Protein 8S3O (pdb70)

Structure (mmCIF, N/CA/C/O backbone):
data_8S3O
#
_entry.id   8S3O
#
_cell.length_a   1.00
_cell.length_b   1.00
_cell.length_c   1.00
_cell.angle_alpha   90.00
_cell.angle_beta   90.00
_cell.angle_gamma   90.00
#
_symmetry.space_group_name_H-M   'P 1'
#
loop_
_entity.id
_entity.type
_entity.pdbx_description
1 polymer 'CD109 antigen'
2 branched 2-acetamido-2-deoxy-beta-D-glucopyranose-(1-4)-2-acetamido-2-deoxy-beta-D-glucopyranose
3 non-polymer 2-acetamido-2-deoxy-beta-D-glucopyranose
#
loop_
_atom_site.group_PDB
_atom_site.id
_atom_site.type_symbol
_atom_site.label_atom_id
_atom_site.label_alt_id
_atom_site.label_comp_id
_atom_site.label_asym_id
_atom_site.label_entity_id
_atom_site.label_seq_id
_atom_site.pdbx_PDB_ins_code
_atom_site.Cartn_x
_atom_site.Cartn_y
_atom_site.Cartn_z
_atom_site.occupancy
_atom_site.B_iso_or_equiv
_atom_site.auth_seq_id
_atom_site.auth_comp_id
_atom_site.auth_asym_id
_atom_site.auth_atom_id
_atom_site.pdbx_PDB_model_num
ATOM 1 N N . GLY A 1 46 ? 164.049 140.407 102.863 1.00 108.64 25 GLY A N 1
ATOM 2 C CA . GLY A 1 46 ? 164.150 141.601 103.682 1.00 111.59 25 GLY A CA 1
ATOM 3 C C . GLY A 1 46 ? 163.892 141.316 105.148 1.00 114.74 25 GLY A C 1
ATOM 4 O O . GLY A 1 46 ? 163.596 140.178 105.513 1.00 113.17 25 GLY A O 1
ATOM 7 N N . PRO A 1 47 ? 164.002 142.337 105.994 1.00 109.63 26 PRO A N 1
ATOM 8 C CA . PRO A 1 47 ? 163.757 142.130 107.423 1.00 106.81 26 PRO A CA 1
ATOM 9 C C . PRO A 1 47 ? 162.308 141.760 107.678 1.00 104.55 26 PRO A C 1
ATOM 10 O O . PRO A 1 47 ? 161.411 142.145 106.925 1.00 109.10 26 PRO A O 1
ATOM 21 N N . ARG A 1 48 ? 162.087 140.996 108.752 1.00 103.67 27 ARG A N 1
ATOM 22 C CA . ARG A 1 48 ? 160.758 140.457 109.031 1.00 108.25 27 ARG A CA 1
ATOM 23 C C . ARG A 1 48 ? 160.304 140.651 110.476 1.00 110.37 27 ARG A C 1
ATOM 24 O O . ARG A 1 48 ? 159.105 140.825 110.703 1.00 115.55 27 ARG A O 1
ATOM 45 N N . PHE A 1 49 ? 161.222 140.688 111.446 1.00 95.58 28 PHE A N 1
ATOM 46 C CA . PHE A 1 49 ? 160.849 140.816 112.852 1.00 90.88 28 PHE A CA 1
ATOM 47 C C . PHE A 1 49 ? 161.750 141.824 113.549 1.00 85.78 28 PHE A C 1
ATOM 48 O O . PHE A 1 49 ? 162.903 142.023 113.160 1.00 94.34 28 PHE A O 1
ATOM 65 N N . LEU A 1 50 ? 161.194 142.482 114.566 1.00 69.25 29 LEU A N 1
ATOM 66 C CA . LEU A 1 50 ? 161.897 143.494 115.358 1.00 76.50 29 LEU A CA 1
ATOM 67 C C . LEU A 1 50 ? 161.552 143.331 116.839 1.00 82.96 29 LEU A C 1
ATOM 68 O O . LEU A 1 50 ? 161.143 144.275 117.513 1.00 86.59 29 LEU A O 1
ATOM 84 N N . VAL A 1 51 ? 161.678 142.115 117.366 1.00 81.59 30 VAL A N 1
ATOM 85 C CA . VAL A 1 51 ? 161.190 141.853 118.719 1.00 68.36 30 VAL A CA 1
ATOM 86 C C . VAL A 1 51 ? 162.093 142.554 119.725 1.00 65.06 30 VAL A C 1
ATOM 87 O O . VAL A 1 51 ? 163.296 142.289 119.788 1.00 85.05 30 VAL A O 1
ATOM 100 N N . THR A 1 52 ? 161.509 143.428 120.540 1.00 62.10 31 THR A N 1
ATOM 101 C CA . THR A 1 52 ? 162.247 144.266 121.478 1.00 63.53 31 THR A CA 1
ATOM 102 C C . THR A 1 52 ? 161.741 144.011 122.886 1.00 67.01 31 THR A C 1
ATOM 103 O O . THR A 1 52 ? 160.528 143.940 123.102 1.00 84.53 31 THR A O 1
ATOM 114 N N . ALA A 1 53 ? 162.666 143.885 123.841 1.00 73.26 32 ALA A N 1
ATOM 115 C CA . ALA A 1 53 ? 162.309 143.677 125.238 1.00 70.64 32 ALA A CA 1
ATOM 116 C C . ALA A 1 53 ? 163.163 144.568 126.131 1.00 71.60 32 ALA A C 1
ATOM 117 O O . ALA A 1 53 ? 164.341 144.770 125.835 1.00 88.43 32 ALA A O 1
ATOM 124 N N . PRO A 1 54 ? 162.628 145.101 127.234 1.00 74.62 33 PRO A N 1
ATOM 125 C CA . PRO A 1 54 ? 163.500 145.825 128.165 1.00 81.42 33 PRO A CA 1
ATOM 126 C C . PRO A 1 54 ? 164.530 144.899 128.786 1.00 81.02 33 PRO A C 1
ATOM 127 O O . PRO A 1 54 ? 164.304 143.699 128.950 1.00 83.77 33 PRO A O 1
ATOM 138 N N . GLY A 1 55 ? 165.674 145.473 129.129 1.00 81.85 34 GLY A N 1
ATOM 139 C CA . GLY A 1 55 ? 166.796 144.727 129.650 1.00 80.43 34 GLY A CA 1
ATOM 140 C C . GLY A 1 55 ? 166.806 144.517 131.146 1.00 85.06 34 GLY A C 1
ATOM 141 O O . GLY A 1 55 ? 167.789 143.971 131.655 1.00 94.72 34 GLY A O 1
ATOM 145 N N . ILE A 1 56 ? 165.756 144.916 131.863 1.00 80.19 35 ILE A N 1
ATOM 146 C CA . ILE A 1 56 ? 165.709 144.799 133.315 1.00 78.16 35 ILE A CA 1
ATOM 147 C C . ILE A 1 56 ? 164.636 143.796 133.717 1.00 77.29 35 ILE A C 1
ATOM 148 O O . ILE A 1 56 ? 163.737 143.454 132.945 1.00 81.26 35 ILE A O 1
ATOM 164 N N . ILE A 1 57 ? 164.737 143.335 134.961 1.00 80.67 36 ILE A N 1
ATOM 165 C CA . ILE A 1 57 ? 163.703 142.547 135.617 1.00 75.74 36 ILE A CA 1
ATOM 166 C C . ILE A 1 57 ? 163.447 143.190 136.972 1.00 81.79 36 ILE A C 1
ATOM 167 O O . ILE A 1 57 ? 164.395 143.537 137.685 1.00 91.69 36 ILE A O 1
ATOM 183 N N . ARG A 1 58 ? 162.172 143.375 137.310 1.00 80.84 37 ARG A N 1
ATOM 184 C CA . ARG A 1 58 ? 161.763 144.002 138.557 1.00 78.71 37 ARG A CA 1
ATOM 185 C C . ARG A 1 58 ? 160.681 143.128 139.181 1.00 88.93 37 ARG A C 1
ATOM 186 O O . ARG A 1 58 ? 159.713 142.771 138.488 1.00 91.03 37 ARG A O 1
ATOM 207 N N . PRO A 1 59 ? 160.790 142.748 140.458 1.00 87.35 38 PRO A N 1
ATOM 208 C CA . PRO A 1 59 ? 159.681 142.017 141.078 1.00 83.01 38 PRO A CA 1
ATOM 209 C C . PRO A 1 59 ? 158.421 142.864 141.125 1.00 86.20 38 PRO A C 1
ATOM 210 O O . PRO A 1 59 ? 158.469 144.072 141.360 1.00 82.65 38 PRO A O 1
ATOM 221 N N . GLY A 1 60 ? 157.285 142.218 140.891 1.00 92.00 39 GLY A N 1
ATOM 222 C CA . GLY A 1 60 ? 156.013 142.902 140.902 1.00 90.91 39 GLY A CA 1
ATOM 223 C C . GLY A 1 60 ? 155.687 143.672 139.643 1.00 91.25 39 GLY A C 1
ATOM 224 O O . GLY A 1 60 ? 154.609 144.277 139.575 1.00 94.02 39 GLY A O 1
ATOM 228 N N . GLY A 1 61 ? 156.572 143.666 138.646 1.00 85.99 40 GLY A N 1
ATOM 229 C CA . GLY A 1 61 ? 156.356 144.380 137.402 1.00 86.97 40 GLY A CA 1
ATOM 230 C C . GLY A 1 61 ? 156.271 143.441 136.220 1.00 91.51 40 GLY A C 1
ATOM 231 O O . GLY A 1 61 ? 157.173 142.629 135.999 1.00 93.58 40 GLY A O 1
ATOM 235 N N . ASN A 1 62 ? 155.192 143.544 135.452 1.00 92.41 41 ASN A N 1
ATOM 236 C CA . ASN A 1 62 ? 155.023 142.691 134.285 1.00 88.76 41 ASN A CA 1
ATOM 237 C C . ASN A 1 62 ? 156.106 142.997 133.261 1.00 88.76 41 ASN A C 1
ATOM 238 O O . ASN A 1 62 ? 156.406 144.163 132.993 1.00 92.36 41 ASN A O 1
ATOM 248 N N . VAL A 1 63 ? 156.694 141.951 132.693 1.00 84.44 42 VAL A N 1
ATOM 249 C CA . VAL A 1 63 ? 157.694 142.088 131.640 1.00 83.26 42 VAL A CA 1
ATOM 250 C C . VAL A 1 63 ? 156.960 142.046 130.307 1.00 88.52 42 VAL A C 1
ATOM 251 O O . VAL A 1 63 ? 156.410 141.010 129.930 1.00 99.62 42 VAL A O 1
ATOM 264 N N . THR A 1 64 ? 156.962 143.165 129.589 1.00 77.47 43 THR A N 1
ATOM 265 C CA . THR A 1 64 ? 156.287 143.282 128.305 1.00 78.55 43 THR A CA 1
ATOM 266 C C . THR A 1 64 ? 157.325 143.329 127.193 1.00 75.47 43 THR A C 1
ATOM 267 O O . THR A 1 64 ? 158.380 143.951 127.342 1.00 79.39 43 THR A O 1
ATOM 278 N N . ILE A 1 65 ? 157.021 142.654 126.088 1.00 71.82 44 ILE A N 1
ATOM 279 C CA . ILE A 1 65 ? 157.932 142.470 124.965 1.00 70.79 44 ILE A CA 1
ATOM 280 C C . ILE A 1 65 ? 157.225 142.974 123.718 1.00 76.52 44 ILE A C 1
ATOM 281 O O . ILE A 1 65 ? 156.144 142.485 123.377 1.00 88.27 44 ILE A O 1
ATOM 297 N N . GLY A 1 66 ? 157.831 143.936 123.033 1.00 70.86 45 GLY A N 1
ATOM 298 C CA . GLY A 1 66 ? 157.225 144.471 121.830 1.00 67.79 45 GLY A CA 1
ATOM 299 C C . GLY A 1 66 ? 157.550 143.635 120.615 1.00 67.77 45 GLY A C 1
ATOM 300 O O . GLY A 1 66 ? 158.723 143.481 120.271 1.00 93.34 45 GLY A O 1
ATOM 304 N N . VAL A 1 67 ? 156.530 143.098 119.951 1.00 65.04 46 VAL A N 1
ATOM 305 C CA . VAL A 1 67 ? 156.695 142.217 118.800 1.00 72.49 46 VAL A CA 1
ATOM 306 C C . VAL A 1 67 ? 156.138 142.928 117.577 1.00 80.95 46 VAL A C 1
ATOM 307 O O . VAL A 1 67 ? 154.948 143.267 117.536 1.00 90.13 46 VAL A O 1
ATOM 320 N N . GLU A 1 68 ? 156.993 143.139 116.580 1.00 84.78 47 GLU A N 1
ATOM 321 C CA . GLU A 1 68 ? 156.621 143.753 115.311 1.00 88.16 47 GLU A CA 1
ATOM 322 C C . GLU A 1 68 ? 157.028 142.812 114.191 1.00 87.34 47 GLU A C 1
ATOM 323 O O . GLU A 1 68 ? 158.218 142.525 114.032 1.00 99.67 47 GLU A O 1
ATOM 335 N N . LEU A 1 69 ? 156.049 142.336 113.426 1.00 95.22 48 LEU A N 1
ATOM 336 C CA . LEU A 1 69 ? 156.288 141.511 112.249 1.00 97.57 48 LEU A CA 1
ATOM 337 C C . LEU A 1 69 ? 156.128 142.373 111.005 1.00 103.07 48 LEU A C 1
ATOM 338 O O . LEU A 1 69 ? 155.014 142.787 110.675 1.00 109.76 48 LEU A O 1
ATOM 354 N N . LEU A 1 70 ? 157.221 142.583 110.285 1.00 102.81 49 LEU A N 1
ATOM 355 C CA . LEU A 1 70 ? 157.238 143.525 109.175 1.00 100.90 49 LEU A CA 1
ATOM 356 C C . LEU A 1 70 ? 156.501 142.932 107.975 1.00 105.20 49 LEU A C 1
ATOM 357 O O . LEU A 1 70 ? 155.828 141.902 108.066 1.00 103.78 49 LEU A O 1
ATOM 373 N N . GLU A 1 71 ? 156.628 143.595 106.823 1.00 128.76 50 GLU A N 1
ATOM 374 C CA . GLU A 1 71 ? 155.833 143.231 105.656 1.00 129.51 50 GLU A CA 1
ATOM 375 C C . GLU A 1 71 ? 156.304 141.914 105.054 1.00 128.10 50 GLU A C 1
ATOM 376 O O . GLU A 1 71 ? 155.483 141.079 104.659 1.00 128.08 50 GLU A O 1
ATOM 388 N N . HIS A 1 72 ? 157.615 141.702 104.984 1.00 123.78 51 HIS A N 1
ATOM 389 C CA . HIS A 1 72 ? 158.169 140.503 104.356 1.00 122.26 51 HIS A CA 1
ATOM 390 C C . HIS A 1 72 ? 158.270 139.347 105.346 1.00 125.11 51 HIS A C 1
ATOM 391 O O . HIS A 1 72 ? 159.307 138.696 105.458 1.00 127.66 51 HIS A O 1
ATOM 405 N N . CYS A 1 73 ? 157.168 139.070 106.065 1.00 121.92 52 CYS A N 1
ATOM 406 C CA . CYS A 1 73 ? 157.084 137.986 107.029 1.00 123.18 52 CYS A CA 1
ATOM 407 C C . CYS A 1 73 ? 156.296 136.828 106.423 1.00 121.89 52 CYS A C 1
ATOM 408 O O . CYS A 1 73 ? 155.315 137.072 105.713 1.00 118.44 52 CYS A O 1
ATOM 416 N N . PRO A 1 74 ? 156.694 135.557 106.651 1.00 127.10 53 PRO A N 1
ATOM 417 C CA . PRO A 1 74 ? 155.964 134.452 106.012 1.00 127.60 53 PRO A CA 1
ATOM 418 C C . PRO A 1 74 ? 154.490 134.369 106.380 1.00 126.85 53 PRO A C 1
ATOM 419 O O . PRO A 1 74 ? 153.638 134.399 105.486 1.00 129.80 53 PRO A O 1
ATOM 430 N N . SER A 1 75 ? 154.161 134.261 107.664 1.00 120.51 54 SER A N 1
ATOM 431 C CA . SER A 1 75 ? 152.778 134.037 108.070 1.00 122.16 54 SER A CA 1
ATOM 432 C C . SER A 1 75 ? 152.629 134.402 109.541 1.00 122.08 54 SER A C 1
ATOM 433 O O . SER A 1 75 ? 153.560 134.902 110.177 1.00 126.31 54 SER A O 1
ATOM 441 N N . GLN A 1 76 ? 151.436 134.141 110.079 1.00 115.37 55 GLN A N 1
ATOM 442 C CA . GLN A 1 76 ? 151.166 134.339 111.498 1.00 113.70 55 GLN A CA 1
ATOM 443 C C . GLN A 1 76 ? 152.099 133.484 112.340 1.00 113.55 55 GLN A C 1
ATOM 444 O O . GLN A 1 76 ? 151.967 132.257 112.370 1.00 114.30 55 GLN A O 1
ATOM 458 N N . VAL A 1 77 ? 153.034 134.126 113.025 1.00 106.87 56 VAL A N 1
ATOM 459 C CA . VAL A 1 77 ? 153.970 133.438 113.897 1.00 105.73 56 VAL A CA 1
ATOM 460 C C . VAL A 1 77 ? 153.389 133.385 115.302 1.00 105.70 56 VAL A C 1
ATOM 461 O O . VAL A 1 77 ? 152.497 134.157 115.662 1.00 109.39 56 VAL A O 1
ATOM 474 N N . THR A 1 78 ? 153.903 132.458 116.103 1.00 108.64 57 THR A N 1
ATOM 475 C CA . THR A 1 78 ? 153.638 132.387 117.532 1.00 113.34 57 THR A CA 1
ATOM 476 C C . THR A 1 78 ? 154.949 132.689 118.234 1.00 109.94 57 THR A C 1
ATOM 477 O O . THR A 1 78 ? 155.967 132.051 117.942 1.00 110.81 57 THR A O 1
ATOM 488 N N . VAL A 1 79 ? 154.929 133.677 119.123 1.00 99.97 58 VAL A N 1
ATOM 489 C CA . VAL A 1 79 ? 156.102 134.105 119.873 1.00 94.45 58 VAL A CA 1
ATOM 490 C C . VAL A 1 79 ? 155.910 133.681 121.319 1.00 96.81 58 VAL A C 1
ATOM 491 O O . VAL A 1 79 ? 155.001 134.169 122.001 1.00 105.58 58 VAL A O 1
ATOM 504 N N . LYS A 1 80 ? 156.760 132.773 121.781 1.00 98.46 59 LYS A N 1
ATOM 505 C CA . LYS A 1 80 ? 156.801 132.348 123.169 1.00 99.88 59 LYS A CA 1
ATOM 506 C C . LYS A 1 80 ? 157.959 133.051 123.858 1.00 102.29 59 LYS A C 1
ATOM 507 O O . LYS A 1 80 ? 159.008 133.282 123.250 1.00 105.36 59 LYS A O 1
ATOM 526 N N . ALA A 1 81 ? 157.756 133.413 125.119 1.00 92.52 60 ALA A N 1
ATOM 527 C CA . ALA A 1 81 ? 158.776 134.076 125.915 1.00 87.34 60 ALA A CA 1
ATOM 528 C C . ALA A 1 81 ? 158.761 133.476 127.307 1.00 88.66 60 ALA A C 1
ATOM 529 O O . ALA A 1 81 ? 157.691 133.186 127.847 1.00 96.89 60 ALA A O 1
ATOM 536 N N . GLU A 1 82 ? 159.945 133.287 127.883 1.00 96.40 61 GLU A N 1
ATOM 537 C CA . GLU A 1 82 ? 160.072 132.615 129.166 1.00 96.74 61 GLU A CA 1
ATOM 538 C C . GLU A 1 82 ? 161.234 133.202 129.948 1.00 97.23 61 GLU A C 1
ATOM 539 O O . GLU A 1 82 ? 162.265 133.567 129.382 1.00 108.56 61 GLU A O 1
ATOM 551 N N . LEU A 1 83 ? 161.057 133.272 131.263 1.00 88.68 62 LEU A N 1
ATOM 552 C CA . LEU A 1 83 ? 162.050 133.817 132.180 1.00 91.02 62 LEU A CA 1
ATOM 553 C C . LEU A 1 83 ? 162.710 132.655 132.912 1.00 96.80 62 LEU A C 1
ATOM 554 O O . LEU A 1 83 ? 162.081 132.009 133.755 1.00 101.39 62 LEU A O 1
ATOM 570 N N . LEU A 1 84 ? 163.979 132.408 132.608 1.00 97.45 63 LEU A N 1
ATOM 571 C CA . LEU A 1 84 ? 164.738 131.310 133.181 1.00 97.60 63 LEU A CA 1
ATOM 572 C C . LEU A 1 84 ? 165.531 131.807 134.380 1.00 99.88 63 LEU A C 1
ATOM 573 O O . LEU A 1 84 ? 166.116 132.892 134.344 1.00 101.32 63 LEU A O 1
ATOM 589 N N . LYS A 1 85 ? 165.549 131.002 135.436 1.00 111.48 64 LYS A N 1
ATOM 590 C CA . LYS A 1 85 ? 166.247 131.304 136.679 1.00 109.89 64 LYS A CA 1
ATOM 591 C C . LYS A 1 85 ? 167.386 130.305 136.813 1.00 113.89 64 LYS A C 1
ATOM 592 O O . LYS A 1 85 ? 167.146 129.106 136.998 1.00 118.38 64 LYS A O 1
ATOM 611 N N . THR A 1 86 ? 168.614 130.797 136.688 1.00 122.31 65 THR A N 1
ATOM 612 C CA . THR A 1 86 ? 169.814 129.982 136.864 1.00 123.09 65 THR A CA 1
ATOM 613 C C . THR A 1 86 ? 170.399 130.201 138.258 1.00 123.82 65 THR A C 1
ATOM 614 O O . THR A 1 86 ? 171.506 130.713 138.426 1.00 123.91 65 THR A O 1
ATOM 625 N N . ALA A 1 87 ? 169.625 129.814 139.273 1.00 130.03 66 ALA A N 1
ATOM 626 C CA . ALA A 1 87 ? 170.059 129.975 140.655 1.00 131.70 66 ALA A CA 1
ATOM 627 C C . ALA A 1 87 ? 171.308 129.142 140.911 1.00 133.97 66 ALA A C 1
ATOM 628 O O . ALA A 1 87 ? 172.385 129.692 141.165 1.00 130.48 66 ALA A O 1
ATOM 635 N N . SER A 1 88 ? 171.171 127.822 140.843 1.00 143.46 67 SER A N 1
ATOM 636 C CA . SER A 1 88 ? 172.307 126.915 140.803 1.00 141.27 67 SER A CA 1
ATOM 637 C C . SER A 1 88 ? 172.636 126.624 139.340 1.00 140.93 67 SER A C 1
ATOM 638 O O . SER A 1 88 ? 172.181 127.323 138.431 1.00 143.86 67 SER A O 1
ATOM 646 N N . ASN A 1 89 ? 173.446 125.592 139.098 1.00 142.44 68 ASN A N 1
ATOM 647 C CA . ASN A 1 89 ? 173.828 125.238 137.735 1.00 144.76 68 ASN A CA 1
ATOM 648 C C . ASN A 1 89 ? 172.630 124.896 136.855 1.00 145.82 68 ASN A C 1
ATOM 649 O O . ASN A 1 89 ? 172.723 125.028 135.630 1.00 145.55 68 ASN A O 1
ATOM 660 N N . LEU A 1 90 ? 171.515 124.464 137.439 1.00 139.76 69 LEU A N 1
ATOM 661 C CA . LEU A 1 90 ? 170.320 124.189 136.657 1.00 140.58 69 LEU A CA 1
ATOM 662 C C . LEU A 1 90 ? 169.604 125.490 136.296 1.00 139.86 69 LEU A C 1
ATOM 663 O O . LEU A 1 90 ? 169.856 126.551 136.873 1.00 138.40 69 LEU A O 1
ATOM 679 N N . THR A 1 91 ? 168.700 125.388 135.322 1.00 127.87 70 THR A N 1
ATOM 680 C CA . THR A 1 91 ? 167.872 126.497 134.862 1.00 126.71 70 THR A CA 1
ATOM 681 C C . THR A 1 91 ? 166.409 126.114 135.022 1.00 123.67 70 THR A C 1
ATOM 682 O O . THR A 1 91 ? 165.990 125.054 134.546 1.00 127.13 70 THR A O 1
ATOM 693 N N . VAL A 1 92 ? 165.636 126.976 135.681 1.00 110.90 71 VAL A N 1
ATOM 694 C CA . VAL A 1 92 ? 164.232 126.714 135.995 1.00 114.82 71 VAL A CA 1
ATOM 695 C C . VAL A 1 92 ? 163.387 127.777 135.308 1.00 115.61 71 VAL A C 1
ATOM 696 O O . VAL A 1 92 ? 163.564 128.972 135.561 1.00 118.90 71 VAL A O 1
ATOM 709 N N . SER A 1 93 ? 162.463 127.349 134.453 1.00 107.72 72 SER A N 1
ATOM 710 C CA . SER A 1 93 ? 161.595 128.283 133.739 1.00 107.49 72 SER A CA 1
ATOM 711 C C . SER A 1 93 ? 160.520 128.771 134.701 1.00 103.71 72 SER A C 1
ATOM 712 O O . SER A 1 93 ? 159.506 128.103 134.909 1.00 104.20 72 SER A O 1
ATOM 720 N N . VAL A 1 94 ? 160.730 129.950 135.285 1.00 100.65 73 VAL A N 1
ATOM 721 C CA . VAL A 1 94 ? 159.816 130.447 136.309 1.00 104.82 73 VAL A CA 1
ATOM 722 C C . VAL A 1 94 ? 158.507 130.904 135.679 1.00 105.85 73 VAL A C 1
ATOM 723 O O . VAL A 1 94 ? 157.430 130.388 136.000 1.00 106.82 73 VAL A O 1
ATOM 736 N N . LEU A 1 95 ? 158.588 131.877 134.777 1.00 97.45 74 LEU A N 1
ATOM 737 C CA . LEU A 1 95 ? 157.435 132.476 134.126 1.00 96.51 74 LEU A CA 1
ATOM 738 C C . LEU A 1 95 ? 157.508 132.217 132.630 1.00 98.17 74 LEU A C 1
ATOM 739 O O . LEU A 1 95 ? 158.582 131.988 132.069 1.00 99.72 74 LEU A O 1
ATOM 755 N N . GLU A 1 96 ? 156.347 132.247 131.984 1.00 103.82 75 GLU A N 1
ATOM 756 C CA . GLU A 1 96 ? 156.296 132.064 130.543 1.00 103.25 75 GLU A CA 1
ATOM 757 C C . GLU A 1 96 ? 155.020 132.690 130.004 1.00 102.87 75 GLU A C 1
ATOM 758 O O . GLU A 1 96 ? 154.038 132.871 130.727 1.00 103.75 75 GLU A O 1
ATOM 770 N N . ALA A 1 97 ? 155.057 133.021 128.717 1.00 97.57 76 ALA A N 1
ATOM 771 C CA . ALA A 1 97 ? 153.913 133.592 128.027 1.00 95.20 76 ALA A CA 1
ATOM 772 C C . ALA A 1 97 ? 154.005 133.217 126.559 1.00 95.58 76 ALA A C 1
ATOM 773 O O . ALA A 1 97 ? 155.068 132.840 126.062 1.00 99.00 76 ALA A O 1
ATOM 780 N N . GLU A 1 98 ? 152.875 133.318 125.867 1.00 98.39 77 GLU A N 1
ATOM 781 C CA . GLU A 1 98 ? 152.827 132.972 124.458 1.00 100.86 77 GLU A CA 1
ATOM 782 C C . GLU A 1 98 ? 151.699 133.743 123.796 1.00 101.92 77 GLU A C 1
ATOM 783 O O . GLU A 1 98 ? 150.690 134.063 124.428 1.00 104.88 77 GLU A O 1
ATOM 795 N N . GLY A 1 99 ? 151.886 134.044 122.517 1.00 96.64 78 GLY A N 1
ATOM 796 C CA . GLY A 1 99 ? 150.879 134.758 121.760 1.00 97.50 78 GLY A CA 1
ATOM 797 C C . GLY A 1 99 ? 151.103 134.576 120.280 1.00 96.93 78 GLY A C 1
ATOM 798 O O . GLY A 1 99 ? 152.233 134.368 119.828 1.00 96.91 78 GLY A O 1
ATOM 802 N N . VAL A 1 100 ? 150.014 134.648 119.522 1.00 103.06 79 VAL A N 1
ATOM 803 C CA . VAL A 1 100 ? 150.042 134.578 118.067 1.00 102.72 79 VAL A CA 1
ATOM 804 C C . VAL A 1 100 ? 149.907 135.998 117.545 1.00 100.97 79 VAL A C 1
ATOM 805 O O . VAL A 1 100 ? 148.923 136.683 117.849 1.00 108.24 79 VAL A O 1
ATOM 818 N N . PHE A 1 101 ? 150.886 136.442 116.760 1.00 90.68 80 PHE A N 1
ATOM 819 C CA . PHE A 1 101 ? 150.944 137.811 116.271 1.00 94.26 80 PHE A CA 1
ATOM 820 C C . PHE A 1 101 ? 150.861 137.829 114.755 1.00 96.65 80 PHE A C 1
ATOM 821 O O . PHE A 1 101 ? 151.436 136.971 114.078 1.00 97.07 80 PHE A O 1
ATOM 838 N N . GLU A 1 102 ? 150.139 138.813 114.235 1.00 115.68 81 GLU A N 1
ATOM 839 C CA . GLU A 1 102 ? 149.846 138.906 112.816 1.00 116.06 81 GLU A CA 1
ATOM 840 C C . GLU A 1 102 ? 150.921 139.701 112.086 1.00 118.25 81 GLU A C 1
ATOM 841 O O . GLU A 1 102 ? 151.629 140.526 112.667 1.00 117.82 81 GLU A O 1
ATOM 853 N N . LYS A 1 103 ? 151.028 139.437 110.790 1.00 113.57 82 LYS A N 1
ATOM 854 C CA . LYS A 1 103 ? 151.935 140.185 109.934 1.00 113.00 82 LYS A CA 1
ATOM 855 C C . LYS A 1 103 ? 151.540 141.657 109.895 1.00 115.05 82 LYS A C 1
ATOM 856 O O . LYS A 1 103 ? 150.355 142.000 109.862 1.00 111.26 82 LYS A O 1
ATOM 875 N N . GLY A 1 104 ? 152.545 142.529 109.904 1.00 115.95 83 GLY A N 1
ATOM 876 C CA . GLY A 1 104 ? 152.318 143.957 109.815 1.00 111.03 83 GLY A CA 1
ATOM 877 C C . GLY A 1 104 ? 151.555 144.526 110.992 1.00 111.19 83 GLY A C 1
ATOM 878 O O . GLY A 1 104 ? 150.610 145.296 110.802 1.00 114.62 83 GLY A O 1
ATOM 882 N N . SER A 1 105 ? 151.947 144.158 112.210 1.00 99.05 84 SER A N 1
ATOM 883 C CA . SER A 1 105 ? 151.259 144.626 113.409 1.00 102.52 84 SER A CA 1
ATOM 884 C C . SER A 1 105 ? 152.248 144.680 114.559 1.00 98.29 84 SER A C 1
ATOM 885 O O . SER A 1 105 ? 152.855 143.661 114.898 1.00 102.00 84 SER A O 1
ATOM 893 N N . PHE A 1 106 ? 152.396 145.859 115.160 1.00 80.41 85 PHE A N 1
ATOM 894 C CA . PHE A 1 106 ? 153.282 146.064 116.304 1.00 73.73 85 PHE A CA 1
ATOM 895 C C . PHE A 1 106 ? 152.439 145.909 117.564 1.00 76.91 85 PHE A C 1
ATOM 896 O O . PHE A 1 106 ? 151.725 146.830 117.962 1.00 89.17 85 PHE A O 1
ATOM 913 N N . LYS A 1 107 ? 152.527 144.742 118.193 1.00 84.11 86 LYS A N 1
ATOM 914 C CA . LYS A 1 107 ? 151.748 144.388 119.374 1.00 86.70 86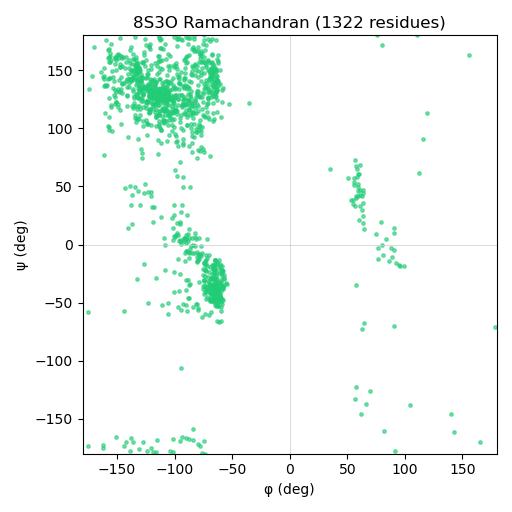 LYS A CA 1
ATOM 915 C C . LYS A 1 107 ? 152.701 144.078 120.524 1.00 89.26 86 LYS A C 1
ATOM 916 O O . LYS A 1 107 ? 153.916 144.238 120.404 1.00 95.38 86 LYS A O 1
ATOM 935 N N . THR A 1 108 ? 152.142 143.634 121.649 1.00 80.91 87 THR A N 1
ATOM 936 C CA . THR A 1 108 ? 152.901 143.400 122.869 1.00 82.52 87 THR A CA 1
ATOM 937 C C . THR A 1 108 ? 152.574 142.027 123.437 1.00 86.83 87 THR A C 1
ATOM 938 O O . THR A 1 108 ? 151.462 141.518 123.277 1.00 91.25 87 THR A O 1
ATOM 949 N N . LEU A 1 109 ? 153.569 141.431 124.088 1.00 89.17 88 LEU A N 1
ATOM 950 C CA . LEU A 1 109 ? 153.452 140.150 124.776 1.00 84.40 88 LEU A CA 1
ATOM 951 C C . LEU A 1 109 ? 153.841 140.379 126.229 1.00 83.18 88 LEU A C 1
ATOM 952 O O . LEU A 1 109 ? 155.004 140.667 126.520 1.00 88.51 88 LEU A O 1
ATOM 968 N N . THR A 1 110 ? 152.879 140.252 127.137 1.00 90.55 89 THR A N 1
ATOM 969 C CA . THR A 1 110 ? 153.080 140.581 128.543 1.00 92.55 89 THR A CA 1
ATOM 970 C C . THR A 1 110 ? 153.261 139.301 129.347 1.00 95.83 89 THR A C 1
ATOM 971 O O . THR A 1 110 ? 152.360 138.458 129.389 1.00 96.86 89 THR A O 1
ATOM 982 N N . LEU A 1 111 ? 154.417 139.164 129.986 1.00 92.12 90 LEU A N 1
ATOM 983 C CA . LEU A 1 111 ? 154.657 138.037 130.869 1.00 89.06 90 LEU A CA 1
ATOM 984 C C . LEU A 1 111 ? 153.902 138.224 132.182 1.00 95.07 90 LEU A C 1
ATOM 985 O O . LEU A 1 111 ? 153.569 139.349 132.557 1.00 97.07 90 LEU A O 1
ATOM 1001 N N . PRO A 1 112 ? 153.615 137.141 132.907 1.00 102.55 91 PRO A N 1
ATOM 1002 C CA . PRO A 1 112 ? 153.109 137.307 134.271 1.00 99.35 91 PRO A CA 1
ATOM 1003 C C . PRO A 1 112 ? 154.152 137.965 135.159 1.00 96.83 91 PRO A C 1
ATOM 1004 O O . PRO A 1 112 ? 155.357 137.799 134.968 1.00 99.53 91 PRO A O 1
ATOM 1015 N N . SER A 1 113 ? 153.675 138.725 136.137 1.00 100.53 92 SER A N 1
ATOM 1016 C CA . SER A 1 113 ? 154.572 139.465 137.009 1.00 94.76 92 SER A CA 1
ATOM 1017 C C . SER A 1 113 ? 155.350 138.526 137.922 1.00 99.00 92 SER A C 1
ATOM 1018 O O . SER A 1 113 ? 154.835 137.510 138.393 1.00 104.64 92 SER A O 1
ATOM 1026 N N . LEU A 1 114 ? 156.604 138.883 138.172 1.00 93.71 93 LEU A N 1
ATOM 1027 C CA . LEU A 1 114 ? 157.418 138.126 139.108 1.00 95.41 93 LEU A CA 1
ATOM 1028 C C . LEU A 1 114 ? 156.944 138.408 140.537 1.00 96.41 93 LEU A C 1
ATOM 1029 O O . LEU A 1 114 ? 156.578 139.546 140.845 1.00 99.55 93 LEU A O 1
ATOM 1045 N N . PRO A 1 115 ? 156.916 137.407 141.427 1.00 92.92 94 PRO A N 1
ATOM 1046 C CA . PRO A 1 115 ? 156.424 137.669 142.788 1.00 90.12 94 PRO A CA 1
ATOM 1047 C C . PRO A 1 115 ? 157.287 138.678 143.532 1.00 87.74 94 PRO A C 1
ATOM 1048 O O . PRO A 1 115 ? 158.515 138.621 143.490 1.00 93.48 94 PRO A O 1
ATOM 1059 N N . LEU A 1 116 ? 156.622 139.551 144.296 1.00 79.69 95 LEU A N 1
ATOM 1060 C CA . LEU A 1 116 ? 157.305 140.649 144.975 1.00 85.26 95 LEU A CA 1
ATOM 1061 C C . LEU A 1 116 ? 158.397 140.184 145.929 1.00 90.49 95 LEU A C 1
ATOM 1062 O O . LEU A 1 116 ? 159.319 140.955 146.213 1.00 91.61 95 LEU A O 1
ATOM 1078 N N . ASN A 1 117 ? 158.319 138.956 146.433 1.00 97.04 96 ASN A N 1
ATOM 1079 C CA . ASN A 1 117 ? 159.297 138.439 147.382 1.00 95.87 96 ASN A CA 1
ATOM 1080 C C . ASN A 1 117 ? 160.471 137.738 146.705 1.00 99.35 96 ASN A C 1
ATOM 1081 O O . ASN A 1 117 ? 161.285 137.122 147.399 1.00 100.49 96 ASN A O 1
ATOM 1092 N N . SER A 1 118 ? 160.578 137.809 145.380 1.00 100.03 97 SER A N 1
ATOM 1093 C CA . SER A 1 118 ? 161.688 137.168 144.692 1.00 96.92 97 SER A CA 1
ATOM 1094 C C . SER A 1 118 ? 162.994 137.874 145.023 1.00 97.57 97 SER A C 1
ATOM 1095 O O . SER A 1 118 ? 163.042 139.100 145.144 1.00 99.07 97 SER A O 1
ATOM 1103 N N . ALA A 1 119 ? 164.056 137.090 145.166 1.00 108.51 98 ALA A N 1
ATOM 1104 C CA . ALA A 1 119 ? 165.378 137.602 145.486 1.00 110.78 98 ALA A CA 1
ATOM 1105 C C . ALA A 1 119 ? 166.212 137.736 144.218 1.00 111.12 98 ALA A C 1
ATOM 1106 O O . ALA A 1 119 ? 165.829 137.285 143.136 1.00 106.99 98 ALA A O 1
ATOM 1113 N N . ASP A 1 120 ? 167.373 138.367 144.366 1.00 113.40 99 ASP A N 1
ATOM 1114 C CA . ASP A 1 120 ? 168.280 138.565 143.242 1.00 114.25 99 ASP A CA 1
ATOM 1115 C C . ASP A 1 120 ? 168.822 137.215 142.792 1.00 114.54 99 ASP A C 1
ATOM 1116 O O . ASP A 1 120 ? 169.566 136.559 143.528 1.00 116.55 99 ASP A O 1
ATOM 1125 N N . GLU A 1 121 ? 168.446 136.804 141.585 1.00 108.77 100 GLU A N 1
ATOM 1126 C CA . GLU A 1 121 ? 168.898 135.568 140.964 1.00 109.30 100 GLU A CA 1
ATOM 1127 C C . GLU A 1 121 ? 169.520 135.910 139.617 1.00 110.57 100 GLU A C 1
ATOM 1128 O O . GLU A 1 121 ? 169.630 137.081 139.241 1.00 110.77 100 GLU A O 1
ATOM 1140 N N . ILE A 1 122 ? 169.936 134.876 138.890 1.00 103.76 101 ILE A N 1
ATOM 1141 C CA . ILE A 1 122 ? 170.409 135.024 137.519 1.00 101.92 101 ILE A CA 1
ATOM 1142 C C . ILE A 1 122 ? 169.199 134.803 136.618 1.00 108.28 101 ILE A C 1
ATOM 1143 O O . ILE A 1 122 ? 168.828 133.667 136.322 1.00 111.86 101 ILE A O 1
ATOM 1159 N N . TYR A 1 123 ? 168.587 135.897 136.172 1.00 97.88 102 TYR A N 1
ATOM 1160 C CA . TYR A 1 123 ? 167.396 135.852 135.333 1.00 90.76 102 TYR A CA 1
ATOM 1161 C C . TYR A 1 123 ? 167.796 136.034 133.879 1.00 91.46 102 TYR A C 1
ATOM 1162 O O . TYR A 1 123 ? 168.609 136.906 133.559 1.00 97.08 102 TYR A O 1
ATOM 1180 N N . GLU A 1 124 ? 167.230 135.204 133.007 1.00 87.81 103 GLU A N 1
ATOM 1181 C CA . GLU A 1 124 ? 167.533 135.224 131.584 1.00 87.29 103 GLU A CA 1
ATOM 1182 C C . GLU A 1 124 ? 166.232 135.105 130.810 1.00 90.22 103 GLU A C 1
ATOM 1183 O O . GLU A 1 124 ? 165.539 134.091 130.913 1.00 96.99 103 GLU A O 1
ATOM 1195 N N . LEU A 1 125 ? 165.904 136.131 130.037 1.00 84.32 104 LEU A N 1
ATOM 1196 C CA . LEU A 1 125 ? 164.693 136.130 129.229 1.00 76.96 104 LEU A CA 1
ATOM 1197 C C . LEU A 1 125 ? 165.014 135.512 127.879 1.00 81.09 104 LEU A C 1
ATOM 1198 O O . LEU A 1 125 ? 165.927 135.976 127.190 1.00 91.79 104 LEU A O 1
ATOM 1214 N N . ARG A 1 126 ? 164.279 134.463 127.516 1.00 88.89 105 ARG A N 1
ATOM 1215 C CA . ARG A 1 126 ? 164.424 133.771 126.244 1.00 89.79 105 ARG A CA 1
ATOM 1216 C C . ARG A 1 126 ? 163.153 133.971 125.441 1.00 93.84 105 ARG A C 1
ATOM 1217 O O . ARG A 1 126 ? 162.062 133.653 125.922 1.00 100.96 105 ARG A O 1
ATOM 1238 N N . VAL A 1 127 ? 163.300 134.474 124.217 1.00 86.65 106 VAL A N 1
ATOM 1239 C CA . VAL A 1 127 ? 162.191 134.658 123.290 1.00 85.25 106 VAL A CA 1
ATOM 1240 C C . VAL A 1 127 ? 162.444 133.781 122.073 1.00 86.62 106 VAL A C 1
ATOM 1241 O O . VAL A 1 127 ? 163.544 133.800 121.505 1.00 93.31 106 VAL A O 1
ATOM 1254 N N . THR A 1 128 ? 161.432 133.001 121.690 1.00 93.22 107 THR A N 1
ATOM 1255 C CA . THR A 1 128 ? 161.505 132.118 120.532 1.00 97.51 107 THR A CA 1
ATOM 1256 C C . THR A 1 128 ? 160.215 132.252 119.742 1.00 95.17 107 THR A C 1
ATOM 1257 O O . THR A 1 128 ? 159.127 132.088 120.297 1.00 102.67 107 THR A O 1
ATOM 1268 N N . GLY A 1 129 ? 160.341 132.552 118.453 1.00 100.26 108 GLY A N 1
ATOM 1269 C CA . GLY A 1 129 ? 159.195 132.706 117.577 1.00 101.93 108 GLY A CA 1
ATOM 1270 C C . GLY A 1 129 ? 159.213 131.717 116.436 1.00 103.43 108 GLY A C 1
ATOM 1271 O O . GLY A 1 129 ? 160.205 131.629 115.708 1.00 106.77 108 GLY A O 1
ATOM 1275 N N . ARG A 1 130 ? 158.120 130.976 116.264 1.00 124.07 109 ARG A N 1
ATOM 1276 C CA . ARG A 1 130 ? 158.039 129.936 115.250 1.00 125.41 109 ARG A CA 1
ATOM 1277 C C . ARG A 1 130 ? 156.743 130.057 114.464 1.00 126.80 109 ARG A C 1
ATOM 1278 O O . ARG A 1 130 ? 155.739 130.575 114.955 1.00 124.03 109 ARG A O 1
ATOM 1299 N N . THR A 1 131 ? 156.780 129.542 113.244 1.00 135.48 110 THR A N 1
ATOM 1300 C CA . THR A 1 131 ? 155.630 129.432 112.357 1.00 137.65 110 THR A CA 1
ATOM 1301 C C . THR A 1 131 ? 155.367 127.942 112.139 1.00 139.26 110 THR A C 1
ATOM 1302 O O . THR A 1 131 ? 155.889 127.098 112.872 1.00 137.66 110 THR A O 1
ATOM 1313 N N . GLN A 1 132 ? 154.512 127.628 111.160 1.00 145.64 111 GLN A N 1
ATOM 1314 C CA . GLN A 1 132 ? 154.042 126.254 110.985 1.00 144.79 111 GLN A CA 1
ATOM 1315 C C . GLN A 1 132 ? 155.188 125.257 110.827 1.00 147.50 111 GLN A C 1
ATOM 1316 O O . GLN A 1 132 ? 155.063 124.105 111.258 1.00 145.42 111 GLN A O 1
ATOM 1330 N N . ASP A 1 133 ? 156.300 125.670 110.210 1.00 153.15 112 ASP A N 1
ATOM 1331 C CA . ASP A 1 133 ? 157.497 124.840 110.093 1.00 150.69 112 ASP A CA 1
ATOM 1332 C C . ASP A 1 133 ? 158.739 125.498 110.674 1.00 150.76 112 ASP A C 1
ATOM 1333 O O . ASP A 1 133 ? 159.450 124.876 111.471 1.00 149.66 112 ASP A O 1
ATOM 1342 N N . GLU A 1 134 ? 159.017 126.743 110.300 1.00 141.70 113 GLU A N 1
ATOM 1343 C CA . GLU A 1 134 ? 160.293 127.383 110.576 1.00 141.50 113 GLU A CA 1
ATOM 1344 C C . GLU A 1 134 ? 160.277 128.133 111.902 1.00 139.16 113 GLU A C 1
ATOM 1345 O O . GLU A 1 134 ? 159.249 128.668 112.328 1.00 136.83 113 GLU A O 1
ATOM 1357 N N . ILE A 1 135 ? 161.439 128.164 112.548 1.00 122.60 114 ILE A N 1
ATOM 1358 C CA . ILE A 1 135 ? 161.694 128.998 113.716 1.00 122.80 114 ILE A CA 1
ATOM 1359 C C . ILE A 1 135 ? 162.477 130.211 113.226 1.00 120.72 114 ILE A C 1
ATOM 1360 O O . ILE A 1 135 ? 163.659 130.101 112.884 1.00 121.98 114 ILE A O 1
ATOM 1376 N N . LEU A 1 136 ? 161.823 131.375 113.191 1.00 115.12 115 LEU A N 1
ATOM 1377 C CA . LEU A 1 136 ? 162.480 132.573 112.678 1.00 113.17 115 LEU A CA 1
ATOM 1378 C C . LEU A 1 136 ? 163.578 133.056 113.615 1.00 110.35 115 LEU A C 1
ATOM 1379 O O . LEU A 1 136 ? 164.653 133.460 113.157 1.00 116.56 115 LEU A O 1
ATOM 1395 N N . PHE A 1 137 ? 163.333 133.028 114.922 1.00 93.38 116 PHE A N 1
ATOM 1396 C CA . PHE A 1 137 ? 164.316 133.513 115.880 1.00 100.21 116 PHE A CA 1
ATOM 1397 C C . PHE A 1 137 ? 164.166 132.764 117.191 1.00 102.80 116 PHE A C 1
ATOM 1398 O O . PHE A 1 137 ? 163.074 132.319 117.550 1.00 104.72 116 PHE A O 1
ATOM 1415 N N . SER A 1 138 ? 165.289 132.621 117.895 1.00 101.50 117 SER A N 1
ATOM 1416 C CA . SER A 1 138 ? 165.288 132.016 119.224 1.00 99.92 117 SER A CA 1
ATOM 1417 C C . SER A 1 138 ? 166.552 132.507 119.925 1.00 100.00 117 SER A C 1
ATOM 1418 O O . SER A 1 138 ? 167.645 132.008 119.643 1.00 105.64 117 SER A O 1
ATOM 1426 N N . ASN A 1 139 ? 166.393 133.479 120.821 1.00 93.39 118 ASN A N 1
ATOM 1427 C CA . ASN A 1 139 ? 167.525 134.112 121.481 1.00 90.12 118 ASN A CA 1
ATOM 1428 C C . ASN A 1 139 ? 167.199 134.326 122.947 1.00 93.47 118 ASN A C 1
ATOM 1429 O O . ASN A 1 139 ? 166.052 134.195 123.377 1.00 102.42 118 ASN A O 1
ATOM 1439 N N . SER A 1 140 ? 168.236 134.644 123.717 1.00 94.28 119 SER A N 1
ATOM 1440 C CA . SER A 1 140 ? 168.083 134.882 125.141 1.00 96.50 119 SER A CA 1
ATOM 1441 C C . SER A 1 140 ? 169.082 135.937 125.583 1.00 95.38 119 SER A C 1
ATOM 1442 O O . SER A 1 140 ? 170.127 136.134 124.958 1.00 95.08 119 SER A O 1
ATOM 1450 N N . THR A 1 141 ? 168.743 136.617 126.676 1.00 92.61 120 THR A N 1
ATOM 1451 C CA . THR A 1 141 ? 169.613 137.646 127.226 1.00 92.62 120 THR A CA 1
ATOM 1452 C C . THR A 1 141 ? 169.480 137.682 128.738 1.00 90.65 120 THR A C 1
ATOM 1453 O O . THR A 1 141 ? 168.435 137.341 129.293 1.00 93.25 120 THR A O 1
ATOM 1464 N N . ARG A 1 142 ? 170.546 138.126 129.392 1.00 94.92 121 ARG A N 1
ATOM 1465 C CA . ARG A 1 142 ? 170.491 138.405 130.816 1.00 90.76 121 ARG A CA 1
ATOM 1466 C C . ARG A 1 142 ? 169.615 139.621 131.078 1.00 94.38 121 ARG A C 1
ATOM 1467 O O . ARG A 1 142 ? 169.515 140.528 130.250 1.00 100.54 121 ARG A O 1
ATOM 1488 N N . LEU A 1 143 ? 168.962 139.621 132.237 1.00 76.10 122 LEU A N 1
ATOM 1489 C CA . LEU A 1 143 ? 168.163 140.747 132.700 1.00 72.47 122 LEU A CA 1
ATOM 1490 C C . LEU A 1 143 ? 168.745 141.272 134.001 1.00 72.56 122 LEU A C 1
ATOM 1491 O O . LEU A 1 143 ? 168.928 140.511 134.955 1.00 81.64 122 LEU A O 1
ATOM 1507 N N . SER A 1 144 ? 169.031 142.568 134.037 1.00 75.87 123 SER A N 1
ATOM 1508 C CA . SER A 1 144 ? 169.526 143.189 135.254 1.00 79.52 123 SER A CA 1
ATOM 1509 C C . SER A 1 144 ? 168.417 143.269 136.293 1.00 80.38 123 SER A C 1
ATOM 1510 O O . SER A 1 144 ? 167.278 143.624 135.981 1.00 83.13 123 SER A O 1
ATOM 1518 N N . PHE A 1 145 ? 168.755 142.940 137.535 1.00 85.86 124 PHE A N 1
ATOM 1519 C CA . PHE A 1 145 ? 167.784 142.909 138.618 1.00 86.65 124 PHE A CA 1
ATOM 1520 C C . PHE A 1 145 ? 167.688 144.276 139.279 1.00 89.76 124 PHE A C 1
ATOM 1521 O O . PHE A 1 145 ? 168.695 144.821 139.740 1.00 93.81 124 PHE A O 1
ATOM 1538 N N . GLU A 1 146 ? 166.474 144.817 139.328 1.00 91.47 125 GLU A N 1
ATOM 1539 C CA . GLU A 1 146 ? 166.183 146.077 139.999 1.00 89.13 125 GLU A CA 1
ATOM 1540 C C . GLU A 1 146 ? 165.435 145.768 141.286 1.00 92.95 125 GLU A C 1
ATOM 1541 O O . GLU A 1 146 ? 164.355 145.170 141.251 1.00 96.24 125 GLU A O 1
ATOM 1553 N N . THR A 1 147 ? 166.004 146.178 142.415 1.00 93.36 126 THR A N 1
ATOM 1554 C CA . THR A 1 147 ? 165.457 145.835 143.719 1.00 91.91 126 THR A CA 1
ATOM 1555 C C . THR A 1 147 ? 164.390 146.808 144.202 1.00 97.38 126 THR A C 1
ATOM 1556 O O . THR A 1 147 ? 163.813 146.580 145.268 1.00 100.48 126 THR A O 1
ATOM 1567 N N . LYS A 1 148 ? 164.115 147.880 143.463 1.00 84.76 127 LYS A N 1
ATOM 1568 C CA . LYS A 1 148 ? 163.078 148.830 143.854 1.00 83.04 127 LYS A CA 1
ATOM 1569 C C . LYS A 1 148 ? 161.741 148.251 143.424 1.00 82.93 127 LYS A C 1
ATOM 1570 O O . LYS A 1 148 ? 161.356 148.340 142.258 1.00 84.41 127 LYS A O 1
ATOM 1589 N N . ARG A 1 149 ? 161.031 147.645 144.373 1.00 87.24 128 ARG A N 1
ATOM 1590 C CA . ARG A 1 149 ? 159.795 146.921 144.111 1.00 86.59 128 ARG A CA 1
ATOM 1591 C C . ARG A 1 149 ? 158.565 147.775 144.375 1.00 87.99 128 ARG A C 1
ATOM 1592 O O . ARG A 1 149 ? 157.699 147.905 143.506 1.00 90.03 128 ARG A O 1
ATOM 1613 N N . ILE A 1 150 ? 158.478 148.353 145.571 1.00 76.85 129 ILE A N 1
ATOM 1614 C CA . ILE A 1 150 ? 157.333 149.131 146.012 1.00 69.86 129 ILE A CA 1
ATOM 1615 C C . ILE A 1 150 ? 157.813 150.533 146.362 1.00 76.76 129 ILE A C 1
ATOM 1616 O O . ILE A 1 150 ? 159.010 150.819 146.379 1.00 80.10 129 ILE A O 1
ATOM 1632 N N . SER A 1 151 ? 156.852 151.410 146.635 1.00 85.62 130 SER A N 1
ATOM 1633 C CA . SER A 1 151 ? 157.110 152.786 147.038 1.00 87.95 130 SER A CA 1
ATOM 1634 C C . SER A 1 151 ? 156.726 152.937 148.501 1.00 86.58 130 SER A C 1
ATOM 1635 O O . SER A 1 151 ? 155.575 152.692 148.870 1.00 90.83 130 SER A O 1
ATOM 1643 N N . VAL A 1 152 ? 157.685 153.344 149.328 1.00 78.17 131 VAL A N 1
ATOM 1644 C CA . VAL A 1 152 ? 157.473 153.529 150.759 1.00 78.49 131 VAL A CA 1
ATOM 1645 C C . VAL A 1 152 ? 157.802 154.972 151.102 1.00 79.31 131 VAL A C 1
ATOM 1646 O O . VAL A 1 152 ? 158.950 155.405 150.951 1.00 77.51 131 VAL A O 1
ATOM 1659 N N . PHE A 1 153 ? 156.796 155.707 151.566 1.00 80.93 132 PHE A N 1
ATOM 1660 C CA . PHE A 1 153 ? 156.941 157.090 151.994 1.00 79.52 132 PHE A CA 1
ATOM 1661 C C . PHE A 1 153 ? 156.886 157.142 153.512 1.00 83.06 132 PHE A C 1
ATOM 1662 O O . PHE A 1 153 ? 156.001 156.537 154.123 1.00 83.80 132 PHE A O 1
ATOM 1679 N N . ILE A 1 154 ? 157.835 157.850 154.113 1.00 79.23 133 ILE A N 1
ATOM 1680 C CA . ILE A 1 154 ? 157.867 158.081 155.552 1.00 75.39 133 ILE A CA 1
ATOM 1681 C C . ILE A 1 154 ? 157.722 159.581 155.756 1.00 80.61 133 ILE A C 1
ATOM 1682 O O . ILE A 1 154 ? 158.550 160.362 155.274 1.00 90.08 133 ILE A O 1
ATOM 1698 N N . GLN A 1 155 ? 156.671 159.977 156.466 1.00 72.70 134 GLN A N 1
ATOM 1699 C CA . GLN A 1 155 ? 156.233 161.365 156.570 1.00 77.89 134 GLN A CA 1
ATOM 1700 C C . GLN A 1 155 ? 156.262 161.766 158.035 1.00 83.79 134 GLN A C 1
ATOM 1701 O O . GLN A 1 155 ? 155.350 161.410 158.780 1.00 91.84 134 GLN A O 1
ATOM 1715 N N . THR A 1 156 ? 157.279 162.516 158.445 1.00 83.10 135 THR A N 1
ATOM 1716 C CA . THR A 1 156 ? 157.324 163.103 159.776 1.00 83.87 135 THR A CA 1
ATOM 1717 C C . THR A 1 156 ? 156.823 164.541 159.709 1.00 81.04 135 THR A C 1
ATOM 1718 O O . THR A 1 156 ? 157.045 165.246 158.723 1.00 85.93 135 THR A O 1
ATOM 1729 N N . ASP A 1 157 ? 156.127 164.969 160.766 1.00 81.77 136 ASP A N 1
ATOM 1730 C CA . ASP A 1 157 ? 155.506 166.291 160.754 1.00 79.69 136 ASP A CA 1
ATOM 1731 C C . ASP A 1 157 ? 156.528 167.417 160.666 1.00 84.24 136 ASP A C 1
ATOM 1732 O O . ASP A 1 157 ? 156.192 168.500 160.177 1.00 87.26 136 ASP A O 1
ATOM 1741 N N . LYS A 1 158 ? 157.756 167.193 161.130 1.00 90.51 137 LYS A N 1
ATOM 1742 C CA . LYS A 1 158 ? 158.826 168.175 161.039 1.00 91.31 137 LYS A CA 1
ATOM 1743 C C . LYS A 1 158 ? 160.082 167.500 160.513 1.00 91.63 137 LYS A C 1
ATOM 1744 O O . LYS A 1 158 ? 160.274 166.294 160.681 1.00 94.84 137 LYS A O 1
ATOM 1763 N N . ALA A 1 159 ? 160.930 168.295 159.868 1.00 97.49 138 ALA A N 1
ATOM 1764 C CA . ALA A 1 159 ? 162.270 167.855 159.509 1.00 96.41 138 ALA A CA 1
ATOM 1765 C C . ALA A 1 159 ? 163.268 168.087 160.632 1.00 95.57 138 ALA A C 1
ATOM 1766 O O . ALA A 1 159 ? 164.188 167.281 160.811 1.00 95.75 138 ALA A O 1
ATOM 1773 N N . LEU A 1 160 ? 163.093 169.166 161.393 1.00 93.70 139 LEU A N 1
ATOM 1774 C CA . LEU A 1 160 ? 163.940 169.503 162.529 1.00 92.90 139 LEU A CA 1
ATOM 1775 C C . LEU A 1 160 ? 163.104 169.437 163.796 1.00 92.23 139 LEU A C 1
ATOM 1776 O O . LEU A 1 160 ? 162.014 170.014 163.852 1.00 99.95 139 LEU A O 1
ATOM 1792 N N . TYR A 1 161 ? 163.617 168.739 164.806 1.00 87.60 140 TYR A N 1
ATOM 1793 C CA . TYR A 1 161 ? 162.929 168.539 166.073 1.00 86.05 140 TYR A CA 1
ATOM 1794 C C . TYR A 1 161 ? 163.751 169.098 167.223 1.00 90.48 140 TYR A C 1
ATOM 1795 O O . TYR A 1 161 ? 164.978 169.195 167.143 1.00 98.30 140 TYR A O 1
ATOM 1813 N N . LYS A 1 162 ? 163.056 169.461 168.292 1.00 98.31 141 LYS A N 1
ATOM 1814 C CA . LYS A 1 162 ? 163.643 169.894 169.547 1.00 99.96 141 LYS A CA 1
ATOM 1815 C C . LYS A 1 162 ? 163.502 168.801 170.599 1.00 105.39 141 LYS A C 1
ATOM 1816 O O . LYS A 1 162 ? 162.720 167.862 170.425 1.00 109.40 141 LYS A O 1
ATOM 1835 N N . PRO A 1 163 ? 164.247 168.875 171.699 1.00 90.16 142 PRO A N 1
ATOM 1836 C CA . PRO A 1 163 ? 163.981 167.957 172.810 1.00 85.82 142 PRO A CA 1
ATOM 1837 C C . PRO A 1 163 ? 162.617 168.217 173.426 1.00 91.36 142 PRO A C 1
ATOM 1838 O O . PRO A 1 163 ? 162.091 169.331 173.381 1.00 96.96 142 PRO A O 1
ATOM 1849 N N . LYS A 1 164 ? 162.050 167.167 174.023 1.00 92.77 143 LYS A N 1
ATOM 1850 C CA . LYS A 1 164 ? 160.683 167.201 174.550 1.00 94.49 143 LYS A CA 1
ATOM 1851 C C . LYS A 1 164 ? 159.695 167.610 173.455 1.00 100.61 143 LYS A C 1
ATOM 1852 O O . LYS A 1 164 ? 158.893 168.534 173.608 1.00 104.80 143 LYS A O 1
ATOM 1871 N N . GLN A 1 165 ? 159.785 166.925 172.319 1.00 89.25 144 GLN A N 1
ATOM 1872 C CA . GLN A 1 165 ? 158.806 167.045 171.250 1.00 89.10 144 GLN A CA 1
ATOM 1873 C C . GLN A 1 165 ? 158.419 165.657 170.773 1.00 90.51 144 GLN A C 1
ATOM 1874 O O . GLN A 1 165 ? 159.191 164.704 170.892 1.00 95.42 144 GLN A O 1
ATOM 1888 N N . GLU A 1 166 ? 157.214 165.558 170.227 1.00 84.71 145 GLU A N 1
ATOM 1889 C CA . GLU A 1 166 ? 156.656 164.294 169.772 1.00 78.80 145 GLU A CA 1
ATOM 1890 C C . GLU A 1 166 ? 156.851 164.180 168.267 1.00 85.22 145 GLU A C 1
ATOM 1891 O O . GLU A 1 166 ? 156.296 164.976 167.504 1.00 91.41 145 GLU A O 1
ATOM 1903 N N . VAL A 1 167 ? 157.643 163.197 167.845 1.00 83.10 146 VAL A N 1
ATOM 1904 C CA . VAL A 1 167 ? 157.844 162.904 166.432 1.00 79.33 146 VAL A CA 1
ATOM 1905 C C . VAL A 1 167 ? 156.621 162.119 165.970 1.00 83.99 146 VAL A C 1
ATOM 1906 O O . VAL A 1 167 ? 156.487 160.934 166.273 1.00 87.09 146 VAL A O 1
ATOM 1919 N N . LYS A 1 168 ? 155.719 162.781 165.258 1.00 82.51 147 LYS A N 1
ATOM 1920 C CA . LYS A 1 168 ? 154.560 162.130 164.665 1.00 78.51 147 LYS A CA 1
ATOM 1921 C C . LYS A 1 168 ? 154.935 161.722 163.251 1.00 80.99 147 LYS A C 1
ATOM 1922 O O . LYS A 1 168 ? 155.281 162.585 162.438 1.00 85.85 147 LYS A O 1
ATOM 1941 N N . PHE A 1 169 ? 154.876 160.421 162.957 1.00 81.68 148 PHE A N 1
ATOM 1942 C CA . PHE A 1 169 ? 155.273 159.921 161.651 1.00 73.70 148 PHE A CA 1
ATOM 1943 C C . PHE A 1 169 ? 154.242 158.951 161.098 1.00 75.92 148 PHE A C 1
ATOM 1944 O O . PHE A 1 169 ? 153.674 158.134 161.830 1.00 88.53 148 PHE A O 1
ATOM 1961 N N . ARG A 1 170 ? 154.025 159.052 159.790 1.00 77.06 149 ARG A N 1
ATOM 1962 C CA . ARG A 1 170 ? 153.187 158.141 159.028 1.00 71.06 149 ARG A CA 1
ATOM 1963 C C . ARG A 1 170 ? 154.049 157.357 158.053 1.00 76.65 149 ARG A C 1
ATOM 1964 O O . ARG A 1 170 ? 155.070 157.855 157.574 1.00 85.38 149 ARG A O 1
ATOM 1985 N N . ILE A 1 171 ? 153.638 156.125 157.777 1.00 70.64 150 ILE A N 1
ATOM 1986 C CA . ILE A 1 171 ? 154.315 155.235 156.843 1.00 75.56 150 ILE A CA 1
ATOM 1987 C C . ILE A 1 171 ? 153.285 154.788 155.820 1.00 79.55 150 ILE A C 1
ATOM 1988 O O . ILE A 1 171 ? 152.279 154.164 156.179 1.00 88.16 150 ILE A O 1
ATOM 2004 N N . VAL A 1 172 ? 153.540 155.102 154.553 1.00 76.58 151 VAL A N 1
ATOM 2005 C CA . VAL A 1 172 ? 152.629 154.822 153.450 1.00 79.54 151 VAL A CA 1
ATOM 2006 C C . VAL A 1 172 ? 153.324 153.844 152.514 1.00 79.98 151 VAL A C 1
ATOM 2007 O O . VAL A 1 172 ? 154.404 154.141 151.992 1.00 86.12 151 VAL A O 1
ATOM 2020 N N . THR A 1 173 ? 152.703 152.685 152.295 1.00 77.93 152 THR A N 1
ATOM 2021 C CA . THR A 1 173 ? 153.266 151.613 151.476 1.00 81.34 152 THR A CA 1
ATOM 2022 C C . THR A 1 173 ? 152.365 151.397 150.270 1.00 81.31 152 THR A C 1
ATOM 2023 O O . THR A 1 173 ? 151.261 150.862 150.405 1.00 81.90 152 THR A O 1
ATOM 2034 N N . LEU A 1 174 ? 152.851 151.766 149.088 1.00 78.72 153 LEU A N 1
ATOM 2035 C CA . LEU A 1 174 ? 152.079 151.706 147.858 1.00 78.25 153 LEU A CA 1
ATOM 2036 C C . LEU A 1 174 ? 152.795 150.851 146.826 1.00 79.69 153 LEU A C 1
ATOM 2037 O O . LEU A 1 174 ? 154.026 150.797 146.787 1.00 82.94 153 LEU A O 1
ATOM 2053 N N . PHE A 1 175 ? 152.008 150.212 145.967 1.00 72.74 154 PHE A N 1
ATOM 2054 C CA . PHE A 1 175 ? 152.554 149.525 144.812 1.00 70.22 154 PHE A CA 1
ATOM 2055 C C . PHE A 1 175 ? 153.206 150.537 143.872 1.00 80.23 154 PHE A C 1
ATOM 2056 O O . PHE A 1 175 ? 153.146 151.752 144.075 1.00 88.11 154 PHE A O 1
ATOM 2073 N N . SER A 1 176 ? 153.823 150.024 142.810 1.00 83.31 155 SER A N 1
ATOM 2074 C CA . SER A 1 176 ? 154.404 150.890 141.794 1.00 78.10 155 SER A CA 1
ATOM 2075 C C . SER A 1 176 ? 153.359 151.761 141.109 1.00 86.44 155 SER A C 1
ATOM 2076 O O . SER A 1 176 ? 153.708 152.827 140.593 1.00 89.14 155 SER A O 1
ATOM 2084 N N . ASP A 1 177 ? 152.092 151.338 141.092 1.00 84.52 156 ASP A N 1
ATOM 2085 C CA . ASP A 1 177 ? 151.001 152.109 140.509 1.00 81.64 156 ASP A CA 1
ATOM 2086 C C . ASP A 1 177 ? 150.176 152.839 141.564 1.00 83.01 156 ASP A C 1
ATOM 2087 O O . ASP A 1 177 ? 149.000 153.133 141.330 1.00 84.91 156 ASP A O 1
ATOM 2096 N N . PHE A 1 178 ? 150.769 153.131 142.721 1.00 80.73 157 PHE A N 1
ATOM 2097 C CA . PHE A 1 178 ? 150.169 153.996 143.736 1.00 78.27 157 PHE A CA 1
ATOM 2098 C C . PHE A 1 178 ? 148.845 153.458 144.264 1.00 76.07 157 PHE A C 1
ATOM 2099 O O . PHE A 1 178 ? 147.955 154.229 144.623 1.00 85.89 157 PHE A O 1
ATOM 2116 N N . LYS A 1 179 ? 148.710 152.149 144.327 1.00 77.88 158 LYS A N 1
ATOM 2117 C CA . LYS A 1 179 ? 147.611 151.501 145.023 1.00 82.12 158 LYS A CA 1
ATOM 2118 C C . LYS A 1 179 ? 148.077 151.070 146.409 1.00 86.68 158 LYS A C 1
ATOM 2119 O O . LYS A 1 179 ? 149.264 150.804 146.603 1.00 93.57 158 LYS A O 1
ATOM 2138 N N . PRO A 1 180 ? 147.203 150.995 147.415 1.00 79.62 159 PRO A N 1
ATOM 2139 C CA . PRO A 1 180 ? 147.666 150.599 148.750 1.00 77.89 159 PRO A CA 1
ATOM 2140 C C . PRO A 1 180 ? 148.206 149.178 148.758 1.00 81.23 159 PRO A C 1
ATOM 2141 O O . PRO A 1 180 ? 147.690 148.295 148.070 1.00 82.91 159 PRO A O 1
ATOM 2152 N N . TYR A 1 181 ? 149.254 148.965 149.551 1.00 77.60 160 TYR A N 1
ATOM 2153 C CA . TYR A 1 181 ? 149.947 147.680 149.643 1.00 84.10 160 TYR A CA 1
ATOM 2154 C C . TYR A 1 181 ? 149.779 147.156 151.064 1.00 87.03 160 TYR A C 1
ATOM 2155 O O . TYR A 1 181 ? 150.469 147.602 151.985 1.00 89.90 160 TYR A O 1
ATOM 2173 N N . LYS A 1 182 ? 148.868 146.205 151.236 1.00 98.07 161 LYS A N 1
ATOM 2174 C CA . LYS A 1 182 ? 148.633 145.612 152.545 1.00 97.74 161 LYS A CA 1
ATOM 2175 C C . LYS A 1 182 ? 149.817 144.729 152.908 1.00 100.69 161 LYS A C 1
ATOM 2176 O O . LYS A 1 182 ? 150.130 143.778 152.187 1.00 106.44 161 LYS A O 1
ATOM 2195 N N . THR A 1 183 ? 150.476 145.036 154.021 1.00 94.11 162 THR A N 1
ATOM 2196 C CA . THR A 1 183 ? 151.643 144.268 154.433 1.00 96.34 162 THR A CA 1
ATOM 2197 C C . THR A 1 183 ? 151.853 144.444 155.928 1.00 98.63 162 THR A C 1
ATOM 2198 O O . THR A 1 183 ? 151.237 145.299 156.569 1.00 99.87 162 THR A O 1
ATOM 2209 N N . SER A 1 184 ? 152.726 143.599 156.474 1.00 97.78 163 SER A N 1
ATOM 2210 C CA . SER A 1 184 ? 153.156 143.661 157.866 1.00 95.28 163 SER A CA 1
ATOM 2211 C C . SER A 1 184 ? 154.590 144.174 157.883 1.00 93.20 163 SER A C 1
ATOM 2212 O O . SER A 1 184 ? 155.519 143.440 157.533 1.00 97.91 163 SER A O 1
ATOM 2220 N N . LEU A 1 185 ? 154.764 145.425 158.294 1.00 85.72 164 LEU A N 1
ATOM 2221 C CA . LEU A 1 185 ? 156.059 146.086 158.317 1.00 86.00 164 LEU A CA 1
ATOM 2222 C C . LEU A 1 185 ? 156.572 146.193 159.746 1.00 90.27 164 LEU A C 1
ATOM 2223 O O . LEU A 1 185 ? 155.794 146.223 160.703 1.00 96.96 164 LEU A O 1
ATOM 2239 N N . ASN A 1 186 ? 157.894 146.250 159.876 1.00 82.85 165 ASN A N 1
ATOM 2240 C CA . ASN A 1 186 ? 158.571 146.477 161.145 1.00 77.95 165 ASN A CA 1
ATOM 2241 C C . ASN A 1 186 ? 159.180 147.869 161.114 1.00 81.02 165 ASN A C 1
ATOM 2242 O O . ASN A 1 186 ? 159.951 148.189 160.204 1.00 93.23 165 ASN A O 1
ATOM 2253 N N . ILE A 1 187 ? 158.832 148.685 162.098 1.00 76.77 166 ILE A N 1
ATOM 2254 C CA . ILE A 1 187 ? 159.323 150.052 162.224 1.00 75.15 166 ILE A CA 1
ATOM 2255 C C . ILE A 1 187 ? 160.413 150.052 163.282 1.00 78.50 166 ILE A C 1
ATOM 2256 O O . ILE A 1 187 ? 160.276 149.400 164.320 1.00 89.35 166 ILE A O 1
ATOM 2272 N N . LEU A 1 188 ? 161.504 150.763 163.012 1.00 75.99 167 LEU A N 1
ATOM 2273 C CA . LEU A 1 188 ? 162.610 150.916 163.946 1.00 75.36 167 LEU A CA 1
ATOM 2274 C C . LEU A 1 188 ? 163.018 152.377 163.972 1.00 77.72 167 LEU A C 1
ATOM 2275 O O . LEU A 1 188 ? 162.938 153.064 162.953 1.00 93.31 167 LEU A O 1
ATOM 2291 N N . ILE A 1 189 ? 163.471 152.844 165.134 1.00 75.17 168 ILE A N 1
ATOM 2292 C CA . ILE A 1 189 ? 163.981 154.202 165.293 1.00 76.08 168 ILE A CA 1
ATOM 2293 C C . ILE A 1 189 ? 165.391 154.115 165.854 1.00 77.81 168 ILE A C 1
ATOM 2294 O O . ILE A 1 189 ? 165.634 153.390 166.825 1.00 85.33 168 ILE A O 1
ATOM 2310 N N . LYS A 1 190 ? 166.315 154.851 165.238 1.00 75.02 169 LYS A N 1
ATOM 2311 C CA . LYS A 1 190 ? 167.724 154.846 165.603 1.00 77.36 169 LYS A CA 1
ATOM 2312 C C . LYS A 1 190 ? 168.176 156.263 165.916 1.00 81.71 169 LYS A C 1
ATOM 2313 O O . LYS A 1 190 ? 167.831 157.206 165.200 1.00 92.32 169 LYS A O 1
ATOM 2332 N N . ASP A 1 191 ? 168.955 156.401 166.973 1.00 81.57 170 ASP A N 1
ATOM 2333 C CA . ASP A 1 191 ? 169.612 157.655 167.313 1.00 82.88 170 ASP A CA 1
ATOM 2334 C C . ASP A 1 191 ? 170.895 157.778 166.509 1.00 83.88 170 ASP A C 1
ATOM 2335 O O . ASP A 1 191 ? 171.376 156.791 165.957 1.00 86.36 170 ASP A O 1
ATOM 2344 N N . PRO A 1 192 ? 171.510 158.967 166.452 1.00 75.80 171 PRO A N 1
ATOM 2345 C CA . PRO A 1 192 ? 172.664 159.150 165.550 1.00 83.02 171 PRO A CA 1
ATOM 2346 C C . PRO A 1 192 ? 173.829 158.209 165.807 1.00 86.42 171 PRO A C 1
ATOM 2347 O O . PRO A 1 192 ? 174.673 158.042 164.919 1.00 86.98 171 PRO A O 1
ATOM 2358 N N . LYS A 1 193 ? 173.900 157.587 166.978 1.00 90.04 172 LYS A N 1
ATOM 2359 C CA . LYS A 1 193 ? 174.908 156.582 167.274 1.00 89.83 172 LYS A CA 1
ATOM 2360 C C . LYS A 1 193 ? 174.475 155.176 166.868 1.00 88.58 172 LYS A C 1
ATOM 2361 O O . LYS A 1 193 ? 175.160 154.209 167.214 1.00 88.11 172 LYS A O 1
ATOM 2380 N N . SER A 1 194 ? 173.363 155.045 166.141 1.00 87.87 173 SER A N 1
ATOM 2381 C CA . SER A 1 194 ? 172.875 153.762 165.641 1.00 89.87 173 SER A CA 1
ATOM 2382 C C . SER A 1 194 ? 172.584 152.800 166.792 1.00 92.25 173 SER A C 1
ATOM 2383 O O . SER A 1 194 ? 173.177 151.727 166.911 1.00 99.08 173 SER A O 1
ATOM 2391 N N . ASN A 1 195 ? 171.653 153.216 167.647 1.00 76.15 174 ASN A N 1
ATOM 2392 C CA . ASN A 1 195 ? 171.143 152.400 168.738 1.00 73.43 174 ASN A CA 1
ATOM 2393 C C . ASN A 1 195 ? 169.640 152.256 168.581 1.00 78.71 174 ASN A C 1
ATOM 2394 O O . ASN A 1 195 ? 168.936 153.241 168.355 1.00 88.26 174 ASN A O 1
ATOM 2405 N N . LEU A 1 196 ? 169.151 151.026 168.696 1.00 80.43 175 LEU A N 1
ATOM 2406 C CA . LEU A 1 196 ? 167.721 150.769 168.588 1.00 80.29 175 LEU A CA 1
ATOM 2407 C C . LEU A 1 196 ? 167.016 151.418 169.769 1.00 80.60 175 LEU A C 1
ATOM 2408 O O . LEU A 1 196 ? 167.105 150.927 170.898 1.00 91.30 175 LEU A O 1
ATOM 2424 N N . ILE A 1 197 ? 166.316 152.517 169.514 1.00 76.30 176 ILE A N 1
ATOM 2425 C CA . ILE A 1 197 ? 165.620 153.248 170.569 1.00 76.74 176 ILE A CA 1
ATOM 2426 C C . ILE A 1 197 ? 164.227 152.689 170.796 1.00 81.26 176 ILE A C 1
ATOM 2427 O O . ILE A 1 197 ? 163.805 152.490 171.937 1.00 87.17 176 ILE A O 1
ATOM 2443 N N . GLN A 1 198 ? 163.486 152.441 169.721 1.00 80.70 177 GLN A N 1
ATOM 2444 C CA . GLN A 1 198 ? 162.153 151.875 169.841 1.00 76.93 177 GLN A CA 1
ATOM 2445 C C . GLN A 1 198 ? 161.781 151.222 168.522 1.00 74.13 177 GLN A C 1
ATOM 2446 O O . GLN A 1 198 ? 162.036 151.788 167.455 1.00 83.32 177 GLN A O 1
ATOM 2460 N N . GLN A 1 199 ? 161.180 150.036 168.602 1.00 73.31 178 GLN A N 1
ATOM 2461 C CA . GLN A 1 199 ? 160.716 149.321 167.425 1.00 76.55 178 GLN A CA 1
ATOM 2462 C C . GLN A 1 199 ? 159.296 148.820 167.634 1.00 79.87 178 GLN A C 1
ATOM 2463 O O . GLN A 1 199 ? 158.895 148.466 168.745 1.00 90.12 178 GLN A O 1
ATOM 2477 N N . TRP A 1 200 ? 158.544 148.810 166.539 1.00 74.74 179 TRP A N 1
ATOM 2478 C CA . TRP A 1 200 ? 157.239 148.177 166.449 1.00 75.23 179 TRP A CA 1
ATOM 2479 C C . TRP A 1 200 ? 157.358 147.023 165.466 1.00 80.51 179 TRP A C 1
ATOM 2480 O O . TRP A 1 200 ? 157.934 147.190 164.388 1.00 89.41 179 TRP A O 1
ATOM 2501 N N . LEU A 1 201 ? 156.822 145.862 165.831 1.00 79.58 180 LEU A N 1
ATOM 2502 C CA . LEU A 1 201 ? 156.954 144.649 165.035 1.00 78.32 180 LEU A CA 1
ATOM 2503 C C . LEU A 1 201 ? 155.591 144.183 164.548 1.00 82.23 180 LEU A C 1
ATOM 2504 O O . LEU A 1 201 ? 154.607 144.227 165.291 1.00 87.65 180 LEU A O 1
ATOM 2520 N N . SER A 1 202 ? 155.549 143.731 163.295 1.00 89.33 181 SER A N 1
ATOM 2521 C CA . SER A 1 202 ? 154.355 143.127 162.707 1.00 91.50 181 SER A CA 1
ATOM 2522 C C . SER A 1 202 ? 153.173 144.093 162.730 1.00 89.04 181 SER A C 1
ATOM 2523 O O . SER A 1 202 ? 152.081 143.764 163.197 1.00 93.30 181 SER A O 1
ATOM 2531 N N . GLN A 1 203 ? 153.399 145.297 162.215 1.00 90.11 182 GLN A N 1
ATOM 2532 C CA . GLN A 1 203 ? 152.361 146.314 162.128 1.00 95.13 182 GLN A CA 1
ATOM 2533 C C . GLN A 1 203 ? 151.604 146.139 160.819 1.00 96.66 182 GLN A C 1
ATOM 2534 O O . GLN A 1 203 ? 152.178 146.309 159.739 1.00 98.95 182 GLN A O 1
ATOM 2548 N N . GLN A 1 204 ? 150.321 145.808 160.916 1.00 102.47 183 GLN A N 1
ATOM 2549 C CA . GLN A 1 204 ? 149.502 145.558 159.737 1.00 103.44 183 GLN A CA 1
ATOM 2550 C C . GLN A 1 204 ? 148.946 146.878 159.223 1.00 101.47 183 GLN A C 1
ATOM 2551 O O . GLN A 1 204 ? 148.185 147.553 159.924 1.00 102.22 183 GLN A O 1
ATOM 2565 N N . SER A 1 205 ? 149.311 147.238 157.996 1.00 101.32 184 SER A N 1
ATOM 2566 C CA . SER A 1 205 ? 148.962 148.540 157.440 1.00 103.75 184 SER A CA 1
ATOM 2567 C C . SER A 1 205 ? 147.542 148.513 156.887 1.00 103.29 184 SER A C 1
ATOM 2568 O O . SER A 1 205 ? 147.217 147.678 156.036 1.00 100.43 184 SER A O 1
ATOM 2576 N N . ASP A 1 206 ? 146.699 149.423 157.374 1.00 105.07 185 ASP A N 1
ATOM 2577 C CA . ASP A 1 206 ? 145.324 149.558 156.902 1.00 108.84 185 ASP A CA 1
ATOM 2578 C C . ASP A 1 206 ? 145.303 150.531 155.728 1.00 110.38 185 ASP A C 1
ATOM 2579 O O . ASP A 1 206 ? 145.546 151.729 155.902 1.00 108.15 185 ASP A O 1
ATOM 2588 N N . LEU A 1 207 ? 144.999 150.015 154.536 1.00 90.77 186 LEU A N 1
ATOM 2589 C CA . LEU A 1 207 ? 145.113 150.770 153.285 1.00 86.69 186 LEU A CA 1
ATOM 2590 C C . LEU A 1 207 ? 146.510 151.367 153.142 1.00 82.63 186 LEU A C 1
ATOM 2591 O O . LEU A 1 207 ? 146.692 152.490 152.671 1.00 82.47 186 LEU A O 1
ATOM 2607 N N . GLY A 1 208 ? 147.512 150.606 153.568 1.00 86.75 187 GLY A N 1
ATOM 2608 C CA . GLY A 1 208 ? 148.889 150.994 153.385 1.00 92.80 187 GLY A CA 1
ATOM 2609 C C . GLY A 1 208 ? 149.402 152.059 154.326 1.00 91.98 187 GLY A C 1
ATOM 2610 O O . GLY A 1 208 ? 150.596 152.373 154.270 1.00 91.89 187 GLY A O 1
ATOM 2614 N N . VAL A 1 209 ? 148.563 152.603 155.207 1.00 82.42 188 VAL A N 1
ATOM 2615 C CA . VAL A 1 209 ? 148.927 153.718 156.075 1.00 85.11 188 VAL A CA 1
ATOM 2616 C C . VAL A 1 209 ? 149.072 153.206 157.499 1.00 89.03 188 VAL A C 1
ATOM 2617 O O . VAL A 1 209 ? 148.178 152.527 158.017 1.00 90.84 188 VAL A O 1
ATOM 2630 N N . ILE A 1 210 ? 150.199 153.533 158.124 1.00 89.39 189 ILE A N 1
ATOM 2631 C CA . ILE A 1 210 ? 150.437 153.301 159.544 1.00 85.34 189 ILE A CA 1
ATOM 2632 C C . ILE A 1 210 ? 150.799 154.639 160.165 1.00 88.74 189 ILE A C 1
ATOM 2633 O O . ILE A 1 210 ? 151.770 155.271 159.745 1.00 95.21 189 ILE A O 1
ATOM 2649 N N . SER A 1 211 ? 150.044 155.055 161.176 1.00 77.98 190 SER A N 1
ATOM 2650 C CA . SER A 1 211 ? 150.285 156.309 161.877 1.00 75.86 190 SER A CA 1
ATOM 2651 C C . SER A 1 211 ? 150.806 155.995 163.269 1.00 78.56 190 SER A C 1
ATOM 2652 O O . SER A 1 211 ? 150.208 155.187 163.986 1.00 86.86 190 SER A O 1
ATOM 2660 N N . LYS A 1 212 ? 151.919 156.622 163.647 1.00 81.19 191 LYS A N 1
ATOM 2661 C CA . LYS A 1 212 ? 152.549 156.337 164.926 1.00 82.57 191 LYS A CA 1
ATOM 2662 C C . LYS A 1 212 ? 153.219 157.600 165.441 1.00 82.78 191 LYS A C 1
ATOM 2663 O O . LYS A 1 212 ? 153.460 158.552 164.695 1.00 88.85 191 LYS A O 1
ATOM 2682 N N . THR A 1 213 ? 153.522 157.588 166.736 1.00 81.31 192 THR A N 1
ATOM 2683 C CA . THR A 1 213 ? 154.188 158.691 167.410 1.00 80.42 192 THR A CA 1
ATOM 2684 C C . THR A 1 213 ? 155.353 158.151 168.221 1.00 82.46 192 THR A C 1
ATOM 2685 O O . THR A 1 213 ? 155.353 156.994 168.646 1.00 90.18 192 THR A O 1
ATOM 2696 N N . PHE A 1 214 ? 156.351 159.006 168.423 1.00 79.44 193 PHE A N 1
ATOM 2697 C CA . PHE A 1 214 ? 157.561 158.649 169.153 1.00 79.70 193 PHE A CA 1
ATOM 2698 C C . PHE A 1 214 ? 157.971 159.840 170.002 1.00 84.09 193 PHE A C 1
ATOM 2699 O O . PHE A 1 214 ? 158.241 160.916 169.467 1.00 87.09 193 PHE A O 1
ATOM 2716 N N . GLN A 1 215 ? 158.017 159.655 171.316 1.00 90.20 194 GLN A N 1
ATOM 2717 C CA . GLN A 1 215 ? 158.272 160.754 172.238 1.00 86.06 194 GLN A CA 1
ATOM 2718 C C . GLN A 1 215 ? 159.770 160.888 172.473 1.00 79.93 194 GLN A C 1
ATOM 2719 O O . GLN A 1 215 ? 160.400 159.982 173.026 1.00 87.08 194 GLN A O 1
ATOM 2733 N N . LEU A 1 216 ? 160.335 162.018 172.058 1.00 76.49 195 LEU A N 1
ATOM 2734 C CA . LEU A 1 216 ? 161.725 162.314 172.366 1.00 82.50 195 LEU A CA 1
ATOM 2735 C C . LEU A 1 216 ? 161.876 162.673 173.837 1.00 90.68 195 LEU A C 1
ATOM 2736 O O . LEU A 1 216 ? 160.935 163.133 174.488 1.00 95.10 195 LEU A O 1
ATOM 2752 N N . SER A 1 217 ? 163.079 162.459 174.359 1.00 90.88 196 SER A N 1
ATOM 2753 C CA . SER A 1 217 ? 163.374 162.717 175.757 1.00 90.18 196 SER A CA 1
ATOM 2754 C C . SER A 1 217 ? 163.825 164.163 175.938 1.00 90.26 196 SER A C 1
ATOM 2755 O O . SER A 1 217 ? 163.942 164.932 174.982 1.00 93.38 196 SER A O 1
ATOM 2763 N N . SER A 1 218 ? 164.087 164.540 177.188 1.00 92.10 197 SER A N 1
ATOM 2764 C CA . SER A 1 218 ? 164.494 165.908 177.477 1.00 94.79 197 SER A CA 1
ATOM 2765 C C . SER A 1 218 ? 165.922 166.183 177.036 1.00 93.09 197 SER A C 1
ATOM 2766 O O . SER A 1 218 ? 166.223 167.299 176.600 1.00 95.19 197 SER A O 1
ATOM 2774 N N . HIS A 1 219 ? 166.804 165.192 177.137 1.00 90.83 198 HIS A N 1
ATOM 2775 C CA . HIS A 1 219 ? 168.209 165.317 176.750 1.00 89.92 198 HIS A CA 1
ATOM 2776 C C . HIS A 1 219 ? 168.566 164.173 175.811 1.00 94.01 198 HIS A C 1
ATOM 2777 O O . HIS A 1 219 ? 169.243 163.218 176.208 1.00 100.53 198 HIS A O 1
ATOM 2791 N N . PRO A 1 220 ? 168.123 164.230 174.560 1.00 89.98 199 PRO A N 1
ATOM 2792 C CA . PRO A 1 220 ? 168.455 163.179 173.598 1.00 85.40 199 PRO A CA 1
ATOM 2793 C C . PRO A 1 220 ? 169.832 163.425 172.992 1.00 86.78 199 PRO A C 1
ATOM 2794 O O . PRO A 1 220 ? 170.508 164.401 173.303 1.00 89.77 199 PRO A O 1
ATOM 2805 N N . ILE A 1 221 ? 170.235 162.517 172.110 1.00 82.62 200 ILE A N 1
ATOM 2806 C CA . ILE A 1 221 ? 171.483 162.670 171.370 1.00 84.55 200 ILE A CA 1
ATOM 2807 C C . ILE A 1 221 ? 171.192 163.537 170.154 1.00 87.93 200 ILE A C 1
ATOM 2808 O O . ILE A 1 221 ? 170.448 163.136 169.255 1.00 93.34 200 ILE A O 1
ATOM 2824 N N . LEU A 1 222 ? 171.779 164.727 170.125 1.00 83.90 201 LEU A N 1
ATOM 2825 C CA . LEU A 1 222 ? 171.559 165.635 169.012 1.00 81.71 201 LEU A CA 1
ATOM 2826 C C . LEU A 1 222 ? 172.239 165.100 167.762 1.00 84.79 201 LEU A C 1
ATOM 2827 O O . LEU A 1 222 ? 173.332 164.532 167.826 1.00 91.16 201 LEU A O 1
ATOM 2843 N N . GLY A 1 223 ? 171.587 165.280 166.624 1.00 87.59 202 GLY A N 1
ATOM 2844 C CA . GLY A 1 223 ? 172.103 164.837 165.352 1.00 85.19 202 GLY A CA 1
ATOM 2845 C C . GLY A 1 223 ? 170.981 164.327 164.482 1.00 89.47 202 GLY A C 1
ATOM 2846 O O . GLY A 1 223 ? 169.812 164.620 164.720 1.00 92.41 202 GLY A O 1
ATOM 2850 N N . ASP A 1 224 ? 171.353 163.549 163.471 1.00 92.16 203 ASP A N 1
ATOM 2851 C CA . ASP A 1 224 ? 170.397 162.996 162.520 1.00 89.57 203 ASP A CA 1
ATOM 2852 C C . ASP A 1 224 ? 169.936 161.634 163.018 1.00 87.63 203 ASP A C 1
ATOM 2853 O O . ASP A 1 224 ? 170.717 160.678 163.046 1.00 87.43 203 ASP A O 1
ATOM 2862 N N . TRP A 1 225 ? 168.668 161.544 163.402 1.00 83.56 204 TRP A N 1
ATOM 2863 C CA . TRP A 1 225 ? 168.069 160.279 163.800 1.00 82.75 204 TRP A CA 1
ATOM 2864 C C . TRP A 1 225 ? 167.714 159.503 162.534 1.00 82.69 204 TRP A C 1
ATOM 2865 O O . TRP A 1 225 ? 168.088 159.888 161.423 1.00 86.01 204 TRP A O 1
ATOM 2886 N N . SER A 1 226 ? 166.998 158.391 162.676 1.00 80.22 205 SER A N 1
ATOM 2887 C CA . SER A 1 226 ? 166.646 157.583 161.519 1.00 83.35 205 SER A CA 1
ATOM 2888 C C . SER A 1 226 ? 165.418 156.747 161.841 1.00 82.45 205 SER A C 1
ATOM 2889 O O . SER A 1 226 ? 165.259 156.282 162.969 1.00 89.03 205 SER A O 1
ATOM 2897 N N . ILE A 1 227 ? 164.559 156.572 160.843 1.00 75.80 206 ILE A N 1
ATOM 2898 C CA . ILE A 1 227 ? 163.421 155.666 160.898 1.00 71.32 206 ILE A CA 1
ATOM 2899 C C . ILE A 1 227 ? 163.622 154.650 159.790 1.00 75.60 206 ILE A C 1
ATOM 2900 O O . ILE A 1 227 ? 163.816 155.028 158.628 1.00 93.11 206 ILE A O 1
ATOM 2916 N N . GLN A 1 228 ? 163.588 153.371 160.149 1.00 77.40 207 GLN A N 1
ATOM 2917 C CA . GLN A 1 228 ? 163.801 152.273 159.218 1.00 78.69 207 GLN A CA 1
ATOM 2918 C C . GLN A 1 228 ? 162.545 151.422 159.170 1.00 81.12 207 GLN A C 1
ATOM 2919 O O . GLN A 1 228 ? 162.057 150.975 160.210 1.00 90.13 207 GLN A O 1
ATOM 2933 N N . VAL A 1 229 ? 162.027 151.197 157.969 1.00 78.10 208 VAL A N 1
ATOM 2934 C CA . VAL A 1 229 ? 160.831 150.394 157.755 1.00 73.90 208 VAL A CA 1
ATOM 2935 C C . VAL A 1 229 ? 161.250 149.163 156.972 1.00 79.73 208 VAL A C 1
ATOM 2936 O O . VAL A 1 229 ? 161.767 149.281 155.855 1.00 91.96 208 VAL A O 1
ATOM 2949 N N . GLN A 1 230 ? 161.027 147.989 157.553 1.00 80.61 209 GLN A N 1
ATOM 2950 C CA . GLN A 1 230 ? 161.482 146.720 156.995 1.00 87.13 209 GLN A CA 1
ATOM 2951 C C . GLN A 1 230 ? 160.276 145.971 156.439 1.00 85.07 209 GLN A C 1
ATOM 2952 O O . GLN A 1 230 ? 159.639 145.185 157.140 1.00 90.49 209 GLN A O 1
ATOM 2966 N N . VAL A 1 231 ? 159.969 146.221 155.172 1.00 89.58 210 VAL A N 1
ATOM 2967 C CA . VAL A 1 231 ? 158.979 145.441 154.440 1.00 91.49 210 VAL A CA 1
ATOM 2968 C C . VAL A 1 231 ? 159.715 144.308 153.746 1.00 97.42 210 VAL A C 1
ATOM 2969 O O . VAL A 1 231 ? 160.682 144.550 153.015 1.00 98.14 210 VAL A O 1
ATOM 2982 N N . ASN A 1 232 ? 159.273 143.079 153.985 1.00 103.61 211 ASN A N 1
ATOM 2983 C CA . ASN A 1 232 ? 159.889 141.889 153.374 1.00 101.56 211 ASN A CA 1
ATOM 2984 C C . ASN A 1 232 ? 161.373 141.906 153.761 1.00 102.03 211 ASN A C 1
ATOM 2985 O O . ASN A 1 232 ? 161.688 142.123 154.941 1.00 103.22 211 ASN A O 1
ATOM 2996 N N . ASP A 1 233 ? 162.293 141.694 152.821 1.00 105.35 212 ASP A N 1
ATOM 2997 C CA . ASP A 1 233 ? 163.722 141.743 153.099 1.00 105.50 212 ASP A CA 1
ATOM 2998 C C . ASP A 1 233 ? 164.364 143.093 152.788 1.00 103.09 212 ASP A C 1
ATOM 2999 O O . ASP A 1 233 ? 165.585 143.217 152.931 1.00 106.71 212 ASP A O 1
ATOM 3008 N N . GLN A 1 234 ? 163.594 144.100 152.378 1.00 91.94 213 GLN A N 1
ATOM 3009 C CA . GLN A 1 234 ? 164.127 145.417 152.058 1.00 93.26 213 GLN A CA 1
ATOM 3010 C C . GLN A 1 234 ? 163.897 146.366 153.223 1.00 92.26 213 GLN A C 1
ATOM 3011 O O . GLN A 1 234 ? 162.972 146.186 154.018 1.00 96.00 213 GLN A O 1
ATOM 3025 N N . THR A 1 235 ? 164.751 147.384 153.315 1.00 88.37 214 THR A N 1
ATOM 3026 C CA . THR A 1 235 ? 164.683 148.391 154.366 1.00 84.29 214 THR A CA 1
ATOM 3027 C C . THR A 1 235 ? 164.659 149.770 153.728 1.00 87.29 214 THR A C 1
ATOM 3028 O O . THR A 1 235 ? 165.444 150.047 152.816 1.00 93.07 214 THR A O 1
ATOM 3039 N N . TYR A 1 236 ? 163.760 150.625 154.211 1.00 82.02 215 TYR A N 1
ATOM 3040 C CA . TYR A 1 236 ? 163.571 151.975 153.695 1.00 83.17 215 TYR A CA 1
ATOM 3041 C C . TYR A 1 236 ? 163.822 152.968 154.821 1.00 80.54 215 TYR A C 1
ATOM 3042 O O . TYR A 1 236 ? 163.292 152.800 155.922 1.00 84.62 215 TYR A O 1
ATOM 3060 N N . TYR A 1 237 ? 164.609 154.002 154.539 1.00 79.53 216 TYR A N 1
ATOM 3061 C CA . TYR A 1 237 ? 165.140 154.897 155.557 1.00 81.59 216 TYR A CA 1
ATOM 3062 C C . TYR A 1 237 ? 164.550 156.295 155.431 1.00 89.10 216 TYR A C 1
ATOM 3063 O O . TYR A 1 237 ? 164.160 156.730 154.345 1.00 96.62 216 TYR A O 1
ATOM 3081 N N . GLN A 1 238 ? 164.487 156.993 156.563 1.00 88.23 217 GLN A N 1
ATOM 3082 C CA . GLN A 1 238 ? 164.067 158.394 156.579 1.00 84.92 217 GLN A CA 1
ATOM 3083 C C . GLN A 1 238 ? 164.661 159.052 157.811 1.00 82.31 217 GLN A C 1
ATOM 3084 O O . GLN A 1 238 ? 164.339 158.654 158.930 1.00 84.98 217 GLN A O 1
ATOM 3098 N N . SER A 1 239 ? 165.498 160.063 157.617 1.00 83.06 218 SER A N 1
ATOM 3099 C CA . SER A 1 239 ? 166.209 160.711 158.709 1.00 84.25 218 SER A CA 1
ATOM 3100 C C . SER A 1 239 ? 165.510 162.008 159.083 1.00 81.80 218 SER A C 1
ATOM 3101 O O . SER A 1 239 ? 165.115 162.778 158.203 1.00 88.25 218 SER A O 1
ATOM 3109 N N . PHE A 1 240 ? 165.351 162.238 160.384 1.00 75.36 219 PHE A N 1
ATOM 3110 C CA . PHE A 1 240 ? 164.905 163.517 160.916 1.00 78.83 219 PHE A CA 1
ATOM 3111 C C . PHE A 1 240 ? 165.943 164.021 161.903 1.00 84.56 219 PHE A C 1
ATOM 3112 O O . PHE A 1 240 ? 166.463 163.252 162.715 1.00 92.38 219 PHE A O 1
ATOM 3129 N N . GLN A 1 241 ? 166.243 165.312 161.828 1.00 91.68 220 GLN A N 1
ATOM 3130 C CA . GLN A 1 241 ? 167.288 165.906 162.646 1.00 90.45 220 GLN A CA 1
ATOM 3131 C C . GLN A 1 241 ? 166.712 166.397 163.966 1.00 88.86 220 GLN A C 1
ATOM 3132 O O . GLN A 1 241 ? 165.637 166.999 164.001 1.00 95.95 220 GLN A O 1
ATOM 3146 N N . VAL A 1 242 ? 167.433 166.124 165.049 1.00 82.81 221 VAL A N 1
ATOM 3147 C CA . VAL A 1 242 ? 167.096 166.605 166.385 1.00 82.60 221 VAL A CA 1
ATOM 3148 C C . VAL A 1 242 ? 168.211 167.541 166.822 1.00 89.92 221 VAL A C 1
ATOM 3149 O O . VAL A 1 242 ? 169.381 167.144 166.861 1.00 96.79 221 VAL A O 1
ATOM 3162 N N . SER A 1 243 ? 167.852 168.781 167.146 1.00 96.18 222 SER A N 1
ATOM 3163 C CA . SER A 1 243 ? 168.819 169.793 167.535 1.00 96.26 222 SER A CA 1
ATOM 3164 C C . SER A 1 243 ? 168.266 170.607 168.693 1.00 97.07 222 SER A C 1
ATOM 3165 O O . SER A 1 243 ? 167.052 170.756 168.846 1.00 99.27 222 SER A O 1
ATOM 3173 N N . GLU A 1 244 ? 169.177 171.131 169.505 1.00 106.62 223 GLU A N 1
ATOM 3174 C CA . GLU A 1 244 ? 168.804 171.909 170.674 1.00 109.47 223 GLU A CA 1
ATOM 3175 C C . GLU A 1 244 ? 168.439 173.330 170.272 1.00 110.36 223 GLU A C 1
ATOM 3176 O O . GLU A 1 244 ? 169.040 173.915 169.367 1.00 110.09 223 GLU A O 1
ATOM 3188 N N . TYR A 1 245 ? 167.452 173.888 170.968 1.00 122.71 224 TYR A N 1
ATOM 3189 C CA . TYR A 1 245 ? 166.921 175.214 170.678 1.00 123.28 224 TYR A CA 1
ATOM 3190 C C . TYR A 1 245 ? 167.304 176.165 171.800 1.00 125.92 224 TYR A C 1
ATOM 3191 O O . TYR A 1 245 ? 166.876 175.984 172.945 1.00 126.60 224 TYR A O 1
ATOM 3209 N N . VAL A 1 246 ? 168.097 177.177 171.463 1.00 141.14 225 VAL A N 1
ATOM 3210 C CA . VAL A 1 246 ? 168.469 178.249 172.379 1.00 142.90 225 VAL A CA 1
ATOM 3211 C C . VAL A 1 246 ? 167.705 179.496 171.965 1.00 143.05 225 VAL A C 1
ATOM 3212 O O . VAL A 1 246 ? 167.535 179.760 170.769 1.00 141.06 225 VAL A O 1
ATOM 3225 N N . LEU A 1 247 ? 167.233 180.249 172.949 1.00 164.32 226 LEU A N 1
ATOM 3226 C CA . LEU A 1 247 ? 166.428 181.429 172.669 1.00 165.49 226 LEU A CA 1
ATOM 3227 C C . LEU A 1 247 ? 167.272 182.448 171.903 1.00 167.39 226 LEU A C 1
ATOM 3228 O O . LEU A 1 247 ? 168.346 182.829 172.392 1.00 166.23 226 LEU A O 1
ATOM 3244 N N . PRO A 1 248 ? 166.847 182.918 170.722 1.00 171.20 227 PRO A N 1
ATOM 3245 C CA . PRO A 1 248 ? 167.729 183.802 169.948 1.00 171.05 227 PRO A CA 1
ATOM 3246 C C . PRO A 1 248 ? 167.746 185.245 170.421 1.00 171.93 227 PRO A C 1
ATOM 3247 O O . PRO A 1 248 ? 168.548 186.030 169.897 1.00 171.34 227 PRO A O 1
ATOM 3258 N N . LYS A 1 249 ? 166.873 185.629 171.357 1.00 181.53 228 LYS A N 1
ATOM 3259 C CA . LYS A 1 249 ? 166.789 186.997 171.866 1.00 180.23 228 LYS A CA 1
ATOM 3260 C C . LYS A 1 249 ? 166.408 187.959 170.746 1.00 181.61 228 LYS A C 1
ATOM 3261 O O . LYS A 1 249 ? 165.280 188.461 170.712 1.00 180.86 228 LYS A O 1
ATOM 3280 N N . PHE A 1 250 ? 167.342 188.222 169.833 1.00 188.00 229 PHE A N 1
ATOM 3281 C CA . PHE A 1 250 ? 167.114 189.115 168.708 1.00 188.20 229 PHE A CA 1
ATOM 3282 C C . PHE A 1 250 ? 167.711 188.488 167.459 1.00 187.54 229 PHE A C 1
ATOM 3283 O O . PHE A 1 250 ? 168.635 187.674 167.531 1.00 186.54 229 PHE A O 1
ATOM 3300 N N . GLU A 1 251 ? 167.171 188.889 166.314 1.00 187.76 230 GLU A N 1
ATOM 3301 C CA . GLU A 1 251 ? 167.490 188.307 165.022 1.00 187.33 230 GLU A CA 1
ATOM 3302 C C . GLU A 1 251 ? 168.056 189.376 164.099 1.00 187.49 230 GLU A C 1
ATOM 3303 O O . GLU A 1 251 ? 167.736 190.564 164.224 1.00 187.56 230 GLU A O 1
ATOM 3315 N N . VAL A 1 252 ? 168.906 188.926 163.178 1.00 193.99 231 VAL A N 1
ATOM 3316 C CA . VAL A 1 252 ? 169.515 189.759 162.150 1.00 194.57 231 VAL A CA 1
ATOM 3317 C C . VAL A 1 252 ? 169.229 189.109 160.804 1.00 195.50 231 VAL A C 1
ATOM 3318 O O . VAL A 1 252 ? 169.381 187.892 160.655 1.00 195.14 231 VAL A O 1
ATOM 3331 N N . THR A 1 253 ? 168.811 189.916 159.829 1.00 202.23 232 THR A N 1
ATOM 3332 C CA . THR A 1 253 ? 168.402 189.395 158.529 1.00 200.89 232 THR A CA 1
ATOM 3333 C C . THR A 1 253 ? 169.553 189.364 157.528 1.00 201.28 232 THR A C 1
ATOM 3334 O O . THR A 1 253 ? 169.805 188.328 156.906 1.00 201.45 232 THR A O 1
ATOM 3345 N N . LEU A 1 254 ? 170.255 190.487 157.361 1.00 207.60 233 LEU A N 1
ATOM 3346 C CA . LEU A 1 254 ? 171.406 190.595 156.462 1.00 207.72 233 LEU A CA 1
ATOM 3347 C C . LEU A 1 254 ? 171.013 190.242 155.023 1.00 207.42 233 LEU A C 1
ATOM 3348 O O . LEU A 1 254 ? 171.462 189.257 154.436 1.00 207.04 233 LEU A O 1
ATOM 3364 N N . GLN A 1 255 ? 170.140 191.080 154.475 1.00 209.27 234 GLN A N 1
ATOM 3365 C CA . GLN A 1 255 ? 169.742 190.952 153.080 1.00 208.87 234 GLN A CA 1
ATOM 3366 C C . GLN A 1 255 ? 170.849 191.485 152.179 1.00 208.99 234 GLN A C 1
ATOM 3367 O O . GLN A 1 255 ? 171.310 192.618 152.351 1.00 209.81 234 GLN A O 1
ATOM 3381 N N . THR A 1 256 ? 171.274 190.665 151.223 1.00 208.46 235 THR A N 1
ATOM 3382 C CA . THR A 1 256 ? 172.238 191.049 150.203 1.00 208.95 235 THR A CA 1
ATOM 3383 C C . THR A 1 256 ? 171.882 190.341 148.902 1.00 208.94 235 THR A C 1
ATOM 3384 O O . THR A 1 256 ? 171.264 189.270 148.938 1.00 208.15 235 THR A O 1
ATOM 3395 N N . PRO A 1 257 ? 172.244 190.903 147.743 1.00 209.05 236 PRO A N 1
ATOM 3396 C CA . PRO A 1 257 ? 172.058 190.147 146.494 1.00 208.57 236 PRO A CA 1
ATOM 3397 C C . PRO A 1 257 ? 173.080 189.023 146.382 1.00 208.60 236 PRO A C 1
ATOM 3398 O O . PRO A 1 257 ? 174.273 189.223 146.621 1.00 208.58 236 PRO A O 1
ATOM 3409 N N . LEU A 1 258 ? 172.601 187.835 146.004 1.00 218.30 237 LEU A N 1
ATOM 3410 C CA . LEU A 1 258 ? 173.464 186.660 145.956 1.00 219.31 237 LEU A CA 1
ATOM 3411 C C . LEU A 1 258 ? 174.450 186.726 144.795 1.00 220.33 237 LEU A C 1
ATOM 3412 O O . LEU A 1 258 ? 175.640 186.444 144.974 1.00 220.12 237 LEU A O 1
ATOM 3428 N N . TYR A 1 259 ? 173.978 187.109 143.609 1.00 221.90 238 TYR A N 1
ATOM 3429 C CA . TYR A 1 259 ? 174.786 187.156 142.393 1.00 221.32 238 TYR A CA 1
ATOM 3430 C C . TYR A 1 259 ? 174.915 188.608 141.961 1.00 219.74 238 TYR A C 1
ATOM 3431 O O . TYR A 1 259 ? 173.928 189.229 141.552 1.00 218.22 238 TYR A O 1
ATOM 3449 N N . CYS A 1 260 ? 176.127 189.146 142.064 1.00 217.83 239 CYS A N 1
ATOM 3450 C CA . CYS A 1 260 ? 176.456 190.493 141.625 1.00 218.30 239 CYS A CA 1
ATOM 3451 C C . CYS A 1 260 ? 177.478 190.428 140.494 1.00 218.58 239 CYS A C 1
ATOM 3452 O O . CYS A 1 260 ? 177.898 189.350 140.063 1.00 217.70 239 CYS A O 1
ATOM 3460 N N . SER A 1 261 ? 177.885 191.607 140.023 1.00 223.43 240 SER A N 1
ATOM 3461 C CA . SER A 1 261 ? 178.827 191.745 138.923 1.00 222.85 240 SER A CA 1
ATOM 3462 C C . SER A 1 261 ? 179.903 192.751 139.302 1.00 223.66 240 SER A C 1
ATOM 3463 O O . SER A 1 261 ? 179.676 193.652 140.114 1.00 223.58 240 SER A O 1
ATOM 3471 N N . MET A 1 262 ? 181.087 192.579 138.708 1.00 220.64 241 MET A N 1
ATOM 3472 C CA . MET A 1 262 ? 182.208 193.458 139.026 1.00 219.89 241 MET A CA 1
ATOM 3473 C C . MET A 1 262 ? 181.966 194.884 138.551 1.00 219.77 241 MET A C 1
ATOM 3474 O O . MET A 1 262 ? 182.499 195.829 139.144 1.00 217.88 241 MET A O 1
ATOM 3488 N N . ASN A 1 263 ? 181.173 195.064 137.496 1.00 220.93 242 ASN A N 1
ATOM 3489 C CA . ASN A 1 263 ? 180.941 196.378 136.912 1.00 219.81 242 ASN A CA 1
ATOM 3490 C C . ASN A 1 263 ? 179.749 197.103 137.527 1.00 219.81 242 ASN A C 1
ATOM 3491 O O . ASN A 1 263 ? 179.399 198.192 137.060 1.00 218.92 242 ASN A O 1
ATOM 3502 N N . SER A 1 264 ? 179.125 196.537 138.558 1.00 223.11 243 SER A N 1
ATOM 3503 C CA . SER A 1 264 ? 178.002 197.179 139.230 1.00 222.90 243 SER A CA 1
ATOM 3504 C C . SER A 1 264 ? 178.541 198.175 140.249 1.00 222.58 243 SER A C 1
ATOM 3505 O O . SER A 1 264 ? 179.261 197.793 141.178 1.00 221.81 243 SER A O 1
ATOM 3513 N N . LYS A 1 265 ? 178.185 199.449 140.077 1.00 217.04 244 LYS A N 1
ATOM 3514 C CA . LYS A 1 265 ? 178.713 200.487 140.954 1.00 216.53 244 LYS A CA 1
ATOM 3515 C C . LYS A 1 265 ? 178.169 200.344 142.371 1.00 216.76 244 LYS A C 1
ATOM 3516 O O . LYS A 1 265 ? 178.932 200.378 143.344 1.00 215.80 244 LYS A O 1
ATOM 3535 N N . HIS A 1 266 ? 176.857 200.177 142.506 1.00 213.75 245 HIS A N 1
ATOM 3536 C CA . HIS A 1 266 ? 176.190 200.188 143.802 1.00 213.15 245 HIS A CA 1
ATOM 3537 C C . HIS A 1 266 ? 175.899 198.765 144.260 1.00 212.86 245 HIS A C 1
ATOM 3538 O O . HIS A 1 266 ? 175.291 197.979 143.526 1.00 212.06 245 HIS A O 1
ATOM 3552 N N . LEU A 1 267 ? 176.341 198.444 145.474 1.00 211.82 246 LEU A N 1
ATOM 3553 C CA . LEU A 1 267 ? 176.011 197.193 146.139 1.00 210.84 246 LEU A CA 1
ATOM 3554 C C . LEU A 1 267 ? 175.788 197.511 147.606 1.00 211.40 246 LEU A C 1
ATOM 3555 O O . LEU A 1 267 ? 176.639 198.151 148.229 1.00 212.45 246 LEU A O 1
ATOM 3571 N N . ASN A 1 268 ? 174.648 197.085 148.150 1.00 209.62 247 ASN A N 1
ATOM 3572 C CA . ASN A 1 268 ? 174.288 197.374 149.533 1.00 209.47 247 ASN A CA 1
ATOM 3573 C C . ASN A 1 268 ? 173.814 196.108 150.229 1.00 209.03 247 ASN A C 1
ATOM 3574 O O . ASN A 1 268 ? 173.152 195.262 149.619 1.00 208.29 247 ASN A O 1
ATOM 3585 N N . GLY A 1 269 ? 174.183 195.981 151.503 1.00 208.38 248 GLY A N 1
ATOM 3586 C CA . GLY A 1 269 ? 173.707 194.912 152.362 1.00 208.50 248 GLY A CA 1
ATOM 3587 C C . GLY A 1 269 ? 173.017 195.459 153.595 1.00 209.66 248 GLY A C 1
ATOM 3588 O O . GLY A 1 269 ? 173.661 196.079 154.445 1.00 208.86 248 GLY A O 1
ATOM 3592 N N . THR A 1 270 ? 171.710 195.229 153.705 1.00 212.94 249 THR A N 1
ATOM 3593 C CA . THR A 1 270 ? 170.897 195.778 154.785 1.00 212.04 249 THR A CA 1
ATOM 3594 C C . THR A 1 270 ? 170.742 194.729 155.880 1.00 211.43 249 THR A C 1
ATOM 3595 O O . THR A 1 270 ? 170.300 193.607 155.612 1.00 211.76 249 THR A O 1
ATOM 3606 N N . ILE A 1 271 ? 171.101 195.103 157.107 1.00 207.45 250 ILE A N 1
ATOM 3607 C CA . ILE A 1 271 ? 171.052 194.222 158.270 1.00 207.66 250 ILE A CA 1
ATOM 3608 C C . ILE A 1 271 ? 169.934 194.730 159.168 1.00 207.21 250 ILE A C 1
ATOM 3609 O O . ILE A 1 271 ? 170.017 195.843 159.701 1.00 207.36 250 ILE A O 1
ATOM 3625 N N . THR A 1 272 ? 168.893 193.916 159.344 1.00 205.88 251 THR A N 1
ATOM 3626 C CA . THR A 1 272 ? 167.726 194.288 160.144 1.00 205.63 251 THR A CA 1
ATOM 3627 C C . THR A 1 272 ? 167.832 193.597 161.498 1.00 204.74 251 THR A C 1
ATOM 3628 O O . THR A 1 272 ? 167.463 192.429 161.643 1.00 205.16 251 THR A O 1
ATOM 3639 N N . ALA A 1 273 ? 168.320 194.331 162.493 1.00 195.38 252 ALA A N 1
ATOM 3640 C CA . ALA A 1 273 ? 168.406 193.832 163.859 1.00 194.28 252 ALA A CA 1
ATOM 3641 C C . ALA A 1 273 ? 167.084 194.099 164.567 1.00 194.79 252 ALA A C 1
ATOM 3642 O O . ALA A 1 273 ? 166.581 195.227 164.539 1.00 195.05 252 ALA A O 1
ATOM 3649 N N . LYS A 1 274 ? 166.520 193.066 165.191 1.00 184.06 253 LYS A N 1
ATOM 3650 C CA . LYS A 1 274 ? 165.212 193.215 165.820 1.00 183.65 253 LYS A CA 1
ATOM 3651 C C . LYS A 1 274 ? 165.045 192.235 166.969 1.00 183.07 253 LYS A C 1
ATOM 3652 O O . LYS A 1 274 ? 165.352 191.050 166.826 1.00 184.11 253 LYS A O 1
ATOM 3671 N N . TYR A 1 275 ? 164.527 192.730 168.092 1.00 178.38 254 TYR A N 1
ATOM 3672 C CA . TYR A 1 275 ? 164.218 191.871 169.224 1.00 177.94 254 TYR A CA 1
ATOM 3673 C C . TYR A 1 275 ? 163.067 190.930 168.876 1.00 177.30 254 TYR A C 1
ATOM 3674 O O . TYR A 1 275 ? 162.324 191.140 167.914 1.00 176.60 254 TYR A O 1
ATOM 3692 N N . THR A 1 276 ? 162.926 189.872 169.679 1.00 167.26 255 THR A N 1
ATOM 3693 C CA . THR A 1 276 ? 161.891 188.876 169.415 1.00 167.04 255 THR A CA 1
ATOM 3694 C C . THR A 1 276 ? 160.483 189.434 169.584 1.00 166.87 255 THR A C 1
ATOM 3695 O O . THR A 1 276 ? 159.546 188.898 168.982 1.00 165.04 255 THR A O 1
ATOM 3706 N N . TYR A 1 277 ? 160.310 190.488 170.379 1.00 146.79 256 TYR A N 1
ATOM 3707 C CA . TYR A 1 277 ? 159.007 191.112 170.577 1.00 145.00 256 TYR A CA 1
ATOM 3708 C C . TYR A 1 277 ? 158.670 192.137 169.501 1.00 144.16 256 TYR A C 1
ATOM 3709 O O . TYR A 1 277 ? 157.635 192.804 169.610 1.00 139.65 256 TYR A O 1
ATOM 3727 N N . GLY A 1 278 ? 159.505 192.278 168.468 1.00 157.88 257 GLY A N 1
ATOM 3728 C CA . GLY A 1 278 ? 159.239 193.159 167.354 1.00 156.29 257 GLY A CA 1
ATOM 3729 C C . GLY A 1 278 ? 159.953 194.492 167.418 1.00 157.29 257 GLY A C 1
ATOM 3730 O O . GLY A 1 278 ? 160.072 195.163 166.387 1.00 156.64 257 GLY A O 1
ATOM 3734 N N . LYS A 1 279 ? 160.420 194.896 168.592 1.00 168.06 258 LYS A N 1
ATOM 3735 C CA . LYS A 1 279 ? 161.110 196.172 168.713 1.00 170.56 258 LYS A CA 1
ATOM 3736 C C . LYS A 1 279 ? 162.436 196.107 167.953 1.00 174.48 258 LYS A C 1
ATOM 3737 O O . LYS A 1 279 ? 163.199 195.154 168.146 1.00 174.33 258 LYS A O 1
ATOM 3756 N N . PRO A 1 280 ? 162.747 197.069 167.078 1.00 182.95 259 PRO A N 1
ATOM 3757 C CA . PRO A 1 280 ? 164.070 197.056 166.444 1.00 181.11 259 PRO A CA 1
ATOM 3758 C C . PRO A 1 280 ? 165.176 197.364 167.440 1.00 182.14 259 PRO A C 1
ATOM 3759 O O . PRO A 1 280 ? 164.978 198.080 168.425 1.00 180.62 259 PRO A O 1
ATOM 3770 N N . VAL A 1 281 ? 166.356 196.817 167.166 1.00 191.38 260 VAL A N 1
ATOM 3771 C CA . VAL A 1 281 ? 167.540 197.067 167.980 1.00 191.81 260 VAL A CA 1
ATOM 3772 C C . VAL A 1 281 ? 168.210 198.337 167.478 1.00 191.98 260 VAL A C 1
ATOM 3773 O O . VAL A 1 281 ? 168.509 198.463 166.284 1.00 190.81 260 VAL A O 1
ATOM 3786 N N . LYS A 1 282 ? 168.437 199.280 168.388 1.00 195.51 261 LYS A N 1
ATOM 3787 C CA . LYS A 1 282 ? 169.156 200.516 168.076 1.00 195.23 261 LYS A CA 1
ATOM 3788 C C . LYS A 1 282 ? 170.617 200.383 168.508 1.00 195.05 261 LYS A C 1
ATOM 3789 O O . LYS A 1 282 ? 171.146 201.154 169.311 1.00 194.63 261 LYS A O 1
ATOM 3808 N N . GLY A 1 283 ? 171.275 199.378 167.929 1.00 200.74 262 GLY A N 1
ATOM 3809 C CA . GLY A 1 283 ? 172.622 198.999 168.314 1.00 200.38 262 GLY A CA 1
ATOM 3810 C C . GLY A 1 283 ? 173.641 199.224 167.218 1.00 200.43 262 GLY A C 1
ATOM 3811 O O . GLY A 1 283 ? 173.292 199.278 166.035 1.00 200.76 262 GLY A O 1
ATOM 3815 N N . ASP A 1 284 ? 174.908 199.355 167.604 1.00 200.52 263 ASP A N 1
ATOM 3816 C CA . ASP A 1 284 ? 175.993 199.610 166.662 1.00 200.97 263 ASP A CA 1
ATOM 3817 C C . ASP A 1 284 ? 176.465 198.276 166.100 1.00 201.61 263 ASP A C 1
ATOM 3818 O O . ASP A 1 284 ? 177.038 197.456 166.824 1.00 200.90 263 ASP A O 1
ATOM 3827 N N . VAL A 1 285 ? 176.226 198.061 164.807 1.00 206.78 264 VAL A N 1
ATOM 3828 C CA . VAL A 1 285 ? 176.678 196.832 164.165 1.00 207.01 264 VAL A CA 1
ATOM 3829 C C . VAL A 1 285 ? 178.197 196.825 164.078 1.00 206.99 264 VAL A C 1
ATOM 3830 O O . VAL A 1 285 ? 178.820 197.813 163.671 1.00 205.67 264 VAL A O 1
ATOM 3843 N N . THR A 1 286 ? 178.795 195.713 164.490 1.00 206.65 265 THR A N 1
ATOM 3844 C CA . THR A 1 286 ? 180.185 195.397 164.192 1.00 206.33 265 THR A CA 1
ATOM 3845 C C . THR A 1 286 ? 180.183 194.421 163.023 1.00 206.47 265 THR A C 1
ATOM 3846 O O . THR A 1 286 ? 179.669 193.304 163.146 1.00 205.80 265 THR A O 1
ATOM 3857 N N . LEU A 1 287 ? 180.736 194.853 161.894 1.00 211.30 266 LEU A N 1
ATOM 3858 C CA . LEU A 1 287 ? 180.615 194.161 160.619 1.00 210.52 266 LEU A CA 1
ATOM 3859 C C . LEU A 1 287 ? 181.990 193.786 160.078 1.00 211.71 266 LEU A C 1
ATOM 3860 O O . LEU A 1 287 ? 182.946 194.560 160.207 1.00 211.64 266 LEU A O 1
ATOM 3876 N N . THR A 1 288 ? 182.079 192.601 159.457 1.00 218.27 267 THR A N 1
ATOM 3877 C CA . THR A 1 288 ? 183.262 192.167 158.713 1.00 218.85 267 THR A CA 1
ATOM 3878 C C . THR A 1 288 ? 182.811 191.683 157.341 1.00 219.13 267 THR A C 1
ATOM 3879 O O . THR A 1 288 ? 182.132 190.649 157.225 1.00 218.81 267 THR A O 1
ATOM 3890 N N . PHE A 1 289 ? 183.186 192.452 156.318 1.00 222.59 268 PHE A N 1
ATOM 3891 C CA . PHE A 1 289 ? 182.964 192.137 154.909 1.00 222.28 268 PHE A CA 1
ATOM 3892 C C . PHE A 1 289 ? 184.286 191.582 154.385 1.00 221.75 268 PHE A C 1
ATOM 3893 O O . PHE A 1 289 ? 185.175 192.331 153.978 1.00 221.06 268 PHE A O 1
ATOM 3910 N N . LEU A 1 290 ? 184.411 190.246 154.384 1.00 222.90 269 LEU A N 1
ATOM 3911 C CA . LEU A 1 290 ? 185.641 189.548 154.011 1.00 223.54 269 LEU A CA 1
ATOM 3912 C C . LEU A 1 290 ? 185.394 188.578 152.854 1.00 224.19 269 LEU A C 1
ATOM 3913 O O . LEU A 1 290 ? 184.366 187.893 152.850 1.00 223.96 269 LEU A O 1
ATOM 3929 N N . PRO A 1 291 ? 186.296 188.484 151.870 1.00 224.37 270 PRO A N 1
ATOM 3930 C CA . PRO A 1 291 ? 186.194 187.418 150.869 1.00 223.74 270 PRO A CA 1
ATOM 3931 C C . PRO A 1 291 ? 186.808 186.122 151.391 1.00 224.20 270 PRO A C 1
ATOM 3932 O O . PRO A 1 291 ? 187.341 186.060 152.496 1.00 224.66 270 PRO A O 1
ATOM 3943 N N . LEU A 1 292 ? 186.702 185.070 150.575 1.00 225.28 271 LEU A N 1
ATOM 3944 C CA . LEU A 1 292 ? 187.425 183.821 150.785 1.00 225.66 271 LEU A CA 1
ATOM 3945 C C . LEU A 1 292 ? 188.476 183.597 149.703 1.00 226.35 271 LEU A C 1
ATOM 3946 O O . LEU A 1 292 ? 188.878 182.455 149.453 1.00 226.21 271 LEU A O 1
ATOM 3962 N N . SER A 1 293 ? 188.934 184.670 149.065 1.00 227.56 272 SER A N 1
ATOM 3963 C CA . SER A 1 293 ? 189.880 184.584 147.959 1.00 227.19 272 SER A CA 1
ATOM 3964 C C . SER A 1 293 ? 191.288 184.504 148.531 1.00 227.41 272 SER A C 1
ATOM 3965 O O . SER A 1 293 ? 191.914 185.528 148.810 1.00 227.76 272 SER A O 1
ATOM 3973 N N . PHE A 1 294 ? 191.811 183.278 148.645 1.00 222.36 273 PHE A N 1
ATOM 3974 C CA . PHE A 1 294 ? 193.110 183.058 149.276 1.00 221.99 273 PHE A CA 1
ATOM 3975 C C . PHE A 1 294 ? 194.228 183.845 148.597 1.00 222.97 273 PHE A C 1
ATOM 3976 O O . PHE A 1 294 ? 195.210 184.215 149.251 1.00 223.14 273 PHE A O 1
ATOM 3993 N N . TRP A 1 295 ? 194.098 184.119 147.297 1.00 219.97 274 TRP A N 1
ATOM 3994 C CA . TRP A 1 295 ? 195.078 184.956 146.614 1.00 218.60 274 TRP A CA 1
ATOM 3995 C C . TRP A 1 295 ? 194.955 186.428 146.998 1.00 218.69 274 TRP A C 1
ATOM 3996 O O . TRP A 1 295 ? 195.893 187.194 146.752 1.00 217.28 274 TRP A O 1
ATOM 4017 N N . GLY A 1 296 ? 193.827 186.840 147.585 1.00 223.04 275 GLY A N 1
ATOM 4018 C CA . GLY A 1 296 ? 193.654 188.199 148.052 1.00 221.90 275 GLY A CA 1
ATOM 4019 C C . GLY A 1 296 ? 194.107 188.373 149.492 1.00 221.93 275 GLY A C 1
ATOM 4020 O O . GLY A 1 296 ? 194.537 187.436 150.163 1.00 220.99 275 GLY A O 1
ATOM 4024 N N . LYS A 1 297 ? 193.998 189.614 149.969 1.00 221.10 276 LYS A N 1
ATOM 4025 C CA . LYS A 1 297 ? 194.416 189.924 151.331 1.00 220.88 276 LYS A CA 1
ATOM 4026 C C . LYS A 1 297 ? 193.428 189.405 152.369 1.00 221.87 276 LYS A C 1
ATOM 4027 O O . LYS A 1 297 ? 193.834 189.070 153.487 1.00 222.19 276 LYS A O 1
ATOM 4046 N N . LYS A 1 298 ? 192.142 189.337 152.026 1.00 222.88 277 LYS A N 1
ATOM 4047 C CA . LYS A 1 298 ? 191.095 188.943 152.970 1.00 222.12 277 LYS A CA 1
ATOM 4048 C C . LYS A 1 298 ? 191.031 189.908 154.154 1.00 222.58 277 LYS A C 1
ATOM 4049 O O . LYS A 1 298 ? 190.991 189.496 155.315 1.00 222.23 277 LYS A O 1
ATOM 4068 N N . LYS A 1 299 ? 191.038 191.205 153.858 1.00 221.16 278 LYS A N 1
ATOM 4069 C CA . LYS A 1 299 ? 190.808 192.230 154.867 1.00 220.64 278 LYS A CA 1
ATOM 4070 C C . LYS A 1 299 ? 189.323 192.574 154.935 1.00 219.77 278 LYS A C 1
ATOM 4071 O O . LYS A 1 299 ? 188.564 192.351 153.989 1.00 218.94 278 LYS A O 1
ATOM 4090 N N . ASN A 1 300 ? 188.922 193.134 156.073 1.00 217.64 279 ASN A N 1
ATOM 4091 C CA . ASN A 1 300 ? 187.526 193.427 156.373 1.00 218.06 279 ASN A CA 1
ATOM 4092 C C . ASN A 1 300 ? 187.317 194.933 156.417 1.00 218.57 279 ASN A C 1
ATOM 4093 O O . ASN A 1 300 ? 188.026 195.642 157.139 1.00 218.59 279 ASN A O 1
ATOM 4104 N N . ILE A 1 301 ? 186.348 195.414 155.645 1.00 216.76 280 ILE A N 1
ATOM 4105 C CA . ILE A 1 301 ? 185.980 196.825 155.661 1.00 216.64 280 ILE A CA 1
ATOM 4106 C C . ILE A 1 301 ? 185.092 197.064 156.875 1.00 216.59 280 ILE A C 1
ATOM 4107 O O . ILE A 1 301 ? 184.013 196.474 156.994 1.00 215.19 280 ILE A O 1
ATOM 4123 N N . THR A 1 302 ? 185.543 197.934 157.777 1.00 221.14 281 THR A N 1
ATOM 4124 C CA . THR A 1 302 ? 184.882 198.143 159.066 1.00 220.45 281 THR A CA 1
ATOM 4125 C C . THR A 1 302 ? 183.893 199.295 158.935 1.00 220.23 281 THR A C 1
ATOM 4126 O O . THR A 1 302 ? 184.205 200.447 159.238 1.00 220.32 281 THR A O 1
ATOM 4137 N N . LYS A 1 303 ? 182.680 198.975 158.483 1.00 212.68 282 LYS A N 1
ATOM 4138 C CA . LYS A 1 303 ? 181.574 199.934 158.462 1.00 212.20 282 LYS A CA 1
ATOM 4139 C C . LYS A 1 303 ? 180.766 199.817 159.756 1.00 212.06 282 LYS A C 1
ATOM 4140 O O . LYS A 1 303 ? 179.563 199.552 159.766 1.00 211.89 282 LYS A O 1
ATOM 4159 N N . THR A 1 304 ? 181.466 200.021 160.870 1.00 212.33 283 THR A N 1
ATOM 4160 C CA . THR A 1 304 ? 180.894 199.835 162.201 1.00 211.44 283 THR A CA 1
ATOM 4161 C C . THR A 1 304 ? 180.270 201.149 162.651 1.00 212.39 283 THR A C 1
ATOM 4162 O O . THR A 1 304 ? 180.971 202.074 163.067 1.00 212.05 283 THR A O 1
ATOM 4173 N N . PHE A 1 305 ? 178.945 201.232 162.568 1.00 213.85 284 PHE A N 1
ATOM 4174 C CA . PHE A 1 305 ? 178.208 202.402 163.028 1.00 213.65 284 PHE A CA 1
ATOM 4175 C C . PHE A 1 305 ? 176.821 201.939 163.466 1.00 212.82 284 PHE A C 1
ATOM 4176 O O . PHE A 1 305 ? 176.585 200.744 163.670 1.00 213.08 284 PHE A O 1
ATOM 4193 N N . LYS A 1 306 ? 175.905 202.889 163.638 1.00 207.71 285 LYS A N 1
ATOM 4194 C CA . LYS A 1 306 ? 174.573 202.578 164.138 1.00 207.71 285 LYS A CA 1
ATOM 4195 C C . LYS A 1 306 ? 173.702 202.037 163.011 1.00 207.90 285 LYS A C 1
ATOM 4196 O O . LYS A 1 306 ? 173.624 202.634 161.933 1.00 207.54 285 LYS A O 1
ATOM 4215 N N . ILE A 1 307 ? 173.039 200.909 163.270 1.00 209.70 286 ILE A N 1
ATOM 4216 C CA . ILE A 1 307 ? 172.160 200.326 162.262 1.00 209.40 286 ILE A CA 1
ATOM 4217 C C . ILE A 1 307 ? 170.825 201.059 162.223 1.00 209.59 286 ILE A C 1
ATOM 4218 O O . ILE A 1 307 ? 170.215 201.177 161.154 1.00 209.72 286 ILE A O 1
ATOM 4234 N N . ASN A 1 308 ? 170.357 201.568 163.365 1.00 212.44 287 ASN A N 1
ATOM 4235 C CA . ASN A 1 308 ? 169.105 202.322 163.435 1.00 213.29 287 ASN A CA 1
ATOM 4236 C C . ASN A 1 308 ? 167.936 201.483 162.924 1.00 212.81 287 ASN A C 1
ATOM 4237 O O . ASN A 1 308 ? 167.071 201.967 162.191 1.00 211.89 287 ASN A O 1
ATOM 4248 N N . GLY A 1 309 ? 167.917 200.211 163.313 1.00 204.96 288 GLY A N 1
ATOM 4249 C CA . GLY A 1 309 ? 166.942 199.265 162.809 1.00 204.10 288 GLY A CA 1
ATOM 4250 C C . GLY A 1 309 ? 167.432 198.545 161.570 1.00 204.24 288 GLY A C 1
ATOM 4251 O O . GLY A 1 309 ? 167.728 197.347 161.621 1.00 204.01 288 GLY A O 1
ATOM 4255 N N . SER A 1 310 ? 167.528 199.271 160.455 1.00 212.35 289 SER A N 1
ATOM 4256 C CA . SER A 1 310 ? 167.998 198.697 159.195 1.00 212.90 289 SER A CA 1
ATOM 4257 C C . SER A 1 310 ? 168.522 199.835 158.329 1.00 212.21 289 SER A C 1
ATOM 4258 O O . SER A 1 310 ? 167.731 200.648 157.840 1.00 211.65 289 SER A O 1
ATOM 4266 N N . ALA A 1 311 ? 169.838 199.886 158.139 1.00 205.99 290 ALA A N 1
ATOM 4267 C CA . ALA A 1 311 ? 170.501 200.941 157.384 1.00 205.76 290 ALA A CA 1
ATOM 4268 C C . ALA A 1 311 ? 171.038 200.397 156.065 1.00 206.76 290 ALA A C 1
ATOM 4269 O O . ALA A 1 311 ? 171.099 199.186 155.839 1.00 206.21 290 ALA A O 1
ATOM 4276 N N . ASN A 1 312 ? 171.435 201.322 155.195 1.00 202.28 291 ASN A N 1
ATOM 4277 C CA . ASN A 1 312 ? 171.994 201.007 153.889 1.00 201.72 291 ASN A CA 1
ATOM 4278 C C . ASN A 1 312 ? 173.516 200.977 153.963 1.00 202.52 291 ASN A C 1
ATOM 4279 O O . ASN A 1 312 ? 174.131 201.697 154.754 1.00 201.43 291 ASN A O 1
ATOM 4290 N N . PHE A 1 313 ? 174.117 200.128 153.131 1.00 209.04 292 PHE A N 1
ATOM 4291 C CA . PHE A 1 313 ? 175.560 199.893 153.103 1.00 208.21 292 PHE A CA 1
ATOM 4292 C C . PHE A 1 313 ? 176.073 199.904 151.665 1.00 207.53 292 PHE A C 1
ATOM 4293 O O . PHE A 1 313 ? 176.783 198.998 151.223 1.00 207.96 292 PHE A O 1
ATOM 4310 N N . SER A 1 314 ? 175.699 200.941 150.913 1.00 202.50 293 SER A N 1
ATOM 4311 C CA . SER A 1 314 ? 176.123 201.064 149.522 1.00 202.58 293 SER A CA 1
ATOM 4312 C C . SER A 1 314 ? 177.645 201.077 149.416 1.00 203.42 293 SER A C 1
ATOM 4313 O O . SER A 1 314 ? 178.329 201.777 150.167 1.00 202.83 293 SER A O 1
ATOM 4321 N N . PHE A 1 315 ? 178.170 200.301 148.469 1.00 211.37 294 PHE A N 1
ATOM 4322 C CA . PHE A 1 315 ? 179.603 200.078 148.303 1.00 211.26 294 PHE A CA 1
ATOM 4323 C C . PHE A 1 315 ? 180.082 200.682 146.983 1.00 211.25 294 PHE A C 1
ATOM 4324 O O . PHE A 1 315 ? 179.298 201.215 146.193 1.00 211.22 294 PHE A O 1
ATOM 4341 N N . ASN A 1 316 ? 181.394 200.577 146.754 1.00 221.79 295 ASN A N 1
ATOM 4342 C CA . ASN A 1 316 ? 182.071 201.154 145.599 1.00 222.72 295 ASN A CA 1
ATOM 4343 C C . ASN A 1 316 ? 182.743 200.052 144.794 1.00 223.24 295 ASN A C 1
ATOM 4344 O O . ASN A 1 316 ? 183.309 199.112 145.361 1.00 222.27 295 ASN A O 1
ATOM 4355 N N . ASP A 1 317 ? 182.673 200.173 143.466 1.00 227.62 296 ASP A N 1
ATOM 4356 C CA . ASP A 1 317 ? 183.216 199.135 142.592 1.00 226.89 296 ASP A CA 1
ATOM 4357 C C . ASP A 1 317 ? 184.734 199.028 142.726 1.00 227.32 296 ASP A C 1
ATOM 4358 O O . ASP A 1 317 ? 185.283 197.925 142.839 1.00 226.17 296 ASP A O 1
ATOM 4367 N N . GLU A 1 318 ? 185.432 200.168 142.715 1.00 234.30 297 GLU A N 1
ATOM 4368 C CA . GLU A 1 318 ? 186.890 200.149 142.821 1.00 233.77 297 GLU A CA 1
ATOM 4369 C C . GLU A 1 318 ? 187.334 199.628 144.181 1.00 234.11 297 GLU A C 1
ATOM 4370 O O . GLU A 1 318 ? 188.344 198.920 144.285 1.00 234.88 297 GLU A O 1
ATOM 4382 N N . GLU A 1 319 ? 186.602 199.984 145.239 1.00 225.26 298 GLU A N 1
ATOM 4383 C CA . GLU A 1 319 ? 186.934 199.479 146.565 1.00 224.06 298 GLU A CA 1
ATOM 4384 C C . GLU A 1 319 ? 186.837 197.961 146.601 1.00 223.88 298 GLU A C 1
ATOM 4385 O O . GLU A 1 319 ? 187.672 197.291 147.219 1.00 223.79 298 GLU A O 1
ATOM 4397 N N . MET A 1 320 ? 185.834 197.398 145.930 1.00 221.33 299 MET A N 1
ATOM 4398 C CA . MET A 1 320 ? 185.697 195.948 145.904 1.00 221.50 299 MET A CA 1
ATOM 4399 C C . MET A 1 320 ? 186.725 195.295 144.993 1.00 221.90 299 MET A C 1
ATOM 4400 O O . MET A 1 320 ? 187.133 194.159 145.253 1.00 221.00 299 MET A O 1
ATOM 4414 N N . LYS A 1 321 ? 187.158 195.982 143.934 1.00 225.06 300 LYS A N 1
ATOM 4415 C CA . LYS A 1 321 ? 188.291 195.477 143.165 1.00 224.09 300 LYS A CA 1
ATOM 4416 C C . LYS A 1 321 ? 189.541 195.412 144.035 1.00 224.46 300 LYS A C 1
ATOM 4417 O O . LYS A 1 321 ? 190.304 194.441 143.972 1.00 224.40 300 LYS A O 1
ATOM 4436 N N . ASN A 1 322 ? 189.764 196.444 144.851 1.00 223.69 301 ASN A N 1
ATOM 4437 C CA . ASN A 1 322 ? 190.913 196.447 145.751 1.00 222.55 301 ASN A CA 1
ATOM 4438 C C . ASN A 1 322 ? 190.805 195.337 146.791 1.00 222.07 301 ASN A C 1
ATOM 4439 O O . ASN A 1 322 ? 191.790 194.644 147.076 1.00 221.27 301 ASN A O 1
ATOM 4450 N N . VAL A 1 323 ? 189.616 195.154 147.369 1.00 222.39 302 VAL A N 1
ATOM 4451 C CA . VAL A 1 323 ? 189.425 194.111 148.375 1.00 222.62 302 VAL A CA 1
ATOM 4452 C C . VAL A 1 323 ? 189.619 192.734 147.753 1.00 222.22 302 VAL A C 1
ATOM 4453 O O . VAL A 1 323 ? 190.173 191.823 148.381 1.00 221.71 302 VAL A O 1
ATOM 4466 N N . MET A 1 324 ? 189.157 192.558 146.514 1.00 218.01 303 MET A N 1
ATOM 4467 C CA . MET A 1 324 ? 189.344 191.292 145.816 1.00 218.17 303 MET A CA 1
ATOM 4468 C C . MET A 1 324 ? 190.823 190.997 145.608 1.00 218.83 303 MET A C 1
ATOM 4469 O O . MET A 1 324 ? 191.268 189.855 145.775 1.00 217.89 303 MET A O 1
ATOM 4483 N N . ASP A 1 325 ? 191.597 192.012 145.239 1.00 212.15 304 ASP A N 1
ATOM 4484 C CA . ASP A 1 325 ? 193.029 191.854 145.027 1.00 210.11 304 ASP A CA 1
ATOM 4485 C C . ASP A 1 325 ? 193.746 191.612 146.349 1.00 208.72 304 ASP A C 1
ATOM 4486 O O . ASP A 1 325 ? 194.837 191.041 146.379 1.00 207.45 304 ASP A O 1
ATOM 4495 N N . SER A 1 338 ? 186.697 184.283 138.911 1.00 208.51 317 SER A N 1
ATOM 4496 C CA . SER A 1 338 ? 185.646 183.989 139.875 1.00 210.00 317 SER A CA 1
ATOM 4497 C C . SER A 1 338 ? 186.243 183.879 141.290 1.00 211.47 317 SER A C 1
ATOM 4498 O O . SER A 1 338 ? 187.124 183.047 141.508 1.00 210.74 317 SER A O 1
ATOM 4505 N N . PRO A 1 339 ? 185.787 184.684 142.252 1.00 221.69 318 PRO A N 1
ATOM 4506 C CA . PRO A 1 339 ? 186.374 184.627 143.591 1.00 221.71 318 PRO A CA 1
ATOM 4507 C C . PRO A 1 339 ? 185.738 183.531 144.438 1.00 221.30 318 PRO A C 1
ATOM 4508 O O . PRO A 1 339 ? 184.704 182.957 144.093 1.00 220.99 318 PRO A O 1
ATOM 4519 N N . GLY A 1 340 ? 186.382 183.253 145.566 1.00 220.64 319 GLY A N 1
ATOM 4520 C CA . GLY A 1 340 ? 185.727 182.534 146.626 1.00 220.20 319 GLY A CA 1
ATOM 4521 C C . GLY A 1 340 ? 184.587 183.403 147.120 1.00 220.96 319 GLY A C 1
ATOM 4522 O O . GLY A 1 340 ? 184.700 184.633 147.108 1.00 219.80 319 GLY A O 1
ATOM 4526 N N . PRO A 1 341 ? 183.465 182.809 147.538 1.00 223.68 320 PRO A N 1
ATOM 4527 C CA . PRO A 1 341 ? 182.311 183.636 147.904 1.00 223.41 320 PRO A CA 1
ATOM 4528 C C . PRO A 1 341 ? 182.621 184.534 149.091 1.00 223.29 320 PRO A C 1
ATOM 4529 O O . PRO A 1 341 ? 183.365 184.164 150.003 1.00 223.21 320 PRO A O 1
ATOM 4540 N N . VAL A 1 342 ? 182.042 185.728 149.070 1.00 222.44 321 VAL A N 1
ATOM 4541 C CA . VAL A 1 342 ? 182.271 186.699 150.132 1.00 222.34 321 VAL A CA 1
ATOM 4542 C C . VAL A 1 342 ? 181.415 186.320 151.330 1.00 222.12 321 VAL A C 1
ATOM 4543 O O . VAL A 1 342 ? 180.207 186.097 151.193 1.00 221.44 321 VAL A O 1
ATOM 4556 N N . GLU A 1 343 ? 182.047 186.218 152.499 1.00 224.91 322 GLU A N 1
ATOM 4557 C CA . GLU A 1 343 ? 181.364 185.890 153.744 1.00 224.95 322 GLU A CA 1
ATOM 4558 C C . GLU A 1 343 ? 181.151 187.167 154.551 1.00 224.69 322 GLU A C 1
ATOM 4559 O O . GLU A 1 343 ? 182.115 187.763 155.045 1.00 224.19 322 GLU A O 1
ATOM 4571 N N . ILE A 1 344 ? 179.889 187.565 154.701 1.00 215.46 323 ILE A N 1
ATOM 4572 C CA . ILE A 1 344 ? 179.496 188.720 155.502 1.00 214.47 323 I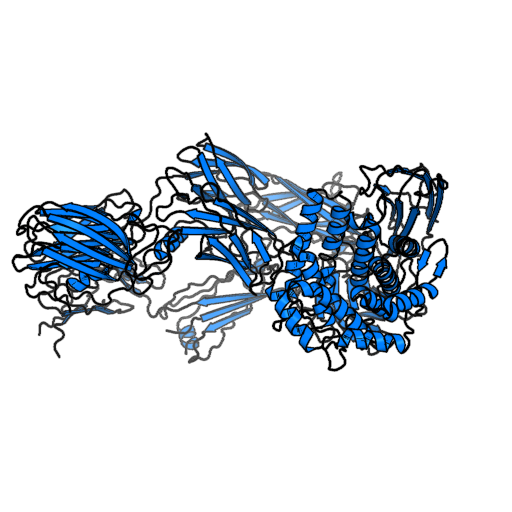LE A CA 1
ATOM 4573 C C . ILE A 1 344 ? 179.187 188.205 156.896 1.00 213.65 323 ILE A C 1
ATOM 4574 O O . ILE A 1 344 ? 178.371 187.282 157.053 1.00 213.22 323 ILE A O 1
ATOM 4590 N N . LEU A 1 345 ? 179.851 188.782 157.903 1.00 209.48 324 LEU A N 1
ATOM 4591 C CA . LEU A 1 345 ? 179.656 188.379 159.293 1.00 209.49 324 LEU A CA 1
ATOM 4592 C C . LEU A 1 345 ? 179.463 189.617 160.158 1.00 209.26 324 LEU A C 1
ATOM 4593 O O . LEU A 1 345 ? 180.381 190.432 160.291 1.00 209.26 324 LEU A O 1
ATOM 4609 N N . THR A 1 346 ? 178.283 189.735 160.773 1.00 205.59 325 THR A N 1
ATOM 4610 C CA . THR A 1 346 ? 177.913 190.902 161.561 1.00 205.57 325 THR A CA 1
ATOM 4611 C C . THR A 1 346 ? 177.479 190.477 162.955 1.00 205.40 325 THR A C 1
ATOM 4612 O O . THR A 1 346 ? 177.004 189.358 163.169 1.00 204.09 325 THR A O 1
ATOM 4623 N N . THR A 1 347 ? 177.648 191.397 163.901 1.00 201.08 326 THR A N 1
ATOM 4624 C CA . THR A 1 347 ? 177.385 191.127 165.309 1.00 200.76 326 THR A CA 1
ATOM 4625 C C . THR A 1 347 ? 176.995 192.425 165.995 1.00 199.91 326 THR A C 1
ATOM 4626 O O . THR A 1 347 ? 177.717 193.423 165.896 1.00 200.59 326 THR A O 1
ATOM 4637 N N . VAL A 1 348 ? 175.856 192.403 166.682 1.00 192.47 327 VAL A N 1
ATOM 4638 C CA . VAL A 1 348 ? 175.405 193.490 167.543 1.00 193.03 327 VAL A CA 1
ATOM 4639 C C . VAL A 1 348 ? 175.425 192.977 168.975 1.00 193.12 327 VAL A C 1
ATOM 4640 O O . VAL A 1 348 ? 174.928 191.878 169.250 1.00 192.50 327 VAL A O 1
ATOM 4653 N N . THR A 1 349 ? 176.004 193.763 169.879 1.00 191.14 328 THR A N 1
ATOM 4654 C CA . THR A 1 349 ? 176.134 193.399 171.289 1.00 190.88 328 THR A CA 1
ATOM 4655 C C . THR A 1 349 ? 175.497 194.496 172.135 1.00 190.13 328 THR A C 1
ATOM 4656 O O . THR A 1 349 ? 176.082 195.569 172.316 1.00 189.77 328 THR A O 1
ATOM 4667 N N . GLU A 1 350 ? 174.304 194.226 172.656 1.00 191.08 329 GLU A N 1
ATOM 4668 C CA . GLU A 1 350 ? 173.687 195.135 173.610 1.00 192.23 329 GLU A CA 1
ATOM 4669 C C . GLU A 1 350 ? 174.513 195.157 174.890 1.00 192.55 329 GLU A C 1
ATOM 4670 O O . GLU A 1 350 ? 174.907 194.107 175.406 1.00 192.56 329 GLU A O 1
ATOM 4682 N N . SER A 1 351 ? 174.778 196.362 175.400 1.00 189.95 330 SER A N 1
ATOM 4683 C CA . SER A 1 351 ? 175.715 196.508 176.510 1.00 189.46 330 SER A CA 1
ATOM 4684 C C . SER A 1 351 ? 175.192 195.850 177.781 1.00 190.56 330 SER A C 1
ATOM 4685 O O . SER A 1 351 ? 175.931 195.132 178.465 1.00 189.69 330 SER A O 1
ATOM 4693 N N . VAL A 1 352 ? 173.921 196.079 178.114 1.00 181.00 331 VAL A N 1
ATOM 4694 C CA . VAL A 1 352 ? 173.392 195.604 179.390 1.00 179.26 331 VAL A CA 1
ATOM 4695 C C . VAL A 1 352 ? 173.292 194.083 179.393 1.00 177.87 331 VAL A C 1
ATOM 4696 O O . VAL A 1 352 ? 173.707 193.418 180.350 1.00 173.05 331 VAL A O 1
ATOM 4709 N N . THR A 1 353 ? 172.737 193.509 178.324 1.00 190.00 332 THR A N 1
ATOM 4710 C CA . THR A 1 353 ? 172.555 192.062 178.280 1.00 189.11 332 THR A CA 1
ATOM 4711 C C . THR A 1 353 ? 173.891 191.342 178.155 1.00 188.63 332 THR A C 1
ATOM 4712 O O . THR A 1 353 ? 174.091 190.282 178.760 1.00 186.14 332 THR A O 1
ATOM 4723 N N . GLY A 1 354 ? 174.814 191.897 177.373 1.00 194.79 333 GLY A N 1
ATOM 4724 C CA . GLY A 1 354 ? 176.048 191.210 177.063 1.00 193.52 333 GLY A CA 1
ATOM 4725 C C . GLY A 1 354 ? 175.908 190.092 176.058 1.00 194.23 333 GLY A C 1
ATOM 4726 O O . GLY A 1 354 ? 176.869 189.343 175.852 1.00 194.45 333 GLY A O 1
ATOM 4730 N N . ILE A 1 355 ? 174.745 189.958 175.420 1.00 190.97 334 ILE A N 1
ATOM 4731 C CA . ILE A 1 355 ? 174.469 188.884 174.473 1.00 189.91 334 ILE A CA 1
ATOM 4732 C C . ILE A 1 355 ? 174.731 189.412 173.072 1.00 189.89 334 ILE A C 1
ATOM 4733 O O . ILE A 1 355 ? 174.390 190.558 172.750 1.00 189.34 334 ILE A O 1
ATOM 4749 N N . SER A 1 356 ? 175.340 188.572 172.239 1.00 191.04 335 SER A N 1
ATOM 4750 C CA . SER A 1 356 ? 175.674 188.912 170.865 1.00 191.18 335 SER A CA 1
ATOM 4751 C C . SER A 1 356 ? 175.240 187.773 169.958 1.00 190.73 335 SER A C 1
ATOM 4752 O O . SER A 1 356 ? 175.405 186.599 170.302 1.00 189.76 335 SER A O 1
ATOM 4760 N N . ARG A 1 357 ? 174.684 188.131 168.803 1.00 187.51 336 ARG A N 1
ATOM 4761 C CA . ARG A 1 357 ? 174.206 187.183 167.807 1.00 187.24 336 ARG A CA 1
ATOM 4762 C C . ARG A 1 357 ? 174.998 187.384 166.525 1.00 187.55 336 ARG A C 1
ATOM 4763 O O . ARG A 1 357 ? 175.315 188.519 166.156 1.00 188.38 336 ARG A O 1
ATOM 4784 N N . ASN A 1 358 ? 175.302 186.279 165.847 1.00 196.01 337 ASN A N 1
ATOM 4785 C CA . ASN A 1 358 ? 176.168 186.284 164.679 1.00 196.21 337 ASN A CA 1
ATOM 4786 C C . ASN A 1 358 ? 175.491 185.548 163.535 1.00 195.66 337 ASN A C 1
ATOM 4787 O O . ASN A 1 358 ? 174.755 184.580 163.751 1.00 194.84 337 ASN A O 1
ATOM 4798 N N . VAL A 1 359 ? 175.749 186.014 162.313 1.00 202.16 338 VAL A N 1
ATOM 4799 C CA . VAL A 1 359 ? 175.205 185.393 161.113 1.00 203.77 338 VAL A CA 1
ATOM 4800 C C . VAL A 1 359 ? 176.290 185.310 160.049 1.00 203.75 338 VAL A C 1
ATOM 4801 O O . VAL A 1 359 ? 177.098 186.228 159.884 1.00 202.79 338 VAL A O 1
ATOM 4814 N N . SER A 1 360 ? 176.286 184.204 159.310 1.00 207.45 339 SER A N 1
ATOM 4815 C CA . SER A 1 360 ? 177.138 184.016 158.141 1.00 207.10 339 SER A CA 1
ATOM 4816 C C . SER A 1 360 ? 176.266 184.132 156.902 1.00 207.48 339 SER A C 1
ATOM 4817 O O . SER A 1 360 ? 175.246 183.442 156.798 1.00 206.74 339 SER A O 1
ATOM 4825 N N . THR A 1 361 ? 176.651 185.018 155.980 1.00 210.78 340 THR A N 1
ATOM 4826 C CA . THR A 1 361 ? 175.948 185.146 154.707 1.00 210.65 340 THR A CA 1
ATOM 4827 C C . THR A 1 361 ? 176.957 185.049 153.576 1.00 211.31 340 THR A C 1
ATOM 4828 O O . THR A 1 361 ? 177.994 185.718 153.598 1.00 211.10 340 THR A O 1
ATOM 4839 N N . ASN A 1 362 ? 176.645 184.212 152.598 1.00 216.95 341 ASN A N 1
ATOM 4840 C CA . ASN A 1 362 ? 177.544 183.871 151.511 1.00 216.69 341 ASN A CA 1
ATOM 4841 C C . ASN A 1 362 ? 177.055 184.575 150.253 1.00 216.47 341 ASN A C 1
ATOM 4842 O O . ASN A 1 362 ? 175.865 184.511 149.930 1.00 215.72 341 ASN A O 1
ATOM 4853 N N . VAL A 1 363 ? 177.958 185.286 149.578 1.00 218.42 342 VAL A N 1
ATOM 4854 C CA . VAL A 1 363 ? 177.631 186.083 148.395 1.00 218.47 342 VAL A CA 1
ATOM 4855 C C . VAL A 1 363 ? 178.597 185.672 147.292 1.00 218.53 342 VAL A C 1
ATOM 4856 O O . VAL A 1 363 ? 179.773 186.054 147.312 1.00 217.83 342 VAL A O 1
ATOM 4869 N N . PHE A 1 364 ? 178.106 184.918 146.311 1.00 219.26 343 PHE A N 1
ATOM 4870 C CA . PHE A 1 364 ? 178.925 184.523 145.172 1.00 219.05 343 PHE A CA 1
ATOM 4871 C C . PHE A 1 364 ? 179.016 185.716 144.217 1.00 219.15 343 PHE A C 1
ATOM 4872 O O . PHE A 1 364 ? 178.560 186.819 144.531 1.00 218.08 343 PHE A O 1
ATOM 4889 N N . PHE A 1 365 ? 179.610 185.518 143.039 1.00 219.60 344 PHE A N 1
ATOM 4890 C CA . PHE A 1 365 ? 179.914 186.624 142.138 1.00 218.94 344 PHE A CA 1
ATOM 4891 C C . PHE A 1 365 ? 179.832 186.155 140.694 1.00 219.09 344 PHE A C 1
ATOM 4892 O O . PHE A 1 365 ? 180.402 185.117 140.346 1.00 218.56 344 PHE A O 1
ATOM 4909 N N . LYS A 1 366 ? 179.135 186.927 139.862 1.00 220.92 345 LYS A N 1
ATOM 4910 C CA . LYS A 1 366 ? 179.052 186.687 138.427 1.00 220.84 345 LYS A CA 1
ATOM 4911 C C . LYS A 1 366 ? 180.052 187.574 137.700 1.00 220.20 345 LYS A C 1
ATOM 4912 O O . LYS A 1 366 ? 180.325 188.702 138.115 1.00 219.84 345 LYS A O 1
ATOM 4931 N N . GLN A 1 367 ? 180.590 187.052 136.596 1.00 212.97 346 GLN A N 1
ATOM 4932 C CA . GLN A 1 367 ? 181.722 187.702 135.945 1.00 213.56 346 GLN A CA 1
ATOM 4933 C C . GLN A 1 367 ? 181.316 189.026 135.306 1.00 213.98 346 GLN A C 1
ATOM 4934 O O . GLN A 1 367 ? 181.983 190.048 135.502 1.00 212.98 346 GLN A O 1
ATOM 4948 N N . HIS A 1 368 ? 180.227 189.027 134.541 1.00 220.13 347 HIS A N 1
ATOM 4949 C CA . HIS A 1 368 ? 179.778 190.190 133.787 1.00 219.41 347 HIS A CA 1
ATOM 4950 C C . HIS A 1 368 ? 178.363 190.573 134.203 1.00 220.25 347 HIS A C 1
ATOM 4951 O O . HIS A 1 368 ? 177.668 189.834 134.905 1.00 220.01 347 HIS A O 1
ATOM 4965 N N . ASP A 1 369 ? 177.945 191.759 133.752 1.00 226.18 348 ASP A N 1
ATOM 4966 C CA . ASP A 1 369 ? 176.604 192.252 134.046 1.00 225.91 348 ASP A CA 1
ATOM 4967 C C . ASP A 1 369 ? 175.520 191.429 133.365 1.00 226.00 348 ASP A C 1
ATOM 4968 O O . ASP A 1 369 ? 174.386 191.397 133.857 1.00 225.98 348 ASP A O 1
ATOM 4977 N N . TYR A 1 370 ? 175.840 190.772 132.254 1.00 223.47 349 TYR A N 1
ATOM 4978 C CA . TYR A 1 370 ? 174.905 189.940 131.514 1.00 223.28 349 TYR A CA 1
ATOM 4979 C C . TYR A 1 370 ? 175.209 188.471 131.776 1.00 223.22 349 TYR A C 1
ATOM 4980 O O . TYR A 1 370 ? 176.344 188.104 132.092 1.00 222.13 349 TYR A O 1
ATOM 4998 N N . ILE A 1 371 ? 174.181 187.634 131.652 1.00 222.02 350 ILE A N 1
ATOM 4999 C CA . ILE A 1 371 ? 174.291 186.191 131.838 1.00 221.47 350 ILE A CA 1
ATOM 5000 C C . ILE A 1 371 ? 173.536 185.532 130.688 1.00 221.72 350 ILE A C 1
ATOM 5001 O O . ILE A 1 371 ? 172.301 185.601 130.630 1.00 221.48 350 ILE A O 1
ATOM 5017 N N . ILE A 1 372 ? 174.275 184.914 129.767 1.00 216.24 351 ILE A N 1
ATOM 5018 C CA . ILE A 1 372 ? 173.706 184.140 128.669 1.00 215.53 351 ILE A CA 1
ATOM 5019 C C . ILE A 1 372 ? 173.962 182.670 128.959 1.00 214.67 351 ILE A C 1
ATOM 5020 O O . ILE A 1 372 ? 175.115 182.266 129.161 1.00 213.20 351 ILE A O 1
ATOM 5036 N N . GLU A 1 373 ? 172.893 181.867 128.981 1.00 210.97 352 GLU A N 1
ATOM 5037 C CA . GLU A 1 373 ? 172.996 180.448 129.303 1.00 209.31 352 GLU A CA 1
ATOM 5038 C C . GLU A 1 373 ? 172.251 179.616 128.269 1.00 208.81 352 GLU A C 1
ATOM 5039 O O . GLU A 1 373 ? 171.129 179.947 127.875 1.00 209.19 352 GLU A O 1
ATOM 5051 N N . PHE A 1 374 ? 172.877 178.517 127.856 1.00 195.90 353 PHE A N 1
ATOM 5052 C CA . PHE A 1 374 ? 172.354 177.627 126.828 1.00 195.67 353 PHE A CA 1
ATOM 5053 C C . PHE A 1 374 ? 171.751 176.396 127.489 1.00 195.66 353 PHE A C 1
ATOM 5054 O O . PHE A 1 374 ? 172.360 175.810 128.391 1.00 195.69 353 PHE A O 1
ATOM 5071 N N . PHE A 1 375 ? 170.558 176.014 127.048 1.00 194.85 354 PHE A N 1
ATOM 5072 C CA . PHE A 1 375 ? 169.932 174.782 127.506 1.00 194.23 354 PHE A CA 1
ATOM 5073 C C . PHE A 1 375 ? 168.870 174.381 126.489 1.00 194.78 354 PHE A C 1
ATOM 5074 O O . PHE A 1 375 ? 168.607 175.100 125.521 1.00 195.63 354 PHE A O 1
ATOM 5091 N N . ASP A 1 376 ? 168.260 173.217 126.720 1.00 188.34 355 ASP A N 1
ATOM 5092 C CA . ASP A 1 376 ? 167.302 172.626 125.784 1.00 187.96 355 ASP A CA 1
ATOM 5093 C C . ASP A 1 376 ? 167.933 172.428 124.410 1.00 186.93 355 ASP A C 1
ATOM 5094 O O . ASP A 1 376 ? 167.296 172.645 123.378 1.00 185.42 355 ASP A O 1
ATOM 5103 N N . TYR A 1 377 ? 169.189 171.991 124.399 1.00 177.89 356 TYR A N 1
ATOM 5104 C CA . TYR A 1 377 ? 169.932 171.812 123.156 1.00 176.60 356 TYR A CA 1
ATOM 5105 C C . TYR A 1 377 ? 169.847 170.361 122.710 1.00 176.43 356 TYR A C 1
ATOM 5106 O O . TYR A 1 377 ? 169.862 169.441 123.533 1.00 177.01 356 TYR A O 1
ATOM 5124 N N . THR A 1 378 ? 169.751 170.165 121.399 1.00 163.37 357 THR A N 1
ATOM 5125 C CA . THR A 1 378 ? 169.641 168.829 120.826 1.00 162.23 357 THR A CA 1
ATOM 5126 C C . THR A 1 378 ? 171.030 168.205 120.818 1.00 162.90 357 THR A C 1
ATOM 5127 O O . THR A 1 378 ? 171.887 168.585 120.014 1.00 163.45 357 THR A O 1
ATOM 5138 N N . THR A 1 379 ? 171.255 167.241 121.711 1.00 159.43 358 THR A N 1
ATOM 5139 C CA . THR A 1 379 ? 172.589 166.688 121.907 1.00 159.84 358 THR A CA 1
ATOM 5140 C C . THR A 1 379 ? 173.068 165.833 120.739 1.00 159.82 358 THR A C 1
ATOM 5141 O O . THR A 1 379 ? 174.245 165.457 120.723 1.00 160.57 358 THR A O 1
ATOM 5152 N N . VAL A 1 380 ? 172.203 165.519 119.775 1.00 152.83 359 VAL A N 1
ATOM 5153 C CA . VAL A 1 380 ? 172.556 164.721 118.604 1.00 153.10 359 VAL A CA 1
ATOM 5154 C C . VAL A 1 380 ? 172.537 165.634 117.384 1.00 152.04 359 VAL A C 1
ATOM 5155 O O . VAL A 1 380 ? 171.552 166.344 117.147 1.00 150.60 359 VAL A O 1
ATOM 5168 N N . LEU A 1 381 ? 173.630 165.625 116.620 1.00 156.03 360 LEU A N 1
ATOM 5169 C CA . LEU A 1 381 ? 173.776 166.467 115.431 1.00 155.70 360 LEU A CA 1
ATOM 5170 C C . LEU A 1 381 ? 173.437 165.629 114.206 1.00 154.32 360 LEU A C 1
ATOM 5171 O O . LEU A 1 381 ? 174.305 165.006 113.595 1.00 155.10 360 LEU A O 1
ATOM 5187 N N . LYS A 1 382 ? 172.159 165.617 113.847 1.00 130.23 361 LYS A N 1
ATOM 5188 C CA . LYS A 1 382 ? 171.720 164.942 112.639 1.00 131.34 361 LYS A CA 1
ATOM 5189 C C . LYS A 1 382 ? 171.833 165.908 111.464 1.00 131.87 361 LYS A C 1
ATOM 5190 O O . LYS A 1 382 ? 171.191 166.965 111.494 1.00 132.67 361 LYS A O 1
ATOM 5209 N N . PRO A 1 383 ? 172.633 165.619 110.433 1.00 140.90 362 PRO A N 1
ATOM 5210 C CA . PRO A 1 383 ? 172.712 166.544 109.297 1.00 140.74 362 PRO A CA 1
ATOM 5211 C C . PRO A 1 383 ? 171.382 166.681 108.573 1.00 139.39 362 PRO A C 1
ATOM 5212 O O . PRO A 1 383 ? 170.489 165.840 108.683 1.00 139.96 362 PRO A O 1
ATOM 5223 N N . SER A 1 384 ? 171.257 167.782 107.835 1.00 132.55 363 SER A N 1
ATOM 5224 C CA . SER A 1 384 ? 170.067 168.103 107.050 1.00 129.35 363 SER A CA 1
ATOM 5225 C C . SER A 1 384 ? 168.832 168.318 107.918 1.00 127.30 363 SER A C 1
ATOM 5226 O O . SER A 1 384 ? 167.708 168.266 107.414 1.00 132.66 363 SER A O 1
ATOM 5234 N N . LEU A 1 385 ? 169.021 168.575 109.212 1.00 124.21 364 LEU A N 1
ATOM 5235 C CA . LEU A 1 385 ? 167.941 168.823 110.156 1.00 128.29 364 LEU A CA 1
ATOM 5236 C C . LEU A 1 385 ? 168.198 170.156 110.843 1.00 131.71 364 LEU A C 1
ATOM 5237 O O . LEU A 1 385 ? 169.251 170.775 110.668 1.00 136.61 364 LEU A O 1
ATOM 5253 N N . ASN A 1 386 ? 167.212 170.617 111.608 1.00 144.70 365 ASN A N 1
ATOM 5254 C CA . ASN A 1 386 ? 167.251 171.935 112.228 1.00 144.88 365 ASN A CA 1
ATOM 5255 C C . ASN A 1 386 ? 167.647 171.813 113.694 1.00 144.98 365 ASN A C 1
ATOM 5256 O O . ASN A 1 386 ? 166.916 171.220 114.493 1.00 146.81 365 ASN A O 1
ATOM 5266 N N . PHE A 1 387 ? 168.800 172.380 114.040 1.00 158.03 366 PHE A N 1
ATOM 5267 C CA . PHE A 1 387 ? 169.180 172.518 115.438 1.00 158.82 366 PHE A CA 1
ATOM 5268 C C . PHE A 1 387 ? 168.261 173.522 116.117 1.00 160.58 366 PHE A C 1
ATOM 5269 O O . PHE A 1 387 ? 167.835 174.502 115.505 1.00 164.36 366 PHE A O 1
ATOM 5286 N N . THR A 1 388 ? 167.947 173.272 117.386 1.00 162.77 367 THR A N 1
ATOM 5287 C CA . THR A 1 388 ? 167.100 174.166 118.160 1.00 164.82 367 THR A CA 1
ATOM 5288 C C . THR A 1 388 ? 167.566 174.164 119.606 1.00 166.73 367 THR A C 1
ATOM 5289 O O . THR A 1 388 ? 167.891 173.110 120.159 1.00 165.83 367 THR A O 1
ATOM 5300 N N . ALA A 1 389 ? 167.596 175.349 120.213 1.00 180.13 368 ALA A N 1
ATOM 5301 C CA . ALA A 1 389 ? 168.040 175.484 121.595 1.00 179.66 368 ALA A CA 1
ATOM 5302 C C . ALA A 1 389 ? 167.461 176.761 122.181 1.00 180.73 368 ALA A C 1
ATOM 5303 O O . ALA A 1 389 ? 167.647 177.842 121.614 1.00 179.21 368 ALA A O 1
ATOM 5310 N N . THR A 1 390 ? 166.772 176.634 123.313 1.00 196.28 369 THR A N 1
ATOM 5311 C CA . THR A 1 390 ? 166.180 177.780 124.002 1.00 196.02 369 THR A CA 1
ATOM 5312 C C . THR A 1 390 ? 167.254 178.368 124.908 1.00 195.36 369 THR A C 1
ATOM 5313 O O . THR A 1 390 ? 167.550 177.824 125.975 1.00 195.06 369 THR A O 1
ATOM 5324 N N . VAL A 1 391 ? 167.830 179.490 124.486 1.00 202.08 370 VAL A N 1
ATOM 5325 C CA . VAL A 1 391 ? 168.998 180.085 125.127 1.00 203.72 370 VAL A CA 1
ATOM 5326 C C . VAL A 1 391 ? 168.541 181.340 125.856 1.00 204.55 370 VAL A C 1
ATOM 5327 O O . VAL A 1 391 ? 168.083 182.301 125.226 1.00 204.20 370 VAL A O 1
ATOM 5340 N N . LYS A 1 392 ? 168.694 181.344 127.178 1.00 213.27 371 LYS A N 1
ATOM 5341 C CA . LYS A 1 392 ? 168.165 182.414 128.012 1.00 212.90 371 LYS A CA 1
ATOM 5342 C C . LYS A 1 392 ? 169.182 183.540 128.142 1.00 212.86 371 LYS A C 1
ATOM 5343 O O . LYS A 1 392 ? 170.378 183.297 128.359 1.00 212.94 371 LYS A O 1
ATOM 5362 N N . VAL A 1 393 ? 168.689 184.769 128.005 1.00 216.18 372 VAL A N 1
ATOM 5363 C CA . VAL A 1 393 ? 169.458 185.992 128.200 1.00 216.20 372 VAL A CA 1
ATOM 5364 C C . VAL A 1 393 ? 168.880 186.701 129.416 1.00 216.12 372 VAL A C 1
ATOM 5365 O O . VAL A 1 393 ? 167.680 187.004 129.450 1.00 215.26 372 VAL A O 1
ATOM 5378 N N . THR A 1 394 ? 169.722 186.966 130.413 1.00 223.93 373 THR A N 1
ATOM 5379 C CA . THR A 1 394 ? 169.314 187.713 131.597 1.00 224.34 373 THR A CA 1
ATOM 5380 C C . THR A 1 394 ? 170.499 188.574 132.023 1.00 224.00 373 THR A C 1
ATOM 5381 O O . THR A 1 394 ? 171.515 188.647 131.326 1.00 222.66 373 THR A O 1
ATOM 5392 N N . ARG A 1 395 ? 170.377 189.229 133.177 1.00 227.07 374 ARG A N 1
ATOM 5393 C CA . ARG A 1 395 ? 171.429 190.087 133.703 1.00 226.46 374 ARG A CA 1
ATOM 5394 C C . ARG A 1 395 ? 171.659 189.801 135.178 1.00 226.55 374 ARG A C 1
ATOM 5395 O O . ARG A 1 395 ? 170.728 189.472 135.915 1.00 226.49 374 ARG A O 1
ATOM 5416 N N . ALA A 1 396 ? 172.910 190.006 135.606 1.00 225.60 375 ALA A N 1
ATOM 5417 C CA . ALA A 1 396 ? 173.313 189.684 136.974 1.00 225.48 375 ALA A CA 1
ATOM 5418 C C . ALA A 1 396 ? 172.462 190.404 138.013 1.00 225.44 375 ALA A C 1
ATOM 5419 O O . ALA A 1 396 ? 172.270 189.887 139.119 1.00 225.02 375 ALA A O 1
ATOM 5426 N N . ASP A 1 397 ? 171.949 191.593 137.687 1.00 225.62 376 ASP A N 1
ATOM 5427 C CA . ASP A 1 397 ? 171.038 192.278 138.597 1.00 224.84 376 ASP A CA 1
ATOM 5428 C C . ASP A 1 397 ? 169.653 191.637 138.635 1.00 225.18 376 ASP A C 1
ATOM 5429 O O . ASP A 1 397 ? 168.872 191.943 139.541 1.00 224.10 376 ASP A O 1
ATOM 5438 N N . GLY A 1 398 ? 169.332 190.760 137.682 1.00 224.91 377 GLY A N 1
ATOM 5439 C CA . GLY A 1 398 ? 168.021 190.154 137.597 1.00 223.84 377 GLY A CA 1
ATOM 5440 C C . GLY A 1 398 ? 167.002 190.933 136.793 1.00 224.50 377 GLY A C 1
ATOM 5441 O O . GLY A 1 398 ? 165.871 190.453 136.636 1.00 223.41 377 GLY A O 1
ATOM 5445 N N . ASN A 1 399 ? 167.359 192.114 136.282 1.00 228.34 378 ASN A N 1
ATOM 5446 C CA . ASN A 1 399 ? 166.462 192.960 135.501 1.00 227.05 378 ASN A CA 1
ATOM 5447 C C . ASN A 1 399 ? 166.920 192.937 134.048 1.00 227.20 378 ASN A C 1
ATOM 5448 O O . ASN A 1 399 ? 167.950 193.527 133.705 1.00 227.05 378 ASN A O 1
ATOM 5459 N N . GLN A 1 400 ? 166.152 192.251 133.199 1.00 222.58 379 GLN A N 1
ATOM 5460 C CA . GLN A 1 400 ? 166.490 192.177 131.780 1.00 222.60 379 GLN A CA 1
ATOM 5461 C C . GLN A 1 400 ? 166.387 193.544 131.107 1.00 223.18 379 GLN A C 1
ATOM 5462 O O . GLN A 1 400 ? 167.192 193.868 130.227 1.00 221.29 379 GLN A O 1
ATOM 5476 N N . LEU A 1 401 ? 165.398 194.351 131.493 1.00 224.53 380 LEU A N 1
ATOM 5477 C CA . LEU A 1 401 ? 165.213 195.731 131.042 1.00 223.22 380 LEU A CA 1
ATOM 5478 C C . LEU A 1 401 ? 164.910 195.856 129.551 1.00 223.48 380 LEU A C 1
ATOM 5479 O O . LEU A 1 401 ? 165.021 196.960 129.001 1.00 223.26 380 LEU A O 1
ATOM 5495 N N . THR A 1 402 ? 164.572 194.755 128.872 1.00 226.76 381 THR A N 1
ATOM 5496 C CA . THR A 1 402 ? 163.911 194.755 127.560 1.00 226.78 381 THR A CA 1
ATOM 5497 C C . THR A 1 402 ? 164.757 195.537 126.559 1.00 227.13 381 THR A C 1
ATOM 5498 O O . THR A 1 402 ? 165.937 195.193 126.369 1.00 227.01 381 THR A O 1
ATOM 5509 N N . LEU A 1 403 ? 164.233 196.584 125.916 1.00 223.77 382 LEU A N 1
ATOM 5510 C CA . LEU A 1 403 ? 164.999 197.277 124.887 1.00 222.43 382 LEU A CA 1
ATOM 5511 C C . LEU A 1 403 ? 166.270 197.889 125.460 1.00 221.94 382 LEU A C 1
ATOM 5512 O O . LEU A 1 403 ? 167.336 197.793 124.843 1.00 221.79 382 LEU A O 1
ATOM 5528 N N . GLU A 1 404 ? 166.192 198.440 126.678 1.00 218.85 383 GLU A N 1
ATOM 5529 C CA . GLU A 1 404 ? 167.281 199.255 127.221 1.00 218.19 383 GLU A CA 1
ATOM 5530 C C . GLU A 1 404 ? 168.601 198.492 127.271 1.00 218.58 383 GLU A C 1
ATOM 5531 O O . GLU A 1 404 ? 169.670 199.082 127.070 1.00 217.13 383 GLU A O 1
ATOM 5543 N N . GLU A 1 405 ? 168.548 197.186 127.535 1.00 225.22 384 GLU A N 1
ATOM 5544 C CA . GLU A 1 405 ? 169.728 196.328 127.539 1.00 225.50 384 GLU A CA 1
ATOM 5545 C C . GLU A 1 405 ? 169.777 195.367 126.357 1.00 224.17 384 GLU A C 1
ATOM 5546 O O . GLU A 1 405 ? 170.730 194.588 126.254 1.00 223.38 384 GLU A O 1
ATOM 5558 N N . ARG A 1 406 ? 168.778 195.396 125.472 1.00 222.01 385 ARG A N 1
ATOM 5559 C CA . ARG A 1 406 ? 168.829 194.588 124.258 1.00 221.69 385 ARG A CA 1
ATOM 5560 C C . ARG A 1 406 ? 170.039 194.971 123.417 1.00 221.55 385 ARG A C 1
ATOM 5561 O O . ARG A 1 406 ? 170.867 194.117 123.075 1.00 221.62 385 ARG A O 1
ATOM 5582 N N . ARG A 1 407 ? 170.175 196.260 123.112 1.00 215.44 386 ARG A N 1
ATOM 5583 C CA . ARG A 1 407 ? 171.265 196.793 122.297 1.00 215.38 386 ARG A CA 1
ATOM 5584 C C . ARG A 1 407 ? 171.406 196.007 120.992 1.00 216.02 386 ARG A C 1
ATOM 5585 O O . ARG A 1 407 ? 172.447 195.424 120.684 1.00 216.31 386 ARG A O 1
ATOM 5606 N N . ASN A 1 408 ? 170.307 195.982 120.238 1.00 218.26 387 ASN A N 1
ATOM 5607 C CA . ASN A 1 408 ? 170.274 195.385 118.907 1.00 218.04 387 ASN A CA 1
ATOM 5608 C C . ASN A 1 408 ? 170.405 193.860 118.993 1.00 217.99 387 ASN A C 1
ATOM 5609 O O . ASN A 1 408 ? 169.628 193.230 119.719 1.00 217.87 387 ASN A O 1
ATOM 5620 N N . ASN A 1 409 ? 171.364 193.244 118.292 1.00 216.52 388 ASN A N 1
ATOM 5621 C CA . ASN A 1 409 ? 171.308 191.823 117.971 1.00 216.34 388 ASN A CA 1
ATOM 5622 C C . ASN A 1 409 ? 172.414 191.030 118.660 1.00 215.50 388 ASN A C 1
ATOM 5623 O O . ASN A 1 409 ? 173.418 191.583 119.120 1.00 214.70 388 ASN A O 1
ATOM 5634 N N . VAL A 1 410 ? 172.211 189.713 118.713 1.00 205.08 389 VAL A N 1
ATOM 5635 C CA . VAL A 1 410 ? 173.250 188.744 119.048 1.00 203.98 389 VAL A CA 1
ATOM 5636 C C . VAL A 1 410 ? 173.627 188.041 117.754 1.00 204.20 389 VAL A C 1
ATOM 5637 O O . VAL A 1 410 ? 172.757 187.507 117.054 1.00 204.56 389 VAL A O 1
ATOM 5650 N N . VAL A 1 411 ? 174.921 188.042 117.430 1.00 198.70 390 VAL A N 1
ATOM 5651 C CA . VAL A 1 411 ? 175.359 187.440 116.173 1.00 198.67 390 VAL A CA 1
ATOM 5652 C C . VAL A 1 411 ? 175.207 185.922 116.177 1.00 198.89 390 VAL A C 1
ATOM 5653 O O . VAL A 1 411 ? 175.147 185.325 115.096 1.00 198.21 390 VAL A O 1
ATOM 5666 N N . ILE A 1 412 ? 175.097 185.305 117.366 1.00 194.41 391 ILE A N 1
ATOM 5667 C CA . ILE A 1 412 ? 175.031 183.858 117.607 1.00 194.02 391 ILE A CA 1
ATOM 5668 C C . ILE A 1 412 ? 175.904 183.088 116.621 1.00 194.44 391 ILE A C 1
ATOM 5669 O O . ILE A 1 412 ? 175.403 182.326 115.788 1.00 193.53 391 ILE A O 1
ATOM 5685 N N . THR A 1 413 ? 177.218 183.305 116.714 1.00 194.56 392 THR A N 1
ATOM 5686 C CA . THR A 1 413 ? 178.192 182.699 115.811 1.00 193.44 392 THR A CA 1
ATOM 5687 C C . THR A 1 413 ? 178.023 181.191 115.740 1.00 193.67 392 THR A C 1
ATOM 5688 O O . THR A 1 413 ? 178.132 180.499 116.757 1.00 194.40 392 THR A O 1
ATOM 5699 N N . VAL A 1 414 ? 177.765 180.703 114.530 1.00 186.35 393 VAL A N 1
ATOM 5700 C CA . VAL A 1 414 ? 177.583 179.286 114.240 1.00 185.31 393 VAL A CA 1
ATOM 5701 C C . VAL A 1 414 ? 178.889 178.777 113.648 1.00 184.49 393 VAL A C 1
ATOM 5702 O O . VAL A 1 414 ? 179.274 179.186 112.548 1.00 184.00 393 VAL A O 1
ATOM 5715 N N . THR A 1 415 ? 179.568 177.879 114.361 1.00 185.07 394 THR A N 1
ATOM 5716 C CA . THR A 1 415 ? 180.794 177.245 113.887 1.00 185.66 394 THR A CA 1
ATOM 5717 C C . THR A 1 415 ? 180.446 175.812 113.505 1.00 185.81 394 THR A C 1
ATOM 5718 O O . THR A 1 415 ? 180.265 174.953 114.374 1.00 186.18 394 THR A O 1
ATOM 5729 N N . GLN A 1 416 ? 180.332 175.568 112.205 1.00 176.81 395 GLN A N 1
ATOM 5730 C CA . GLN A 1 416 ? 180.129 174.233 111.665 1.00 175.61 395 GLN A CA 1
ATOM 5731 C C . GLN A 1 416 ? 181.479 173.670 111.251 1.00 176.96 395 GLN A C 1
ATOM 5732 O O . GLN A 1 416 ? 182.273 174.367 110.609 1.00 177.76 395 GLN A O 1
ATOM 5746 N N . ARG A 1 417 ? 181.737 172.418 111.622 1.00 184.78 396 ARG A N 1
ATOM 5747 C CA . ARG A 1 417 ? 183.008 171.778 111.325 1.00 186.09 396 ARG A CA 1
ATOM 5748 C C . ARG A 1 417 ? 182.767 170.349 110.872 1.00 185.96 396 ARG A C 1
ATOM 5749 O O . ARG A 1 417 ? 181.791 169.706 111.269 1.00 185.12 396 ARG A O 1
ATOM 5770 N N . ASN A 1 418 ? 183.667 169.872 110.016 1.00 187.77 397 ASN A N 1
ATOM 5771 C CA . ASN A 1 418 ? 183.660 168.505 109.521 1.00 187.20 397 ASN A CA 1
ATOM 5772 C C . ASN A 1 418 ? 184.584 167.585 110.312 1.00 187.20 397 ASN A C 1
ATOM 5773 O O . ASN A 1 418 ? 184.700 166.405 109.967 1.00 186.32 397 ASN A O 1
ATOM 5784 N N . TYR A 1 419 ? 185.232 168.092 111.365 1.00 189.42 398 TYR A N 1
ATOM 5785 C CA . TYR A 1 419 ? 186.099 167.289 112.227 1.00 189.33 398 TYR A CA 1
ATOM 5786 C C . TYR A 1 419 ? 187.238 166.655 111.433 1.00 189.31 398 TYR A C 1
ATOM 5787 O O . TYR A 1 419 ? 187.597 165.494 111.640 1.00 188.64 398 TYR A O 1
ATOM 5805 N N . THR A 1 420 ? 187.813 167.430 110.518 1.00 193.30 399 THR A N 1
ATOM 5806 C CA . THR A 1 420 ? 188.945 166.984 109.720 1.00 194.19 399 THR A CA 1
ATOM 5807 C C . THR A 1 420 ? 190.240 167.273 110.465 1.00 194.48 399 THR A C 1
ATOM 5808 O O . THR A 1 420 ? 190.419 168.366 111.012 1.00 194.77 399 THR A O 1
ATOM 5819 N N . GLU A 1 421 ? 191.135 166.290 110.481 1.00 188.68 400 GLU A N 1
ATOM 5820 C CA . GLU A 1 421 ? 192.412 166.400 111.180 1.00 187.39 400 GLU A CA 1
ATOM 5821 C C . GLU A 1 421 ? 192.205 166.713 112.660 1.00 185.69 400 GLU A C 1
ATOM 5822 O O . GLU A 1 421 ? 191.123 166.494 113.209 1.00 184.55 400 GLU A O 1
ATOM 5834 N N . LYS A 1 432 ? 186.650 170.060 106.169 1.00 180.07 411 LYS A N 1
ATOM 5835 C CA . LYS A 1 432 ? 186.292 170.118 104.759 1.00 181.53 411 LYS A CA 1
ATOM 5836 C C . LYS A 1 432 ? 185.161 171.120 104.561 1.00 182.50 411 LYS A C 1
ATOM 5837 O O . LYS A 1 432 ? 185.296 172.081 103.803 1.00 180.56 411 LYS A O 1
ATOM 5855 N N . MET A 1 433 ? 184.044 170.880 105.247 1.00 188.84 412 MET A N 1
ATOM 5856 C CA . MET A 1 433 ? 182.909 171.801 105.267 1.00 188.65 412 MET A CA 1
ATOM 5857 C C . MET A 1 433 ? 183.027 172.607 106.556 1.00 188.87 412 MET A C 1
ATOM 5858 O O . MET A 1 433 ? 182.500 172.232 107.605 1.00 187.11 412 MET A O 1
ATOM 5872 N N . GLU A 1 434 ? 183.756 173.722 106.479 1.00 190.74 413 GLU A N 1
ATOM 5873 C CA . GLU A 1 434 ? 184.042 174.580 107.626 1.00 189.99 413 GLU A CA 1
ATOM 5874 C C . GLU A 1 434 ? 183.387 175.933 107.377 1.00 189.01 413 GLU A C 1
ATOM 5875 O O . GLU A 1 434 ? 183.829 176.693 106.509 1.00 187.38 413 GLU A O 1
ATOM 5887 N N . ALA A 1 435 ? 182.335 176.226 108.140 1.00 181.10 414 ALA A N 1
ATOM 5888 C CA . ALA A 1 435 ? 181.597 177.477 108.033 1.00 178.95 414 ALA A CA 1
ATOM 5889 C C . ALA A 1 435 ? 181.512 178.114 109.409 1.00 181.25 414 ALA A C 1
ATOM 5890 O O . ALA A 1 435 ? 181.125 177.453 110.379 1.00 181.13 414 ALA A O 1
ATOM 5897 N N . VAL A 1 436 ? 181.879 179.394 109.487 1.00 190.19 415 VAL A N 1
ATOM 5898 C CA . VAL A 1 436 ? 181.823 180.162 110.727 1.00 189.72 415 VAL A CA 1
ATOM 5899 C C . VAL A 1 436 ? 180.885 181.345 110.533 1.00 187.79 415 VAL A C 1
ATOM 5900 O O . VAL A 1 436 ? 181.091 182.416 111.114 1.00 187.82 415 VAL A O 1
ATOM 5913 N N . GLN A 1 437 ? 179.852 181.163 109.714 1.00 186.67 416 GLN A N 1
ATOM 5914 C CA . GLN A 1 437 ? 178.954 182.261 109.396 1.00 188.06 416 GLN A CA 1
ATOM 5915 C C . GLN A 1 437 ? 178.149 182.667 110.627 1.00 188.86 416 GLN A C 1
ATOM 5916 O O . GLN A 1 437 ? 177.798 181.838 111.471 1.00 188.03 416 GLN A O 1
ATOM 5930 N N . LYS A 1 438 ? 177.865 183.965 110.718 1.00 193.95 417 LYS A N 1
ATOM 5931 C CA . LYS A 1 438 ? 177.157 184.562 111.841 1.00 192.59 417 LYS A CA 1
ATOM 5932 C C . LYS A 1 438 ? 175.847 185.164 111.354 1.00 192.32 417 LYS A C 1
ATOM 5933 O O . LYS A 1 438 ? 175.804 185.797 110.294 1.00 192.36 417 LYS A O 1
ATOM 5952 N N . ILE A 1 439 ? 174.781 184.958 112.127 1.00 195.51 418 ILE A N 1
ATOM 5953 C CA . ILE A 1 439 ? 173.443 185.440 111.791 1.00 197.00 418 ILE A CA 1
ATOM 5954 C C . ILE A 1 439 ? 173.002 186.395 112.891 1.00 196.92 418 ILE A C 1
ATOM 5955 O O . ILE A 1 439 ? 172.822 185.983 114.043 1.00 196.21 418 ILE A O 1
ATOM 5971 N N . ASN A 1 440 ? 172.797 187.658 112.529 1.00 205.44 419 ASN A N 1
ATOM 5972 C CA . ASN A 1 440 ? 172.361 188.660 113.492 1.00 205.20 419 ASN A CA 1
ATOM 5973 C C . ASN A 1 440 ? 170.862 188.534 113.734 1.00 204.92 419 ASN A C 1
ATOM 5974 O O . ASN A 1 440 ? 170.070 188.525 112.786 1.00 204.85 419 ASN A O 1
ATOM 5985 N N . TYR A 1 441 ? 170.475 188.432 115.006 1.00 208.82 420 TYR A N 1
ATOM 5986 C CA . TYR A 1 441 ? 169.076 188.303 115.394 1.00 208.91 420 TYR A CA 1
ATOM 5987 C C . TYR A 1 441 ? 168.821 189.148 116.633 1.00 209.31 420 TYR A C 1
ATOM 5988 O O . TYR A 1 441 ? 169.682 189.247 117.511 1.00 208.86 420 TYR A O 1
ATOM 6006 N N . THR A 1 442 ? 167.643 189.764 116.684 1.00 218.79 421 THR A N 1
ATOM 6007 C CA . THR A 1 442 ? 167.289 190.684 117.755 1.00 219.57 421 THR A CA 1
ATOM 6008 C C . THR A 1 442 ? 166.917 189.924 119.026 1.00 219.11 421 THR A C 1
ATOM 6009 O O . THR A 1 442 ? 166.345 188.832 118.980 1.00 219.04 421 THR A O 1
ATOM 6020 N N . VAL A 1 443 ? 167.258 190.513 120.167 1.00 214.53 422 VAL A N 1
ATOM 6021 C CA . VAL A 1 443 ? 166.945 189.906 121.464 1.00 213.74 422 VAL A CA 1
ATOM 6022 C C . VAL A 1 443 ? 165.468 190.148 121.773 1.00 213.67 422 VAL A C 1
ATOM 6023 O O . VAL A 1 443 ? 165.027 191.307 121.742 1.00 212.91 422 VAL A O 1
ATOM 6036 N N . PRO A 1 444 ? 164.675 189.120 122.081 1.00 212.88 423 PRO A N 1
ATOM 6037 C CA . PRO A 1 444 ? 163.300 189.367 122.522 1.00 212.25 423 PRO A CA 1
ATOM 6038 C C . PRO A 1 444 ? 163.253 189.764 123.992 1.00 212.06 423 PRO A C 1
ATOM 6039 O O . PRO A 1 444 ? 164.236 189.673 124.728 1.00 211.03 423 PRO A O 1
ATOM 6050 N N . GLN A 1 445 ? 162.068 190.212 124.409 1.00 210.74 424 GLN A N 1
ATOM 6051 C CA . GLN A 1 445 ? 161.870 190.596 125.802 1.00 210.65 424 GLN A CA 1
ATOM 6052 C C . GLN A 1 445 ? 162.013 189.395 126.728 1.00 211.36 424 GLN A C 1
ATOM 6053 O O . GLN A 1 445 ? 162.551 189.516 127.835 1.00 210.66 424 GLN A O 1
ATOM 6067 N N . SER A 1 446 ? 161.525 188.229 126.297 1.00 213.40 425 SER A N 1
ATOM 6068 C CA . SER A 1 446 ? 161.585 187.041 127.143 1.00 212.80 425 SER A CA 1
ATOM 6069 C C . SER A 1 446 ? 163.021 186.607 127.402 1.00 212.54 425 SER A C 1
ATOM 6070 O O . SER A 1 446 ? 163.335 186.125 128.496 1.00 211.83 425 SER A O 1
ATOM 6078 N N . GLY A 1 447 ? 163.900 186.765 126.412 1.00 212.08 426 GLY A N 1
ATOM 6079 C CA . GLY A 1 447 ? 165.281 186.352 126.516 1.00 211.83 426 GLY A CA 1
ATOM 6080 C C . GLY A 1 447 ? 165.578 184.980 125.946 1.00 212.19 426 GLY A C 1
ATOM 6081 O O . GLY A 1 447 ? 166.745 184.682 125.668 1.00 211.87 426 GLY A O 1
ATOM 6085 N N . THR A 1 448 ? 164.560 184.139 125.765 1.00 208.91 427 THR A N 1
ATOM 6086 C CA . THR A 1 448 ? 164.720 182.836 125.119 1.00 208.37 427 THR A CA 1
ATOM 6087 C C . THR A 1 448 ? 164.432 183.023 123.636 1.00 207.34 427 THR A C 1
ATOM 6088 O O . THR A 1 448 ? 163.306 182.842 123.169 1.00 207.06 427 THR A O 1
ATOM 6099 N N . PHE A 1 449 ? 165.471 183.389 122.882 1.00 203.75 428 PHE A N 1
ATOM 6100 C CA . PHE A 1 449 ? 165.270 183.700 121.466 1.00 204.17 428 PHE A CA 1
ATOM 6101 C C . PHE A 1 449 ? 165.062 182.448 120.624 1.00 204.57 428 PHE A C 1
ATOM 6102 O O . PHE A 1 449 ? 164.420 182.525 119.571 1.00 203.91 428 PHE A O 1
ATOM 6119 N N . LYS A 1 450 ? 165.581 181.300 121.062 1.00 194.36 429 LYS A N 1
ATOM 6120 C CA . LYS A 1 450 ? 165.259 180.003 120.463 1.00 193.02 429 LYS A CA 1
ATOM 6121 C C . LYS A 1 450 ? 165.642 179.961 118.982 1.00 190.68 429 LYS A C 1
ATOM 6122 O O . LYS A 1 450 ? 164.800 179.778 118.101 1.00 190.36 429 LYS A O 1
ATOM 6141 N N . ILE A 1 451 ? 166.937 180.150 118.719 1.00 181.50 430 ILE A N 1
ATOM 6142 C CA . ILE A 1 451 ? 167.420 180.099 117.345 1.00 182.63 430 ILE A CA 1
ATOM 6143 C C . ILE A 1 451 ? 167.190 178.704 116.781 1.00 182.05 430 ILE A C 1
ATOM 6144 O O . ILE A 1 451 ? 167.356 177.694 117.478 1.00 181.09 430 ILE A O 1
ATOM 6160 N N . GLU A 1 452 ? 166.801 178.647 115.507 1.00 174.09 431 GLU A N 1
ATOM 6161 C CA . GLU A 1 452 ? 166.445 177.407 114.819 1.00 173.33 431 GLU A CA 1
ATOM 6162 C C . GLU A 1 452 ? 167.153 177.321 113.472 1.00 172.15 431 GLU A C 1
ATOM 6163 O O . GLU A 1 452 ? 166.559 176.997 112.443 1.00 171.21 431 GLU A O 1
ATOM 6175 N N . PHE A 1 453 ? 168.446 177.623 113.464 1.00 170.20 432 PHE A N 1
ATOM 6176 C CA . PHE A 1 453 ? 169.211 177.575 112.232 1.00 170.24 432 PHE A CA 1
ATOM 6177 C C . PHE A 1 453 ? 169.358 176.127 111.763 1.00 170.98 432 PHE A C 1
ATOM 6178 O O . PHE A 1 453 ? 169.265 175.200 112.570 1.00 172.09 432 PHE A O 1
ATOM 6195 N N . PRO A 1 454 ? 169.588 175.897 110.468 1.00 162.83 433 PRO A N 1
ATOM 6196 C CA . PRO A 1 454 ? 169.720 174.524 109.979 1.00 160.59 433 PRO A CA 1
ATOM 6197 C C . PRO A 1 454 ? 171.155 174.015 110.063 1.00 161.21 433 PRO A C 1
ATOM 6198 O O . PRO A 1 454 ? 172.093 174.754 110.368 1.00 160.06 433 PRO A O 1
ATOM 6209 N N . ILE A 1 455 ? 171.301 172.723 109.773 1.00 156.63 434 ILE A N 1
ATOM 6210 C CA . ILE A 1 455 ? 172.582 172.028 109.781 1.00 154.33 434 ILE A CA 1
ATOM 6211 C C . ILE A 1 455 ? 172.853 171.528 108.370 1.00 154.48 434 ILE A C 1
ATOM 6212 O O . ILE A 1 455 ? 171.957 170.986 107.716 1.00 156.62 434 ILE A O 1
ATOM 6228 N N . LEU A 1 456 ? 174.085 171.709 107.901 1.00 160.04 435 LEU A N 1
ATOM 6229 C CA . LEU A 1 456 ? 174.447 171.245 106.570 1.00 161.29 435 LEU A CA 1
ATOM 6230 C C . LEU A 1 456 ? 174.519 169.717 106.549 1.00 161.62 435 LEU A C 1
ATOM 6231 O O . LEU A 1 456 ? 174.358 169.042 107.568 1.00 161.08 435 LEU A O 1
ATOM 6247 N N . GLU A 1 457 ? 174.778 169.165 105.364 1.00 160.90 436 GLU A N 1
ATOM 6248 C CA . GLU A 1 457 ? 174.658 167.729 105.140 1.00 161.90 436 GLU A CA 1
ATOM 6249 C C . GLU A 1 457 ? 175.826 166.930 105.704 1.00 162.23 436 GLU A C 1
ATOM 6250 O O . GLU A 1 457 ? 175.741 165.698 105.736 1.00 159.35 436 GLU A O 1
ATOM 6262 N N . ASP A 1 458 ? 176.906 167.591 106.143 1.00 168.31 437 ASP A N 1
ATOM 6263 C CA . ASP A 1 458 ? 178.090 166.888 106.623 1.00 167.37 437 ASP A CA 1
ATOM 6264 C C . ASP A 1 458 ? 178.715 167.558 107.845 1.00 166.77 437 ASP A C 1
ATOM 6265 O O . ASP A 1 458 ? 179.853 167.232 108.201 1.00 165.75 437 ASP A O 1
ATOM 6274 N N . SER A 1 459 ? 178.006 168.470 108.505 1.00 169.13 438 SER A N 1
ATOM 6275 C CA . SER A 1 459 ? 178.561 169.169 109.660 1.00 170.39 438 SER A CA 1
ATOM 6276 C C . SER A 1 459 ? 178.641 168.215 110.846 1.00 170.06 438 SER A C 1
ATOM 6277 O O . SER A 1 459 ? 177.614 167.769 111.368 1.00 168.47 438 SER A O 1
ATOM 6285 N N . SER A 1 460 ? 179.869 167.904 111.269 1.00 181.11 439 SER A N 1
ATOM 6286 C CA . SER A 1 460 ? 180.094 166.960 112.358 1.00 182.47 439 SER A CA 1
ATOM 6287 C C . SER A 1 460 ? 180.087 167.651 113.716 1.00 183.03 439 SER A C 1
ATOM 6288 O O . SER A 1 460 ? 179.458 167.169 114.664 1.00 180.52 439 SER A O 1
ATOM 6296 N N . GLU A 1 461 ? 180.793 168.772 113.826 1.00 189.69 440 GLU A N 1
ATOM 6297 C CA . GLU A 1 461 ? 180.960 169.504 115.076 1.00 188.75 440 GLU A CA 1
ATOM 6298 C C . GLU A 1 461 ? 180.191 170.808 114.987 1.00 186.98 440 GLU A C 1
ATOM 6299 O O . GLU A 1 461 ? 180.227 171.476 113.946 1.00 185.71 440 GLU A O 1
ATOM 6311 N N . LEU A 1 462 ? 179.481 171.158 116.061 1.00 172.93 441 LEU A N 1
ATOM 6312 C CA . LEU A 1 462 ? 178.790 172.436 116.149 1.00 171.72 441 LEU A CA 1
ATOM 6313 C C . LEU A 1 462 ? 179.301 173.165 117.379 1.00 174.14 441 LEU A C 1
ATOM 6314 O O . LEU A 1 462 ? 179.345 172.584 118.466 1.00 172.51 441 LEU A O 1
ATOM 6330 N N . GLN A 1 463 ? 179.729 174.413 117.202 1.00 183.14 442 GLN A N 1
ATOM 6331 C CA . GLN A 1 463 ? 180.023 175.295 118.327 1.00 181.88 442 GLN A CA 1
ATOM 6332 C C . GLN A 1 463 ? 179.259 176.598 118.147 1.00 180.02 442 GLN A C 1
ATOM 6333 O O . GLN A 1 463 ? 179.480 177.326 117.175 1.00 179.12 442 GLN A O 1
ATOM 6347 N N . LEU A 1 464 ? 178.369 176.886 119.088 1.00 179.78 443 LEU A N 1
ATOM 6348 C CA . LEU A 1 464 ? 177.617 178.134 119.107 1.00 181.18 443 LEU A CA 1
ATOM 6349 C C . LEU A 1 464 ? 178.264 179.077 120.109 1.00 181.58 443 LEU A C 1
ATOM 6350 O O . LEU A 1 464 ? 178.444 178.720 121.278 1.00 180.53 443 LEU A O 1
ATOM 6366 N N . LYS A 1 465 ? 178.609 180.274 119.647 1.00 191.38 444 LYS A N 1
ATOM 6367 C CA . LYS A 1 465 ? 179.201 181.309 120.489 1.00 191.79 444 LYS A CA 1
ATOM 6368 C C . LYS A 1 465 ? 178.332 182.555 120.382 1.00 191.66 444 LYS A C 1
ATOM 6369 O O . LYS A 1 465 ? 178.376 183.264 119.371 1.00 191.02 444 LYS A O 1
ATOM 6388 N N . ALA A 1 466 ? 177.547 182.816 121.424 1.00 197.40 445 ALA A N 1
ATOM 6389 C CA . ALA A 1 466 ? 176.656 183.973 121.461 1.00 197.66 445 ALA A CA 1
ATOM 6390 C C . ALA A 1 466 ? 177.447 185.167 121.974 1.00 198.82 445 ALA A C 1
ATOM 6391 O O . ALA A 1 466 ? 177.646 185.321 123.181 1.00 198.08 445 ALA A O 1
ATOM 6398 N N . TYR A 1 467 ? 177.894 186.021 121.056 1.00 201.90 446 TYR A N 1
ATOM 6399 C CA . TYR A 1 467 ? 178.661 187.212 121.416 1.00 202.25 446 TYR A CA 1
ATOM 6400 C C . TYR A 1 467 ? 177.683 188.313 121.795 1.00 201.23 446 TYR A C 1
ATOM 6401 O O . TYR A 1 467 ? 176.982 188.863 120.942 1.00 199.58 446 TYR A O 1
ATOM 6419 N N . PHE A 1 468 ? 177.632 188.624 123.085 1.00 209.95 447 PHE A N 1
ATOM 6420 C CA . PHE A 1 468 ? 176.819 189.695 123.644 1.00 209.70 447 PHE A CA 1
ATOM 6421 C C . PHE A 1 468 ? 177.732 190.611 124.456 1.00 210.42 447 PHE A C 1
ATOM 6422 O O . PHE A 1 468 ? 178.932 190.360 124.591 1.00 210.20 447 PHE A O 1
ATOM 6439 N N . LEU A 1 469 ? 177.159 191.691 124.990 1.00 211.53 448 LEU A N 1
ATOM 6440 C CA . LEU A 1 469 ? 177.977 192.693 125.669 1.00 211.51 448 LEU A CA 1
ATOM 6441 C C . LEU A 1 469 ? 178.630 192.124 126.922 1.00 211.49 448 LEU A C 1
ATOM 6442 O O . LEU A 1 469 ? 179.746 192.519 127.279 1.00 209.93 448 LEU A O 1
ATOM 6458 N N . GLY A 1 470 ? 177.949 191.209 127.603 1.00 217.22 449 GLY A N 1
ATOM 6459 C CA . GLY A 1 470 ? 178.509 190.551 128.767 1.00 216.63 449 GLY A CA 1
ATOM 6460 C C . GLY A 1 470 ? 178.302 189.054 128.695 1.00 217.73 449 GLY A C 1
ATOM 6461 O O . GLY A 1 470 ? 177.307 188.566 128.159 1.00 218.19 449 GLY A O 1
ATOM 6465 N N . SER A 1 471 ? 179.262 188.326 129.265 1.00 217.15 450 SER A N 1
ATOM 6466 C CA . SER A 1 471 ? 179.255 186.865 129.279 1.00 216.71 450 SER A CA 1
ATOM 6467 C C . SER A 1 471 ? 179.173 186.311 127.856 1.00 215.73 450 SER A C 1
ATOM 6468 O O . SER A 1 471 ? 178.146 185.796 127.410 1.00 215.84 450 SER A O 1
ATOM 6476 N N . LYS A 1 472 ? 180.288 186.444 127.139 1.00 200.57 451 LYS A N 1
ATOM 6477 C CA . LYS A 1 472 ? 180.417 185.892 125.793 1.00 200.11 451 LYS A CA 1
ATOM 6478 C C . LYS A 1 472 ? 180.576 184.381 125.920 1.00 200.58 451 LYS A C 1
ATOM 6479 O O . LYS A 1 472 ? 181.670 183.818 125.827 1.00 200.01 451 LYS A O 1
ATOM 6498 N N . SER A 1 473 ? 179.446 183.712 126.127 1.00 203.80 452 SER A N 1
ATOM 6499 C CA . SER A 1 473 ? 179.428 182.294 126.444 1.00 203.30 452 SER A CA 1
ATOM 6500 C C . SER A 1 473 ? 179.501 181.449 125.180 1.00 202.52 452 SER A C 1
ATOM 6501 O O . SER A 1 473 ? 179.068 181.867 124.101 1.00 201.92 452 SER A O 1
ATOM 6509 N N . SER A 1 474 ? 180.044 180.242 125.334 1.00 198.97 453 SER A N 1
ATOM 6510 C CA . SER A 1 474 ? 180.215 179.299 124.241 1.00 199.55 453 SER A CA 1
ATOM 6511 C C . SER A 1 474 ? 179.614 177.953 124.617 1.00 198.43 453 SER A C 1
ATOM 6512 O O . SER A 1 474 ? 179.478 177.608 125.794 1.00 197.80 453 SER A O 1
ATOM 6520 N N . MET A 1 475 ? 179.259 177.196 123.584 1.00 185.38 454 MET A N 1
ATOM 6521 C CA . MET A 1 475 ? 178.694 175.866 123.724 1.00 183.53 454 MET A CA 1
ATOM 6522 C C . MET A 1 475 ? 179.222 175.033 122.571 1.00 184.16 454 MET A C 1
ATOM 6523 O O . MET A 1 475 ? 179.314 175.526 121.446 1.00 184.51 454 MET A O 1
ATOM 6537 N N . ALA A 1 476 ? 179.576 173.784 122.855 1.00 178.91 455 ALA A N 1
ATOM 6538 C CA . ALA A 1 476 ? 180.112 172.874 121.852 1.00 178.53 455 ALA A CA 1
ATOM 6539 C C . ALA A 1 476 ? 179.390 171.539 121.956 1.00 177.97 455 ALA A C 1
ATOM 6540 O O . ALA A 1 476 ? 179.325 170.947 123.039 1.00 177.77 455 ALA A O 1
ATOM 6547 N N . VAL A 1 477 ? 178.854 171.074 120.830 1.00 176.51 456 VAL A N 1
ATOM 6548 C CA . VAL A 1 477 ? 178.180 169.787 120.720 1.00 177.80 456 VAL A CA 1
ATOM 6549 C C . VAL A 1 477 ? 178.916 168.992 119.647 1.00 178.82 456 VAL A C 1
ATOM 6550 O O . VAL A 1 477 ? 179.063 169.458 118.505 1.00 177.62 456 VAL A O 1
ATOM 6563 N N . HIS A 1 478 ? 179.399 167.805 120.026 1.00 182.47 457 HIS A N 1
ATOM 6564 C CA . HIS A 1 478 ? 180.178 166.915 119.165 1.00 180.79 457 HIS A CA 1
ATOM 6565 C C . HIS A 1 478 ? 179.550 165.526 119.223 1.00 180.93 457 HIS A C 1
ATOM 6566 O O . HIS A 1 478 ? 180.020 164.668 119.973 1.00 180.93 457 HIS A O 1
ATOM 6580 N N . SER A 1 479 ? 178.498 165.292 118.438 1.00 170.99 458 SER A N 1
ATOM 6581 C CA . SER A 1 479 ? 177.976 163.934 118.298 1.00 170.90 458 SER A CA 1
ATOM 6582 C C . SER A 1 479 ? 177.268 163.855 116.947 1.00 169.61 458 SER A C 1
ATOM 6583 O O . SER A 1 479 ? 176.099 164.232 116.838 1.00 168.59 458 SER A O 1
ATOM 6591 N N . LEU A 1 480 ? 177.973 163.331 115.950 1.00 157.88 459 LEU A N 1
ATOM 6592 C CA . LEU A 1 480 ? 177.434 163.179 114.606 1.00 158.46 459 LEU A CA 1
ATOM 6593 C C . LEU A 1 480 ? 176.786 161.808 114.485 1.00 159.79 459 LEU A C 1
ATOM 6594 O O . LEU A 1 480 ? 177.448 160.782 114.677 1.00 159.29 459 LEU A O 1
ATOM 6610 N N . PHE A 1 481 ? 175.498 161.792 114.165 1.00 150.09 460 PHE A N 1
ATOM 6611 C CA . PHE A 1 481 ? 174.793 160.533 113.989 1.00 148.01 460 PHE A CA 1
ATOM 6612 C C . PHE A 1 481 ? 175.161 159.908 112.649 1.00 146.81 460 PHE A C 1
ATOM 6613 O O . PHE A 1 481 ? 175.104 160.560 111.603 1.00 145.22 460 PHE A O 1
ATOM 6630 N N . LYS A 1 482 ? 175.524 158.630 112.687 1.00 147.29 461 LYS A N 1
ATOM 6631 C CA . LYS A 1 482 ? 176.054 157.924 111.528 1.00 147.27 461 LYS A CA 1
ATOM 6632 C C . LYS A 1 482 ? 174.951 157.096 110.884 1.00 144.64 461 LYS A C 1
ATOM 6633 O O . LYS A 1 482 ? 174.266 156.327 111.566 1.00 146.58 461 LYS A O 1
ATOM 6652 N N . SER A 1 483 ? 174.783 157.258 109.575 1.00 130.28 462 SER A N 1
ATOM 6653 C CA . SER A 1 483 ? 173.800 156.506 108.807 1.00 131.96 462 SER A CA 1
ATOM 6654 C C . SER A 1 483 ? 174.335 156.324 107.389 1.00 135.15 462 SER A C 1
ATOM 6655 O O . SER A 1 483 ? 174.575 157.327 106.705 1.00 137.28 462 SER A O 1
ATOM 6663 N N . PRO A 1 484 ? 174.558 155.093 106.907 1.00 129.15 463 PRO A N 1
ATOM 6664 C CA . PRO A 1 484 ? 175.099 154.944 105.545 1.00 128.89 463 PRO A CA 1
ATOM 6665 C C . PRO A 1 484 ? 174.219 155.532 104.459 1.00 130.62 463 PRO A C 1
ATOM 6666 O O . PRO A 1 484 ? 174.745 156.043 103.463 1.00 129.39 463 PRO A O 1
ATOM 6677 N N . SER A 1 485 ? 172.900 155.484 104.619 1.00 133.82 464 SER A N 1
ATOM 6678 C CA . SER A 1 485 ? 171.986 156.025 103.624 1.00 132.30 464 SER A CA 1
ATOM 6679 C C . SER A 1 485 ? 171.729 157.515 103.805 1.00 129.77 464 SER A C 1
ATOM 6680 O O . SER A 1 485 ? 170.984 158.098 103.011 1.00 128.85 464 SER A O 1
ATOM 6688 N N . LYS A 1 486 ? 172.321 158.143 104.821 1.00 128.30 465 LYS A N 1
ATOM 6689 C CA . LYS A 1 486 ? 172.168 159.576 105.059 1.00 129.34 465 LYS A CA 1
ATOM 6690 C C . LYS A 1 486 ? 170.721 159.949 105.355 1.00 127.05 465 LYS A C 1
ATOM 6691 O O . LYS A 1 486 ? 170.289 161.067 105.064 1.00 126.57 465 LYS A O 1
ATOM 6710 N N . THR A 1 487 ? 169.967 159.026 105.944 1.00 120.44 466 THR A N 1
ATOM 6711 C CA . THR A 1 487 ? 168.563 159.232 106.265 1.00 119.59 466 THR A CA 1
ATOM 6712 C C . THR A 1 487 ? 168.430 159.435 107.766 1.00 114.74 466 THR A C 1
ATOM 6713 O O . THR A 1 487 ? 168.989 158.665 108.552 1.00 114.66 466 THR A O 1
ATOM 6724 N N . TYR A 1 488 ? 167.710 160.485 108.155 1.00 120.98 467 TYR A N 1
ATOM 6725 C CA . TYR A 1 488 ? 167.588 160.877 109.550 1.00 120.56 467 TYR A CA 1
ATOM 6726 C C . TYR A 1 488 ? 166.174 161.358 109.829 1.00 120.52 467 TYR A C 1
ATOM 6727 O O . TYR A 1 488 ? 165.576 162.056 109.005 1.00 124.47 467 TYR A O 1
ATOM 6745 N N . ILE A 1 489 ? 165.654 160.994 111.000 1.00 96.09 468 ILE A N 1
ATOM 6746 C CA . ILE A 1 489 ? 164.428 161.570 111.532 1.00 96.30 468 ILE A CA 1
ATOM 6747 C C . ILE A 1 489 ? 164.744 162.178 112.892 1.00 92.70 468 ILE A C 1
ATOM 6748 O O . ILE A 1 489 ? 165.825 161.993 113.444 1.00 98.18 468 ILE A O 1
ATOM 6764 N N . GLN A 1 490 ? 163.780 162.921 113.421 1.00 94.47 469 GLN A N 1
ATOM 6765 C CA . GLN A 1 490 ? 163.955 163.600 114.698 1.00 94.37 469 GLN A CA 1
ATOM 6766 C C . GLN A 1 490 ? 162.594 163.754 115.350 1.00 99.82 469 GLN A C 1
ATOM 6767 O O . GLN A 1 490 ? 161.697 164.377 114.775 1.00 105.03 469 GLN A O 1
ATOM 6781 N N . LEU A 1 491 ? 162.450 163.188 116.541 1.00 90.07 470 LEU A N 1
ATOM 6782 C CA . LEU A 1 491 ? 161.243 163.340 117.335 1.00 92.09 470 LEU A CA 1
ATOM 6783 C C . LEU A 1 491 ? 161.378 164.591 118.190 1.00 95.64 470 LEU A C 1
ATOM 6784 O O . LEU A 1 491 ? 162.392 164.772 118.872 1.00 96.65 470 LEU A O 1
ATOM 6800 N N . LYS A 1 492 ? 160.364 165.452 118.150 1.00 107.81 471 LYS A N 1
ATOM 6801 C CA . LYS A 1 492 ? 160.403 166.720 118.860 1.00 103.04 471 LYS A CA 1
ATOM 6802 C C . LYS A 1 492 ? 159.024 167.006 119.427 1.00 104.43 471 LYS A C 1
ATOM 6803 O O . LYS A 1 492 ? 158.015 166.493 118.944 1.00 108.39 471 LYS A O 1
ATOM 6822 N N . THR A 1 493 ? 158.996 167.832 120.469 1.00 100.81 472 THR A N 1
ATOM 6823 C CA . THR A 1 493 ? 157.758 168.200 121.136 1.00 102.25 472 THR A CA 1
ATOM 6824 C C . THR A 1 493 ? 157.744 169.699 121.382 1.00 105.22 472 THR A C 1
ATOM 6825 O O . THR A 1 493 ? 158.777 170.306 121.677 1.00 104.78 472 THR A O 1
ATOM 6836 N N . ARG A 1 494 ? 156.552 170.286 121.264 1.00 119.30 473 ARG A N 1
ATOM 6837 C CA . ARG A 1 494 ? 156.343 171.700 121.530 1.00 120.50 473 ARG A CA 1
ATOM 6838 C C . ARG A 1 494 ? 155.743 171.970 122.898 1.00 119.40 473 ARG A C 1
ATOM 6839 O O . ARG A 1 494 ? 155.923 173.072 123.423 1.00 121.10 473 ARG A O 1
ATOM 6860 N N . ASP A 1 495 ? 155.051 171.001 123.486 1.00 111.50 474 ASP A N 1
ATOM 6861 C CA . ASP A 1 495 ? 154.364 171.224 124.746 1.00 113.62 474 ASP A CA 1
ATOM 6862 C C . ASP A 1 495 ? 155.322 171.026 125.914 1.00 112.41 474 ASP A C 1
ATOM 6863 O O . ASP A 1 495 ? 156.256 170.223 125.847 1.00 113.77 474 ASP A O 1
ATOM 6872 N N . GLU A 1 496 ? 155.076 171.770 126.995 1.00 110.19 475 GLU A N 1
ATOM 6873 C CA . GLU A 1 496 ? 155.828 171.634 128.240 1.00 113.24 475 GLU A CA 1
ATOM 6874 C C . GLU A 1 496 ? 155.028 170.934 129.325 1.00 114.99 475 GLU A C 1
ATOM 6875 O O . GLU A 1 496 ? 155.510 169.970 129.926 1.00 114.14 475 GLU A O 1
ATOM 6887 N N . ASN A 1 497 ? 153.803 171.382 129.579 1.00 109.03 476 ASN A N 1
ATOM 6888 C CA . ASN A 1 497 ? 152.977 170.798 130.628 1.00 106.86 476 ASN A CA 1
ATOM 6889 C C . ASN A 1 497 ? 152.396 169.495 130.090 1.00 110.67 476 ASN A C 1
ATOM 6890 O O . ASN A 1 497 ? 151.253 169.421 129.634 1.00 113.22 476 ASN A O 1
ATOM 6901 N N . ILE A 1 498 ? 153.222 168.454 130.130 1.00 92.98 477 ILE A N 1
ATOM 6902 C CA . ILE A 1 498 ? 152.838 167.127 129.665 1.00 87.06 477 ILE A CA 1
ATOM 6903 C C . ILE A 1 498 ? 152.373 166.341 130.883 1.00 90.64 477 ILE A C 1
ATOM 6904 O O . ILE A 1 498 ? 153.188 165.903 131.697 1.00 98.54 477 ILE A O 1
ATOM 6920 N N . LYS A 1 499 ? 151.064 166.158 131.001 1.00 82.82 478 LYS A N 1
ATOM 6921 C CA . LYS A 1 499 ? 150.446 165.531 132.155 1.00 83.67 478 LYS A CA 1
ATOM 6922 C C . LYS A 1 499 ? 149.867 164.180 131.768 1.00 85.75 478 LYS A C 1
ATOM 6923 O O . LYS A 1 499 ? 149.755 163.835 130.591 1.00 90.93 478 LYS A O 1
ATOM 6942 N N . VAL A 1 500 ? 149.490 163.423 132.790 1.00 73.89 479 VAL A N 1
ATOM 6943 C CA . VAL A 1 500 ? 148.789 162.162 132.596 1.00 68.57 479 VAL A CA 1
ATOM 6944 C C . VAL A 1 500 ? 147.352 162.462 132.196 1.00 75.37 479 VAL A C 1
ATOM 6945 O O . VAL A 1 500 ? 146.674 163.275 132.834 1.00 82.79 479 VAL A O 1
ATOM 6958 N N . GLY A 1 501 ? 146.888 161.815 131.132 1.00 82.77 480 GLY A N 1
ATOM 6959 C CA . GLY A 1 501 ? 145.531 161.977 130.665 1.00 82.49 480 GLY A CA 1
ATOM 6960 C C . GLY A 1 501 ? 145.314 163.142 129.727 1.00 83.65 480 GLY A C 1
ATOM 6961 O O . GLY A 1 501 ? 144.266 163.196 129.071 1.00 87.36 480 GLY A O 1
ATOM 6965 N N . SER A 1 502 ? 146.266 164.071 129.639 1.00 80.90 481 SER A N 1
ATOM 6966 C CA . SER A 1 502 ? 146.177 165.197 128.725 1.00 82.25 481 SER A CA 1
ATOM 6967 C C . SER A 1 502 ? 147.009 164.893 127.490 1.00 84.91 481 SER A C 1
ATOM 6968 O O . SER A 1 502 ? 148.227 164.708 127.629 1.00 85.61 481 SER A O 1
ATOM 6976 N N . PRO A 1 503 ? 146.445 164.817 126.283 1.00 83.05 482 PRO A N 1
ATOM 6977 C CA . PRO A 1 503 ? 147.282 164.508 125.121 1.00 81.80 482 PRO A CA 1
ATOM 6978 C C . PRO A 1 503 ? 148.266 165.627 124.820 1.00 80.92 482 PRO A C 1
ATOM 6979 O O . PRO A 1 503 ? 147.988 166.807 125.040 1.00 83.52 482 PRO A O 1
ATOM 6990 N N . PHE A 1 504 ? 149.432 165.232 124.312 1.00 78.41 483 PHE A N 1
ATOM 6991 C CA . PHE A 1 504 ? 150.476 166.157 123.897 1.00 80.11 483 PHE A CA 1
ATOM 6992 C C . PHE A 1 504 ? 150.933 165.791 122.496 1.00 81.58 483 PHE A C 1
ATOM 6993 O O . PHE A 1 504 ? 150.891 164.623 122.100 1.00 88.96 483 PHE A O 1
ATOM 7010 N N . GLU A 1 505 ? 151.379 166.808 121.760 1.00 94.19 484 GLU A N 1
ATOM 7011 C CA . GLU A 1 505 ? 151.720 166.684 120.350 1.00 95.59 484 GLU A CA 1
ATOM 7012 C C . GLU A 1 505 ? 153.194 166.344 120.184 1.00 99.47 484 GLU A C 1
ATOM 7013 O O . GLU A 1 505 ? 154.045 166.837 120.930 1.00 102.87 484 GLU A O 1
ATOM 7025 N N . LEU A 1 506 ? 153.490 165.503 119.194 1.00 90.65 485 LEU A N 1
ATOM 7026 C CA . LEU A 1 506 ? 154.849 165.168 118.798 1.00 85.11 485 LEU A CA 1
ATOM 7027 C C . LEU A 1 506 ? 154.974 165.363 117.299 1.00 89.91 485 LEU A C 1
ATOM 7028 O O . LEU A 1 506 ? 154.111 164.912 116.536 1.00 98.98 485 LEU A O 1
ATOM 7044 N N . VAL A 1 507 ? 156.048 166.033 116.889 1.00 94.86 486 VAL A N 1
ATOM 7045 C CA . VAL A 1 507 ? 156.345 166.326 115.493 1.00 98.53 486 VAL A CA 1
ATOM 7046 C C . VAL A 1 507 ? 157.582 165.533 115.104 1.00 98.42 486 VAL A C 1
ATOM 7047 O O . VAL A 1 507 ? 158.574 165.514 115.844 1.00 100.88 486 VAL A O 1
ATOM 7060 N N . VAL A 1 508 ? 157.523 164.880 113.949 1.00 95.81 487 VAL A N 1
ATOM 7061 C CA . VAL A 1 508 ? 158.606 164.040 113.453 1.00 95.95 487 VAL A CA 1
ATOM 7062 C C . VAL A 1 508 ? 159.195 164.734 112.233 1.00 100.63 487 VAL A C 1
ATOM 7063 O O . VAL A 1 508 ? 158.668 164.621 111.122 1.00 102.35 487 VAL A O 1
ATOM 7076 N N . SER A 1 509 ? 160.298 165.445 112.434 1.00 112.54 488 SER A N 1
ATOM 7077 C CA . SER A 1 509 ? 161.024 166.037 111.321 1.00 109.86 488 SER A CA 1
ATOM 7078 C C . SER A 1 509 ? 161.843 164.968 110.614 1.00 108.56 488 SER A C 1
ATOM 7079 O O . SER A 1 509 ? 162.323 164.024 111.238 1.00 113.74 488 SER A O 1
ATOM 7087 N N . GLY A 1 510 ? 162.016 165.130 109.307 1.00 107.18 489 GLY A N 1
ATOM 7088 C CA . GLY A 1 510 ? 162.804 164.177 108.551 1.00 107.32 489 GLY A CA 1
ATOM 7089 C C . GLY A 1 510 ? 163.342 164.730 107.252 1.00 113.01 489 GLY A C 1
ATOM 7090 O O . GLY A 1 510 ? 162.658 165.492 106.564 1.00 118.76 489 GLY A O 1
ATOM 7094 N N . ASN A 1 511 ? 164.569 164.347 106.902 1.00 115.83 490 ASN A N 1
ATOM 7095 C CA . ASN A 1 511 ? 165.213 164.827 105.687 1.00 114.94 490 ASN A CA 1
ATOM 7096 C C . ASN A 1 511 ? 164.984 163.922 104.484 1.00 118.33 490 ASN A C 1
ATOM 7097 O O . ASN A 1 511 ? 165.542 164.195 103.417 1.00 119.51 490 ASN A O 1
ATOM 7108 N N . LYS A 1 512 ? 164.202 162.850 104.624 1.00 121.17 491 LYS A N 1
ATOM 7109 C CA . LYS A 1 512 ? 163.885 161.962 103.513 1.00 118.67 491 LYS A CA 1
ATOM 7110 C C . LYS A 1 512 ? 162.411 161.585 103.593 1.00 119.56 491 LYS A C 1
ATOM 7111 O O . LYS A 1 512 ? 161.675 162.045 104.471 1.00 118.09 491 LYS A O 1
ATOM 7130 N N . ARG A 1 513 ? 161.980 160.740 102.661 1.00 125.13 492 ARG A N 1
ATOM 7131 C CA . ARG A 1 513 ? 160.610 160.248 102.668 1.00 124.39 492 ARG A CA 1
ATOM 7132 C C . ARG A 1 513 ? 160.355 159.423 103.923 1.00 125.22 492 ARG A C 1
ATOM 7133 O O . ARG A 1 513 ? 161.095 158.481 104.219 1.00 126.33 492 ARG A O 1
ATOM 7154 N N . LEU A 1 514 ? 159.295 159.769 104.650 1.00 115.08 493 LEU A N 1
ATOM 7155 C CA . LEU A 1 514 ? 158.917 159.071 105.871 1.00 115.45 493 LEU A CA 1
ATOM 7156 C C . LEU A 1 514 ? 157.851 158.034 105.559 1.00 114.19 493 LEU A C 1
ATOM 7157 O O . LEU A 1 514 ? 156.833 158.347 104.933 1.00 110.51 493 LEU A O 1
ATOM 7173 N N . LYS A 1 515 ? 158.088 156.808 106.004 1.00 111.73 494 LYS A N 1
ATOM 7174 C CA . LYS A 1 515 ? 157.154 155.710 105.830 1.00 111.87 494 LYS A CA 1
ATOM 7175 C C . LYS A 1 515 ? 156.218 155.667 107.037 1.00 108.37 494 LYS A C 1
ATOM 7176 O O . LYS A 1 515 ? 156.139 156.615 107.822 1.00 104.90 494 LYS A O 1
ATOM 7195 N N . GLU A 1 516 ? 155.484 154.568 107.194 1.00 105.02 495 GLU A N 1
ATOM 7196 C CA . GLU A 1 516 ? 154.644 154.391 108.370 1.00 106.53 495 GLU A CA 1
ATOM 7197 C C . GLU A 1 516 ? 155.522 154.267 109.606 1.00 104.64 495 GLU A C 1
ATOM 7198 O O . GLU A 1 516 ? 156.194 153.248 109.795 1.00 106.18 495 GLU A O 1
ATOM 7210 N N . LEU A 1 517 ? 155.531 155.292 110.450 1.00 88.00 496 LEU A N 1
ATOM 7211 C CA . LEU A 1 517 ? 156.342 155.241 111.652 1.00 84.91 496 LEU A CA 1
ATOM 7212 C C . LEU A 1 517 ? 155.764 154.243 112.647 1.00 85.88 496 LEU A C 1
ATOM 7213 O O . LEU A 1 517 ? 154.581 153.900 112.613 1.00 92.88 496 LEU A O 1
ATOM 7229 N N . SER A 1 518 ? 156.632 153.772 113.537 1.00 79.84 497 SER A N 1
ATOM 7230 C CA . SER A 1 518 ? 156.262 152.883 114.630 1.00 74.13 497 SER A CA 1
ATOM 7231 C C . SER A 1 518 ? 156.893 153.431 115.895 1.00 70.20 497 SER A C 1
ATOM 7232 O O . SER A 1 518 ? 158.119 153.548 115.972 1.00 91.20 497 SER A O 1
ATOM 7240 N N . TYR A 1 519 ? 156.065 153.785 116.869 1.00 58.10 498 TYR A N 1
ATOM 7241 C CA . TYR A 1 519 ? 156.536 154.335 118.129 1.00 56.94 498 TYR A CA 1
ATOM 7242 C C . TYR A 1 519 ? 156.454 153.290 119.230 1.00 65.84 498 TYR A C 1
ATOM 7243 O O . TYR A 1 519 ? 155.764 152.276 119.112 1.00 87.96 498 TYR A O 1
ATOM 7261 N N . MET A 1 520 ? 157.190 153.546 120.305 1.00 57.71 499 MET A N 1
ATOM 7262 C CA . MET A 1 520 ? 157.150 152.692 121.481 1.00 59.59 499 MET A CA 1
ATOM 7263 C C . MET A 1 520 ? 157.677 153.487 122.664 1.00 54.23 499 MET A C 1
ATOM 7264 O O . MET A 1 520 ? 158.682 154.185 122.544 1.00 79.13 499 MET A O 1
ATOM 7278 N N . VAL A 1 521 ? 157.000 153.372 123.800 1.00 48.69 500 VAL A N 1
ATOM 7279 C CA . VAL A 1 521 ? 157.293 154.172 124.984 1.00 57.30 500 VAL A CA 1
ATOM 7280 C C . VAL A 1 521 ? 157.831 153.254 126.067 1.00 68.29 500 VAL A C 1
ATOM 7281 O O . VAL A 1 521 ? 157.243 152.204 126.347 1.00 87.22 500 VAL A O 1
ATOM 7294 N N . VAL A 1 522 ? 158.948 153.651 126.672 1.00 66.44 501 VAL A N 1
ATOM 7295 C CA . VAL A 1 522 ? 159.572 152.919 127.767 1.00 64.97 501 VAL A CA 1
ATOM 7296 C C . VAL A 1 522 ? 159.596 153.829 128.984 1.00 69.44 501 VAL A C 1
ATOM 7297 O O . VAL A 1 522 ? 160.037 154.978 128.895 1.00 83.71 501 VAL A O 1
ATOM 7310 N N . SER A 1 523 ? 159.122 153.318 130.116 1.00 67.61 502 SER A N 1
ATOM 7311 C CA . SER A 1 523 ? 159.058 154.103 131.340 1.00 68.30 502 SER A CA 1
ATOM 7312 C C . SER A 1 523 ? 159.263 153.190 132.534 1.00 76.54 502 SER A C 1
ATOM 7313 O O . SER A 1 523 ? 158.612 152.148 132.635 1.00 84.36 502 SER A O 1
ATOM 7321 N N . ARG A 1 524 ? 160.151 153.598 133.440 1.00 76.86 503 ARG A N 1
ATOM 7322 C CA . ARG A 1 524 ? 160.546 152.773 134.580 1.00 74.97 503 ARG A CA 1
ATOM 7323 C C . ARG A 1 524 ? 161.040 151.409 134.110 1.00 71.97 503 ARG A C 1
ATOM 7324 O O . ARG A 1 524 ? 160.774 150.380 134.730 1.00 71.65 503 ARG A O 1
ATOM 7345 N N . GLY A 1 525 ? 161.758 151.404 132.991 1.00 76.23 504 GLY A N 1
ATOM 7346 C CA . GLY A 1 525 ? 162.301 150.174 132.455 1.00 75.74 504 GLY A CA 1
ATOM 7347 C C . GLY A 1 525 ? 161.266 149.167 132.019 1.00 75.54 504 GLY A C 1
ATOM 7348 O O . GLY A 1 525 ? 161.559 147.971 131.984 1.00 80.35 504 GLY A O 1
ATOM 7352 N N . GLN A 1 526 ? 160.056 149.616 131.690 1.00 73.09 505 GLN A N 1
ATOM 7353 C CA . GLN A 1 526 ? 158.985 148.753 131.208 1.00 72.03 5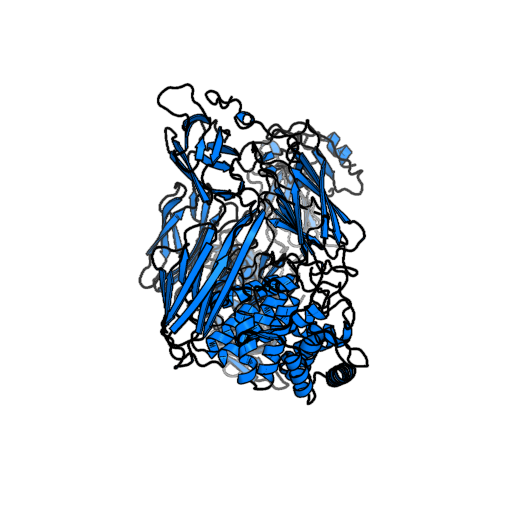05 GLN A CA 1
ATOM 7354 C C . GLN A 1 526 ? 158.421 149.352 129.932 1.00 75.07 505 GLN A C 1
ATOM 7355 O O . GLN A 1 526 ? 158.169 150.557 129.869 1.00 82.67 505 GLN A O 1
ATOM 7369 N N . LEU A 1 527 ? 158.228 148.515 128.921 1.00 67.97 506 LEU A N 1
ATOM 7370 C CA . LEU A 1 527 ? 157.682 148.958 127.642 1.00 61.64 506 LEU A CA 1
ATOM 7371 C C . LEU A 1 527 ? 156.177 149.111 127.806 1.00 65.34 506 LEU A C 1
ATOM 7372 O O . LEU A 1 527 ? 155.436 148.128 127.789 1.00 82.81 506 LEU A O 1
ATOM 7388 N N . VAL A 1 528 ? 155.719 150.357 127.950 1.00 63.44 507 VAL A N 1
ATOM 7389 C CA . VAL A 1 528 ? 154.349 150.635 128.379 1.00 62.13 507 VAL A CA 1
ATOM 7390 C C . VAL A 1 528 ? 153.386 150.912 127.232 1.00 62.32 507 VAL A C 1
ATOM 7391 O O . VAL A 1 528 ? 152.168 150.942 127.464 1.00 67.27 507 VAL A O 1
ATOM 7404 N N . ALA A 1 529 ? 153.876 151.127 126.014 1.00 63.95 508 ALA A N 1
ATOM 7405 C CA . ALA A 1 529 ? 152.981 151.397 124.900 1.00 58.70 508 ALA A CA 1
ATOM 7406 C C . ALA A 1 529 ? 153.708 151.145 123.590 1.00 61.33 508 ALA A C 1
ATOM 7407 O O . ALA A 1 529 ? 154.907 151.398 123.485 1.00 71.67 508 ALA A O 1
ATOM 7414 N N . VAL A 1 530 ? 152.970 150.643 122.603 1.00 66.97 509 VAL A N 1
ATOM 7415 C CA . VAL A 1 530 ? 153.457 150.470 121.241 1.00 67.79 509 VAL A CA 1
ATOM 7416 C C . VAL A 1 530 ? 152.348 150.897 120.290 1.00 76.07 509 VAL A C 1
ATOM 7417 O O . VAL A 1 530 ? 151.207 151.124 120.693 1.00 86.75 509 VAL A O 1
ATOM 7430 N N . GLY A 1 531 ? 152.692 151.008 119.017 1.00 67.62 510 GLY A N 1
ATOM 7431 C CA . GLY A 1 531 ? 151.712 151.361 118.014 1.00 70.77 510 GLY A CA 1
ATOM 7432 C C . GLY A 1 531 ? 152.390 151.772 116.724 1.00 70.96 510 GLY A C 1
ATOM 7433 O O . GLY A 1 531 ? 153.593 151.592 116.548 1.00 78.32 510 GLY A O 1
ATOM 7437 N N . LYS A 1 532 ? 151.578 152.314 115.820 1.00 78.46 511 LYS A N 1
ATOM 7438 C CA . LYS A 1 532 ? 152.057 152.792 114.533 1.00 80.71 511 LYS A CA 1
ATOM 7439 C C . LYS A 1 532 ? 151.329 154.073 114.169 1.00 83.35 511 LYS A C 1
ATOM 7440 O O . LYS A 1 532 ? 150.109 154.164 114.329 1.00 85.45 511 LYS A O 1
ATOM 7459 N N . GLN A 1 533 ? 152.086 155.052 113.684 1.00 92.73 512 GLN A N 1
ATOM 7460 C CA . GLN A 1 533 ? 151.570 156.352 113.281 1.00 90.38 512 GLN A CA 1
ATOM 7461 C C . GLN A 1 533 ? 151.920 156.570 111.818 1.00 95.26 512 GLN A C 1
ATOM 7462 O O . GLN A 1 533 ? 153.056 156.315 111.408 1.00 102.06 512 GLN A O 1
ATOM 7476 N N . ASN A 1 534 ? 150.944 157.026 111.036 1.00 104.96 513 ASN A N 1
ATOM 7477 C CA . ASN A 1 534 ? 151.107 157.218 109.602 1.00 105.29 513 ASN A CA 1
ATOM 7478 C C . ASN A 1 534 ? 151.366 158.673 109.223 1.00 103.23 513 ASN A C 1
ATOM 7479 O O . ASN A 1 534 ? 151.387 158.993 108.031 1.00 101.52 513 ASN A O 1
ATOM 7490 N N . SER A 1 535 ? 151.569 159.557 110.199 1.00 106.67 514 SER A N 1
ATOM 7491 C CA . SER A 1 535 ? 151.703 160.985 109.952 1.00 109.10 514 SER A CA 1
ATOM 7492 C C . SER A 1 535 ? 152.899 161.533 110.715 1.00 106.91 514 SER A C 1
ATOM 7493 O O . SER A 1 535 ? 153.372 160.938 111.686 1.00 107.71 514 SER A O 1
ATOM 7501 N N . THR A 1 536 ? 153.391 162.683 110.253 1.00 109.93 515 THR A N 1
ATOM 7502 C CA . THR A 1 536 ? 154.535 163.329 110.883 1.00 108.65 515 THR A CA 1
ATOM 7503 C C . THR A 1 536 ? 154.179 164.015 112.193 1.00 106.53 515 THR A C 1
ATOM 7504 O O . THR A 1 536 ? 155.076 164.263 113.006 1.00 105.89 515 THR A O 1
ATOM 7515 N N . MET A 1 537 ? 152.904 164.335 112.407 1.00 111.61 516 MET A N 1
ATOM 7516 C CA . MET A 1 537 ? 152.418 164.948 113.637 1.00 110.66 516 MET A CA 1
ATOM 7517 C C . MET A 1 537 ? 151.402 164.009 114.265 1.00 110.09 516 MET A C 1
ATOM 7518 O O . MET A 1 537 ? 150.379 163.702 113.645 1.00 112.73 516 MET A O 1
ATOM 7532 N N . PHE A 1 538 ? 151.686 163.548 115.482 1.00 87.91 517 PHE A N 1
ATOM 7533 C CA . PHE A 1 538 ? 150.770 162.657 116.180 1.00 88.11 517 PHE A CA 1
ATOM 7534 C C . PHE A 1 538 ? 150.771 162.983 117.663 1.00 85.22 517 PHE A C 1
ATOM 7535 O O . PHE A 1 538 ? 151.767 163.453 118.209 1.00 86.29 517 PHE A O 1
ATOM 7552 N N . SER A 1 539 ? 149.642 162.714 118.309 1.00 86.91 518 SER A N 1
ATOM 7553 C CA . SER A 1 539 ? 149.437 163.031 119.713 1.00 86.34 518 SER A CA 1
ATOM 7554 C C . SER A 1 539 ? 149.418 161.755 120.538 1.00 86.49 518 SER A C 1
ATOM 7555 O O . SER A 1 539 ? 148.859 160.740 120.113 1.00 91.04 518 SER A O 1
ATOM 7563 N N . LEU A 1 540 ? 150.036 161.815 121.715 1.00 79.84 519 LEU A N 1
ATOM 7564 C CA . LEU A 1 540 ? 150.036 160.713 122.666 1.00 80.22 519 LEU A CA 1
ATOM 7565 C C . LEU A 1 540 ? 149.478 161.192 123.997 1.00 81.47 519 LEU A C 1
ATOM 7566 O O . LEU A 1 540 ? 149.648 162.354 124.369 1.00 94.68 519 LEU A O 1
ATOM 7582 N N . THR A 1 541 ? 148.793 160.289 124.696 1.00 62.89 520 THR A N 1
ATOM 7583 C CA . THR A 1 541 ? 148.130 160.591 125.961 1.00 64.55 520 THR A CA 1
ATOM 7584 C C . THR A 1 541 ? 148.810 159.822 127.085 1.00 65.50 520 THR A C 1
ATOM 7585 O O . THR A 1 541 ? 148.588 158.608 127.203 1.00 73.32 520 THR A O 1
ATOM 7596 N N . PRO A 1 542 ? 149.634 160.442 127.931 1.00 64.06 521 PRO A N 1
ATOM 7597 C CA . PRO A 1 542 ? 150.340 159.662 128.951 1.00 73.21 521 PRO A CA 1
ATOM 7598 C C . PRO A 1 542 ? 149.403 159.069 129.988 1.00 75.05 521 PRO A C 1
ATOM 7599 O O . PRO A 1 542 ? 148.297 159.554 130.227 1.00 88.28 521 PRO A O 1
ATOM 7610 N N . GLU A 1 543 ? 149.872 157.984 130.594 1.00 68.46 522 GLU A N 1
ATOM 7611 C CA . GLU A 1 543 ? 149.222 157.322 131.712 1.00 65.89 522 GLU A CA 1
ATOM 7612 C C . GLU A 1 543 ? 150.185 157.286 132.892 1.00 77.16 522 GLU A C 1
ATOM 7613 O O . GLU A 1 543 ? 151.376 157.561 132.751 1.00 81.83 522 GLU A O 1
ATOM 7625 N N . ASN A 1 544 ? 149.667 156.885 134.058 1.00 80.90 523 ASN A N 1
ATOM 7626 C CA . ASN A 1 544 ? 150.475 156.892 135.278 1.00 75.35 523 ASN A CA 1
ATOM 7627 C C . ASN A 1 544 ? 151.719 156.019 135.154 1.00 77.92 523 ASN A C 1
ATOM 7628 O O . ASN A 1 544 ? 152.721 156.277 135.829 1.00 84.84 523 ASN A O 1
ATOM 7639 N N . SER A 1 545 ? 151.685 154.992 134.303 1.00 79.30 524 SER A N 1
ATOM 7640 C CA . SER A 1 545 ? 152.873 154.179 134.075 1.00 71.50 524 SER A CA 1
ATOM 7641 C C . SER A 1 545 ? 153.993 154.962 133.404 1.00 73.08 524 SER A C 1
ATOM 7642 O O . SER A 1 545 ? 155.161 154.588 133.545 1.00 80.91 524 SER A O 1
ATOM 7650 N N . TRP A 1 546 ? 153.670 156.033 132.678 1.00 69.19 525 TRP A N 1
ATOM 7651 C CA . TRP A 1 546 ? 154.692 156.765 131.940 1.00 64.30 525 TRP A CA 1
ATOM 7652 C C . TRP A 1 546 ? 155.568 157.597 132.863 1.00 68.19 525 TRP A C 1
ATOM 7653 O O . TRP A 1 546 ? 156.724 157.875 132.531 1.00 76.21 525 TRP A O 1
ATOM 7674 N N . THR A 1 547 ? 155.043 158.007 134.011 1.00 76.35 526 THR A N 1
ATOM 7675 C CA . THR A 1 547 ? 155.789 158.854 134.920 1.00 80.15 526 THR A CA 1
ATOM 7676 C C . THR A 1 547 ? 156.971 158.088 135.511 1.00 83.82 526 THR A C 1
ATOM 7677 O O . THR A 1 547 ? 156.965 156.857 135.548 1.00 85.95 526 THR A O 1
ATOM 7688 N N . PRO A 1 548 ? 158.012 158.797 135.985 1.00 85.84 527 PRO A N 1
ATOM 7689 C CA . PRO A 1 548 ? 158.230 160.247 136.007 1.00 83.12 527 PRO A CA 1
ATOM 7690 C C . PRO A 1 548 ? 158.922 160.755 134.753 1.00 86.42 527 PRO A C 1
ATOM 7691 O O . PRO A 1 548 ? 159.081 161.957 134.578 1.00 91.33 527 PRO A O 1
ATOM 7702 N N . LYS A 1 549 ? 159.352 159.863 133.860 1.00 81.13 528 LYS A N 1
ATOM 7703 C CA . LYS A 1 549 ? 160.091 160.281 132.674 1.00 84.45 528 LYS A CA 1
ATOM 7704 C C . LYS A 1 549 ? 159.940 159.181 131.626 1.00 81.92 528 LYS A C 1
ATOM 7705 O O . LYS A 1 549 ? 160.623 158.157 131.701 1.00 82.82 528 LYS A O 1
ATOM 7724 N N . ALA A 1 550 ? 159.054 159.405 130.665 1.00 72.28 529 ALA A N 1
ATOM 7725 C CA . ALA A 1 550 ? 158.896 158.464 129.575 1.00 67.70 529 ALA A CA 1
ATOM 7726 C C . ALA A 1 550 ? 160.029 158.634 128.577 1.00 70.80 529 ALA A C 1
ATOM 7727 O O . ALA A 1 550 ? 160.724 159.649 128.556 1.00 84.96 529 ALA A O 1
ATOM 7734 N N . CYS A 1 551 ? 160.208 157.621 127.738 1.00 68.57 530 CYS A N 1
ATOM 7735 C CA . CYS A 1 551 ? 161.148 157.671 126.626 1.00 61.86 530 CYS A CA 1
ATOM 7736 C C . CYS A 1 551 ? 160.420 157.158 125.399 1.00 63.24 530 CYS A C 1
ATOM 7737 O O . CYS A 1 551 ? 160.135 155.961 125.302 1.00 78.21 530 CYS A O 1
ATOM 7744 N N . VAL A 1 552 ? 160.096 158.064 124.486 1.00 52.51 531 VAL A N 1
ATOM 7745 C CA . VAL A 1 552 ? 159.405 157.721 123.254 1.00 54.27 531 VAL A CA 1
ATOM 7746 C C . VAL A 1 552 ? 160.464 157.468 122.196 1.00 51.99 531 VAL A C 1
ATOM 7747 O O . VAL A 1 552 ? 161.282 158.346 121.909 1.00 80.28 531 VAL A O 1
ATOM 7760 N N . ILE A 1 553 ? 160.468 156.263 121.641 1.00 57.57 532 ILE A N 1
ATOM 7761 C CA . ILE A 1 553 ? 161.353 155.877 120.553 1.00 57.34 532 ILE A CA 1
ATOM 7762 C C . ILE A 1 553 ? 160.468 155.726 119.333 1.00 69.42 532 ILE A C 1
ATOM 7763 O O . ILE A 1 553 ? 159.553 154.896 119.333 1.00 84.50 532 ILE A O 1
ATOM 7779 N N . VAL A 1 554 ? 160.715 156.540 118.314 1.00 76.89 533 VAL A N 1
ATOM 7780 C CA . VAL A 1 554 ? 160.014 156.442 117.038 1.00 70.40 533 VAL A CA 1
ATOM 7781 C C . VAL A 1 554 ? 161.003 155.895 116.028 1.00 72.74 533 VAL A C 1
ATOM 7782 O O . VAL A 1 554 ? 162.148 156.354 115.973 1.00 92.99 533 VAL A O 1
ATOM 7795 N N . TYR A 1 555 ? 160.580 154.899 115.253 1.00 66.89 534 TYR A N 1
ATOM 7796 C CA . TYR A 1 555 ? 161.484 154.269 114.306 1.00 72.05 534 TYR A CA 1
ATOM 7797 C C . TYR A 1 555 ? 160.697 153.731 113.125 1.00 74.05 534 TYR A C 1
ATOM 7798 O O . TYR A 1 555 ? 159.487 153.517 113.199 1.00 91.29 534 TYR A O 1
ATOM 7816 N N . TYR A 1 556 ? 161.415 153.514 112.031 1.00 81.04 535 TYR A N 1
ATOM 7817 C CA . TYR A 1 556 ? 160.887 152.810 110.875 1.00 87.04 535 TYR A CA 1
ATOM 7818 C C . TYR A 1 556 ? 162.070 152.217 110.129 1.00 93.08 535 TYR A C 1
ATOM 7819 O O . TYR A 1 556 ? 163.227 152.472 110.468 1.00 102.88 535 TYR A O 1
ATOM 7837 N N . ILE A 1 557 ? 161.773 151.399 109.123 1.00 97.88 536 ILE A N 1
ATOM 7838 C CA . ILE A 1 557 ? 162.782 150.612 108.426 1.00 100.31 536 ILE A CA 1
ATOM 7839 C C . ILE A 1 557 ? 162.710 150.924 106.939 1.00 109.26 536 ILE A C 1
ATOM 7840 O O . ILE A 1 557 ? 161.655 150.764 106.315 1.00 109.15 536 ILE A O 1
ATOM 7856 N N . GLU A 1 558 ? 163.838 151.350 106.377 1.00 124.31 537 GLU A N 1
ATOM 7857 C CA . GLU A 1 558 ? 163.940 151.631 104.956 1.00 124.14 537 GLU A CA 1
ATOM 7858 C C . GLU A 1 558 ? 163.990 150.318 104.174 1.00 125.55 537 GLU A C 1
ATOM 7859 O O . GLU A 1 558 ? 163.942 149.222 104.741 1.00 126.81 537 GLU A O 1
ATOM 7871 N N . ASP A 1 559 ? 164.084 150.428 102.848 1.00 132.37 538 ASP A N 1
ATOM 7872 C CA . ASP A 1 559 ? 164.086 149.241 101.999 1.00 131.51 538 ASP A CA 1
ATOM 7873 C C . ASP A 1 559 ? 165.320 148.378 102.228 1.00 132.19 538 ASP A C 1
ATOM 7874 O O . ASP A 1 559 ? 165.234 147.148 102.148 1.00 129.72 538 ASP A O 1
ATOM 7883 N N . ASP A 1 560 ? 166.465 148.992 102.516 1.00 136.73 539 ASP A N 1
ATOM 7884 C CA . ASP A 1 560 ? 167.719 148.264 102.672 1.00 137.23 539 ASP A CA 1
ATOM 7885 C C . ASP A 1 560 ? 167.885 147.646 104.056 1.00 137.14 539 ASP A C 1
ATOM 7886 O O . ASP A 1 560 ? 168.977 147.161 104.369 1.00 135.71 539 ASP A O 1
ATOM 7895 N N . GLY A 1 561 ? 166.845 147.650 104.885 1.00 122.83 540 GLY A N 1
ATOM 7896 C CA . GLY A 1 561 ? 166.941 147.065 106.205 1.00 118.46 540 GLY A CA 1
ATOM 7897 C C . GLY A 1 561 ? 167.634 147.927 107.228 1.00 121.09 540 GLY A C 1
ATOM 7898 O O . GLY A 1 561 ? 168.091 147.407 108.249 1.00 124.50 540 GLY A O 1
ATOM 7902 N N . GLU A 1 562 ? 167.731 149.231 106.987 1.00 118.51 541 GLU A N 1
ATOM 7903 C CA . GLU A 1 562 ? 168.295 150.173 107.941 1.00 117.84 541 GLU A CA 1
ATOM 7904 C C . GLU A 1 562 ? 167.174 150.717 108.809 1.00 116.92 541 GLU A C 1
ATOM 7905 O O . GLU A 1 562 ? 166.095 151.042 108.306 1.00 121.79 541 GLU A O 1
ATOM 7917 N N . ILE A 1 563 ? 167.435 150.814 110.107 1.00 99.36 542 ILE A N 1
ATOM 7918 C CA . ILE A 1 563 ? 166.466 151.341 111.060 1.00 100.80 542 ILE A CA 1
ATOM 7919 C C . ILE A 1 563 ? 166.756 152.824 111.246 1.00 101.31 542 ILE A C 1
ATOM 7920 O O . ILE A 1 563 ? 167.781 153.194 111.822 1.00 106.81 542 ILE A O 1
ATOM 7936 N N . ILE A 1 564 ? 165.850 153.671 110.771 1.00 96.60 543 ILE A N 1
ATOM 7937 C CA . ILE A 1 564 ? 165.913 155.104 111.032 1.00 87.50 543 ILE A CA 1
ATOM 7938 C C . ILE A 1 564 ? 165.077 155.352 112.274 1.00 89.63 543 ILE A C 1
ATOM 7939 O O . ILE A 1 564 ? 163.896 154.996 112.305 1.00 105.43 543 ILE A O 1
ATOM 7955 N N . SER A 1 565 ? 165.679 155.950 113.299 1.00 75.62 544 SER A N 1
ATOM 7956 C CA . SER A 1 565 ? 165.028 156.028 114.596 1.00 80.30 544 SER A CA 1
ATOM 7957 C C . SER A 1 565 ? 165.506 157.255 115.353 1.00 84.31 544 SER A C 1
ATOM 7958 O O . SER A 1 565 ? 166.553 157.833 115.050 1.00 95.65 544 SER A O 1
ATOM 7966 N N . ASP A 1 566 ? 164.709 157.649 116.344 1.00 82.57 545 ASP A N 1
ATOM 7967 C CA . ASP A 1 566 ? 165.086 158.718 117.253 1.00 86.50 545 ASP A CA 1
ATOM 7968 C C . ASP A 1 566 ? 164.402 158.501 118.595 1.00 84.49 545 ASP A C 1
ATOM 7969 O O . ASP A 1 566 ? 163.353 157.854 118.691 1.00 91.92 545 ASP A O 1
ATOM 7978 N N . VAL A 1 567 ? 165.024 159.055 119.634 1.00 78.59 546 VAL A N 1
ATOM 7979 C CA . VAL A 1 567 ? 164.569 158.957 121.015 1.00 73.25 546 VAL A CA 1
ATOM 7980 C C . VAL A 1 567 ? 164.289 160.360 121.522 1.00 80.86 546 VAL A C 1
ATOM 7981 O O . VAL A 1 567 ? 165.060 161.289 121.259 1.00 94.23 546 VAL A O 1
ATOM 7994 N N . LEU A 1 568 ? 163.182 160.513 122.240 1.00 76.53 547 LEU A N 1
ATOM 7995 C CA . LEU A 1 568 ? 162.877 161.735 122.970 1.00 79.36 547 LEU A CA 1
ATOM 7996 C C . LEU A 1 568 ? 162.532 161.348 124.395 1.00 81.68 547 LEU A C 1
ATOM 7997 O O . LEU A 1 568 ? 161.665 160.497 124.611 1.00 92.75 547 LEU A O 1
ATOM 8013 N N . LYS A 1 569 ? 163.220 161.950 125.359 1.00 85.39 548 LYS A N 1
ATOM 8014 C CA . LYS A 1 569 ? 162.981 161.684 126.770 1.00 88.29 548 LYS A CA 1
ATOM 8015 C C . LYS A 1 569 ? 162.083 162.780 127.329 1.00 92.04 548 LYS A C 1
ATOM 8016 O O . LYS A 1 569 ? 162.486 163.945 127.401 1.00 99.36 548 LYS A O 1
ATOM 8035 N N . ILE A 1 570 ? 160.878 162.398 127.739 1.00 81.24 549 ILE A N 1
ATOM 8036 C CA . ILE A 1 570 ? 159.794 163.332 128.027 1.00 76.94 549 ILE A CA 1
ATOM 8037 C C . ILE A 1 570 ? 159.484 163.291 129.520 1.00 83.92 549 ILE A C 1
ATOM 8038 O O . ILE A 1 570 ? 159.032 162.250 130.015 1.00 93.38 549 ILE A O 1
ATOM 8054 N N . PRO A 1 571 ? 159.703 164.374 130.287 1.00 83.64 550 PRO A N 1
ATOM 8055 C CA . PRO A 1 571 ? 159.254 164.362 131.685 1.00 86.79 550 PRO A CA 1
ATOM 8056 C C . PRO A 1 571 ? 157.746 164.506 131.787 1.00 87.73 550 PRO A C 1
ATOM 8057 O O . PRO A 1 571 ? 157.198 165.576 131.510 1.00 85.20 550 PRO A O 1
ATOM 8068 N N . VAL A 1 572 ? 157.068 163.435 132.182 1.00 81.81 551 VAL A N 1
ATOM 8069 C CA . VAL A 1 572 ? 155.612 163.416 132.251 1.00 76.40 551 VAL A CA 1
ATOM 8070 C C . VAL A 1 572 ? 155.198 163.788 133.666 1.00 74.76 551 VAL A C 1
ATOM 8071 O O . VAL A 1 572 ? 155.529 163.084 134.625 1.00 79.24 551 VAL A O 1
ATOM 8084 N N . GLN A 1 573 ? 154.470 164.892 133.798 1.00 89.31 552 GLN A N 1
ATOM 8085 C CA . GLN A 1 573 ? 153.928 165.273 135.091 1.00 89.76 552 GLN A CA 1
ATOM 8086 C C . GLN A 1 573 ? 152.870 164.266 135.524 1.00 90.59 552 GLN A C 1
ATOM 8087 O O . GLN A 1 573 ? 152.140 163.709 134.702 1.00 91.68 552 GLN A O 1
ATOM 8101 N N . LEU A 1 574 ? 152.792 164.037 136.829 1.00 86.71 553 LEU A N 1
ATOM 8102 C CA . LEU A 1 574 ? 151.932 163.010 137.401 1.00 80.81 553 LEU A CA 1
ATOM 8103 C C . LEU A 1 574 ? 150.623 163.623 137.876 1.00 81.52 553 LEU A C 1
ATOM 8104 O O . LEU A 1 574 ? 150.629 164.577 138.660 1.00 91.53 553 LEU A O 1
ATOM 8120 N N . VAL A 1 575 ? 149.507 163.076 137.398 1.00 75.94 554 VAL A N 1
ATOM 8121 C CA . VAL A 1 575 ? 148.166 163.495 137.793 1.00 78.70 554 VAL A CA 1
ATOM 8122 C C . VAL A 1 575 ? 147.452 162.288 138.381 1.00 82.53 554 VAL A C 1
ATOM 8123 O O . VAL A 1 575 ? 147.413 161.222 137.757 1.00 87.82 554 VAL A O 1
ATOM 8136 N N . PHE A 1 576 ? 146.879 162.459 139.568 1.00 80.09 555 PHE A N 1
ATOM 8137 C CA . PHE A 1 576 ? 146.257 161.367 140.302 1.00 76.65 555 PHE A CA 1
ATOM 8138 C C . PHE A 1 576 ? 144.755 161.339 140.059 1.00 79.69 555 PHE A C 1
ATOM 8139 O O . PHE A 1 576 ? 144.100 162.383 140.030 1.00 83.32 555 PHE A O 1
ATOM 8156 N N . LYS A 1 577 ? 144.215 160.129 139.889 1.00 88.66 556 LYS A N 1
ATOM 8157 C CA . LYS A 1 577 ? 142.768 159.980 139.761 1.00 88.65 556 LYS A CA 1
ATOM 8158 C C . LYS A 1 577 ? 142.072 160.362 141.052 1.00 90.32 556 LYS A C 1
ATOM 8159 O O . LYS A 1 577 ? 141.041 161.043 141.034 1.00 92.85 556 LYS A O 1
ATOM 8178 N N . ASN A 1 578 ? 142.606 159.912 142.180 1.00 86.06 557 ASN A N 1
ATOM 8179 C CA . ASN A 1 578 ? 142.050 160.296 143.472 1.00 79.86 557 ASN A CA 1
ATOM 8180 C C . ASN A 1 578 ? 142.353 161.764 143.750 1.00 87.53 557 ASN A C 1
ATOM 8181 O O . ASN A 1 578 ? 143.495 162.209 143.608 1.00 93.26 557 ASN A O 1
ATOM 8192 N N . LYS A 1 579 ? 141.324 162.518 144.141 1.00 83.10 558 LYS A N 1
ATOM 8193 C CA . LYS A 1 579 ? 141.440 163.950 144.384 1.00 78.89 558 LYS A CA 1
ATOM 8194 C C . LYS A 1 579 ? 140.974 164.294 145.790 1.00 83.16 558 LYS A C 1
ATOM 8195 O O . LYS A 1 579 ? 139.929 163.819 146.243 1.00 92.40 558 LYS A O 1
ATOM 8214 N N . ILE A 1 580 ? 141.754 165.136 146.463 1.00 78.21 559 ILE A N 1
ATOM 8215 C CA . ILE A 1 580 ? 141.456 165.635 147.800 1.00 71.14 559 ILE A CA 1
ATOM 8216 C C . ILE A 1 580 ? 141.541 167.153 147.771 1.00 81.45 559 ILE A C 1
ATOM 8217 O O . ILE A 1 580 ? 142.471 167.719 147.186 1.00 88.35 559 ILE A O 1
ATOM 8233 N N . LYS A 1 581 ? 140.572 167.811 148.403 1.00 86.78 560 LYS A N 1
ATOM 8234 C CA . LYS A 1 581 ? 140.518 169.265 148.485 1.00 79.37 560 LYS A CA 1
ATOM 8235 C C . LYS A 1 581 ? 140.284 169.653 149.935 1.00 83.44 560 LYS A C 1
ATOM 8236 O O . LYS A 1 581 ? 139.330 169.179 150.558 1.00 94.19 560 LYS A O 1
ATOM 8255 N N . LEU A 1 582 ? 141.151 170.508 150.466 1.00 70.25 561 LEU A N 1
ATOM 8256 C CA . LEU A 1 582 ? 141.008 171.050 151.808 1.00 72.49 561 LEU A CA 1
ATOM 8257 C C . LEU A 1 582 ? 140.521 172.488 151.715 1.00 73.97 561 LEU A C 1
ATOM 8258 O O . LEU A 1 582 ? 140.961 173.243 150.847 1.00 81.95 561 LEU A O 1
ATOM 8274 N N . TYR A 1 583 ? 139.595 172.855 152.597 1.00 71.90 562 TYR A N 1
ATOM 8275 C CA . TYR A 1 583 ? 139.030 174.198 152.633 1.00 76.49 562 TYR A CA 1
ATOM 8276 C C . TYR A 1 583 ? 139.007 174.697 154.067 1.00 82.76 562 TYR A C 1
ATOM 8277 O O . TYR A 1 583 ? 138.517 174.002 154.960 1.00 86.55 562 TYR A O 1
ATOM 8295 N N . TRP A 1 584 ? 139.533 175.895 154.285 1.00 74.83 563 TRP A N 1
ATOM 8296 C CA . TRP A 1 584 ? 139.388 176.546 155.575 1.00 66.00 563 TRP A CA 1
ATOM 8297 C C . TRP A 1 584 ? 138.034 177.234 155.660 1.00 71.48 563 TRP A C 1
ATOM 8298 O O . TRP A 1 584 ? 137.504 177.736 154.666 1.00 76.02 563 TRP A O 1
ATOM 8319 N N . SER A 1 585 ? 137.462 177.236 156.864 1.00 69.87 564 SER A N 1
ATOM 8320 C CA . SER A 1 585 ? 136.202 177.937 157.068 1.00 67.32 564 SER A CA 1
ATOM 8321 C C . SER A 1 585 ? 136.365 179.429 156.831 1.00 75.68 564 SER A C 1
ATOM 8322 O O . SER A 1 585 ? 135.501 180.065 156.217 1.00 79.17 564 SER A O 1
ATOM 8330 N N . LYS A 1 586 ? 137.460 180.005 157.320 1.00 78.01 565 LYS A N 1
ATOM 8331 C CA . LYS A 1 586 ? 137.754 181.420 157.168 1.00 75.53 565 LYS A CA 1
ATOM 8332 C C . LYS A 1 586 ? 139.189 181.579 156.695 1.00 77.89 565 LYS A C 1
ATOM 8333 O O . LYS A 1 586 ? 140.097 180.934 157.220 1.00 81.19 565 LYS A O 1
ATOM 8352 N N . VAL A 1 587 ? 139.389 182.435 155.694 1.00 81.05 566 VAL A N 1
ATOM 8353 C CA . VAL A 1 587 ? 140.742 182.686 155.207 1.00 81.14 566 VAL A CA 1
ATOM 8354 C C . VAL A 1 587 ? 141.569 183.397 156.272 1.00 84.29 566 VAL A C 1
ATOM 8355 O O . VAL A 1 587 ? 142.777 183.166 156.394 1.00 83.83 566 VAL A O 1
ATOM 8368 N N . LYS A 1 588 ? 140.937 184.274 157.050 1.00 82.39 567 LYS A N 1
ATOM 8369 C CA . LYS A 1 588 ? 141.583 185.018 158.123 1.00 76.82 567 LYS A CA 1
ATOM 8370 C C . LYS A 1 588 ? 140.777 184.822 159.396 1.00 79.52 567 LYS A C 1
ATOM 8371 O O . LYS A 1 588 ? 139.561 185.032 159.401 1.00 87.20 567 LYS A O 1
ATOM 8390 N N . ALA A 1 589 ? 141.457 184.427 160.471 1.00 77.41 568 ALA A N 1
ATOM 8391 C CA . ALA A 1 589 ? 140.818 184.171 161.752 1.00 79.01 568 ALA A CA 1
ATOM 8392 C C . ALA A 1 589 ? 141.695 184.721 162.865 1.00 84.46 568 ALA A C 1
ATOM 8393 O O . ALA A 1 589 ? 142.902 184.895 162.699 1.00 88.11 568 ALA A O 1
ATOM 8400 N N . GLU A 1 590 ? 141.074 185.010 164.002 1.00 92.72 569 GLU A N 1
ATOM 8401 C CA . GLU A 1 590 ? 141.826 185.465 165.157 1.00 90.82 569 GLU A CA 1
ATOM 8402 C C . GLU A 1 590 ? 142.497 184.282 165.848 1.00 93.61 569 GLU A C 1
ATOM 8403 O O . GLU A 1 590 ? 142.053 183.142 165.705 1.00 102.09 569 GLU A O 1
ATOM 8415 N N . PRO A 1 591 ? 143.571 184.515 166.604 1.00 78.05 570 PRO A N 1
ATOM 8416 C CA . PRO A 1 591 ? 144.137 183.423 167.399 1.00 73.80 570 PRO A CA 1
ATOM 8417 C C . PRO A 1 591 ? 143.172 182.962 168.477 1.00 80.25 570 PRO A C 1
ATOM 8418 O O . PRO A 1 591 ? 142.345 183.729 168.974 1.00 84.25 570 PRO A O 1
ATOM 8429 N N . SER A 1 592 ? 143.287 181.684 168.830 1.00 84.99 571 SER A N 1
ATOM 8430 C CA . SER A 1 592 ? 142.395 181.046 169.797 1.00 86.45 571 SER A CA 1
ATOM 8431 C C . SER A 1 592 ? 140.935 181.157 169.368 1.00 88.54 571 SER A C 1
ATOM 8432 O O . SER A 1 592 ? 140.033 181.257 170.200 1.00 94.04 571 SER A O 1
ATOM 8440 N N . GLU A 1 593 ? 140.701 181.130 168.058 1.00 87.49 572 GLU A N 1
ATOM 8441 C CA . GLU A 1 593 ? 139.366 181.090 167.483 1.00 86.79 572 GLU A CA 1
ATOM 8442 C C . GLU A 1 593 ? 139.098 179.684 166.967 1.00 89.16 572 GLU A C 1
ATOM 8443 O O . GLU A 1 593 ? 140.021 178.971 166.568 1.00 92.09 572 GLU A O 1
ATOM 8455 N N . LYS A 1 594 ? 137.832 179.289 166.985 1.00 85.79 573 LYS A N 1
ATOM 8456 C CA . LYS A 1 594 ? 137.415 177.964 166.546 1.00 86.21 573 LYS A CA 1
ATOM 8457 C C . LYS A 1 594 ? 136.975 178.047 165.091 1.00 89.20 573 LYS A C 1
ATOM 8458 O O . LYS A 1 594 ? 135.925 178.619 164.785 1.00 93.40 573 LYS A O 1
ATOM 8477 N N . VAL A 1 595 ? 137.786 177.474 164.202 1.00 78.50 574 VAL A N 1
ATOM 8478 C CA . VAL A 1 595 ? 137.467 177.377 162.781 1.00 74.28 574 VAL A CA 1
ATOM 8479 C C . VAL A 1 595 ? 137.247 175.907 162.471 1.00 84.56 574 VAL A C 1
ATOM 8480 O O . VAL A 1 595 ? 137.388 175.056 163.354 1.00 90.96 574 VAL A O 1
ATOM 8493 N N . SER A 1 596 ? 136.877 175.600 161.230 1.00 80.52 575 SER A N 1
ATOM 8494 C CA . SER A 1 596 ? 136.683 174.227 160.790 1.00 78.03 575 SER A CA 1
ATOM 8495 C C . SER A 1 596 ? 137.426 174.008 159.485 1.00 73.73 575 SER A C 1
ATOM 8496 O O . SER A 1 596 ? 137.398 174.864 158.597 1.00 71.64 575 SER A O 1
ATOM 8504 N N . LEU A 1 597 ? 138.106 172.871 159.396 1.00 81.16 576 LEU A N 1
ATOM 8505 C CA . LEU A 1 597 ? 138.770 172.407 158.189 1.00 75.01 576 LEU A CA 1
ATOM 8506 C C . LEU A 1 597 ? 137.875 171.384 157.508 1.00 80.83 576 LEU A C 1
ATOM 8507 O O . LEU A 1 597 ? 137.426 170.428 158.146 1.00 92.90 576 LEU A O 1
ATOM 8523 N N . ARG A 1 598 ? 137.626 171.580 156.219 1.00 79.49 577 ARG A N 1
ATOM 8524 C CA . ARG A 1 598 ? 136.701 170.762 155.451 1.00 80.40 577 ARG A CA 1
ATOM 8525 C C . ARG A 1 598 ? 137.491 169.956 154.433 1.00 84.32 577 ARG A C 1
ATOM 8526 O O . ARG A 1 598 ? 138.216 170.529 153.616 1.00 90.55 577 ARG A O 1
ATOM 8547 N N . ILE A 1 599 ? 137.343 168.636 154.481 1.00 75.78 578 ILE A N 1
ATOM 8548 C CA . ILE A 1 599 ? 138.042 167.714 153.595 1.00 73.43 578 ILE A CA 1
ATOM 8549 C C . ILE A 1 599 ? 137.015 167.142 152.635 1.00 82.37 578 ILE A C 1
ATOM 8550 O O . ILE A 1 599 ? 135.992 166.600 153.069 1.00 87.57 578 ILE A O 1
ATOM 8566 N N . SER A 1 600 ? 137.284 167.266 151.336 1.00 79.03 579 SER A N 1
ATOM 8567 C CA . SER A 1 600 ? 136.421 166.749 150.280 1.00 80.47 579 SER A CA 1
ATOM 8568 C C . SER A 1 600 ? 137.247 165.793 149.430 1.00 84.91 579 SER A C 1
ATOM 8569 O O . SER A 1 600 ? 138.203 166.215 148.772 1.00 88.75 579 SER A O 1
ATOM 8577 N N . VAL A 1 601 ? 136.872 164.515 149.438 1.00 82.27 580 VAL A N 1
ATOM 8578 C CA . VAL A 1 601 ? 137.603 163.471 148.724 1.00 77.10 580 VAL A CA 1
ATOM 8579 C C . VAL A 1 601 ? 136.730 162.964 147.588 1.00 80.35 580 VAL A C 1
ATOM 8580 O O . VAL A 1 601 ? 135.580 163.387 147.439 1.00 87.02 580 VAL A O 1
ATOM 8593 N N . THR A 1 602 ? 137.270 162.053 146.778 1.00 81.55 581 THR A N 1
ATOM 8594 C CA . THR A 1 602 ? 136.573 161.625 145.570 1.00 79.58 581 THR A CA 1
ATOM 8595 C C . THR A 1 602 ? 135.488 160.601 145.877 1.00 78.16 581 THR A C 1
ATOM 8596 O O . THR A 1 602 ? 134.318 160.806 145.538 1.00 83.80 581 THR A O 1
ATOM 8607 N N . GLN A 1 603 ? 135.857 159.496 146.511 1.00 80.73 582 GLN A N 1
ATOM 8608 C CA . GLN A 1 603 ? 134.992 158.344 146.705 1.00 86.99 582 GLN A CA 1
ATOM 8609 C C . GLN A 1 603 ? 135.041 157.882 148.152 1.00 84.23 582 GLN A C 1
ATOM 8610 O O . GLN A 1 603 ? 136.026 158.130 148.855 1.00 88.58 582 GLN A O 1
ATOM 8624 N N . PRO A 1 604 ? 133.997 157.185 148.632 1.00 81.95 583 PRO A N 1
ATOM 8625 C CA . PRO A 1 604 ? 134.010 156.741 150.031 1.00 85.38 583 PRO A CA 1
ATOM 8626 C C . PRO A 1 604 ? 135.068 155.690 150.311 1.00 83.36 583 PRO A C 1
ATOM 8627 O O . PRO A 1 604 ? 135.765 155.238 149.399 1.00 89.37 583 PRO A O 1
ATOM 8638 N N . ASP A 1 605 ? 135.183 155.293 151.578 1.00 93.94 584 ASP A N 1
ATOM 8639 C CA . ASP A 1 605 ? 136.150 154.290 152.023 1.00 94.40 584 ASP A CA 1
ATOM 8640 C C . ASP A 1 605 ? 137.575 154.722 151.680 1.00 95.99 584 ASP A C 1
ATOM 8641 O O . ASP A 1 605 ? 138.311 154.028 150.977 1.00 98.94 584 ASP A O 1
ATOM 8650 N N . SER A 1 606 ? 137.953 155.888 152.198 1.00 79.60 585 SER A N 1
ATOM 8651 C CA . SER A 1 606 ? 139.259 156.477 151.940 1.00 74.25 585 SER A CA 1
ATOM 8652 C C . SER A 1 606 ? 139.884 156.905 153.254 1.00 73.01 585 SER A C 1
ATOM 8653 O O . SER A 1 606 ? 139.195 157.422 154.134 1.00 88.55 585 SER A O 1
ATOM 8661 N N . ILE A 1 607 ? 141.190 156.698 153.380 1.00 61.78 586 ILE A N 1
ATOM 8662 C CA . ILE A 1 607 ? 141.944 157.122 154.555 1.00 66.85 586 ILE A CA 1
ATOM 8663 C C . ILE A 1 607 ? 142.712 158.380 154.189 1.00 70.70 586 ILE A C 1
ATOM 8664 O O . ILE A 1 607 ? 143.416 158.414 153.173 1.00 79.47 586 ILE A O 1
ATOM 8680 N N . VAL A 1 608 ? 142.569 159.418 155.009 1.00 72.62 587 VAL A N 1
ATOM 8681 C CA . VAL A 1 608 ? 143.118 160.738 154.739 1.00 63.76 587 VAL A CA 1
ATOM 8682 C C . VAL A 1 608 ? 144.090 161.095 155.848 1.00 66.82 587 VAL A C 1
ATOM 8683 O O . VAL A 1 608 ? 143.784 160.912 157.035 1.00 76.41 587 VAL A O 1
ATOM 8696 N N . GLY A 1 609 ? 145.258 161.597 155.455 1.00 62.20 588 GLY A N 1
ATOM 8697 C CA . GLY A 1 609 ? 146.214 162.173 156.378 1.00 70.22 588 GLY A CA 1
ATOM 8698 C C . GLY A 1 609 ? 146.457 163.624 156.028 1.00 73.65 588 GLY A C 1
ATOM 8699 O O . GLY A 1 609 ? 146.864 163.927 154.904 1.00 82.49 588 GLY A O 1
ATOM 8703 N N . ILE A 1 610 ? 146.189 164.525 156.969 1.00 72.25 589 ILE A N 1
ATOM 8704 C CA . ILE A 1 610 ? 146.291 165.964 156.760 1.00 67.97 589 ILE A CA 1
ATOM 8705 C C . ILE A 1 610 ? 147.285 166.516 157.767 1.00 66.74 589 ILE A C 1
ATOM 8706 O O . ILE A 1 610 ? 147.191 166.220 158.964 1.00 79.99 589 ILE A O 1
ATOM 8722 N N . VAL A 1 611 ? 148.236 167.307 157.280 1.00 67.63 590 VAL A N 1
ATOM 8723 C CA . VAL A 1 611 ? 149.175 168.036 158.120 1.00 66.25 590 VAL A CA 1
ATOM 8724 C C . VAL A 1 611 ? 148.919 169.522 157.930 1.00 75.15 590 VAL A C 1
ATOM 8725 O O . VAL A 1 611 ? 148.514 169.973 156.853 1.00 86.68 590 VAL A O 1
ATOM 8738 N N . ALA A 1 612 ? 149.124 170.280 159.004 1.00 79.04 591 ALA A N 1
ATOM 8739 C CA . ALA A 1 612 ? 148.992 171.733 158.974 1.00 73.61 591 ALA A CA 1
ATOM 8740 C C . ALA A 1 612 ? 150.176 172.325 159.714 1.00 77.92 591 ALA A C 1
ATOM 8741 O O . ALA A 1 612 ? 150.349 172.064 160.907 1.00 87.66 591 ALA A O 1
ATOM 8748 N N . VAL A 1 613 ? 150.985 173.121 159.012 1.00 83.18 592 VAL A N 1
ATOM 8749 C CA . VAL A 1 613 ? 152.251 173.612 159.543 1.00 83.77 592 VAL A CA 1
ATOM 8750 C C . VAL A 1 613 ? 152.401 175.096 159.243 1.00 85.29 592 VAL A C 1
ATOM 8751 O O . VAL A 1 613 ? 151.770 175.644 158.339 1.00 96.28 592 VAL A O 1
ATOM 8764 N N . ASP A 1 614 ? 153.267 175.740 160.018 1.00 92.51 593 ASP A N 1
ATOM 8765 C CA . ASP A 1 614 ? 153.477 177.175 159.899 1.00 92.50 593 ASP A CA 1
ATOM 8766 C C . ASP A 1 614 ? 154.108 177.530 158.559 1.00 98.30 593 ASP A C 1
ATOM 8767 O O . ASP A 1 614 ? 155.026 176.858 158.089 1.00 105.95 593 ASP A O 1
ATOM 8776 N N . LYS A 1 615 ? 153.672 178.659 157.989 1.00 98.77 594 LYS A N 1
ATOM 8777 C CA . LYS A 1 615 ? 154.150 179.094 156.677 1.00 95.63 594 LYS A CA 1
ATOM 8778 C C . LYS A 1 615 ? 155.658 179.288 156.625 1.00 101.20 594 LYS A C 1
ATOM 8779 O O . LYS A 1 615 ? 156.233 179.265 155.532 1.00 105.20 594 LYS A O 1
ATOM 8798 N N . SER A 1 616 ? 156.310 179.495 157.771 1.00 121.91 595 SER A N 1
ATOM 8799 C CA . SER A 1 616 ? 157.764 179.613 157.787 1.00 122.34 595 SER A CA 1
ATOM 8800 C C . SER A 1 616 ? 158.436 178.359 157.246 1.00 124.48 595 SER A C 1
ATOM 8801 O O . SER A 1 616 ? 159.525 178.441 156.667 1.00 124.83 595 SER A O 1
ATOM 8809 N N . VAL A 1 617 ? 157.809 177.194 157.416 1.00 127.59 596 VAL A N 1
ATOM 8810 C CA . VAL A 1 617 ? 158.372 175.949 156.906 1.00 128.84 596 VAL A CA 1
ATOM 8811 C C . VAL A 1 617 ? 158.340 175.982 155.385 1.00 133.54 596 VAL A C 1
ATOM 8812 O O . VAL A 1 617 ? 157.646 176.807 154.782 1.00 130.88 596 VAL A O 1
ATOM 8825 N N . ASN A 1 618 ? 159.099 175.084 154.765 1.00 152.73 597 ASN A N 1
ATOM 8826 C CA . ASN A 1 618 ? 159.384 174.938 153.342 1.00 150.70 597 ASN A CA 1
ATOM 8827 C C . ASN A 1 618 ? 160.400 175.960 152.845 1.00 148.81 597 ASN A C 1
ATOM 8828 O O . ASN A 1 618 ? 161.013 175.722 151.811 1.00 147.65 597 ASN A O 1
ATOM 8839 N N . LEU A 1 619 ? 160.725 176.999 153.618 1.00 146.71 598 LEU A N 1
ATOM 8840 C CA . LEU A 1 619 ? 161.884 177.817 153.284 1.00 147.87 598 LEU A CA 1
ATOM 8841 C C . LEU A 1 619 ? 163.177 177.020 153.395 1.00 148.98 598 LEU A C 1
ATOM 8842 O O . LEU A 1 619 ? 164.181 177.394 152.779 1.00 147.46 598 LEU A O 1
ATOM 8858 N N . MET A 1 620 ? 163.166 175.933 154.167 1.00 150.43 599 MET A N 1
ATOM 8859 C CA . MET A 1 620 ? 164.287 175.009 154.292 1.00 150.70 599 MET A CA 1
ATOM 8860 C C . MET A 1 620 ? 164.180 173.811 153.349 1.00 150.87 599 MET A C 1
ATOM 8861 O O . MET A 1 620 ? 165.075 172.959 153.360 1.00 148.61 599 MET A O 1
ATOM 8875 N N . ASN A 1 621 ? 163.124 173.730 152.532 1.00 151.75 600 ASN A N 1
ATOM 8876 C CA . ASN A 1 621 ? 162.908 172.614 151.612 1.00 150.57 600 ASN A CA 1
ATOM 8877 C C . ASN A 1 621 ? 162.895 171.281 152.365 1.00 149.81 600 ASN A C 1
ATOM 8878 O O . ASN A 1 621 ? 163.667 170.362 152.081 1.00 147.05 600 ASN A O 1
ATOM 8889 N N . ALA A 1 622 ? 161.993 171.195 153.341 1.00 140.50 601 ALA A N 1
ATOM 8890 C CA . ALA A 1 622 ? 161.901 170.006 154.178 1.00 136.99 601 ALA A CA 1
ATOM 8891 C C . ALA A 1 622 ? 161.474 168.802 153.348 1.00 133.86 601 ALA A C 1
ATOM 8892 O O . ALA A 1 622 ? 160.477 168.855 152.623 1.00 132.39 601 ALA A O 1
ATOM 8899 N N . SER A 1 623 ? 162.225 167.712 153.471 1.00 119.37 602 SER A N 1
ATOM 8900 C CA . SER A 1 623 ? 161.980 166.500 152.702 1.00 121.98 602 SER A CA 1
ATOM 8901 C C . SER A 1 623 ? 161.029 165.531 153.393 1.00 122.11 602 SER A C 1
ATOM 8902 O O . SER A 1 623 ? 160.666 164.517 152.789 1.00 122.60 602 SER A O 1
ATOM 8910 N N . ASN A 1 624 ? 160.616 165.810 154.627 1.00 100.70 603 ASN A N 1
ATOM 8911 C CA . ASN A 1 624 ? 159.743 164.909 155.376 1.00 95.33 603 ASN A CA 1
ATOM 8912 C C . ASN A 1 624 ? 158.289 165.341 155.209 1.00 98.02 603 ASN A C 1
ATOM 8913 O O . ASN A 1 624 ? 157.647 165.862 156.119 1.00 104.42 603 ASN A O 1
ATOM 8924 N N . ASP A 1 625 ? 157.777 165.120 154.003 1.00 96.18 604 ASP A N 1
ATOM 8925 C CA . ASP A 1 625 ? 156.376 165.379 153.716 1.00 96.27 604 ASP A CA 1
ATOM 8926 C C . ASP A 1 625 ? 156.020 164.662 152.427 1.00 96.42 604 ASP A C 1
ATOM 8927 O O . ASP A 1 625 ? 156.865 164.502 151.544 1.00 101.19 604 ASP A O 1
ATOM 8936 N N . ILE A 1 626 ? 154.767 164.226 152.327 1.00 79.76 605 ILE A N 1
ATOM 8937 C CA . ILE A 1 626 ? 154.279 163.568 151.099 1.00 75.25 605 ILE A CA 1
ATOM 8938 C C . ILE A 1 626 ? 153.794 164.695 150.197 1.00 80.31 605 ILE A C 1
ATOM 8939 O O . ILE A 1 626 ? 152.614 165.049 150.146 1.00 85.19 605 ILE A O 1
ATOM 8955 N N . THR A 1 627 ? 154.738 165.273 149.462 1.00 84.56 606 THR A N 1
ATOM 8956 C CA . THR A 1 627 ? 154.482 166.279 148.445 1.00 86.12 606 THR A CA 1
ATOM 8957 C C . THR A 1 627 ? 154.813 165.701 147.077 1.00 87.49 606 THR A C 1
ATOM 8958 O O . THR A 1 627 ? 155.417 164.634 146.955 1.00 92.93 606 THR A O 1
ATOM 8969 N N . MET A 1 628 ? 154.415 166.423 146.028 1.00 88.74 607 MET A N 1
ATOM 8970 C CA . MET A 1 628 ? 154.661 165.926 144.678 1.00 92.07 607 MET A CA 1
ATOM 8971 C C . MET A 1 628 ? 156.152 165.821 144.388 1.00 92.60 607 MET A C 1
ATOM 8972 O O . MET A 1 628 ? 156.568 164.951 143.618 1.00 100.51 607 MET A O 1
ATOM 8986 N N . GLU A 1 629 ? 156.972 166.685 144.992 1.00 95.63 608 GLU A N 1
ATOM 8987 C CA . GLU A 1 629 ? 158.417 166.555 144.828 1.00 95.81 608 GLU A CA 1
ATOM 8988 C C . GLU A 1 629 ? 158.915 165.237 145.403 1.00 96.85 608 GLU A C 1
ATOM 8989 O O . GLU A 1 629 ? 159.730 164.547 144.780 1.00 101.91 608 GLU A O 1
ATOM 9001 N N . ASN A 1 630 ? 158.440 164.870 146.592 1.00 90.88 609 ASN A N 1
ATOM 9002 C CA . ASN A 1 630 ? 158.883 163.624 147.206 1.00 91.12 609 ASN A CA 1
ATOM 9003 C C . ASN A 1 630 ? 158.364 162.418 146.439 1.00 95.56 609 ASN A C 1
ATOM 9004 O O . ASN A 1 630 ? 159.060 161.404 146.326 1.00 102.08 609 ASN A O 1
ATOM 9015 N N . VAL A 1 631 ? 157.148 162.504 145.902 1.00 80.33 610 VAL A N 1
ATOM 9016 C CA . VAL A 1 631 ? 156.635 161.418 145.073 1.00 77.54 610 VAL A CA 1
ATOM 9017 C C . VAL A 1 631 ? 157.474 161.273 143.811 1.00 84.54 610 VAL A C 1
ATOM 9018 O O . VAL A 1 631 ? 157.768 160.156 143.372 1.00 92.09 610 VAL A O 1
ATOM 9031 N N . VAL A 1 632 ? 157.869 162.394 143.205 1.00 89.47 611 VAL A N 1
ATOM 9032 C CA . VAL A 1 632 ? 158.723 162.333 142.023 1.00 85.95 611 VAL A CA 1
ATOM 9033 C C . VAL A 1 632 ? 160.069 161.715 142.374 1.00 91.24 611 VAL A C 1
ATOM 9034 O O . VAL A 1 632 ? 160.604 160.894 141.621 1.00 100.49 611 VAL A O 1
ATOM 9047 N N . HIS A 1 633 ? 160.641 162.100 143.516 1.00 89.43 612 HIS A N 1
ATOM 9048 C CA . HIS A 1 633 ? 161.912 161.516 143.932 1.00 89.78 612 HIS A CA 1
ATOM 9049 C C . HIS A 1 633 ? 161.777 160.019 144.163 1.00 94.22 612 HIS A C 1
ATOM 9050 O O . HIS A 1 633 ? 162.675 159.247 143.811 1.00 103.21 612 HIS A O 1
ATOM 9064 N N . GLU A 1 634 ? 160.667 159.588 144.764 1.00 86.31 613 GLU A N 1
ATOM 9065 C CA . GLU A 1 634 ? 160.448 158.160 144.957 1.00 88.21 613 GLU A CA 1
ATOM 9066 C C . GLU A 1 634 ? 160.333 157.438 143.623 1.00 89.09 613 GLU A C 1
ATOM 9067 O O . GLU A 1 634 ? 160.902 156.357 143.443 1.00 92.10 613 GLU A O 1
ATOM 9079 N N . LEU A 1 635 ? 159.602 158.021 142.674 1.00 88.60 614 LEU A N 1
ATOM 9080 C CA . LEU A 1 635 ? 159.448 157.380 141.374 1.00 83.43 614 LEU A CA 1
ATOM 9081 C C . LEU A 1 635 ? 160.751 157.367 140.591 1.00 88.23 614 LEU A C 1
ATOM 9082 O O . LEU A 1 635 ? 160.965 156.472 139.769 1.00 94.38 614 LEU A O 1
ATOM 9098 N N . GLU A 1 636 ? 161.627 158.345 140.816 1.00 92.19 615 GLU A N 1
ATOM 9099 C CA . GLU A 1 636 ? 162.896 158.365 140.103 1.00 90.31 615 GLU A CA 1
ATOM 9100 C C . GLU A 1 636 ? 163.801 157.208 140.503 1.00 92.56 615 GLU A C 1
ATOM 9101 O O . GLU A 1 636 ? 164.711 156.862 139.743 1.00 93.36 615 GLU A O 1
ATOM 9113 N N . LEU A 1 637 ? 163.577 156.604 141.671 1.00 88.18 616 LEU A N 1
ATOM 9114 C CA . LEU A 1 637 ? 164.357 155.434 142.052 1.00 90.38 616 LEU A CA 1
ATOM 9115 C C . LEU A 1 637 ? 163.991 154.218 141.211 1.00 90.84 616 LEU A C 1
ATOM 9116 O O . LEU A 1 637 ? 164.826 153.329 141.020 1.00 95.30 616 LEU A O 1
ATOM 9132 N N . TYR A 1 638 ? 162.754 154.148 140.717 1.00 84.74 617 TYR A N 1
ATOM 9133 C CA . TYR A 1 638 ? 162.403 153.097 139.767 1.00 81.49 617 TYR A CA 1
ATOM 9134 C C . TYR A 1 638 ? 163.202 153.245 138.483 1.00 87.84 617 TYR A C 1
ATOM 9135 O O . TYR A 1 638 ? 163.768 152.274 137.970 1.00 91.50 617 TYR A O 1
ATOM 9153 N N . ASN A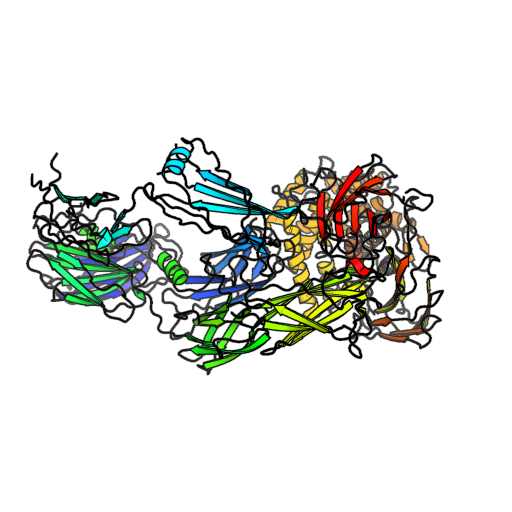 1 639 ? 163.262 154.463 137.951 1.00 100.35 618 ASN A N 1
ATOM 9154 C CA . ASN A 1 639 ? 163.902 154.725 136.666 1.00 101.68 618 ASN A CA 1
ATOM 9155 C C . ASN A 1 639 ? 165.410 154.792 136.882 1.00 100.98 618 ASN A C 1
ATOM 9156 O O . ASN A 1 639 ? 166.014 155.861 137.002 1.00 103.53 618 ASN A O 1
ATOM 9167 N N . THR A 1 640 ? 166.023 153.611 136.936 1.00 112.38 619 THR A N 1
ATOM 9168 C CA . THR A 1 640 ? 167.458 153.464 137.127 1.00 119.57 619 THR A CA 1
ATOM 9169 C C . THR A 1 640 ? 168.011 152.497 136.092 1.00 119.54 619 THR A C 1
ATOM 9170 O O . THR A 1 640 ? 167.311 151.597 135.620 1.00 112.06 619 THR A O 1
ATOM 9181 N N . GLY A 1 641 ? 169.270 152.700 135.741 1.00 139.90 620 GLY A N 1
ATOM 9182 C CA . GLY A 1 641 ? 169.943 151.860 134.772 1.00 139.99 620 GLY A CA 1
ATOM 9183 C C . GLY A 1 641 ? 171.083 152.597 134.116 1.00 140.35 620 GLY A C 1
ATOM 9184 O O . GLY A 1 641 ? 171.181 153.825 134.163 1.00 136.93 620 GLY A O 1
ATOM 9188 N N . TYR A 1 642 ? 171.965 151.823 133.491 1.00 154.96 621 TYR A N 1
ATOM 9189 C CA . TYR A 1 642 ? 173.098 152.403 132.783 1.00 156.21 621 TYR A CA 1
ATOM 9190 C C . TYR A 1 642 ? 172.612 153.245 131.610 1.00 158.07 621 TYR A C 1
ATOM 9191 O O . TYR A 1 642 ? 171.671 152.872 130.903 1.00 155.34 621 TYR A O 1
ATOM 9209 N N . TYR A 1 643 ? 173.264 154.387 131.409 1.00 161.89 622 TYR A N 1
ATOM 9210 C CA . TYR A 1 643 ? 172.900 155.349 130.377 1.00 160.91 622 TYR A CA 1
ATOM 9211 C C . TYR A 1 643 ? 173.948 155.341 129.275 1.00 160.02 622 TYR A C 1
ATOM 9212 O O . TYR A 1 643 ? 175.151 155.389 129.553 1.00 158.63 622 TYR A O 1
ATOM 9230 N N . LEU A 1 644 ? 173.488 155.279 128.028 1.00 157.16 623 LEU A N 1
ATOM 9231 C CA . LEU A 1 644 ? 174.381 155.327 126.875 1.00 158.16 623 LEU A CA 1
ATOM 9232 C C . LEU A 1 644 ? 174.865 156.757 126.674 1.00 158.37 623 LEU A C 1
ATOM 9233 O O . LEU A 1 644 ? 174.081 157.639 126.309 1.00 158.20 623 LEU A O 1
ATOM 9249 N N . GLY A 1 645 ? 176.156 156.994 126.913 1.00 164.44 624 GLY A N 1
ATOM 9250 C CA . GLY A 1 645 ? 176.708 158.314 126.660 1.00 163.60 624 GLY A CA 1
ATOM 9251 C C . GLY A 1 645 ? 176.662 158.684 125.191 1.00 163.14 624 GLY A C 1
ATOM 9252 O O . GLY A 1 645 ? 176.339 159.820 124.835 1.00 160.68 624 GLY A O 1
ATOM 9256 N N . MET A 1 646 ? 176.975 157.727 124.320 1.00 168.42 625 MET A N 1
ATOM 9257 C CA . MET A 1 646 ? 176.954 157.922 122.877 1.00 168.00 625 MET A CA 1
ATOM 9258 C C . MET A 1 646 ? 175.638 157.412 122.305 1.00 170.31 625 MET A C 1
ATOM 9259 O O . MET A 1 646 ? 175.080 156.422 122.787 1.00 170.53 625 MET A O 1
ATOM 9273 N N . PHE A 1 647 ? 175.144 158.103 121.280 1.00 164.20 626 PHE A N 1
ATOM 9274 C CA . PHE A 1 647 ? 173.908 157.759 120.587 1.00 161.30 626 PHE A CA 1
ATOM 9275 C C . PHE A 1 647 ? 174.101 157.891 119.081 1.00 158.78 626 PHE A C 1
ATOM 9276 O O . PHE A 1 647 ? 173.235 158.391 118.360 1.00 156.74 626 PHE A O 1
ATOM 9293 N N . MET A 1 648 ? 175.245 157.425 118.586 1.00 153.86 627 MET A N 1
ATOM 9294 C CA . MET A 1 648 ? 175.660 157.640 117.205 1.00 155.65 627 MET A CA 1
ATOM 9295 C C . MET A 1 648 ? 175.192 156.549 116.246 1.00 156.29 627 MET A C 1
ATOM 9296 O O . MET A 1 648 ? 175.589 156.573 115.077 1.00 155.87 627 MET A O 1
ATOM 9310 N N . ASN A 1 649 ? 174.392 155.587 116.704 1.00 152.71 628 ASN A N 1
ATOM 9311 C CA . ASN A 1 649 ? 173.917 154.514 115.842 1.00 152.10 628 ASN A CA 1
ATOM 9312 C C . ASN A 1 649 ? 172.540 154.065 116.309 1.00 154.49 628 ASN A C 1
ATOM 9313 O O . ASN A 1 649 ? 172.108 154.370 117.424 1.00 152.93 628 ASN A O 1
ATOM 9324 N N . SER A 1 650 ? 171.853 153.329 115.430 1.00 141.81 629 SER A N 1
ATOM 9325 C CA . SER A 1 650 ? 170.494 152.888 115.726 1.00 135.58 629 SER A CA 1
ATOM 9326 C C . SER A 1 650 ? 170.462 151.962 116.932 1.00 134.90 629 SER A C 1
ATOM 9327 O O . SER A 1 650 ? 169.538 152.026 117.751 1.00 134.26 629 SER A O 1
ATOM 9335 N N . PHE A 1 651 ? 171.449 151.073 117.046 1.00 139.00 630 PHE A N 1
ATOM 9336 C CA . PHE A 1 651 ? 171.516 150.205 118.216 1.00 135.15 630 PHE A CA 1
ATOM 9337 C C . PHE A 1 651 ? 171.692 151.027 119.481 1.00 138.06 630 PHE A C 1
ATOM 9338 O O . PHE A 1 651 ? 171.085 150.732 120.515 1.00 138.43 630 PHE A O 1
ATOM 9355 N N . ALA A 1 652 ? 172.529 152.065 119.417 1.00 138.92 631 ALA A N 1
ATOM 9356 C CA . ALA A 1 652 ? 172.650 152.982 120.542 1.00 137.48 631 ALA A CA 1
ATOM 9357 C C . ALA A 1 652 ? 171.336 153.701 120.801 1.00 136.78 631 ALA A C 1
ATOM 9358 O O . ALA A 1 652 ? 170.962 153.920 121.957 1.00 140.04 631 ALA A O 1
ATOM 9365 N N . VAL A 1 653 ? 170.614 154.062 119.738 1.00 111.33 632 VAL A N 1
ATOM 9366 C CA . VAL A 1 653 ? 169.324 154.729 119.903 1.00 112.34 632 VAL A CA 1
ATOM 9367 C C . VAL A 1 653 ? 168.367 153.842 120.689 1.00 113.12 632 VAL A C 1
ATOM 9368 O O . VAL A 1 653 ? 167.701 154.302 121.624 1.00 108.92 632 VAL A O 1
ATOM 9381 N N . PHE A 1 654 ? 168.295 152.557 120.340 1.00 105.00 633 PHE A N 1
ATOM 9382 C CA . PHE A 1 654 ? 167.437 151.643 121.088 1.00 96.80 633 PHE A CA 1
ATOM 9383 C C . PHE A 1 654 ? 167.938 151.456 122.512 1.00 96.20 633 PHE A C 1
ATOM 9384 O O . PHE A 1 654 ? 167.160 151.523 123.468 1.00 101.43 633 PHE A O 1
ATOM 9401 N N . GLN A 1 655 ? 169.240 151.219 122.674 1.00 117.27 634 GLN A N 1
ATOM 9402 C CA . GLN A 1 655 ? 169.783 150.945 123.996 1.00 117.48 634 GLN A CA 1
ATOM 9403 C C . GLN A 1 655 ? 169.675 152.141 124.929 1.00 116.35 634 GLN A C 1
ATOM 9404 O O . GLN A 1 655 ? 169.628 151.946 126.145 1.00 119.82 634 GLN A O 1
ATOM 9418 N N . GLU A 1 656 ? 169.541 153.356 124.389 1.00 118.07 635 GLU A N 1
ATOM 9419 C CA . GLU A 1 656 ? 169.544 154.566 125.205 1.00 122.86 635 GLU A CA 1
ATOM 9420 C C . GLU A 1 656 ? 168.442 154.580 126.257 1.00 122.33 635 GLU A C 1
ATOM 9421 O O . GLU A 1 656 ? 168.574 155.295 127.256 1.00 122.98 635 GLU A O 1
ATOM 9433 N N . CYS A 1 657 ? 167.372 153.803 126.069 1.00 108.72 636 CYS A N 1
ATOM 9434 C CA . CYS A 1 657 ? 166.319 153.640 127.066 1.00 106.27 636 CYS A CA 1
ATOM 9435 C C . CYS A 1 657 ? 166.212 152.194 127.539 1.00 104.56 636 CYS A C 1
ATOM 9436 O O . CYS A 1 657 ? 165.127 151.726 127.881 1.00 109.09 636 CYS A O 1
ATOM 9443 N N . GLY A 1 658 ? 167.336 151.479 127.568 1.00 95.54 637 GLY A N 1
ATOM 9444 C CA . GLY A 1 658 ? 167.369 150.122 128.074 1.00 93.00 637 GLY A CA 1
ATOM 9445 C C . GLY A 1 658 ? 166.483 149.158 127.316 1.00 95.94 637 GLY A C 1
ATOM 9446 O O . GLY A 1 658 ? 165.473 148.697 127.854 1.00 102.26 637 GLY A O 1
ATOM 9450 N N . LEU A 1 659 ? 166.835 148.855 126.068 1.00 78.86 638 LEU A N 1
ATOM 9451 C CA . LEU A 1 659 ? 166.076 147.919 125.249 1.00 72.53 638 LEU A CA 1
ATOM 9452 C C . LEU A 1 659 ? 167.030 146.990 124.526 1.00 71.18 638 LEU A C 1
ATOM 9453 O O . LEU A 1 659 ? 168.007 147.443 123.925 1.00 83.87 638 LEU A O 1
ATOM 9469 N N . TRP A 1 660 ? 166.737 145.697 124.584 1.00 72.44 639 TRP A N 1
ATOM 9470 C CA . TRP A 1 660 ? 167.454 144.676 123.842 1.00 74.88 639 TRP A CA 1
ATOM 9471 C C . TRP A 1 660 ? 166.605 144.284 122.643 1.00 72.86 639 TRP A C 1
ATOM 9472 O O . TRP A 1 660 ? 165.435 143.910 122.800 1.00 82.83 639 TRP A O 1
ATOM 9493 N N . VAL A 1 661 ? 167.191 144.385 121.454 1.00 73.49 640 VAL A N 1
ATOM 9494 C CA . VAL A 1 661 ? 166.482 144.231 120.190 1.00 69.53 640 VAL A CA 1
ATOM 9495 C C . VAL A 1 661 ? 166.974 142.966 119.511 1.00 74.08 640 VAL A C 1
ATOM 9496 O O . VAL A 1 661 ? 168.185 142.753 119.382 1.00 90.89 640 VAL A O 1
ATOM 9509 N N . LEU A 1 662 ? 166.038 142.138 119.076 1.00 79.04 641 LEU A N 1
ATOM 9510 C CA . LEU A 1 662 ? 166.304 140.928 118.317 1.00 83.53 641 LEU A CA 1
ATOM 9511 C C . LEU A 1 662 ? 165.658 141.122 116.954 1.00 82.72 641 LEU A C 1
ATOM 9512 O O . LEU A 1 662 ? 164.430 141.226 116.853 1.00 93.74 641 LEU A O 1
ATOM 9528 N N . THR A 1 663 ? 166.486 141.199 115.917 1.00 91.40 642 THR A N 1
ATOM 9529 C CA . THR A 1 663 ? 166.012 141.513 114.580 1.00 93.00 642 THR A CA 1
ATOM 9530 C C . THR A 1 663 ? 166.999 140.971 113.562 1.00 96.73 642 THR A C 1
ATOM 9531 O O . THR A 1 663 ? 168.176 140.763 113.862 1.00 97.77 642 THR A O 1
ATOM 9542 N N . ASP A 1 664 ? 166.500 140.746 112.349 1.00 99.56 643 ASP A N 1
ATOM 9543 C CA . ASP A 1 664 ? 167.336 140.399 111.209 1.00 106.90 643 ASP A CA 1
ATOM 9544 C C . ASP A 1 664 ? 167.612 141.598 110.307 1.00 109.68 643 ASP A C 1
ATOM 9545 O O . ASP A 1 664 ? 168.205 141.431 109.237 1.00 108.34 643 ASP A O 1
ATOM 9554 N N . ALA A 1 665 ? 167.197 142.797 110.712 1.00 110.27 644 ALA A N 1
ATOM 9555 C CA . ALA A 1 665 ? 167.544 144.006 109.990 1.00 108.50 644 ALA A CA 1
ATOM 9556 C C . ALA A 1 665 ? 168.981 144.412 110.310 1.00 111.40 644 ALA A C 1
ATOM 9557 O O . ALA A 1 665 ? 169.586 143.953 111.281 1.00 109.83 644 ALA A O 1
ATOM 9564 N N . ASN A 1 666 ? 169.532 145.294 109.476 1.00 127.59 645 ASN A N 1
ATOM 9565 C CA . ASN A 1 666 ? 170.914 145.743 109.641 1.00 129.51 645 ASN A CA 1
ATOM 9566 C C . ASN A 1 666 ? 170.975 146.717 110.813 1.00 129.16 645 ASN A C 1
ATOM 9567 O O . ASN A 1 666 ? 170.958 147.941 110.658 1.00 126.66 645 ASN A O 1
ATOM 9578 N N . LEU A 1 667 ? 171.043 146.146 112.015 1.00 132.20 646 LEU A N 1
ATOM 9579 C CA . LEU A 1 667 ? 171.238 146.901 113.252 1.00 131.28 646 LEU A CA 1
ATOM 9580 C C . LEU A 1 667 ? 172.725 146.807 113.586 1.00 133.28 646 LEU A C 1
ATOM 9581 O O . LEU A 1 667 ? 173.177 145.868 114.243 1.00 130.54 646 LEU A O 1
ATOM 9597 N N . THR A 1 668 ? 173.487 147.797 113.127 1.00 151.72 647 THR A N 1
ATOM 9598 C CA . THR A 1 668 ? 174.941 147.770 113.215 1.00 151.80 647 THR A CA 1
ATOM 9599 C C . THR A 1 668 ? 175.410 148.354 114.542 1.00 151.34 647 THR A C 1
ATOM 9600 O O . THR A 1 668 ? 174.847 149.333 115.041 1.00 148.82 647 THR A O 1
ATOM 9611 N N . LYS A 1 669 ? 176.443 147.736 115.112 1.00 154.84 648 LYS A N 1
ATOM 9612 C CA . LYS A 1 669 ? 177.030 148.204 116.362 1.00 155.31 648 LYS A CA 1
ATOM 9613 C C . LYS A 1 669 ? 178.136 149.208 116.063 1.00 156.54 648 LYS A C 1
ATOM 9614 O O . LYS A 1 669 ? 178.983 148.966 115.197 1.00 155.69 648 LYS A O 1
ATOM 9633 N N . ASP A 1 670 ? 178.132 150.326 116.784 1.00 164.40 649 ASP A N 1
ATOM 9634 C CA . ASP A 1 670 ? 179.148 151.365 116.614 1.00 164.94 649 ASP A CA 1
ATOM 9635 C C . ASP A 1 670 ? 179.497 151.999 117.956 1.00 163.30 649 ASP A C 1
ATOM 9636 O O . ASP A 1 670 ? 179.164 153.157 118.210 1.00 162.39 649 ASP A O 1
ATOM 9645 N N . HIS A 1 710 ? 164.455 178.373 163.334 1.00 111.53 689 HIS A N 1
ATOM 9646 C CA . HIS A 1 710 ? 163.900 177.599 162.230 1.00 113.37 689 HIS A CA 1
ATOM 9647 C C . HIS A 1 710 ? 163.356 176.265 162.734 1.00 110.83 689 HIS A C 1
ATOM 9648 O O . HIS A 1 710 ? 163.820 175.198 162.336 1.00 115.19 689 HIS A O 1
ATOM 9661 N N . PHE A 1 711 ? 162.370 176.353 163.623 1.00 102.96 690 PHE A N 1
ATOM 9662 C CA . PHE A 1 711 ? 161.701 175.192 164.210 1.00 105.19 690 PHE A CA 1
ATOM 9663 C C . PHE A 1 711 ? 160.204 175.319 163.954 1.00 109.19 690 PHE A C 1
ATOM 9664 O O . PHE A 1 711 ? 159.497 175.970 164.744 1.00 106.85 690 PHE A O 1
ATOM 9681 N N . PRO A 1 712 ? 159.660 174.726 162.887 1.00 122.26 691 PRO A N 1
ATOM 9682 C CA . PRO A 1 712 ? 158.271 175.041 162.524 1.00 122.36 691 PRO A CA 1
ATOM 9683 C C . PRO A 1 712 ? 157.285 174.190 163.311 1.00 120.03 691 PRO A C 1
ATOM 9684 O O . PRO A 1 712 ? 157.208 172.976 163.121 1.00 120.16 691 PRO A O 1
ATOM 9695 N N . GLU A 1 713 ? 156.506 174.840 164.168 1.00 103.63 692 GLU A N 1
ATOM 9696 C CA . GLU A 1 713 ? 155.546 174.134 165.005 1.00 105.39 692 GLU A CA 1
ATOM 9697 C C . GLU A 1 713 ? 154.415 173.554 164.161 1.00 103.48 692 GLU A C 1
ATOM 9698 O O . GLU A 1 713 ? 154.081 174.070 163.091 1.00 105.07 692 GLU A O 1
ATOM 9710 N N . THR A 1 714 ? 153.829 172.464 164.654 1.00 86.13 693 THR A N 1
ATOM 9711 C CA . THR A 1 714 ? 152.771 171.737 163.965 1.00 82.69 693 THR A CA 1
ATOM 9712 C C . THR A 1 714 ? 151.454 171.915 164.705 1.00 82.38 693 THR A C 1
ATOM 9713 O O . THR A 1 714 ? 151.416 171.873 165.939 1.00 89.16 693 THR A O 1
ATOM 9724 N N . TRP A 1 715 ? 150.377 172.112 163.944 1.00 69.28 694 TRP A N 1
ATOM 9725 C CA . TRP A 1 715 ? 149.045 172.331 164.493 1.00 69.46 694 TRP A CA 1
ATOM 9726 C C . TRP A 1 715 ? 148.155 171.105 164.336 1.00 75.49 694 TRP A C 1
ATOM 9727 O O . TRP A 1 715 ? 147.692 170.554 165.337 1.00 83.18 694 TRP A O 1
ATOM 9748 N N . ILE A 1 716 ? 147.912 170.658 163.107 1.00 73.07 695 ILE A N 1
ATOM 9749 C CA . ILE A 1 716 ? 146.983 169.571 162.817 1.00 70.16 695 ILE A CA 1
ATOM 9750 C C . ILE A 1 716 ? 147.792 168.411 162.269 1.00 73.40 695 ILE A C 1
ATOM 9751 O O . ILE A 1 716 ? 148.564 168.590 161.321 1.00 82.45 695 ILE A O 1
ATOM 9767 N N . TRP A 1 717 ? 147.596 167.234 162.854 1.00 68.42 696 TRP A N 1
ATOM 9768 C CA . TRP A 1 717 ? 148.148 165.964 162.398 1.00 70.39 696 TRP A CA 1
ATOM 9769 C C . TRP A 1 717 ? 147.015 164.964 162.227 1.00 75.47 696 TRP A C 1
ATOM 9770 O O . TRP A 1 717 ? 147.014 163.860 162.772 1.00 83.13 696 TRP A O 1
ATOM 9791 N N . LEU A 1 718 ? 145.998 165.379 161.485 1.00 78.91 697 LEU A N 1
ATOM 9792 C CA . LEU A 1 718 ? 144.752 164.633 161.434 1.00 70.90 697 LEU A CA 1
ATOM 9793 C C . LEU A 1 718 ? 144.906 163.364 160.608 1.00 69.06 697 LEU A C 1
ATOM 9794 O O . LEU A 1 718 ? 145.499 163.371 159.528 1.00 77.85 697 LEU A O 1
ATOM 9810 N N . ASP A 1 719 ? 144.369 162.267 161.135 1.00 76.48 698 ASP A N 1
ATOM 9811 C CA . ASP A 1 719 ? 144.328 160.975 160.455 1.00 84.92 698 ASP A CA 1
ATOM 9812 C C . ASP A 1 719 ? 142.910 160.444 160.584 1.00 87.69 698 ASP A C 1
ATOM 9813 O O . ASP A 1 719 ? 142.498 160.056 161.682 1.00 91.00 698 ASP A O 1
ATOM 9822 N N . THR A 1 720 ? 142.162 160.432 159.480 1.00 89.20 699 THR A N 1
ATOM 9823 C CA . THR A 1 720 ? 140.752 160.056 159.514 1.00 91.13 699 THR A CA 1
ATOM 9824 C C . THR A 1 720 ? 140.448 159.026 158.438 1.00 89.89 699 THR A C 1
ATOM 9825 O O . THR A 1 720 ? 140.836 159.194 157.281 1.00 96.89 699 THR A O 1
ATOM 9836 N N . ASN A 1 721 ? 139.745 157.962 158.828 1.00 85.45 700 ASN A N 1
ATOM 9837 C CA . ASN A 1 721 ? 139.307 156.917 157.905 1.00 86.29 700 ASN A CA 1
ATOM 9838 C C . ASN A 1 721 ? 137.862 157.213 157.516 1.00 86.92 700 ASN A C 1
ATOM 9839 O O . ASN A 1 721 ? 136.910 156.700 158.103 1.00 87.49 700 ASN A O 1
ATOM 9850 N N . MET A 1 722 ? 137.705 158.068 156.509 1.00 88.06 701 MET A N 1
ATOM 9851 C CA . MET A 1 722 ? 136.377 158.404 156.023 1.00 88.16 701 MET A CA 1
ATOM 9852 C C . MET A 1 722 ? 135.721 157.169 155.422 1.00 92.00 701 MET A C 1
ATOM 9853 O O . MET A 1 722 ? 136.289 156.515 154.540 1.00 101.62 701 MET A O 1
ATOM 9867 N N . GLY A 1 723 ? 134.518 156.858 155.895 1.00 88.47 702 GLY A N 1
ATOM 9868 C CA . GLY A 1 723 ? 133.798 155.689 155.435 1.00 90.24 702 GLY A CA 1
ATOM 9869 C C . GLY A 1 723 ? 132.836 156.021 154.317 1.00 91.96 702 GLY A C 1
ATOM 9870 O O . GLY A 1 723 ? 133.253 156.267 153.184 1.00 98.92 702 GLY A O 1
ATOM 9874 N N . TYR A 1 724 ? 131.540 156.035 154.625 1.00 99.48 703 TYR A N 1
ATOM 9875 C CA . TYR A 1 724 ? 130.542 156.389 153.625 1.00 100.11 703 TYR A CA 1
ATOM 9876 C C . TYR A 1 724 ? 130.648 157.844 153.187 1.00 99.77 703 TYR A C 1
ATOM 9877 O O . TYR A 1 724 ? 130.148 158.190 152.112 1.00 101.25 703 TYR A O 1
ATOM 9895 N N . ARG A 1 725 ? 131.270 158.701 153.990 1.00 97.73 704 ARG A N 1
ATOM 9896 C CA . ARG A 1 725 ? 131.320 160.123 153.689 1.00 100.39 704 ARG A CA 1
ATOM 9897 C C . ARG A 1 725 ? 132.383 160.426 152.645 1.00 95.20 704 ARG A C 1
ATOM 9898 O O . ARG A 1 725 ? 133.494 159.895 152.697 1.00 93.49 704 ARG A O 1
ATOM 9919 N N . ILE A 1 726 ? 132.029 161.293 151.692 1.00 85.65 705 ILE A N 1
ATOM 9920 C CA . ILE A 1 726 ? 132.997 161.899 150.784 1.00 82.89 705 ILE A CA 1
ATOM 9921 C C . ILE A 1 726 ? 133.355 163.319 151.190 1.00 88.12 705 ILE A C 1
ATOM 9922 O O . ILE A 1 726 ? 134.104 163.988 150.467 1.00 89.88 705 ILE A O 1
ATOM 9938 N N . TYR A 1 727 ? 132.836 163.805 152.316 1.00 97.86 706 TYR A N 1
ATOM 9939 C CA . TYR A 1 727 ? 133.047 165.183 152.741 1.00 93.85 706 TYR A CA 1
ATOM 9940 C C . TYR A 1 727 ? 132.892 165.238 154.251 1.00 92.12 706 TYR A C 1
ATOM 9941 O O . TYR A 1 727 ? 131.819 164.912 154.765 1.00 95.49 706 TYR A O 1
ATOM 9959 N N . GLN A 1 728 ? 133.947 165.649 154.955 1.00 89.80 707 GLN A N 1
ATOM 9960 C CA . GLN A 1 728 ? 133.943 165.666 156.412 1.00 92.69 707 GLN A CA 1
ATOM 9961 C C . GLN A 1 728 ? 134.562 166.953 156.933 1.00 95.07 707 GLN A C 1
ATOM 9962 O O . GLN A 1 728 ? 135.542 167.451 156.378 1.00 99.65 707 GLN A O 1
ATOM 9976 N N . GLU A 1 729 ? 133.995 167.468 158.021 1.00 93.06 708 GLU A N 1
ATOM 9977 C CA . GLU A 1 729 ? 134.373 168.751 158.598 1.00 87.69 708 GLU A CA 1
ATOM 9978 C C . GLU A 1 729 ? 134.882 168.534 160.015 1.00 86.18 708 GLU A C 1
ATOM 9979 O O . GLU A 1 729 ? 134.219 167.871 160.818 1.00 92.06 708 GLU A O 1
ATOM 9991 N N . PHE A 1 730 ? 136.053 169.098 160.320 1.00 83.14 709 PHE A N 1
ATOM 9992 C CA . PHE A 1 730 ? 136.713 168.925 161.610 1.00 91.65 709 PHE A CA 1
ATOM 9993 C C . PHE A 1 730 ? 136.964 170.290 162.226 1.00 92.93 709 PHE A C 1
ATOM 9994 O O . PHE A 1 730 ? 137.622 171.134 161.614 1.00 98.00 709 PHE A O 1
ATOM 10011 N N . GLU A 1 731 ? 136.464 170.500 163.438 1.00 93.17 710 GLU A N 1
ATOM 10012 C CA . GLU A 1 731 ? 136.625 171.771 164.129 1.00 88.41 710 GLU A CA 1
ATOM 10013 C C . GLU A 1 731 ? 137.953 171.789 164.871 1.00 93.37 710 GLU A C 1
ATOM 10014 O O . GLU A 1 731 ? 138.291 170.833 165.575 1.00 94.87 710 GLU A O 1
ATOM 10026 N N . VAL A 1 732 ? 138.706 172.878 164.703 1.00 85.32 711 VAL A N 1
ATOM 10027 C CA . VAL A 1 732 ? 139.998 173.063 165.349 1.00 82.42 711 VAL A CA 1
ATOM 10028 C C . VAL A 1 732 ? 140.083 174.486 165.879 1.00 82.32 711 VAL A C 1
ATOM 10029 O O . VAL A 1 732 ? 139.299 175.361 165.505 1.00 85.42 711 VAL A O 1
ATOM 10042 N N . THR A 1 733 ? 141.045 174.703 166.772 1.00 81.68 712 THR A N 1
ATOM 10043 C CA . THR A 1 733 ? 141.280 175.995 167.403 1.00 79.05 712 THR A CA 1
ATOM 10044 C C . THR A 1 733 ? 142.585 176.577 166.883 1.00 80.92 712 THR A C 1
ATOM 10045 O O . THR A 1 733 ? 143.623 175.911 166.926 1.00 91.17 712 THR A O 1
ATOM 10056 N N . VAL A 1 734 ? 142.534 177.814 166.406 1.00 72.87 713 VAL A N 1
ATOM 10057 C CA . VAL A 1 734 ? 143.732 178.448 165.842 1.00 68.84 713 VAL A CA 1
ATOM 10058 C C . VAL A 1 734 ? 144.702 178.768 166.978 1.00 74.44 713 VAL A C 1
ATOM 10059 O O . VAL A 1 734 ? 144.302 179.451 167.934 1.00 87.26 713 VAL A O 1
ATOM 10072 N N . PRO A 1 735 ? 145.973 178.347 166.925 1.00 75.65 714 PRO A N 1
ATOM 10073 C CA . PRO A 1 735 ? 146.874 178.617 168.053 1.00 83.49 714 PRO A CA 1
ATOM 10074 C C . PRO A 1 735 ? 147.082 180.105 168.294 1.00 86.95 714 PRO A C 1
ATOM 10075 O O . PRO A 1 735 ? 146.799 180.951 167.445 1.00 92.61 714 PRO A O 1
ATOM 10086 N N . ASP A 1 736 ? 147.594 180.413 169.488 1.00 94.03 715 ASP A N 1
ATOM 10087 C CA . ASP A 1 736 ? 147.615 181.792 169.964 1.00 96.10 715 ASP A CA 1
ATOM 10088 C C . ASP A 1 736 ? 148.566 182.672 169.161 1.00 95.05 715 ASP A C 1
ATOM 10089 O O . ASP A 1 736 ? 148.333 183.879 169.044 1.00 97.56 715 ASP A O 1
ATOM 10098 N N . SER A 1 737 ? 149.638 182.106 168.619 1.00 90.18 716 SER A N 1
ATOM 10099 C CA . SER A 1 737 ? 150.635 182.915 167.931 1.00 94.04 716 SER A CA 1
ATOM 10100 C C . SER A 1 737 ? 150.078 183.481 166.631 1.00 90.34 716 SER A C 1
ATOM 10101 O O . SER A 1 737 ? 149.300 182.827 165.934 1.00 94.30 716 SER A O 1
ATOM 10109 N N . ILE A 1 738 ? 150.483 184.708 166.304 1.00 84.07 717 ILE A N 1
ATOM 10110 C CA . ILE A 1 738 ? 150.140 185.322 165.023 1.00 84.81 717 ILE A CA 1
ATOM 10111 C C . ILE A 1 738 ? 151.095 184.732 163.988 1.00 85.88 717 ILE A C 1
ATOM 10112 O O . ILE A 1 738 ? 152.255 185.132 163.899 1.00 87.05 717 ILE A O 1
ATOM 10128 N N . THR A 1 739 ? 150.610 183.767 163.211 1.00 91.88 718 THR A N 1
ATOM 10129 C CA . THR A 1 739 ? 151.372 183.164 162.125 1.00 96.33 718 THR A CA 1
ATOM 10130 C C . THR A 1 739 ? 150.406 182.901 160.975 1.00 95.07 718 THR A C 1
ATOM 10131 O O . THR A 1 739 ? 149.260 183.359 160.988 1.00 97.79 718 THR A O 1
ATOM 10142 N N . SER A 1 740 ? 150.879 182.168 159.969 1.00 84.14 719 SER A N 1
ATOM 10143 C CA . SER A 1 740 ? 150.051 181.698 158.866 1.00 81.32 719 SER A CA 1
ATOM 10144 C C . SER A 1 740 ? 150.263 180.200 158.729 1.00 83.19 719 SER A C 1
ATOM 10145 O O . SER A 1 740 ? 151.403 179.746 158.591 1.00 93.37 719 SER A O 1
ATOM 10153 N N . TRP A 1 741 ? 149.172 179.442 158.768 1.00 80.12 720 TRP A N 1
ATOM 10154 C CA . TRP A 1 741 ? 149.214 177.988 158.737 1.00 84.10 720 TRP A CA 1
ATOM 10155 C C . TRP A 1 741 ? 148.771 177.492 157.371 1.00 85.65 720 TRP A C 1
ATOM 10156 O O . TRP A 1 741 ? 147.678 177.827 156.913 1.00 91.14 720 TRP A O 1
ATOM 10177 N N . VAL A 1 742 ? 149.609 176.681 156.736 1.00 78.36 721 VAL A N 1
ATOM 10178 C CA . VAL A 1 742 ? 149.292 176.047 155.462 1.00 74.37 721 VAL A CA 1
ATOM 10179 C C . VAL A 1 742 ? 148.967 174.591 155.741 1.00 78.84 721 VAL A C 1
ATOM 10180 O O . VAL A 1 742 ? 149.673 173.930 156.513 1.00 83.87 721 VAL A O 1
ATOM 10193 N N . ALA A 1 743 ? 147.875 174.114 155.154 1.00 81.17 722 ALA A N 1
ATOM 10194 C CA . ALA A 1 743 ? 147.418 172.742 155.297 1.00 77.10 722 ALA A CA 1
ATOM 10195 C C . ALA A 1 743 ? 147.613 172.006 153.982 1.00 79.46 722 ALA A C 1
ATOM 10196 O O . ALA A 1 743 ? 147.288 172.534 152.910 1.00 85.96 722 ALA A O 1
ATOM 10203 N N . THR A 1 744 ? 148.160 170.798 154.084 1.00 81.43 723 THR A N 1
ATOM 10204 C CA . THR A 1 744 ? 148.384 169.891 152.974 1.00 80.77 723 THR A CA 1
ATOM 10205 C C . THR A 1 744 ? 147.903 168.519 153.415 1.00 82.53 723 THR A C 1
ATOM 10206 O O . THR A 1 744 ? 147.724 168.267 154.606 1.00 90.68 723 THR A O 1
ATOM 10217 N N . GLY A 1 745 ? 147.659 167.633 152.459 1.00 74.25 724 GLY A N 1
ATOM 10218 C CA . GLY A 1 745 ? 147.226 166.302 152.841 1.00 70.74 724 GLY A CA 1
ATOM 10219 C C . GLY A 1 745 ? 147.230 165.349 151.671 1.00 71.44 724 GLY A C 1
ATOM 10220 O O . GLY A 1 745 ? 147.372 165.745 150.511 1.00 84.18 724 GLY A O 1
ATOM 10224 N N . PHE A 1 746 ? 147.052 164.075 152.008 1.00 73.08 725 PHE A N 1
ATOM 10225 C CA . PHE A 1 746 ? 146.942 163.001 151.036 1.00 70.91 725 PHE A CA 1
ATOM 10226 C C . PHE A 1 746 ? 145.760 162.114 151.391 1.00 73.23 725 PHE A C 1
ATOM 10227 O O . PHE A 1 746 ? 145.350 162.027 152.552 1.00 85.43 725 PHE A O 1
ATOM 10244 N N . VAL A 1 747 ? 145.218 161.460 150.368 1.00 66.99 726 VAL A N 1
ATOM 10245 C CA . VAL A 1 747 ? 144.105 160.531 150.495 1.00 65.37 726 VAL A CA 1
ATOM 10246 C C . VAL A 1 747 ? 144.499 159.242 149.797 1.00 67.43 726 VAL A C 1
ATOM 10247 O O . VAL A 1 747 ? 145.153 159.272 148.750 1.00 78.08 726 VAL A O 1
ATOM 10260 N N . ILE A 1 748 ? 144.125 158.111 150.385 1.00 72.55 727 ILE A N 1
ATOM 10261 C CA . ILE A 1 748 ? 144.386 156.800 149.807 1.00 71.06 727 ILE A CA 1
ATOM 10262 C C . ILE A 1 748 ? 143.101 155.994 149.861 1.00 71.08 727 ILE A C 1
ATOM 10263 O O . ILE A 1 748 ? 142.491 155.860 150.927 1.00 89.21 727 ILE A O 1
ATOM 10279 N N . SER A 1 749 ? 142.690 155.469 148.713 1.00 68.67 728 SER A N 1
ATOM 10280 C CA . SER A 1 749 ? 141.548 154.579 148.608 1.00 79.01 728 SER A CA 1
ATOM 10281 C C . SER A 1 749 ? 141.979 153.320 147.872 1.00 84.26 728 SER A C 1
ATOM 10282 O O . SER A 1 749 ? 142.961 153.316 147.128 1.00 87.51 728 SER A O 1
ATOM 10290 N N . GLU A 1 750 ? 141.236 152.238 148.100 1.00 93.60 729 GLU A N 1
ATOM 10291 C CA . GLU A 1 750 ? 141.591 150.967 147.479 1.00 94.02 729 GLU A CA 1
ATOM 10292 C C . GLU A 1 750 ? 141.423 151.025 145.967 1.00 93.29 729 GLU A C 1
ATOM 10293 O O . GLU A 1 750 ? 142.230 150.452 145.228 1.00 95.65 729 GLU A O 1
ATOM 10305 N N . ASP A 1 751 ? 140.382 151.706 145.488 1.00 89.48 730 ASP A N 1
ATOM 10306 C CA . ASP A 1 751 ? 140.054 151.650 144.069 1.00 87.90 730 ASP A CA 1
ATOM 10307 C C . ASP A 1 751 ? 140.926 152.591 143.245 1.00 91.91 730 ASP A C 1
ATOM 10308 O O . ASP A 1 751 ? 141.534 152.169 142.256 1.00 101.46 730 ASP A O 1
ATOM 10317 N N . LEU A 1 752 ? 141.010 153.862 143.635 1.00 80.64 731 LEU A N 1
ATOM 10318 C CA . LEU A 1 752 ? 141.720 154.850 142.829 1.00 82.42 731 LEU A CA 1
ATOM 10319 C C . LEU A 1 752 ? 143.200 154.949 143.163 1.00 84.82 731 LEU A C 1
ATOM 10320 O O . LEU A 1 752 ? 143.998 155.279 142.279 1.00 92.17 731 LEU A O 1
ATOM 10336 N N . GLY A 1 753 ? 143.586 154.685 144.408 1.00 68.21 732 GLY A N 1
ATOM 10337 C CA . GLY A 1 753 ? 144.980 154.741 144.806 1.00 69.18 732 GLY A CA 1
ATOM 10338 C C . GLY A 1 753 ? 145.307 155.973 145.619 1.00 68.70 732 GLY A C 1
ATOM 10339 O O . GLY A 1 753 ? 144.534 156.341 146.502 1.00 81.15 732 GLY A O 1
ATOM 10343 N N . LEU A 1 754 ? 146.452 156.595 145.349 1.00 62.35 733 LEU A N 1
ATOM 10344 C CA . LEU A 1 754 ? 146.909 157.766 146.081 1.00 62.27 733 LEU A CA 1
ATOM 10345 C C . LEU A 1 754 ? 146.420 159.042 145.408 1.00 66.25 733 LEU A C 1
ATOM 10346 O O . LEU A 1 754 ? 146.205 159.085 144.195 1.00 73.98 733 LEU A O 1
ATOM 10362 N N . GLY A 1 755 ? 146.242 160.085 146.214 1.00 65.18 734 GLY A N 1
ATOM 10363 C CA . GLY A 1 755 ? 145.932 161.406 145.705 1.00 69.09 734 GLY A CA 1
ATOM 10364 C C . GLY A 1 755 ? 146.431 162.490 146.635 1.00 69.96 734 GLY A C 1
ATOM 10365 O O . GLY A 1 755 ? 146.217 162.410 147.845 1.00 82.60 734 GLY A O 1
ATOM 10369 N N . LEU A 1 756 ? 147.100 163.501 146.093 1.00 70.75 735 LEU A N 1
ATOM 10370 C CA . LEU A 1 756 ? 147.669 164.589 146.872 1.00 69.42 735 LEU A CA 1
ATOM 10371 C C . LEU A 1 756 ? 146.870 165.865 146.663 1.00 74.63 735 LEU A C 1
ATOM 10372 O O . LEU A 1 756 ? 146.142 166.016 145.680 1.00 83.82 735 LEU A O 1
ATOM 10388 N N . THR A 1 757 ? 147.015 166.787 147.608 1.00 80.52 736 THR A N 1
ATOM 10389 C CA . THR A 1 757 ? 146.443 168.113 147.438 1.00 81.54 736 THR A CA 1
ATOM 10390 C C . THR A 1 757 ? 147.276 168.913 146.446 1.00 82.55 736 THR A C 1
ATOM 10391 O O . THR A 1 757 ? 148.506 168.940 146.524 1.00 83.43 736 THR A O 1
ATOM 10402 N N . THR A 1 758 ? 146.594 169.574 145.511 1.00 90.89 737 THR A N 1
ATOM 10403 C CA . THR A 1 758 ? 147.294 170.309 144.464 1.00 92.69 737 THR A CA 1
ATOM 10404 C C . THR A 1 758 ? 148.075 171.481 145.043 1.00 94.46 737 THR A C 1
ATOM 10405 O O . THR A 1 758 ? 149.260 171.658 144.739 1.00 94.24 737 THR A O 1
ATOM 10416 N N . THR A 1 759 ? 147.424 172.292 145.879 1.00 102.17 738 THR A N 1
ATOM 10417 C CA . THR A 1 759 ? 148.020 173.455 146.514 1.00 102.11 738 THR A CA 1
ATOM 10418 C C . THR A 1 759 ? 147.784 173.411 148.022 1.00 99.00 738 THR A C 1
ATOM 10419 O O . THR A 1 759 ? 146.715 172.966 148.451 1.00 98.90 738 THR A O 1
ATOM 10430 N N . PRO A 1 760 ? 148.731 173.856 148.855 1.00 85.61 739 PRO A N 1
ATOM 10431 C CA . PRO A 1 760 ? 148.415 173.993 150.281 1.00 88.24 739 PRO A CA 1
ATOM 10432 C C . PRO A 1 760 ? 147.495 175.179 150.505 1.00 88.28 739 PRO A C 1
ATOM 10433 O O . PRO A 1 760 ? 147.674 176.239 149.902 1.00 85.60 739 PRO A O 1
ATOM 10444 N N . VAL A 1 761 ? 146.510 175.003 151.387 1.00 80.45 740 VAL A N 1
ATOM 10445 C CA . VAL A 1 761 ? 145.519 176.047 151.653 1.00 77.84 740 VAL A CA 1
ATOM 10446 C C . VAL A 1 761 ? 145.901 176.774 152.933 1.00 79.61 740 VAL A C 1
ATOM 10447 O O . VAL A 1 761 ? 146.234 176.143 153.941 1.00 84.10 740 VAL A O 1
ATOM 10460 N N . GLU A 1 762 ? 145.849 178.101 152.890 1.00 84.59 741 GLU A N 1
ATOM 10461 C CA . GLU A 1 762 ? 146.429 178.957 153.913 1.00 84.87 741 GLU A CA 1
ATOM 10462 C C . GLU A 1 762 ? 145.342 179.566 154.787 1.00 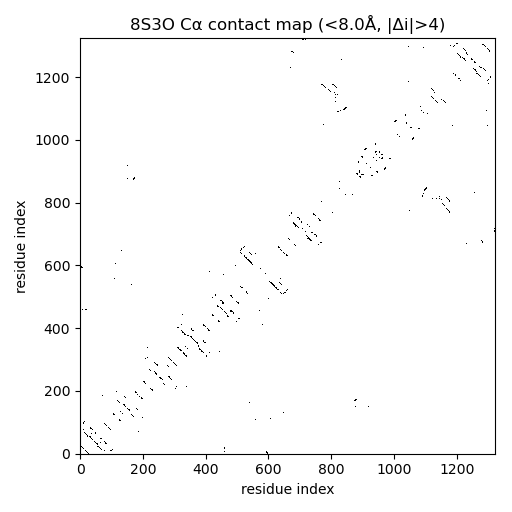88.02 741 GLU A C 1
ATOM 10463 O O . GLU A 1 762 ? 144.285 179.968 154.294 1.00 92.28 741 GLU A O 1
ATOM 10475 N N . LEU A 1 763 ? 145.617 179.617 156.087 1.00 79.38 742 LEU A N 1
ATOM 10476 C CA . LEU A 1 763 ? 144.809 180.324 157.067 1.00 77.82 742 LEU A CA 1
ATOM 10477 C C . LEU A 1 763 ? 145.713 181.306 157.790 1.00 80.06 742 LEU A C 1
ATOM 10478 O O . LEU A 1 763 ? 146.715 180.904 158.387 1.00 88.18 742 LEU A O 1
ATOM 10494 N N . GLN A 1 764 ? 145.356 182.583 157.748 1.00 86.83 743 GLN A N 1
ATOM 10495 C CA . GLN A 1 764 ? 146.134 183.631 158.391 1.00 83.96 743 GLN A CA 1
ATOM 10496 C C . GLN A 1 764 ? 145.570 183.862 159.784 1.00 87.54 743 GLN A C 1
ATOM 10497 O O . GLN A 1 764 ? 144.395 184.209 159.930 1.00 94.64 743 GLN A O 1
ATOM 10511 N N . ALA A 1 765 ? 146.404 183.664 160.799 1.00 83.97 744 ALA A N 1
ATOM 10512 C CA . ALA A 1 765 ? 146.045 183.980 162.176 1.00 82.30 744 ALA A CA 1
ATOM 10513 C C . ALA A 1 765 ? 146.450 185.424 162.439 1.00 86.42 744 ALA A C 1
ATOM 10514 O O . ALA A 1 765 ? 147.632 185.713 162.642 1.00 91.49 744 ALA A O 1
ATOM 10521 N N . PHE A 1 766 ? 145.472 186.329 162.430 1.00 77.67 745 PHE A N 1
ATOM 10522 C CA . PHE A 1 766 ? 145.716 187.763 162.507 1.00 73.79 745 PHE A CA 1
ATOM 10523 C C . PHE A 1 766 ? 144.885 188.379 163.618 1.00 83.83 745 PHE A C 1
ATOM 10524 O O . PHE A 1 766 ? 143.711 188.040 163.788 1.00 88.02 745 PHE A O 1
ATOM 10541 N N . GLN A 1 767 ? 145.502 189.293 164.362 1.00 84.40 746 GLN A N 1
ATOM 10542 C CA . GLN A 1 767 ? 144.858 190.061 165.412 1.00 78.63 746 GLN A CA 1
ATOM 10543 C C . GLN A 1 767 ? 145.311 191.511 165.307 1.00 78.23 746 GLN A C 1
ATOM 10544 O O . GLN A 1 767 ? 146.446 191.764 164.894 1.00 84.06 746 GLN A O 1
ATOM 10558 N N . PRO A 1 768 ? 144.457 192.487 165.647 1.00 68.83 747 PRO A N 1
ATOM 10559 C CA . PRO A 1 768 ? 144.908 193.887 165.565 1.00 69.15 747 PRO A CA 1
ATOM 10560 C C . PRO A 1 768 ? 146.110 194.189 166.436 1.00 76.52 747 PRO A C 1
ATOM 10561 O O . PRO A 1 768 ? 146.958 195.001 166.049 1.00 84.86 747 PRO A O 1
ATOM 10572 N N . PHE A 1 769 ? 146.205 193.559 167.601 1.00 80.76 748 PHE A N 1
ATOM 10573 C CA . PHE A 1 769 ? 147.337 193.730 168.494 1.00 71.87 748 PHE A CA 1
ATOM 10574 C C . PHE A 1 769 ? 147.519 192.437 169.267 1.00 74.42 748 PHE A C 1
ATOM 10575 O O . PHE A 1 769 ? 146.615 191.601 169.330 1.00 90.73 748 PHE A O 1
ATOM 10592 N N . PHE A 1 770 ? 148.696 192.284 169.860 1.00 76.07 749 PHE A N 1
ATOM 10593 C CA . PHE A 1 770 ? 149.027 191.100 170.635 1.00 83.22 749 PHE A CA 1
ATOM 10594 C C . PHE A 1 770 ? 149.797 191.502 171.883 1.00 89.70 749 PHE A C 1
ATOM 10595 O O . PHE A 1 770 ? 150.629 192.412 171.847 1.00 95.57 749 PHE A O 1
ATOM 10612 N N . ILE A 1 771 ? 149.515 190.810 172.986 1.00 88.61 750 ILE A N 1
ATOM 10613 C CA . ILE A 1 771 ? 150.013 191.162 174.312 1.00 79.71 750 ILE A CA 1
ATOM 10614 C C . ILE A 1 771 ? 151.105 190.172 174.687 1.00 82.86 750 ILE A C 1
ATOM 10615 O O . ILE A 1 771 ? 150.897 188.955 174.615 1.00 91.37 750 ILE A O 1
ATOM 10631 N N . PHE A 1 772 ? 152.257 190.693 175.100 1.00 82.41 751 PHE A N 1
ATOM 10632 C CA . PHE A 1 772 ? 153.340 189.902 175.668 1.00 85.84 751 PHE A CA 1
ATOM 10633 C C . PHE A 1 772 ? 153.576 190.367 177.095 1.00 91.21 751 PHE A C 1
ATOM 10634 O O . PHE A 1 772 ? 153.736 191.566 177.335 1.00 94.39 751 PHE A O 1
ATOM 10651 N N . LEU A 1 773 ? 153.608 189.430 178.037 1.00 88.68 752 LEU A N 1
ATOM 10652 C CA . LEU A 1 773 ? 153.958 189.725 179.418 1.00 86.81 752 LEU A CA 1
ATOM 10653 C C . LEU A 1 773 ? 155.346 189.178 179.682 1.00 86.41 752 LEU A C 1
ATOM 10654 O O . LEU A 1 773 ? 155.727 188.146 179.121 1.00 91.46 752 LEU A O 1
ATOM 10670 N N . ASN A 1 774 ? 156.103 189.879 180.520 1.00 93.01 753 ASN A N 1
ATOM 10671 C CA . ASN A 1 774 ? 157.424 189.406 180.932 1.00 95.39 753 ASN A CA 1
ATOM 10672 C C . ASN A 1 774 ? 157.415 189.327 182.453 1.00 95.20 753 ASN A C 1
ATOM 10673 O O . ASN A 1 774 ? 157.494 190.346 183.146 1.00 93.27 753 ASN A O 1
ATOM 10684 N N . LEU A 1 775 ? 157.309 188.102 182.949 1.00 94.29 754 LEU A N 1
ATOM 10685 C CA . LEU A 1 775 ? 157.183 187.762 184.349 1.00 93.56 754 LEU A CA 1
ATOM 10686 C C . LEU A 1 775 ? 158.481 187.143 184.838 1.00 95.74 754 LEU A C 1
ATOM 10687 O O . LEU A 1 775 ? 159.038 186.299 184.125 1.00 96.65 754 LEU A O 1
ATOM 10703 N N . PRO A 1 776 ? 159.019 187.504 186.003 1.00 89.29 755 PRO A N 1
ATOM 10704 C CA . PRO A 1 776 ? 159.977 186.594 186.638 1.00 88.43 755 PRO A CA 1
ATOM 10705 C C . PRO A 1 776 ? 159.271 185.316 187.069 1.00 86.56 755 PRO A C 1
ATOM 10706 O O . PRO A 1 776 ? 158.158 185.352 187.596 1.00 90.27 755 PRO A O 1
ATOM 10717 N N . TYR A 1 777 ? 159.917 184.177 186.815 1.00 96.78 756 TYR A N 1
ATOM 10718 C CA . TYR A 1 777 ? 159.299 182.891 187.128 1.00 97.65 756 TYR A CA 1
ATOM 10719 C C . TYR A 1 777 ? 159.075 182.735 188.627 1.00 100.40 756 TYR A C 1
ATOM 10720 O O . TYR A 1 777 ? 157.956 182.454 189.071 1.00 103.64 756 TYR A O 1
ATOM 10738 N N . SER A 1 778 ? 160.123 182.936 189.422 1.00 93.82 757 SER A N 1
ATOM 10739 C CA . SER A 1 778 ? 160.064 182.826 190.873 1.00 91.44 757 SER A CA 1
ATOM 10740 C C . SER A 1 778 ? 160.299 184.190 191.501 1.00 91.66 757 SER A C 1
ATOM 10741 O O . SER A 1 778 ? 161.108 184.981 191.008 1.00 95.49 757 SER A O 1
ATOM 10749 N N . VAL A 1 779 ? 159.573 184.463 192.577 1.00 75.28 758 VAL A N 1
ATOM 10750 C CA . VAL A 1 779 ? 159.766 185.662 193.381 1.00 69.23 758 VAL A CA 1
ATOM 10751 C C . VAL A 1 779 ? 159.648 185.257 194.842 1.00 77.39 758 VAL A C 1
ATOM 10752 O O . VAL A 1 779 ? 158.848 184.385 195.189 1.00 93.88 758 VAL A O 1
ATOM 10765 N N . ILE A 1 780 ? 160.462 185.846 195.685 1.00 71.18 759 ILE A N 1
ATOM 10766 C CA . ILE A 1 780 ? 160.389 185.593 197.119 1.00 66.33 759 ILE A CA 1
ATOM 10767 C C . ILE A 1 780 ? 159.345 186.526 197.709 1.00 69.12 759 ILE A C 1
ATOM 10768 O O . ILE A 1 780 ? 159.157 187.652 197.243 1.00 75.45 759 ILE A O 1
ATOM 10784 N N . ARG A 1 781 ? 158.647 186.052 198.736 1.00 75.97 760 ARG A N 1
ATOM 10785 C CA . ARG A 1 781 ? 157.629 186.867 199.383 1.00 79.12 760 ARG A CA 1
ATOM 10786 C C . ARG A 1 781 ? 158.262 188.108 199.992 1.00 90.17 760 ARG A C 1
ATOM 10787 O O . ARG A 1 781 ? 159.345 188.050 200.577 1.00 93.44 760 ARG A O 1
ATOM 10808 N N . GLY A 1 782 ? 157.575 189.237 199.851 1.00 90.65 761 GLY A N 1
ATOM 10809 C CA . GLY A 1 782 ? 158.074 190.517 200.289 1.00 88.10 761 GLY A CA 1
ATOM 10810 C C . GLY A 1 782 ? 158.759 191.317 199.203 1.00 87.47 761 GLY A C 1
ATOM 10811 O O . GLY A 1 782 ? 158.936 192.529 199.364 1.00 86.16 761 GLY A O 1
ATOM 10815 N N . GLU A 1 783 ? 159.150 190.675 198.108 1.00 78.68 762 GLU A N 1
ATOM 10816 C CA . GLU A 1 783 ? 159.741 191.384 196.991 1.00 75.25 762 GLU A CA 1
ATOM 10817 C C . GLU A 1 783 ? 158.663 192.081 196.176 1.00 77.25 762 GLU A C 1
ATOM 10818 O O . GLU A 1 783 ? 157.481 191.743 196.242 1.00 90.61 762 GLU A O 1
ATOM 10830 N N . GLU A 1 784 ? 159.093 193.071 195.401 1.00 74.59 763 GLU A N 1
ATOM 10831 C CA . GLU A 1 784 ? 158.209 193.875 194.566 1.00 71.46 763 GLU A CA 1
ATOM 10832 C C . GLU A 1 784 ? 158.823 193.907 193.179 1.00 77.04 763 GLU A C 1
ATOM 10833 O O . GLU A 1 784 ? 159.847 194.563 192.972 1.00 92.81 763 GLU A O 1
ATOM 10845 N N . PHE A 1 785 ? 158.211 193.201 192.235 1.00 66.92 764 PHE A N 1
ATOM 10846 C CA . PHE A 1 785 ? 158.751 193.112 190.889 1.00 63.39 764 PHE A CA 1
ATOM 10847 C C . PHE A 1 785 ? 157.989 194.063 189.978 1.00 64.96 764 PHE A C 1
ATOM 10848 O O . PHE A 1 785 ? 157.077 194.773 190.402 1.00 78.42 764 PHE A O 1
ATOM 10865 N N . ALA A 1 786 ? 158.399 194.102 188.714 1.00 71.77 765 ALA A N 1
ATOM 10866 C CA . ALA A 1 786 ? 157.851 195.027 187.728 1.00 67.64 765 ALA A CA 1
ATOM 10867 C C . ALA A 1 786 ? 157.355 194.216 186.544 1.00 71.34 765 ALA A C 1
ATOM 10868 O O . ALA A 1 786 ? 158.157 193.685 185.770 1.00 83.10 765 ALA A O 1
ATOM 10875 N N . LEU A 1 787 ? 156.039 194.110 186.416 1.00 68.05 766 LEU A N 1
ATOM 10876 C CA . LEU A 1 787 ? 155.422 193.465 185.269 1.00 73.05 766 LEU A CA 1
ATOM 10877 C C . LEU A 1 787 ? 155.489 194.409 184.079 1.00 80.06 766 LEU A C 1
ATOM 10878 O O . LEU A 1 787 ? 154.900 195.491 184.119 1.00 81.05 766 LEU A O 1
ATOM 10894 N N . GLU A 1 788 ? 156.200 194.010 183.026 1.00 83.57 767 GLU A N 1
ATOM 10895 C CA . GLU A 1 788 ? 156.231 194.764 181.780 1.00 80.61 767 GLU A CA 1
ATOM 10896 C C . GLU A 1 788 ? 155.319 194.087 180.768 1.00 83.05 767 GLU A C 1
ATOM 10897 O O . GLU A 1 788 ? 155.433 192.874 180.519 1.00 82.75 767 GLU A O 1
ATOM 10909 N N . ILE A 1 789 ? 154.409 194.878 180.206 1.00 78.78 768 ILE A N 1
ATOM 10910 C CA . ILE A 1 789 ? 153.471 194.438 179.185 1.00 74.61 768 ILE A CA 1
ATOM 10911 C C . ILE A 1 789 ? 153.834 195.148 177.896 1.00 78.69 768 ILE A C 1
ATOM 10912 O O . ILE A 1 789 ? 153.983 196.377 177.877 1.00 87.21 768 ILE A O 1
ATOM 10928 N N . THR A 1 790 ? 153.966 194.376 176.825 1.00 82.32 769 THR A N 1
ATOM 10929 C CA . THR A 1 790 ? 154.289 194.877 175.502 1.00 81.99 769 THR A CA 1
ATOM 10930 C C . THR A 1 790 ? 153.111 194.627 174.579 1.00 87.04 769 THR A C 1
ATOM 10931 O O . THR A 1 790 ? 152.575 193.516 174.540 1.00 96.16 769 THR A O 1
ATOM 10942 N N . ILE A 1 791 ? 152.720 195.654 173.840 1.00 74.92 770 ILE A N 1
ATOM 10943 C CA . ILE A 1 791 ? 151.582 195.605 172.934 1.00 71.28 770 ILE A CA 1
ATOM 10944 C C . ILE A 1 791 ? 152.139 195.724 171.523 1.00 83.11 770 ILE A C 1
ATOM 10945 O O . ILE A 1 791 ? 152.449 196.824 171.058 1.00 95.79 770 ILE A O 1
ATOM 10961 N N . PHE A 1 792 ? 152.264 194.595 170.833 1.00 100.37 771 PHE A N 1
ATOM 10962 C CA . PHE A 1 792 ? 152.671 194.582 169.432 1.00 98.09 771 PHE A CA 1
ATOM 10963 C C . PHE A 1 792 ? 151.443 194.933 168.598 1.00 98.15 771 PHE A C 1
ATOM 10964 O O . PHE A 1 792 ? 150.465 194.184 168.605 1.00 105.52 771 PHE A O 1
ATOM 10981 N N . ASN A 1 793 ? 151.479 196.075 167.909 1.00 85.81 772 ASN A N 1
ATOM 10982 C CA . ASN A 1 793 ? 150.365 196.560 167.096 1.00 83.98 772 ASN A CA 1
ATOM 10983 C C . ASN A 1 793 ? 150.629 196.237 165.632 1.00 93.06 772 ASN A C 1
ATOM 10984 O O . ASN A 1 793 ? 151.545 196.799 165.025 1.00 95.25 772 ASN A O 1
ATOM 10995 N N . TYR A 1 794 ? 149.795 195.373 165.056 1.00 95.41 773 TYR A N 1
ATOM 10996 C CA . TYR A 1 794 ? 149.973 194.905 163.690 1.00 87.77 773 TYR A CA 1
ATOM 10997 C C . TYR A 1 794 ? 149.248 195.748 162.650 1.00 88.26 773 TYR A C 1
ATOM 10998 O O . TYR A 1 794 ? 149.448 195.520 161.454 1.00 93.62 773 TYR A O 1
ATOM 11016 N N . LEU A 1 795 ? 148.424 196.710 163.056 1.00 87.39 774 LEU A N 1
ATOM 11017 C CA . LEU A 1 795 ? 147.746 197.549 162.083 1.00 86.26 774 LEU A CA 1
ATOM 11018 C C . LEU A 1 795 ? 148.719 198.567 161.495 1.00 95.67 774 LEU A C 1
ATOM 11019 O O . LEU A 1 795 ? 149.865 198.700 161.929 1.00 100.96 774 LEU A O 1
ATOM 11035 N N . LYS A 1 796 ? 148.246 199.290 160.483 1.00 109.77 775 LYS A N 1
ATOM 11036 C CA . LYS A 1 796 ? 149.063 200.240 159.741 1.00 111.34 775 LYS A CA 1
ATOM 11037 C C . LYS A 1 796 ? 148.948 201.667 160.261 1.00 109.92 775 LYS A C 1
ATOM 11038 O O . LYS A 1 796 ? 149.557 202.570 159.680 1.00 109.46 775 LYS A O 1
ATOM 11057 N N . ASP A 1 797 ? 148.202 201.892 161.342 1.00 113.27 776 ASP A N 1
ATOM 11058 C CA . ASP A 1 797 ? 148.028 203.219 161.909 1.00 113.43 776 ASP A CA 1
ATOM 11059 C C . ASP A 1 797 ? 148.110 203.128 163.423 1.00 115.51 776 ASP A C 1
ATOM 11060 O O . ASP A 1 797 ? 147.745 202.113 164.021 1.00 112.77 776 ASP A O 1
ATOM 11069 N N . ALA A 1 798 ? 148.602 204.203 164.034 1.00 108.63 777 ALA A N 1
ATOM 11070 C CA . ALA A 1 798 ? 148.750 204.244 165.481 1.00 104.11 777 ALA A CA 1
ATOM 11071 C C . ALA A 1 798 ? 147.398 204.072 166.155 1.00 98.48 777 ALA A C 1
ATOM 11072 O O . ALA A 1 798 ? 146.394 204.642 165.720 1.00 96.30 777 ALA A O 1
ATOM 11079 N N . THR A 1 799 ? 147.378 203.273 167.220 1.00 89.66 778 THR A N 1
ATOM 11080 C CA . THR A 1 799 ? 146.162 202.996 167.972 1.00 88.58 778 THR A CA 1
ATOM 11081 C C . THR A 1 799 ? 146.407 203.335 169.431 1.00 89.97 778 THR A C 1
ATOM 11082 O O . THR A 1 799 ? 147.550 203.429 169.876 1.00 92.01 778 THR A O 1
ATOM 11093 N N . GLU A 1 800 ? 145.324 203.563 170.164 1.00 88.77 779 GLU A N 1
ATOM 11094 C CA . GLU A 1 800 ? 145.386 203.883 171.587 1.00 86.01 779 GLU A CA 1
ATOM 11095 C C . GLU A 1 800 ? 144.793 202.710 172.352 1.00 86.00 779 GLU A C 1
ATOM 11096 O O . GLU A 1 800 ? 143.571 202.594 172.474 1.00 86.80 779 GLU A O 1
ATOM 11108 N N . VAL A 1 801 ? 145.664 201.850 172.870 1.00 78.15 780 VAL A N 1
ATOM 11109 C CA . VAL A 1 801 ? 145.225 200.705 173.649 1.00 71.14 780 VAL A CA 1
ATOM 11110 C C . VAL A 1 801 ? 145.123 201.121 175.108 1.00 74.21 780 VAL A C 1
ATOM 11111 O O . VAL A 1 801 ? 145.673 202.139 175.538 1.00 90.15 780 VAL A O 1
ATOM 11124 N N . LYS A 1 802 ? 144.397 200.316 175.873 1.00 71.42 781 LYS A N 1
ATOM 11125 C CA . LYS A 1 802 ? 144.115 200.573 177.280 1.00 66.62 781 LYS A CA 1
ATOM 11126 C C . LYS A 1 802 ? 144.374 199.258 178.001 1.00 73.52 781 LYS A C 1
ATOM 11127 O O . LYS A 1 802 ? 143.599 198.313 177.846 1.00 89.81 781 LYS A O 1
ATOM 11146 N N . VAL A 1 803 ? 145.492 199.181 178.716 1.00 63.87 782 VAL A N 1
ATOM 11147 C CA . VAL A 1 803 ? 145.918 197.966 179.397 1.00 57.34 782 VAL A CA 1
ATOM 11148 C C . VAL A 1 803 ? 145.411 198.006 180.829 1.00 74.54 782 VAL A C 1
ATOM 11149 O O . VAL A 1 803 ? 145.637 198.983 181.551 1.00 92.33 782 VAL A O 1
ATOM 11162 N N . ILE A 1 804 ? 144.752 196.933 181.251 1.00 70.19 783 ILE A N 1
ATOM 11163 C CA . ILE A 1 804 ? 144.126 196.835 182.560 1.00 69.27 783 ILE A CA 1
ATOM 11164 C C . ILE A 1 804 ? 144.606 195.541 183.192 1.00 74.51 783 ILE A C 1
ATOM 11165 O O . ILE A 1 804 ? 144.820 194.548 182.492 1.00 80.62 783 ILE A O 1
ATOM 11181 N N . ILE A 1 805 ? 144.808 195.561 184.504 1.00 78.96 784 ILE A N 1
ATOM 11182 C CA . ILE A 1 805 ? 145.148 194.372 185.274 1.00 78.27 784 ILE A CA 1
ATOM 11183 C C . ILE A 1 805 ? 143.996 194.104 186.224 1.00 78.21 784 ILE A C 1
ATOM 11184 O O . ILE A 1 805 ? 143.585 194.993 186.979 1.00 80.95 784 ILE A O 1
ATOM 11200 N N . GLU A 1 806 ? 143.483 192.881 186.192 1.00 91.83 785 GLU A N 1
ATOM 11201 C CA . GLU A 1 806 ? 142.336 192.549 187.018 1.00 97.70 785 GLU A CA 1
ATOM 11202 C C . GLU A 1 806 ? 142.751 192.557 188.482 1.00 98.74 785 GLU A C 1
ATOM 11203 O O . GLU A 1 806 ? 143.722 191.901 188.867 1.00 98.38 785 GLU A O 1
ATOM 11215 N N . LYS A 1 807 ? 142.015 193.313 189.292 1.00 115.13 786 LYS A N 1
ATOM 11216 C CA . LYS A 1 807 ? 142.337 193.441 190.705 1.00 116.84 786 LYS A CA 1
ATOM 11217 C C . LYS A 1 807 ? 142.194 192.091 191.387 1.00 114.77 786 LYS A C 1
ATOM 11218 O O . LYS A 1 807 ? 141.181 191.405 191.221 1.00 113.53 786 LYS A O 1
ATOM 11237 N N . SER A 1 808 ? 143.212 191.713 192.150 1.00 94.76 787 SER A N 1
ATOM 11238 C CA . SER A 1 808 ? 143.236 190.446 192.860 1.00 94.93 787 SER A CA 1
ATOM 11239 C C . SER A 1 808 ? 143.708 190.684 194.282 1.00 96.89 787 SER A C 1
ATOM 11240 O O . SER A 1 808 ? 144.455 191.626 194.558 1.00 96.60 787 SER A O 1
ATOM 11248 N N . ASP A 1 809 ? 143.251 189.827 195.187 1.00 106.09 788 ASP A N 1
ATOM 11249 C CA . ASP A 1 809 ? 143.669 189.910 196.577 1.00 106.57 788 ASP A CA 1
ATOM 11250 C C . ASP A 1 809 ? 145.051 189.318 196.819 1.00 102.78 788 ASP A C 1
ATOM 11251 O O . ASP A 1 809 ? 145.616 189.545 197.893 1.00 105.38 788 ASP A O 1
ATOM 11260 N N . LYS A 1 810 ? 145.610 188.585 195.860 1.00 86.15 789 LYS A N 1
ATOM 11261 C CA . LYS A 1 810 ? 146.893 187.924 196.045 1.00 84.64 789 LYS A CA 1
ATOM 11262 C C . LYS A 1 810 ? 148.081 188.784 195.631 1.00 89.49 789 LYS A C 1
ATOM 11263 O O . LYS A 1 810 ? 149.218 188.315 195.720 1.00 95.73 789 LYS A O 1
ATOM 11282 N N . PHE A 1 811 ? 147.859 190.016 195.177 1.00 82.41 790 PHE A N 1
ATOM 11283 C CA . PHE A 1 811 ? 148.949 190.964 194.997 1.00 73.53 790 PHE A CA 1
ATOM 11284 C C . PHE A 1 811 ? 148.386 192.374 195.054 1.00 68.81 790 PHE A C 1
ATOM 11285 O O . PHE A 1 811 ? 147.182 192.587 194.904 1.00 82.58 790 PHE A O 1
ATOM 11302 N N . ASP A 1 812 ? 149.275 193.339 195.283 1.00 80.60 791 ASP A N 1
ATOM 11303 C CA . ASP A 1 812 ? 148.929 194.754 195.317 1.00 82.67 791 ASP A CA 1
ATOM 11304 C C . ASP A 1 812 ? 149.767 195.501 194.290 1.00 86.37 791 ASP A C 1
ATOM 11305 O O . ASP A 1 812 ? 150.992 195.358 194.263 1.00 90.99 791 ASP A O 1
ATOM 11314 N N . ILE A 1 813 ? 149.111 196.296 193.455 1.00 82.75 792 ILE A N 1
ATOM 11315 C CA . ILE A 1 813 ? 149.799 197.158 192.502 1.00 71.44 792 ILE A CA 1
ATOM 11316 C C . ILE A 1 813 ? 150.115 198.466 193.210 1.00 72.69 792 ILE A C 1
ATOM 11317 O O . ILE A 1 813 ? 149.231 199.095 193.800 1.00 79.72 792 ILE A O 1
ATOM 11333 N N . LEU A 1 814 ? 151.375 198.878 193.149 1.00 83.65 793 LEU A N 1
ATOM 11334 C CA . LEU A 1 814 ? 151.858 200.018 193.913 1.00 86.59 793 LEU A CA 1
ATOM 11335 C C . LEU A 1 814 ? 151.538 201.357 193.265 1.00 92.11 793 LEU A C 1
ATOM 11336 O O . LEU A 1 814 ? 151.972 202.390 193.783 1.00 94.69 793 LEU A O 1
ATOM 11352 N N . MET A 1 815 ? 150.791 201.378 192.165 1.00 110.56 794 MET A N 1
ATOM 11353 C CA . MET A 1 815 ? 150.547 202.615 191.426 1.00 112.95 794 MET A CA 1
ATOM 11354 C C . MET A 1 815 ? 149.447 203.400 192.125 1.00 114.34 794 MET A C 1
ATOM 11355 O O . MET A 1 815 ? 148.255 203.160 191.932 1.00 111.15 794 MET A O 1
ATOM 11369 N N . THR A 1 816 ? 149.862 204.352 192.954 1.00 152.97 795 THR A N 1
ATOM 11370 C CA . THR A 1 816 ? 148.946 205.304 193.574 1.00 154.47 795 THR A CA 1
ATOM 11371 C C . THR A 1 816 ? 148.579 206.342 192.523 1.00 153.44 795 THR A C 1
ATOM 11372 O O . THR A 1 816 ? 149.295 207.326 192.326 1.00 152.99 795 THR A O 1
ATOM 11383 N N . SER A 1 817 ? 147.460 206.123 191.839 1.00 166.21 796 SER A N 1
ATOM 11384 C CA . SER A 1 817 ? 147.101 206.971 190.713 1.00 168.60 796 SER A CA 1
ATOM 11385 C C . SER A 1 817 ? 146.642 208.346 191.182 1.00 169.74 796 SER A C 1
ATOM 11386 O O . SER A 1 817 ? 146.136 208.515 192.295 1.00 168.77 796 SER A O 1
ATOM 11394 N N . ASN A 1 818 ? 146.828 209.339 190.310 1.00 183.48 797 ASN A N 1
ATOM 11395 C CA . ASN A 1 818 ? 146.387 210.697 190.608 1.00 184.36 797 ASN A CA 1
ATOM 11396 C C . ASN A 1 818 ? 144.878 210.841 190.462 1.00 185.45 797 ASN A C 1
ATOM 11397 O O . ASN A 1 818 ? 144.246 211.583 191.223 1.00 184.64 797 ASN A O 1
ATOM 11408 N N . GLU A 1 819 ? 144.287 210.145 189.495 1.00 189.21 798 GLU A N 1
ATOM 11409 C CA . GLU A 1 819 ? 142.850 210.231 189.274 1.00 188.28 798 GLU A CA 1
ATOM 11410 C C . GLU A 1 819 ? 142.089 209.599 190.436 1.00 188.00 798 GLU A C 1
ATOM 11411 O O . GLU A 1 819 ? 142.570 208.676 191.100 1.00 186.34 798 GLU A O 1
ATOM 11423 N N . ILE A 1 820 ? 140.880 210.106 190.671 1.00 192.53 799 ILE A N 1
ATOM 11424 C CA . ILE A 1 820 ? 140.040 209.655 191.776 1.00 193.06 799 ILE A CA 1
ATOM 11425 C C . ILE A 1 820 ? 139.364 208.349 191.371 1.00 192.32 799 ILE A C 1
ATOM 11426 O O . ILE A 1 820 ? 139.393 207.966 190.196 1.00 192.21 799 ILE A O 1
ATOM 11442 N N . ASN A 1 821 ? 138.781 207.643 192.344 1.00 185.28 800 ASN A N 1
ATOM 11443 C CA . ASN A 1 821 ? 138.009 206.423 192.112 1.00 185.37 800 ASN A CA 1
ATOM 11444 C C . ASN A 1 821 ? 138.878 205.299 191.561 1.00 185.63 800 ASN A C 1
ATOM 11445 O O . ASN A 1 821 ? 139.092 204.291 192.243 1.00 183.29 800 ASN A O 1
ATOM 11456 N N . ALA A 1 822 ? 139.369 205.448 190.332 1.00 180.46 801 ALA A N 1
ATOM 11457 C CA . ALA A 1 822 ? 140.228 204.428 189.743 1.00 178.03 801 ALA A CA 1
ATOM 11458 C C . ALA A 1 822 ? 141.512 204.286 190.551 1.00 176.95 801 ALA A C 1
ATOM 11459 O O . ALA A 1 822 ? 142.165 205.279 190.887 1.00 175.13 801 ALA A O 1
ATOM 11466 N N . THR A 1 823 ? 141.876 203.042 190.853 1.00 158.21 802 THR A N 1
ATOM 11467 C CA . THR A 1 823 ? 142.989 202.741 191.743 1.00 158.95 802 THR A CA 1
ATOM 11468 C C . THR A 1 823 ? 144.328 202.638 191.022 1.00 157.53 802 THR A C 1
ATOM 11469 O O . THR A 1 823 ? 145.332 202.316 191.666 1.00 155.03 802 THR A O 1
ATOM 11480 N N . GLY A 1 824 ? 144.371 202.887 189.716 1.00 141.68 803 GLY A N 1
ATOM 11481 C CA . GLY A 1 824 ? 145.604 202.787 188.964 1.00 136.29 803 GLY A CA 1
ATOM 11482 C C . GLY A 1 824 ? 145.888 201.429 188.367 1.00 133.33 803 GLY A C 1
ATOM 11483 O O . GLY A 1 824 ? 146.999 201.210 187.874 1.00 134.77 803 GLY A O 1
ATOM 11487 N N . HIS A 1 825 ? 144.926 200.506 188.394 1.00 102.75 804 HIS A N 1
ATOM 11488 C CA . HIS A 1 825 ? 145.083 199.240 187.693 1.00 92.47 804 HIS A CA 1
ATOM 11489 C C . HIS A 1 825 ? 144.983 199.384 186.180 1.00 95.30 804 HIS A C 1
ATOM 11490 O O . HIS A 1 825 ? 145.274 198.418 185.469 1.00 93.39 804 HIS A O 1
ATOM 11504 N N . GLN A 1 826 ? 144.589 200.553 185.677 1.00 92.18 805 GLN A N 1
ATOM 11505 C CA . GLN A 1 826 ? 144.396 200.808 184.258 1.00 84.37 805 GLN A CA 1
ATOM 11506 C C . GLN A 1 826 ? 145.389 201.860 183.799 1.00 82.08 805 GLN A C 1
ATOM 11507 O O . GLN A 1 826 ? 145.654 202.829 184.516 1.00 94.14 805 GLN A O 1
ATOM 11521 N N . GLN A 1 827 ? 145.937 201.665 182.602 1.00 84.84 806 GLN A N 1
ATOM 11522 C CA . GLN A 1 827 ? 146.854 202.620 181.999 1.00 89.95 806 GLN A CA 1
ATOM 11523 C C . GLN A 1 827 ? 146.639 202.610 180.497 1.00 90.58 806 GLN A C 1
ATOM 11524 O O . GLN A 1 827 ? 146.602 201.540 179.888 1.00 94.31 806 GLN A O 1
ATOM 11538 N N . THR A 1 828 ? 146.486 203.790 179.907 1.00 85.07 807 THR A N 1
ATOM 11539 C CA . THR A 1 828 ? 146.249 203.927 178.475 1.00 78.85 807 THR A CA 1
ATOM 11540 C C . THR A 1 828 ? 147.513 204.425 177.789 1.00 72.14 807 THR A C 1
ATOM 11541 O O . THR A 1 828 ? 148.221 205.284 178.321 1.00 77.25 807 THR A O 1
ATOM 11552 N N . LEU A 1 829 ? 147.795 203.877 176.608 1.00 71.62 808 LEU A N 1
ATOM 11553 C CA . LEU A 1 829 ? 148.995 204.249 175.873 1.00 73.76 808 LEU A CA 1
ATOM 11554 C C . LEU A 1 829 ? 148.718 204.202 174.381 1.00 76.47 808 LEU A C 1
ATOM 11555 O O . LEU A 1 829 ? 147.738 203.608 173.926 1.00 86.26 808 LEU A O 1
ATOM 11571 N N . LEU A 1 830 ? 149.594 204.861 173.627 1.00 83.19 809 LEU A N 1
ATOM 11572 C CA . LEU A 1 830 ? 149.505 204.943 172.174 1.00 89.59 809 LEU A CA 1
ATOM 11573 C C . LEU A 1 830 ? 150.576 204.040 171.579 1.00 87.48 809 LEU A C 1
ATOM 11574 O O . LEU A 1 830 ? 151.772 204.327 171.690 1.00 88.47 809 LEU A O 1
ATOM 11590 N N . VAL A 1 831 ? 150.142 202.958 170.947 1.00 84.83 810 VAL A N 1
ATOM 11591 C CA . VAL A 1 831 ? 151.036 202.035 170.258 1.00 78.54 810 VAL A CA 1
ATOM 11592 C C . VAL A 1 831 ? 151.145 202.498 168.806 1.00 86.26 810 VAL A C 1
ATOM 11593 O O . VAL A 1 831 ? 150.113 202.564 168.115 1.00 94.40 810 VAL A O 1
ATOM 11606 N N . PRO A 1 832 ? 152.336 202.841 168.311 1.00 98.01 811 PRO A N 1
ATOM 11607 C CA . PRO A 1 832 ? 152.472 203.118 166.878 1.00 99.63 811 PRO A CA 1
ATOM 11608 C C . PRO A 1 832 ? 152.310 201.847 166.063 1.00 102.80 811 PRO A C 1
ATOM 11609 O O . PRO A 1 832 ? 152.186 200.740 166.590 1.00 108.66 811 PRO A O 1
ATOM 11620 N N . SER A 1 833 ? 152.311 202.022 164.747 1.00 99.95 812 SER A N 1
ATOM 11621 C CA . SER A 1 833 ? 152.240 200.878 163.853 1.00 99.06 812 SER A CA 1
ATOM 11622 C C . SER A 1 833 ? 153.509 200.044 163.972 1.00 101.80 812 SER A C 1
ATOM 11623 O O . SER A 1 833 ? 154.615 200.578 164.079 1.00 100.25 812 SER A O 1
ATOM 11631 N N . GLU A 1 834 ? 153.343 198.720 163.953 1.00 103.76 813 GLU A N 1
ATOM 11632 C CA . GLU A 1 834 ? 154.446 197.767 164.096 1.00 106.47 813 GLU A CA 1
ATOM 11633 C C . GLU A 1 834 ? 155.208 198.002 165.406 1.00 107.22 813 GLU A C 1
ATOM 11634 O O . GLU A 1 834 ? 156.349 198.468 165.436 1.00 101.28 813 GLU A O 1
ATOM 11646 N N . ASP A 1 835 ? 154.498 197.715 166.498 1.00 124.10 814 ASP A N 1
ATOM 11647 C CA . ASP A 1 835 ? 155.083 197.543 167.826 1.00 122.46 814 ASP A CA 1
ATOM 11648 C C . ASP A 1 835 ? 155.369 198.868 168.523 1.00 120.93 814 ASP A C 1
ATOM 11649 O O . ASP A 1 835 ? 155.264 199.943 167.925 1.00 120.98 814 ASP A O 1
ATOM 11658 N N . GLY A 1 836 ? 155.744 198.771 169.795 1.00 97.38 815 GLY A N 1
ATOM 11659 C CA . GLY A 1 836 ? 156.163 199.871 170.634 1.00 101.14 815 GLY A CA 1
ATOM 11660 C C . GLY A 1 836 ? 155.204 200.079 171.782 1.00 101.01 815 GLY A C 1
ATOM 11661 O O . GLY A 1 836 ? 154.228 200.829 171.696 1.00 108.19 815 GLY A O 1
ATOM 11665 N N . ALA A 1 837 ? 155.517 199.408 172.884 1.00 82.01 816 ALA A N 1
ATOM 11666 C CA . ALA A 1 837 ? 154.853 199.587 174.162 1.00 83.05 816 ALA A CA 1
ATOM 11667 C C . ALA A 1 837 ? 155.598 198.735 175.176 1.00 87.99 816 ALA A C 1
ATOM 11668 O O . ALA A 1 837 ? 155.952 197.594 174.874 1.00 96.13 816 ALA A O 1
ATOM 11675 N N . THR A 1 838 ? 155.904 199.282 176.344 1.00 85.35 817 THR A N 1
ATOM 11676 C CA . THR A 1 838 ? 156.529 198.514 177.415 1.00 88.81 817 THR A CA 1
ATOM 11677 C C . THR A 1 838 ? 155.971 198.977 178.752 1.00 93.81 817 THR A C 1
ATOM 11678 O O . THR A 1 838 ? 156.714 199.290 179.683 1.00 108.26 817 THR A O 1
ATOM 11689 N N . VAL A 1 839 ? 154.642 199.076 178.842 1.00 76.70 818 VAL A N 1
ATOM 11690 C CA . VAL A 1 839 ? 154.030 199.665 180.027 1.00 79.46 818 VAL A CA 1
ATOM 11691 C C . VAL A 1 839 ? 154.352 198.810 181.241 1.00 86.38 818 VAL A C 1
ATOM 11692 O O . VAL A 1 839 ? 154.242 197.579 181.201 1.00 90.04 818 VAL A O 1
ATOM 11705 N N . LEU A 1 840 ? 154.780 199.461 182.319 1.00 82.81 819 LEU A N 1
ATOM 11706 C CA . LEU A 1 840 ? 155.273 198.798 183.518 1.00 78.97 819 LEU A CA 1
ATOM 11707 C C . LEU A 1 840 ? 154.288 198.984 184.661 1.00 85.90 819 LEU A C 1
ATOM 11708 O O . LEU A 1 840 ? 153.792 200.094 184.883 1.00 89.13 819 LEU A O 1
ATOM 11724 N N . PHE A 1 841 ? 154.020 197.900 185.385 1.00 74.71 820 PHE A N 1
ATOM 11725 C CA . PHE A 1 841 ? 153.201 197.910 186.590 1.00 73.96 820 PHE A CA 1
ATOM 11726 C C . PHE A 1 841 ? 154.033 197.370 187.747 1.00 74.36 820 PHE A C 1
ATOM 11727 O O . PHE A 1 841 ? 154.467 196.207 187.689 1.00 83.81 820 PHE A O 1
ATOM 11744 N N . PRO A 1 842 ? 154.325 198.148 188.793 1.00 57.16 821 PRO A N 1
ATOM 11745 C CA . PRO A 1 842 ? 154.995 197.572 189.966 1.00 61.46 821 PRO A CA 1
ATOM 11746 C C . PRO A 1 842 ? 154.015 196.748 190.786 1.00 68.87 821 PRO A C 1
ATOM 11747 O O . PRO A 1 842 ? 152.996 197.262 191.249 1.00 85.54 821 PRO A O 1
ATOM 11758 N N . ILE A 1 843 ? 154.336 195.472 190.981 1.00 68.92 822 ILE A N 1
ATOM 11759 C CA . ILE A 1 843 ? 153.456 194.512 191.632 1.00 64.07 822 ILE A CA 1
ATOM 11760 C C . ILE A 1 843 ? 154.179 193.941 192.841 1.00 69.72 822 ILE A C 1
ATOM 11761 O O . ILE A 1 843 ? 155.309 193.449 192.721 1.00 92.14 822 ILE A O 1
ATOM 11777 N N . ARG A 1 844 ? 153.526 194.010 193.999 1.00 71.57 823 ARG A N 1
ATOM 11778 C CA . ARG A 1 844 ? 154.007 193.411 195.236 1.00 76.59 823 ARG A CA 1
ATOM 11779 C C . ARG A 1 844 ? 153.112 192.229 195.578 1.00 80.08 823 ARG A C 1
ATOM 11780 O O . ARG A 1 844 ? 151.961 192.444 195.989 1.00 88.56 823 ARG A O 1
ATOM 11801 N N . PRO A 1 845 ? 153.543 190.981 195.400 1.00 74.36 824 PRO A N 1
ATOM 11802 C CA . PRO A 1 845 ? 152.710 189.866 195.852 1.00 76.09 824 PRO A CA 1
ATOM 11803 C C . PRO A 1 845 ? 152.611 189.830 197.366 1.00 84.36 824 PRO A C 1
ATOM 11804 O O . PRO A 1 845 ? 153.544 190.203 198.080 1.00 90.60 824 PRO A O 1
ATOM 11815 N N . THR A 1 846 ? 151.458 189.371 197.850 1.00 90.70 825 THR A N 1
ATOM 11816 C CA . THR A 1 846 ? 151.206 189.198 199.275 1.00 91.42 825 THR A CA 1
ATOM 11817 C C . THR A 1 846 ? 151.104 187.734 199.672 1.00 98.16 825 THR A C 1
ATOM 11818 O O . THR A 1 846 ? 151.784 187.299 200.605 1.00 104.68 825 THR A O 1
ATOM 11829 N N . HIS A 1 847 ? 150.271 186.960 198.986 1.00 93.92 826 HIS A N 1
ATOM 11830 C CA . HIS A 1 847 ? 150.135 185.543 199.276 1.00 95.29 826 HIS A CA 1
ATOM 11831 C C . HIS A 1 847 ? 151.240 184.749 198.584 1.00 93.86 826 HIS A C 1
ATOM 11832 O O . HIS A 1 847 ? 151.965 185.254 197.726 1.00 93.73 826 HIS A O 1
ATOM 11846 N N . LEU A 1 848 ? 151.360 183.485 198.976 1.00 88.65 827 LEU A N 1
ATOM 11847 C CA . LEU A 1 848 ? 152.370 182.577 198.461 1.00 87.16 827 LEU A CA 1
ATOM 11848 C C . LEU A 1 848 ? 151.749 181.652 197.417 1.00 91.08 827 LEU A C 1
ATOM 11849 O O . LEU A 1 848 ? 150.564 181.744 197.091 1.00 93.93 827 LEU A O 1
ATOM 11865 N N . GLY A 1 849 ? 152.566 180.749 196.886 1.00 96.50 828 GLY A N 1
ATOM 11866 C CA . GLY A 1 849 ? 152.089 179.790 195.913 1.00 96.81 828 GLY A CA 1
ATOM 11867 C C . GLY A 1 849 ? 152.039 180.372 194.512 1.00 95.84 828 GLY A C 1
ATOM 11868 O O . GLY A 1 849 ? 152.692 181.363 194.187 1.00 95.54 828 GLY A O 1
ATOM 11872 N N . GLU A 1 850 ? 151.259 179.714 193.662 1.00 105.03 829 GLU A N 1
ATOM 11873 C CA . GLU A 1 850 ? 151.046 180.183 192.302 1.00 101.46 829 GLU A CA 1
ATOM 11874 C C . GLU A 1 850 ? 149.997 181.286 192.304 1.00 103.90 829 GLU A C 1
ATOM 11875 O O . GLU A 1 850 ? 148.917 181.117 192.877 1.00 108.61 829 GLU A O 1
ATOM 11887 N N . ILE A 1 851 ? 150.311 182.407 191.662 1.00 87.43 830 ILE A N 1
ATOM 11888 C CA . ILE A 1 851 ? 149.416 183.552 191.558 1.00 88.29 830 ILE A CA 1
ATOM 11889 C C . ILE A 1 851 ? 149.123 183.773 190.080 1.00 88.21 830 ILE A C 1
ATOM 11890 O O . ILE A 1 851 ? 150.056 183.768 189.276 1.00 91.24 830 ILE A O 1
ATOM 11906 N N . PRO A 1 852 ? 147.861 183.954 189.668 1.00 85.53 831 PRO A N 1
ATOM 11907 C CA . PRO A 1 852 ? 147.583 184.366 188.286 1.00 83.74 831 PRO A CA 1
ATOM 11908 C C . PRO A 1 852 ? 147.469 185.876 188.146 1.00 85.79 831 PRO A C 1
ATOM 11909 O O . PRO A 1 852 ? 146.831 186.551 188.955 1.00 86.41 831 PRO A O 1
ATOM 11920 N N . ILE A 1 853 ? 148.084 186.405 187.090 1.00 82.62 832 ILE A N 1
ATOM 11921 C CA . ILE A 1 853 ? 147.984 187.813 186.717 1.00 81.52 832 ILE A CA 1
ATOM 11922 C C . ILE A 1 853 ? 147.344 187.858 185.341 1.00 82.05 832 ILE A C 1
ATOM 11923 O O . ILE A 1 853 ? 147.890 187.297 184.383 1.00 85.35 832 ILE A O 1
ATOM 11939 N N . THR A 1 854 ? 146.197 188.530 185.243 1.00 77.71 833 THR A N 1
ATOM 11940 C CA . THR A 1 854 ? 145.412 188.610 184.016 1.00 80.35 833 THR A CA 1
ATOM 11941 C C . THR A 1 854 ? 145.448 190.046 183.518 1.00 81.61 833 THR A C 1
ATOM 11942 O O . THR A 1 854 ? 144.919 190.949 184.175 1.00 85.71 833 THR A O 1
ATOM 11953 N N . VAL A 1 855 ? 146.060 190.244 182.354 1.00 81.80 834 VAL A N 1
ATOM 11954 C CA . VAL A 1 855 ? 146.178 191.545 181.708 1.00 76.11 834 VAL A CA 1
ATOM 11955 C C . VAL A 1 855 ? 145.226 191.560 180.525 1.00 74.08 834 VAL A C 1
ATOM 11956 O O . VAL A 1 855 ? 145.319 190.702 179.640 1.00 83.88 834 VAL A O 1
ATOM 11969 N N . THR A 1 856 ? 144.323 192.536 180.503 1.00 70.66 835 THR A N 1
ATOM 11970 C CA . THR A 1 856 ? 143.333 192.692 179.447 1.00 74.80 835 THR A CA 1
ATOM 11971 C C . THR A 1 856 ? 143.548 194.034 178.767 1.00 76.23 835 THR A C 1
ATOM 11972 O O . THR A 1 856 ? 143.588 195.067 179.437 1.00 91.35 835 THR A O 1
ATOM 11983 N N . ALA A 1 857 ? 143.679 194.018 177.447 1.00 62.95 836 ALA A N 1
ATOM 11984 C CA . ALA A 1 857 ? 143.881 195.221 176.655 1.00 56.22 836 ALA A CA 1
ATOM 11985 C C . ALA A 1 857 ? 142.645 195.478 175.807 1.00 64.36 836 ALA A C 1
ATOM 11986 O O . ALA A 1 857 ? 142.201 194.591 175.065 1.00 84.82 836 ALA A O 1
ATOM 11993 N N . LEU A 1 858 ? 142.099 196.690 175.927 1.00 71.50 837 LEU A N 1
ATOM 11994 C CA . LEU A 1 858 ? 140.854 197.110 175.278 1.00 72.83 837 LEU A CA 1
ATOM 11995 C C . LEU A 1 858 ? 141.160 198.165 174.218 1.00 77.42 837 LEU A C 1
ATOM 11996 O O . LEU A 1 858 ? 141.105 199.364 174.490 1.00 84.53 837 LEU A O 1
ATOM 12012 N N . SER A 1 859 ? 141.459 197.722 173.005 1.00 82.05 838 SER A N 1
ATOM 12013 C CA . SER A 1 859 ? 141.573 198.649 171.894 1.00 80.39 838 SER A CA 1
ATOM 12014 C C . SER A 1 859 ? 140.180 199.085 171.451 1.00 82.66 838 SER A C 1
ATOM 12015 O O . SER A 1 859 ? 139.196 198.402 171.738 1.00 92.45 838 SER A O 1
ATOM 12023 N N . PRO A 1 860 ? 140.054 200.230 170.771 1.00 88.10 839 PRO A N 1
ATOM 12024 C CA . PRO A 1 860 ? 138.728 200.603 170.253 1.00 93.05 839 PRO A CA 1
ATOM 12025 C C . PRO A 1 860 ? 138.149 199.584 169.290 1.00 93.94 839 PRO A C 1
ATOM 12026 O O . PRO A 1 860 ? 136.925 199.413 169.242 1.00 89.96 839 PRO A O 1
ATOM 12037 N N . THR A 1 861 ? 138.995 198.895 168.525 1.00 99.00 840 THR A N 1
ATOM 12038 C CA . THR A 1 861 ? 138.514 197.912 167.563 1.00 95.81 840 THR A CA 1
ATOM 12039 C C . THR A 1 861 ? 138.271 196.559 168.222 1.00 98.30 840 THR A C 1
ATOM 12040 O O . THR A 1 861 ? 137.174 196.001 168.118 1.00 100.39 840 THR A O 1
ATOM 12051 N N . ALA A 1 862 ? 139.280 196.027 168.913 1.00 92.80 841 ALA A N 1
ATOM 12052 C CA . ALA A 1 862 ? 139.255 194.669 169.437 1.00 92.40 841 ALA A CA 1
ATOM 12053 C C . ALA A 1 862 ? 139.752 194.676 170.873 1.00 87.47 841 ALA A C 1
ATOM 12054 O O . ALA A 1 862 ? 140.133 195.713 171.420 1.00 93.68 841 ALA A O 1
ATOM 12061 N N . SER A 1 863 ? 139.744 193.496 171.487 1.00 80.28 842 SER A N 1
ATOM 12062 C CA . SER A 1 863 ? 140.233 193.317 172.842 1.00 80.32 842 SER A CA 1
ATOM 12063 C C . SER A 1 863 ? 140.950 191.982 172.931 1.00 80.86 842 SER A C 1
ATOM 12064 O O . SER A 1 863 ? 140.785 191.109 172.077 1.00 87.89 842 SER A O 1
ATOM 12072 N N . ASP A 1 864 ? 141.765 191.836 173.969 1.00 79.33 843 ASP A N 1
ATOM 12073 C CA . ASP A 1 864 ? 142.446 190.566 174.188 1.00 80.56 843 ASP A CA 1
ATOM 12074 C C . ASP A 1 864 ? 142.838 190.471 175.652 1.00 81.44 843 ASP A C 1
ATOM 12075 O O . ASP A 1 864 ? 142.901 191.477 176.357 1.00 93.68 843 ASP A O 1
ATOM 12084 N N . ALA A 1 865 ? 143.102 189.245 176.099 1.00 73.92 844 ALA A N 1
ATOM 12085 C CA . ALA A 1 865 ? 143.469 188.984 177.481 1.00 75.65 844 ALA A CA 1
ATOM 12086 C C . ALA A 1 865 ? 144.539 187.908 177.528 1.00 75.32 844 ALA A C 1
ATOM 12087 O O . ALA A 1 865 ? 144.517 186.966 176.733 1.00 86.40 844 ALA A O 1
ATOM 12094 N N . VAL A 1 866 ? 145.480 188.063 178.456 1.00 71.41 845 VAL A N 1
ATOM 12095 C CA . VAL A 1 866 ? 146.544 187.094 178.684 1.00 72.43 845 VAL A CA 1
ATOM 12096 C C . VAL A 1 866 ? 146.678 186.881 180.182 1.00 80.37 845 VAL A C 1
ATOM 12097 O O . VAL A 1 866 ? 146.820 187.847 180.936 1.00 87.42 845 VAL A O 1
ATOM 12110 N N . THR A 1 867 ? 146.639 185.621 180.608 1.00 85.47 846 THR A N 1
ATOM 12111 C CA . THR A 1 867 ? 146.803 185.242 182.005 1.00 84.43 846 THR A CA 1
ATOM 12112 C C . THR A 1 867 ? 148.097 184.456 182.155 1.00 81.61 846 THR A C 1
ATOM 12113 O O . THR A 1 867 ? 148.317 183.481 181.430 1.00 85.74 846 THR A O 1
ATOM 12124 N N . GLN A 1 868 ? 148.949 184.883 183.088 1.00 83.95 847 GLN A N 1
ATOM 12125 C CA . GLN A 1 868 ? 150.218 184.214 183.345 1.00 85.03 847 GLN A CA 1
ATOM 12126 C C . GLN A 1 868 ? 150.399 183.963 184.832 1.00 84.80 847 GLN A C 1
ATOM 12127 O O . GLN A 1 868 ? 149.935 184.733 185.673 1.00 86.45 847 GLN A O 1
ATOM 12141 N N . MET A 1 869 ? 151.106 182.882 185.140 1.00 96.23 848 MET A N 1
ATOM 12142 C CA . MET A 1 869 ? 151.256 182.391 186.501 1.00 97.17 848 MET A CA 1
ATOM 12143 C C . MET A 1 869 ? 152.658 182.692 187.010 1.00 95.88 848 MET A C 1
ATOM 12144 O O . MET A 1 869 ? 153.646 182.452 186.310 1.00 101.54 848 MET A O 1
ATOM 12158 N N . ILE A 1 870 ? 152.737 183.216 188.232 1.00 86.74 849 ILE A N 1
ATOM 12159 C CA . ILE A 1 870 ? 154.002 183.543 188.886 1.00 87.08 849 ILE A CA 1
ATOM 12160 C C . ILE A 1 870 ? 154.067 182.784 190.201 1.00 92.91 849 ILE A C 1
ATOM 12161 O O . ILE A 1 870 ? 153.098 182.780 190.969 1.00 101.88 849 ILE A O 1
ATOM 12177 N N . LEU A 1 871 ? 155.201 182.138 190.456 1.00 94.82 850 LEU A N 1
ATOM 12178 C CA . LEU A 1 871 ? 155.407 181.396 191.692 1.00 94.39 850 LEU A CA 1
ATOM 12179 C C . LEU A 1 871 ? 156.013 182.327 192.733 1.00 93.25 850 LEU A C 1
ATOM 12180 O O . LEU A 1 871 ? 157.098 182.877 192.520 1.00 98.28 850 LEU A O 1
ATOM 12196 N N . VAL A 1 872 ? 155.320 182.496 193.857 1.00 81.66 851 VAL A N 1
ATOM 12197 C CA . VAL A 1 872 ? 155.797 183.299 194.975 1.00 76.44 851 VAL A CA 1
ATOM 12198 C C . VAL A 1 872 ? 156.172 182.339 196.091 1.00 82.08 851 VAL A C 1
ATOM 12199 O O . VAL A 1 872 ? 155.300 181.696 196.687 1.00 91.69 851 VAL A O 1
ATOM 12212 N N . LYS A 1 873 ? 157.464 182.246 196.383 1.00 81.63 852 LYS A N 1
ATOM 12213 C CA . LYS A 1 873 ? 157.978 181.366 197.416 1.00 79.90 852 LYS A CA 1
ATOM 12214 C C . LYS A 1 873 ? 158.182 182.152 198.708 1.00 84.38 852 LYS A C 1
ATOM 12215 O O . LYS A 1 873 ? 157.970 183.363 198.768 1.00 92.18 852 LYS A O 1
ATOM 12234 N N . ALA A 1 874 ? 158.592 181.446 199.755 1.00 81.59 853 ALA A N 1
ATOM 12235 C CA . ALA A 1 874 ? 158.897 182.041 201.047 1.00 79.50 853 ALA A CA 1
ATOM 12236 C C . ALA A 1 874 ? 160.398 182.248 201.185 1.00 84.74 853 ALA A C 1
ATOM 12237 O O . ALA A 1 874 ? 161.205 181.547 200.572 1.00 86.78 853 ALA A O 1
ATOM 12244 N N . GLU A 1 875 ? 160.765 183.221 202.010 1.00 82.72 854 GLU A N 1
ATOM 12245 C CA . GLU A 1 875 ? 162.172 183.523 202.204 1.00 83.68 854 GLU A CA 1
ATOM 12246 C C . GLU A 1 875 ? 162.846 182.422 203.017 1.00 85.93 854 GLU A C 1
ATOM 12247 O O . GLU A 1 875 ? 162.200 181.660 203.739 1.00 89.94 854 GLU A O 1
ATOM 12259 N N . GLY A 1 876 ? 164.165 182.338 202.878 1.00 90.31 855 GLY A N 1
ATOM 12260 C CA . GLY A 1 876 ? 164.949 181.376 203.623 1.00 90.87 855 GLY A CA 1
ATOM 12261 C C . GLY A 1 876 ? 165.139 180.066 202.890 1.00 91.80 855 GLY A C 1
ATOM 12262 O O . GLY A 1 876 ? 164.696 179.862 201.757 1.00 97.30 855 GLY A O 1
ATOM 12266 N N . ILE A 1 877 ? 165.821 179.154 203.574 1.00 89.33 856 ILE A N 1
ATOM 12267 C CA . ILE A 1 877 ? 166.160 177.844 203.029 1.00 83.82 856 ILE A CA 1
ATOM 12268 C C . ILE A 1 877 ? 165.051 176.875 203.405 1.00 91.54 856 ILE A C 1
ATOM 12269 O O . ILE A 1 877 ? 164.612 176.844 204.559 1.00 98.37 856 ILE A O 1
ATOM 12285 N N . GLU A 1 878 ? 164.607 176.073 202.442 1.00 88.94 857 GLU A N 1
ATOM 12286 C CA . GLU A 1 878 ? 163.526 175.127 202.680 1.00 87.77 857 GLU A CA 1
ATOM 12287 C C . GLU A 1 878 ? 164.068 173.866 203.338 1.00 92.58 857 GLU A C 1
ATOM 12288 O O . GLU A 1 878 ? 164.972 173.216 202.804 1.00 93.79 857 GLU A O 1
ATOM 12300 N N . LYS A 1 879 ? 163.503 173.521 204.490 1.00 86.39 858 LYS A N 1
ATOM 12301 C CA . LYS A 1 879 ? 163.782 172.291 205.210 1.00 82.82 858 LYS A CA 1
ATOM 12302 C C . LYS A 1 879 ? 162.536 171.414 205.207 1.00 83.72 858 LYS A C 1
ATOM 12303 O O . LYS A 1 879 ? 161.410 171.891 205.025 1.00 88.55 858 LYS A O 1
ATOM 12322 N N . SER A 1 880 ? 162.756 170.120 205.428 1.00 84.43 859 SER A N 1
ATOM 12323 C CA . SER A 1 880 ? 161.702 169.121 205.366 1.00 81.44 859 SER A CA 1
ATOM 12324 C C . SER A 1 880 ? 161.840 168.166 206.540 1.00 80.42 859 SER A C 1
ATOM 12325 O O . SER A 1 880 ? 162.899 168.055 207.159 1.00 84.17 859 SER A O 1
ATOM 12333 N N . TYR A 1 881 ? 160.741 167.485 206.841 1.00 72.77 860 TYR A N 1
ATOM 12334 C CA . TYR A 1 881 ? 160.720 166.425 207.833 1.00 74.61 860 TYR A CA 1
ATOM 12335 C C . TYR A 1 881 ? 159.676 165.412 207.397 1.00 78.53 860 TYR A C 1
ATOM 12336 O O . TYR A 1 881 ? 158.632 165.789 206.864 1.00 91.66 860 TYR A O 1
ATOM 12354 N N . SER A 1 882 ? 159.969 164.133 207.603 1.00 75.81 861 SER A N 1
ATOM 12355 C CA . SER A 1 882 ? 159.047 163.069 207.241 1.00 68.23 861 SER A CA 1
ATOM 12356 C C . SER A 1 882 ? 159.184 161.936 208.240 1.00 76.59 861 SER A C 1
ATOM 12357 O O . SER A 1 882 ? 160.303 161.540 208.574 1.00 90.88 861 SER A O 1
ATOM 12365 N N . GLN A 1 883 ? 158.052 161.428 208.721 1.00 78.96 862 GLN A N 1
ATOM 12366 C CA . GLN A 1 883 ? 158.051 160.337 209.691 1.00 73.80 862 GLN A CA 1
ATOM 12367 C C . GLN A 1 883 ? 156.983 159.332 209.302 1.00 77.16 862 GLN A C 1
ATOM 12368 O O . GLN A 1 883 ? 155.801 159.674 209.262 1.00 82.71 862 GLN A O 1
ATOM 12382 N N . SER A 1 884 ? 157.402 158.099 209.037 1.00 80.95 863 SER A N 1
ATOM 12383 C CA . SER A 1 884 ? 156.530 157.035 208.570 1.00 76.45 863 SER A CA 1
ATOM 12384 C C . SER A 1 884 ? 156.377 155.971 209.646 1.00 80.61 863 SER A C 1
ATOM 12385 O O . SER A 1 884 ? 157.268 155.769 210.475 1.00 86.87 863 SER A O 1
ATOM 12393 N N . ILE A 1 885 ? 155.231 155.299 209.632 1.00 76.95 864 ILE A N 1
ATOM 12394 C CA . ILE A 1 885 ? 154.968 154.161 210.503 1.00 75.79 864 ILE A CA 1
ATOM 12395 C C . ILE A 1 885 ? 154.230 153.102 209.702 1.00 77.07 864 ILE A C 1
ATOM 12396 O O . ILE A 1 885 ? 153.341 153.416 208.902 1.00 86.39 864 ILE A O 1
ATOM 12412 N N . LEU A 1 886 ? 154.614 151.847 209.915 1.00 80.98 865 LEU A N 1
ATOM 12413 C CA . LEU A 1 886 ? 154.002 150.696 209.268 1.00 82.63 865 LEU A CA 1
ATOM 12414 C C . LEU A 1 886 ? 152.988 150.101 210.236 1.00 84.50 865 LEU A C 1
ATOM 12415 O O . LEU A 1 886 ? 153.362 149.559 211.280 1.00 86.46 865 LEU A O 1
ATOM 12431 N N . LEU A 1 887 ? 151.705 150.207 209.893 1.00 88.81 866 LEU A N 1
ATOM 12432 C CA . LEU A 1 887 ? 150.634 149.658 210.722 1.00 88.23 866 LEU A CA 1
ATOM 12433 C C . LEU A 1 887 ? 150.452 148.189 210.355 1.00 91.57 866 LEU A C 1
ATOM 12434 O O . LEU A 1 887 ? 149.547 147.802 209.615 1.00 94.86 866 LEU A O 1
ATOM 12450 N N . ASP A 1 888 ? 151.340 147.356 210.890 1.00 103.57 867 ASP A N 1
ATOM 12451 C CA . ASP A 1 888 ? 151.323 145.923 210.607 1.00 104.63 867 ASP A CA 1
ATOM 12452 C C . ASP A 1 888 ? 150.203 145.296 211.425 1.00 105.62 867 ASP A C 1
ATOM 12453 O O . ASP A 1 888 ? 150.417 144.765 212.515 1.00 108.27 867 ASP A O 1
ATOM 12462 N N . LEU A 1 889 ? 148.990 145.354 210.879 1.00 108.67 868 LEU A N 1
ATOM 12463 C CA . LEU A 1 889 ? 147.798 144.819 211.520 1.00 107.11 868 LEU A CA 1
ATOM 12464 C C . LEU A 1 889 ? 147.467 143.411 211.043 1.00 111.76 868 LEU A C 1
ATOM 12465 O O . LEU A 1 889 ? 146.326 142.963 211.201 1.00 113.15 868 LEU A O 1
ATOM 12481 N N . THR A 1 890 ? 148.438 142.704 210.460 1.00 117.36 869 THR A N 1
ATOM 12482 C CA . THR A 1 890 ? 148.167 141.372 209.928 1.00 112.02 869 THR A CA 1
ATOM 12483 C C . THR A 1 890 ? 147.791 140.397 211.035 1.00 113.22 869 THR A C 1
ATOM 12484 O O . THR A 1 890 ? 146.935 139.529 210.836 1.00 113.55 869 THR A O 1
ATOM 12495 N N . ASP A 1 891 ? 148.427 140.509 212.197 1.00 137.97 870 ASP A N 1
ATOM 12496 C CA . ASP A 1 891 ? 148.108 139.616 213.301 1.00 140.74 870 ASP A CA 1
ATOM 12497 C C . ASP A 1 891 ? 146.668 139.830 213.746 1.00 142.34 870 ASP A C 1
ATOM 12498 O O . ASP A 1 891 ? 146.227 140.965 213.942 1.00 144.97 870 ASP A O 1
ATOM 12507 N N . ASN A 1 892 ? 145.930 138.728 213.899 1.00 147.98 871 ASN A N 1
ATOM 12508 C CA . ASN A 1 892 ? 144.548 138.830 214.351 1.00 148.31 871 ASN A CA 1
ATOM 12509 C C . ASN A 1 892 ? 144.456 139.337 215.781 1.00 149.04 871 ASN A C 1
ATOM 12510 O O . ASN A 1 892 ? 143.451 139.949 216.149 1.00 149.93 871 ASN A O 1
ATOM 12521 N N . ARG A 1 893 ? 145.463 139.067 216.611 1.00 157.08 872 ARG A N 1
ATOM 12522 C CA . ARG A 1 893 ? 145.413 139.559 217.983 1.00 158.26 872 ARG A CA 1
ATOM 12523 C C . ARG A 1 893 ? 145.535 141.079 218.024 1.00 159.69 872 ARG A C 1
ATOM 12524 O O . ARG A 1 893 ? 144.821 141.743 218.784 1.00 158.97 872 ARG A O 1
ATOM 12545 N N . LEU A 1 894 ? 146.426 141.648 217.209 1.00 151.09 873 LEU A N 1
ATOM 12546 C CA . LEU A 1 894 ? 146.584 143.101 217.116 1.00 148.86 873 LEU A CA 1
ATOM 12547 C C . LEU A 1 894 ? 145.488 143.661 216.209 1.00 148.60 873 LEU A C 1
ATOM 12548 O O . LEU A 1 894 ? 145.704 144.023 215.050 1.00 145.71 873 LEU A O 1
ATOM 12564 N N . GLN A 1 895 ? 144.276 143.709 216.760 1.00 147.20 874 GLN A N 1
ATOM 12565 C CA . GLN A 1 895 ? 143.164 144.303 216.026 1.00 145.89 874 GLN A CA 1
ATOM 12566 C C . GLN A 1 895 ? 143.278 145.818 215.997 1.00 143.38 874 GLN A C 1
ATOM 12567 O O . GLN A 1 895 ? 143.034 146.440 214.959 1.00 142.05 874 GLN A O 1
ATOM 12581 N N . SER A 1 896 ? 143.642 146.423 217.126 1.00 125.49 875 SER A N 1
ATOM 12582 C CA . SER A 1 896 ? 143.772 147.867 217.268 1.00 123.82 875 SER A CA 1
ATOM 12583 C C . SER A 1 896 ? 145.232 148.240 217.484 1.00 121.81 875 SER A C 1
ATOM 12584 O O . SER A 1 896 ? 145.974 147.516 218.155 1.00 122.62 875 SER A O 1
ATOM 12592 N N . THR A 1 897 ? 145.640 149.367 216.901 1.00 108.62 876 THR A N 1
ATOM 12593 C CA . THR A 1 897 ? 146.997 149.880 217.047 1.00 111.08 876 THR A CA 1
ATOM 12594 C C . THR A 1 897 ? 146.946 151.390 217.209 1.00 110.58 876 THR A C 1
ATOM 12595 O O . THR A 1 897 ? 146.210 152.062 216.483 1.00 112.61 876 THR A O 1
ATOM 12606 N N . LEU A 1 898 ? 147.728 151.912 218.155 1.00 101.05 877 LEU A N 1
ATOM 12607 C CA . LEU A 1 898 ? 147.835 153.344 218.414 1.00 97.21 877 LEU A CA 1
ATOM 12608 C C . LEU A 1 898 ? 149.298 153.753 218.311 1.00 96.94 877 LEU A C 1
ATOM 12609 O O . LEU A 1 898 ? 150.148 153.201 219.017 1.00 99.82 877 LEU A O 1
ATOM 12625 N N . LYS A 1 899 ? 149.585 154.720 217.438 1.00 91.33 878 LYS A N 1
ATOM 12626 C CA . LYS A 1 899 ? 150.918 155.281 217.268 1.00 87.44 878 LYS A CA 1
ATOM 12627 C C . LYS A 1 899 ? 150.834 156.792 217.412 1.00 91.03 878 LYS A C 1
ATOM 12628 O O . LYS A 1 899 ? 149.760 157.378 217.292 1.00 98.67 878 LYS A O 1
ATOM 12647 N N . THR A 1 900 ? 151.984 157.424 217.637 1.00 88.85 879 THR A N 1
ATOM 12648 C CA . THR A 1 900 ? 152.077 158.873 217.778 1.00 91.09 879 THR A CA 1
ATOM 12649 C C . THR A 1 900 ? 153.195 159.393 216.892 1.00 91.67 879 THR A C 1
ATOM 12650 O O . THR A 1 900 ? 154.313 158.871 216.937 1.00 100.59 879 THR A O 1
ATOM 12661 N N . LEU A 1 901 ? 152.895 160.419 216.095 1.00 83.93 880 LEU A N 1
ATOM 12662 C CA . LEU A 1 901 ? 153.890 161.113 215.287 1.00 82.53 880 LEU A CA 1
ATOM 12663 C C . LEU A 1 901 ? 153.943 162.567 215.723 1.00 85.35 880 LEU A C 1
ATOM 12664 O O . LEU A 1 901 ? 152.912 163.246 215.752 1.00 92.45 880 LEU A O 1
ATOM 12680 N N . SER A 1 902 ? 155.143 163.041 216.048 1.00 89.99 881 SER A N 1
ATOM 12681 C CA . SER A 1 902 ? 155.345 164.378 216.583 1.00 91.56 881 SER A CA 1
ATOM 12682 C C . SER A 1 902 ? 156.519 165.045 215.886 1.00 91.19 881 SER A C 1
ATOM 12683 O O . SER A 1 902 ? 157.417 164.378 215.368 1.00 91.63 881 SER A O 1
ATOM 12691 N N . PHE A 1 903 ? 156.492 166.374 215.870 1.00 85.68 882 PHE A N 1
ATOM 12692 C CA . PHE A 1 903 ? 157.577 167.172 215.323 1.00 84.75 882 PHE A CA 1
ATOM 12693 C C . PHE A 1 903 ? 157.464 168.576 215.890 1.00 87.53 882 PHE A C 1
ATOM 12694 O O . PHE A 1 903 ? 156.363 169.120 215.975 1.00 89.28 882 PHE A O 1
ATOM 12711 N N . SER A 1 904 ? 158.600 169.154 216.272 1.00 91.66 883 SER A N 1
ATOM 12712 C CA . SER A 1 904 ? 158.656 170.486 216.862 1.00 91.81 883 SER A CA 1
ATOM 12713 C C . SER A 1 904 ? 159.438 171.394 215.928 1.00 91.41 883 SER A C 1
ATOM 12714 O O . SER A 1 904 ? 160.589 171.097 215.593 1.00 90.50 883 SER A O 1
ATOM 12722 N N . PHE A 1 905 ? 158.822 172.498 215.516 1.00 86.41 884 PHE A N 1
ATOM 12723 C CA . PHE A 1 905 ? 159.475 173.394 214.582 1.00 80.40 884 PHE A CA 1
ATOM 12724 C C . PHE A 1 905 ? 160.689 174.049 215.245 1.00 85.22 884 PHE A C 1
ATOM 12725 O O . PHE A 1 905 ? 160.685 174.286 216.455 1.00 91.10 884 PHE A O 1
ATOM 12742 N N . PRO A 1 906 ? 161.740 174.356 214.486 1.00 85.44 885 PRO A N 1
ATOM 12743 C CA . PRO A 1 906 ? 162.870 175.074 215.071 1.00 85.10 885 PRO A CA 1
ATOM 12744 C C . PRO A 1 906 ? 162.491 176.511 215.375 1.00 88.32 885 PRO A C 1
ATOM 12745 O O . PRO A 1 906 ? 161.524 177.035 214.804 1.00 91.45 885 PRO A O 1
ATOM 12756 N N . PRO A 1 907 ? 163.216 177.183 216.274 1.00 97.65 886 PRO A N 1
ATOM 12757 C CA . PRO A 1 907 ? 162.821 178.549 216.651 1.00 100.01 886 PRO A CA 1
ATOM 12758 C C . PRO A 1 907 ? 162.932 179.559 215.523 1.00 101.31 886 PRO A C 1
ATOM 12759 O O . PRO A 1 907 ? 162.273 180.604 215.592 1.00 103.01 886 PRO A O 1
ATOM 12770 N N . ASN A 1 908 ? 163.732 179.286 214.492 1.00 99.58 887 ASN A N 1
ATOM 12771 C CA . ASN A 1 908 ? 163.974 180.226 213.404 1.00 96.73 887 ASN A CA 1
ATOM 12772 C C . ASN A 1 908 ? 163.149 179.900 212.163 1.00 95.77 887 ASN A C 1
ATOM 12773 O O . ASN A 1 908 ? 163.612 180.108 211.037 1.00 101.52 887 ASN A O 1
ATOM 12784 N N . THR A 1 909 ? 161.935 179.390 212.344 1.00 82.77 888 THR A N 1
ATOM 12785 C CA . THR A 1 909 ? 161.064 179.088 211.220 1.00 84.81 888 THR A CA 1
ATOM 12786 C C . THR A 1 909 ? 160.486 180.371 210.641 1.00 89.18 888 THR A C 1
ATOM 12787 O O . THR A 1 909 ? 160.252 181.349 211.356 1.00 94.58 888 THR A O 1
ATOM 12798 N N . VAL A 1 910 ? 160.260 180.363 209.332 1.00 90.47 889 VAL A N 1
ATOM 12799 C CA . VAL A 1 910 ? 159.659 181.496 208.637 1.00 88.22 889 VAL A CA 1
ATOM 12800 C C . VAL A 1 910 ? 158.144 181.348 208.723 1.00 89.39 889 VAL A C 1
ATOM 12801 O O . VAL A 1 910 ? 157.562 180.468 208.085 1.00 93.29 889 VAL A O 1
ATOM 12814 N N . THR A 1 911 ? 157.503 182.241 209.476 1.00 92.31 890 THR A N 1
ATOM 12815 C CA . THR A 1 911 ? 156.060 182.168 209.675 1.00 94.67 890 THR A CA 1
ATOM 12816 C C . THR A 1 911 ? 155.323 182.250 208.346 1.00 93.02 890 THR A C 1
ATOM 12817 O O . THR A 1 911 ? 155.613 183.109 207.510 1.00 96.20 890 THR A O 1
ATOM 12828 N N . GLY A 1 912 ? 154.363 181.347 208.158 1.00 88.58 891 GLY A N 1
ATOM 12829 C CA . GLY A 1 912 ? 153.630 181.233 206.922 1.00 89.31 891 GLY A CA 1
ATOM 12830 C C . GLY A 1 912 ? 154.208 180.247 205.931 1.00 89.20 891 GLY A C 1
ATOM 12831 O O . GLY A 1 912 ? 153.510 179.864 204.987 1.00 88.46 891 GLY A O 1
ATOM 12835 N N . SER A 1 913 ? 155.457 179.822 206.117 1.00 88.15 892 SER A N 1
ATOM 12836 C CA . SER A 1 913 ? 156.075 178.836 205.244 1.00 87.52 892 SER A CA 1
ATOM 12837 C C . SER A 1 913 ? 155.814 177.404 205.684 1.00 88.46 892 SER A C 1
ATOM 12838 O O . SER A 1 913 ? 156.093 176.480 204.916 1.00 93.34 892 SER A O 1
ATOM 12846 N N . GLU A 1 914 ? 155.287 177.196 206.887 1.00 90.89 893 GLU A N 1
ATOM 12847 C CA . GLU A 1 914 ? 155.032 175.847 207.362 1.00 89.79 893 GLU A CA 1
ATOM 12848 C C . GLU A 1 914 ? 153.883 175.218 206.590 1.00 88.52 893 GLU A C 1
ATOM 12849 O O . GLU A 1 914 ? 152.966 175.899 206.127 1.00 94.50 893 GLU A O 1
ATOM 12861 N N . ARG A 1 915 ? 153.942 173.898 206.452 1.00 84.78 894 ARG A N 1
ATOM 12862 C CA . ARG A 1 915 ? 152.906 173.163 205.735 1.00 83.14 894 ARG A CA 1
ATOM 12863 C C . ARG A 1 915 ? 152.997 171.706 206.159 1.00 85.49 894 ARG A C 1
ATOM 12864 O O . ARG A 1 915 ? 153.989 171.034 205.858 1.00 93.62 894 ARG A O 1
ATOM 12885 N N . VAL A 1 916 ? 151.971 171.237 206.861 1.00 82.15 895 VAL A N 1
ATOM 12886 C CA . VAL A 1 916 ? 151.916 169.894 207.426 1.00 76.33 895 VAL A CA 1
ATOM 12887 C C . VAL A 1 916 ? 150.830 169.122 206.700 1.00 78.55 895 VAL A C 1
ATOM 12888 O O . VAL A 1 916 ? 149.726 169.640 206.497 1.00 91.39 895 VAL A O 1
ATOM 12901 N N . GLN A 1 917 ? 151.137 167.889 206.312 1.00 76.18 896 GLN A N 1
ATOM 12902 C CA . GLN A 1 917 ? 150.140 167.008 205.728 1.00 83.13 896 GLN A CA 1
ATOM 12903 C C . GLN A 1 917 ? 150.439 165.582 206.156 1.00 81.73 896 GLN A C 1
ATOM 12904 O O . GLN A 1 917 ? 151.542 165.267 206.608 1.00 88.51 896 GLN A O 1
ATOM 12918 N N . ILE A 1 918 ? 149.426 164.729 206.046 1.00 76.46 897 ILE A N 1
ATOM 12919 C CA . ILE A 1 918 ? 149.533 163.334 206.443 1.00 74.09 897 ILE A CA 1
ATOM 12920 C C . ILE A 1 918 ? 148.944 162.467 205.343 1.00 79.96 897 ILE A C 1
ATOM 12921 O O . ILE A 1 918 ? 147.890 162.785 204.782 1.00 88.42 897 ILE A O 1
ATOM 12937 N N . THR A 1 919 ? 149.630 161.370 205.040 1.00 86.08 898 THR A N 1
ATOM 12938 C CA . THR A 1 919 ? 149.251 160.456 203.975 1.00 86.76 898 THR A CA 1
ATOM 12939 C C . THR A 1 919 ? 149.131 159.056 204.549 1.00 86.69 898 THR A C 1
ATOM 12940 O O . THR A 1 919 ? 149.901 158.676 205.430 1.00 95.29 898 THR A O 1
ATOM 12951 N N . ALA A 1 920 ? 148.166 158.299 204.047 1.00 79.04 899 ALA A N 1
ATOM 12952 C CA . ALA A 1 920 ? 147.998 156.892 204.373 1.00 72.12 899 ALA A CA 1
ATOM 12953 C C . ALA A 1 920 ? 147.872 156.123 203.073 1.00 78.04 899 ALA A C 1
ATOM 12954 O O . ALA A 1 920 ? 147.259 156.611 202.120 1.00 88.94 899 ALA A O 1
ATOM 12961 N N . ILE A 1 921 ? 148.484 154.941 203.021 1.00 85.97 900 ILE A N 1
ATOM 12962 C CA . ILE A 1 921 ? 148.391 154.085 201.846 1.00 82.05 900 ILE A CA 1
ATOM 12963 C C . ILE A 1 921 ? 148.442 152.631 202.290 1.00 81.51 900 ILE A C 1
ATOM 12964 O O . ILE A 1 921 ? 149.022 152.299 203.327 1.00 90.58 900 ILE A O 1
ATOM 12980 N N . GLY A 1 922 ? 147.832 151.763 201.489 1.00 85.31 901 GLY A N 1
ATOM 12981 C CA . GLY A 1 922 ? 147.579 150.395 201.897 1.00 91.35 901 GLY A CA 1
ATOM 12982 C C . GLY A 1 922 ? 148.519 149.359 201.322 1.00 94.64 901 GLY A C 1
ATOM 12983 O O . GLY A 1 922 ? 148.164 148.179 201.259 1.00 103.04 901 GLY A O 1
ATOM 12987 N N . ASP A 1 923 ? 149.712 149.774 200.901 1.00 84.82 902 ASP A N 1
ATOM 12988 C CA . ASP A 1 923 ? 150.663 148.876 200.262 1.00 84.92 902 ASP A CA 1
ATOM 12989 C C . ASP A 1 923 ? 152.060 149.138 200.803 1.00 93.63 902 ASP A C 1
ATOM 12990 O O . ASP A 1 923 ? 152.435 150.282 201.065 1.00 94.79 902 ASP A O 1
ATOM 12999 N N . VAL A 1 924 ? 152.830 148.059 200.958 1.00 95.02 903 VAL A N 1
ATOM 13000 C CA . VAL A 1 924 ? 154.182 148.175 201.499 1.00 87.92 903 VAL A CA 1
ATOM 13001 C C . VAL A 1 924 ? 155.050 149.009 200.571 1.00 83.45 903 VAL A C 1
ATOM 13002 O O . VAL A 1 924 ? 155.843 149.843 201.020 1.00 85.72 903 VAL A O 1
ATOM 13015 N N . LEU A 1 925 ? 154.932 148.777 199.266 1.00 80.61 904 LEU A N 1
ATOM 13016 C CA . LEU A 1 925 ? 155.602 149.572 198.248 1.00 77.29 904 LEU A CA 1
ATOM 13017 C C . LEU A 1 925 ? 154.710 150.683 197.716 1.00 85.97 904 LEU A C 1
ATOM 13018 O O . LEU A 1 925 ? 154.864 151.100 196.564 1.00 87.87 904 LEU A O 1
ATOM 13034 N N . GLY A 1 926 ? 153.772 151.163 198.529 1.00 90.06 905 GLY A N 1
ATOM 13035 C CA . GLY A 1 926 ? 152.794 152.135 198.106 1.00 87.70 905 GLY A CA 1
ATOM 13036 C C . GLY A 1 926 ? 153.386 153.440 197.621 1.00 86.42 905 GLY A C 1
ATOM 13037 O O . GLY A 1 926 ? 153.311 153.760 196.433 1.00 90.69 905 GLY A O 1
ATOM 13041 N N . PRO A 1 927 ? 154.028 154.199 198.518 1.00 76.02 906 PRO A N 1
ATOM 13042 C CA . PRO A 1 927 ? 154.429 155.576 198.170 1.00 78.89 906 PRO A CA 1
ATOM 13043 C C . PRO A 1 927 ? 155.337 155.678 196.961 1.00 84.80 906 PRO A C 1
ATOM 13044 O O . PRO A 1 927 ? 155.384 156.742 196.334 1.00 89.44 906 PRO A O 1
ATOM 13055 N N . SER A 1 928 ? 156.058 154.613 196.612 1.00 77.71 907 SER A N 1
ATOM 13056 C CA . SER A 1 928 ? 156.884 154.635 195.415 1.00 73.95 907 SER A CA 1
ATOM 13057 C C . SER A 1 928 ? 156.066 154.553 194.131 1.00 80.33 907 SER A C 1
ATOM 13058 O O . SER A 1 928 ? 156.560 154.964 193.078 1.00 87.65 907 SER A O 1
ATOM 13066 N N . ILE A 1 929 ? 154.838 154.034 194.185 1.00 85.83 908 ILE A N 1
ATOM 13067 C CA . ILE A 1 929 ? 154.013 153.967 192.982 1.00 83.56 908 ILE A CA 1
ATOM 13068 C C . ILE A 1 929 ? 153.649 155.371 192.521 1.00 85.08 908 ILE A C 1
ATOM 13069 O O . ILE A 1 929 ? 153.803 155.717 191.344 1.00 82.20 908 ILE A O 1
ATOM 13085 N N . ASN A 1 930 ? 153.166 156.203 193.446 1.00 88.51 909 ASN A N 1
ATOM 13086 C CA . ASN A 1 930 ? 152.711 157.538 193.079 1.00 91.60 909 ASN A CA 1
ATOM 13087 C C . ASN A 1 930 ? 153.866 158.410 192.613 1.00 94.51 909 ASN A C 1
ATOM 13088 O O . ASN A 1 930 ? 153.728 159.167 191.645 1.00 96.20 909 ASN A O 1
ATOM 13099 N N . GLY A 1 931 ? 155.010 158.317 193.283 1.00 95.02 910 GLY A N 1
ATOM 13100 C CA . GLY A 1 931 ? 156.134 159.177 192.982 1.00 95.78 910 GLY A CA 1
ATOM 13101 C C . GLY A 1 931 ? 157.121 158.582 192.002 1.00 93.49 910 GLY A C 1
ATOM 13102 O O . GLY A 1 931 ? 158.322 158.839 192.111 1.00 93.98 910 GLY A O 1
ATOM 13106 N N . LEU A 1 932 ? 156.642 157.792 191.040 1.00 82.23 911 LEU A N 1
ATOM 13107 C CA . LEU A 1 932 ? 157.551 157.258 190.031 1.00 84.33 911 LEU A CA 1
ATOM 13108 C C . LEU A 1 932 ? 158.116 158.360 189.151 1.00 87.56 911 LEU A C 1
ATOM 13109 O O . LEU A 1 932 ? 159.269 158.272 188.714 1.00 87.87 911 LEU A O 1
ATOM 13125 N N . ALA A 1 933 ? 157.324 159.396 188.873 1.00 88.05 912 ALA A N 1
ATOM 13126 C CA . ALA A 1 933 ? 157.789 160.466 188.000 1.00 88.48 912 ALA A CA 1
ATOM 13127 C C . ALA A 1 933 ? 158.976 161.199 188.608 1.00 91.05 912 ALA A C 1
ATOM 13128 O O . ALA A 1 933 ? 159.906 161.590 187.894 1.00 94.62 912 ALA A O 1
ATOM 13135 N N . SER A 1 934 ? 158.961 161.400 189.924 1.00 82.96 913 SER A N 1
ATOM 13136 C CA . SER A 1 934 ? 160.042 162.083 190.627 1.00 82.72 913 SER A CA 1
ATOM 13137 C C . SER A 1 934 ? 160.170 161.460 192.008 1.00 88.55 913 SER A C 1
ATOM 13138 O O . SER A 1 934 ? 159.349 161.732 192.888 1.00 90.59 913 SER A O 1
ATOM 13146 N N . LEU A 1 935 ? 161.195 160.629 192.196 1.00 82.82 914 LEU A N 1
ATOM 13147 C CA . LEU A 1 935 ? 161.410 159.949 193.467 1.00 77.55 914 LEU A CA 1
ATOM 13148 C C . LEU A 1 935 ? 162.292 160.740 194.419 1.00 80.06 914 LEU A C 1
ATOM 13149 O O . LEU A 1 935 ? 162.127 160.621 195.637 1.00 86.39 914 LEU A O 1
ATOM 13165 N N . ILE A 1 936 ? 163.223 161.538 193.895 1.00 82.21 915 ILE A N 1
ATOM 13166 C CA . ILE A 1 936 ? 164.090 162.380 194.705 1.00 82.75 915 ILE A CA 1
ATOM 13167 C C . ILE A 1 936 ? 164.021 163.803 194.173 1.00 86.55 915 ILE A C 1
ATOM 13168 O O . ILE A 1 936 ? 163.689 164.045 193.012 1.00 83.70 915 ILE A O 1
ATOM 13184 N N . ARG A 1 937 ? 164.343 164.750 195.049 1.00 94.98 916 ARG A N 1
ATOM 13185 C CA . ARG A 1 937 ? 164.297 166.165 194.717 1.00 93.76 916 ARG A CA 1
ATOM 13186 C C . ARG A 1 937 ? 165.590 166.680 194.099 1.00 96.38 916 ARG A C 1
ATOM 13187 O O . ARG A 1 937 ? 165.627 167.832 193.659 1.00 99.42 916 ARG A O 1
ATOM 13208 N N . MET A 1 938 ? 166.644 165.871 194.058 1.00 93.82 917 MET A N 1
ATOM 13209 C CA . MET A 1 938 ? 167.884 166.285 193.427 1.00 89.37 917 MET A CA 1
ATOM 13210 C C . MET A 1 938 ? 167.757 166.204 191.908 1.00 88.29 917 MET A C 1
ATOM 13211 O O . MET A 1 938 ? 166.920 165.465 191.388 1.00 91.11 917 MET A O 1
ATOM 13225 N N . PRO A 1 939 ? 168.570 166.957 191.170 1.00 78.50 918 PRO A N 1
ATOM 13226 C CA . PRO A 1 939 ? 168.583 166.805 189.715 1.00 81.00 918 PRO A CA 1
ATOM 13227 C C . PRO A 1 939 ? 169.408 165.601 189.295 1.00 82.82 918 PRO A C 1
ATOM 13228 O O . PRO A 1 939 ? 170.383 165.223 189.947 1.00 88.74 918 PRO A O 1
ATOM 13239 N N . TYR A 1 940 ? 169.006 165.009 188.174 1.00 86.32 919 TYR A N 1
ATOM 13240 C CA . TYR A 1 940 ? 169.556 163.751 187.677 1.00 82.34 919 TYR A CA 1
ATOM 13241 C C . TYR A 1 940 ? 170.157 163.927 186.286 1.00 88.16 919 TYR A C 1
ATOM 13242 O O . TYR A 1 940 ? 169.992 163.083 185.404 1.00 94.44 919 TYR A O 1
ATOM 13260 N N . GLY A 1 941 ? 170.877 165.025 186.073 1.00 88.86 920 GLY A N 1
ATOM 13261 C CA . GLY A 1 941 ? 171.540 165.250 184.808 1.00 89.09 920 GLY A CA 1
ATOM 13262 C C . GLY A 1 941 ? 172.816 164.473 184.583 1.00 89.50 920 GLY A C 1
ATOM 13263 O O . GLY A 1 941 ? 173.402 164.615 183.509 1.00 97.02 920 GLY A O 1
ATOM 13267 N N . CYS A 1 942 ? 173.272 163.665 185.547 1.00 83.47 921 CYS A N 1
ATOM 13268 C CA . CYS A 1 942 ? 174.507 162.905 185.427 1.00 80.05 921 CYS A CA 1
ATOM 13269 C C . CYS A 1 942 ? 174.207 161.474 184.990 1.00 80.83 921 CYS A C 1
ATOM 13270 O O . CYS A 1 942 ? 173.054 161.058 184.872 1.00 82.62 921 CYS A O 1
ATOM 13277 N N . GLY A 1 943 ? 175.268 160.701 184.783 1.00 86.77 922 GLY A N 1
ATOM 13278 C CA . GLY A 1 943 ? 175.142 159.391 184.177 1.00 83.55 922 GLY A CA 1
ATOM 13279 C C . GLY A 1 943 ? 174.428 158.380 185.040 1.00 78.05 922 GLY A C 1
ATOM 13280 O O . GLY A 1 943 ? 173.420 157.801 184.625 1.00 76.35 922 GLY A O 1
ATOM 13284 N N . GLU A 1 944 ? 174.954 158.139 186.240 1.00 89.62 923 GLU A N 1
ATOM 13285 C CA . GLU A 1 944 ? 174.320 157.182 187.135 1.00 84.28 923 GLU A CA 1
ATOM 13286 C C . GLU A 1 944 ? 172.947 157.669 187.559 1.00 82.74 923 GLU A C 1
ATOM 13287 O O . GLU A 1 944 ? 171.981 156.900 187.551 1.00 83.87 923 GLU A O 1
ATOM 13299 N N . GLN A 1 945 ? 172.830 158.963 187.864 1.00 80.24 924 GLN A N 1
ATOM 13300 C CA . GLN A 1 945 ? 171.616 159.472 188.499 1.00 75.69 924 GLN A CA 1
ATOM 13301 C C . GLN A 1 945 ? 170.391 159.271 187.620 1.00 78.04 924 GLN A C 1
ATOM 13302 O O . GLN A 1 945 ? 169.291 159.028 188.129 1.00 85.92 924 GLN A O 1
ATOM 13309 N N . ASN A 1 946 ? 170.574 159.330 186.298 1.00 78.39 925 ASN A N 1
ATOM 13310 C CA . ASN A 1 946 ? 169.453 159.180 185.379 1.00 75.59 925 ASN A CA 1
ATOM 13311 C C . ASN A 1 946 ? 168.721 157.860 185.576 1.00 80.58 925 ASN A C 1
ATOM 13312 O O . ASN A 1 946 ? 167.515 157.782 185.325 1.00 89.58 925 ASN A O 1
ATOM 13323 N N . MET A 1 947 ? 169.404 156.833 186.088 1.00 81.29 926 MET A N 1
ATOM 13324 C CA . MET A 1 947 ? 168.754 155.552 186.333 1.00 83.07 926 MET A CA 1
ATOM 13325 C C . MET A 1 947 ? 167.634 155.643 187.367 1.00 82.54 926 MET A C 1
ATOM 13326 O O . MET A 1 947 ? 166.822 154.716 187.448 1.00 87.29 926 MET A O 1
ATOM 13340 N N . ILE A 1 948 ? 167.550 156.732 188.139 1.00 78.45 927 ILE A N 1
ATOM 13341 C CA . ILE A 1 948 ? 166.429 156.916 189.057 1.00 71.73 927 ILE A CA 1
ATOM 13342 C C . ILE A 1 948 ? 165.107 157.056 188.310 1.00 73.86 927 ILE A C 1
ATOM 13343 O O . ILE A 1 948 ? 164.044 156.901 188.918 1.00 73.39 927 ILE A O 1
ATOM 13359 N N . ASN A 1 949 ? 165.135 157.356 187.012 1.00 85.95 928 ASN A N 1
ATOM 13360 C CA . ASN A 1 949 ? 163.955 157.234 186.163 1.00 86.95 928 ASN A CA 1
ATOM 13361 C C . ASN A 1 949 ? 164.249 156.136 185.146 1.00 88.60 928 ASN A C 1
ATOM 13362 O O . ASN A 1 949 ? 164.484 156.399 183.969 1.00 99.15 928 ASN A O 1
ATOM 13373 N N . PHE A 1 950 ? 164.142 154.885 185.602 1.00 79.75 929 PHE A N 1
ATOM 13374 C CA . PHE A 1 950 ? 164.354 153.700 184.774 1.00 77.45 929 PHE A CA 1
ATOM 13375 C C . PHE A 1 950 ? 164.206 152.437 185.617 1.00 78.72 929 PHE A C 1
ATOM 13376 O O . PHE A 1 950 ? 163.232 151.697 185.461 1.00 91.49 929 PHE A O 1
ATOM 13393 N N . ALA A 1 951 ? 165.162 152.174 186.508 1.00 69.08 930 ALA A N 1
ATOM 13394 C CA . ALA A 1 951 ? 165.191 150.934 187.278 1.00 76.31 930 ALA A CA 1
ATOM 13395 C C . ALA A 1 951 ? 164.001 150.810 188.230 1.00 79.27 930 ALA A C 1
ATOM 13396 O O . ALA A 1 951 ? 163.420 149.715 188.349 1.00 90.66 930 ALA A O 1
ATOM 13403 N N . PRO A 1 952 ? 163.623 151.874 188.948 1.00 70.06 931 PRO A N 1
ATOM 13404 C CA . PRO A 1 952 ? 162.390 151.796 189.742 1.00 74.22 931 PRO A CA 1
ATOM 13405 C C . PRO A 1 952 ? 161.176 151.398 188.936 1.00 79.05 931 PRO A C 1
ATOM 13406 O O . PRO A 1 952 ? 160.307 150.704 189.466 1.00 81.57 931 PRO A O 1
ATOM 13417 N N . ASN A 1 953 ? 161.081 151.803 187.671 1.00 74.91 932 ASN A N 1
ATOM 13418 C CA . ASN A 1 953 ? 159.967 151.349 186.849 1.00 72.31 932 ASN A CA 1
ATOM 13419 C C . ASN A 1 953 ? 159.998 149.835 186.681 1.00 73.74 932 ASN A C 1
ATOM 13420 O O . ASN A 1 953 ? 158.952 149.180 186.751 1.00 80.81 932 ASN A O 1
ATOM 13431 N N . ILE A 1 954 ? 161.191 149.260 186.494 1.00 74.64 933 ILE A N 1
ATOM 13432 C CA . ILE A 1 954 ? 161.312 147.805 186.407 1.00 73.02 933 ILE A CA 1
ATOM 13433 C C . ILE A 1 954 ? 160.784 147.171 187.679 1.00 74.79 933 ILE A C 1
ATOM 13434 O O . ILE A 1 954 ? 160.018 146.202 187.646 1.00 81.02 933 ILE A O 1
ATOM 13450 N N . TYR A 1 955 ? 161.201 147.705 188.823 1.00 73.28 934 TYR A N 1
ATOM 13451 C CA . TYR A 1 955 ? 160.866 147.049 190.081 1.00 74.76 934 TYR A CA 1
ATOM 13452 C C . TYR A 1 955 ? 159.383 147.187 190.392 1.00 76.98 934 TYR A C 1
ATOM 13453 O O . TYR A 1 955 ? 158.752 146.235 190.867 1.00 78.05 934 TYR A O 1
ATOM 13471 N N . ILE A 1 956 ? 158.800 148.352 190.109 1.00 79.90 935 ILE A N 1
ATOM 13472 C CA . ILE A 1 956 ? 157.369 148.534 190.325 1.00 78.13 935 ILE A CA 1
ATOM 13473 C C . ILE A 1 956 ? 156.570 147.622 189.405 1.00 84.98 935 ILE A C 1
ATOM 13474 O O . ILE A 1 956 ? 155.576 147.022 189.826 1.00 88.60 935 ILE A O 1
ATOM 13490 N N . LEU A 1 957 ? 156.965 147.517 188.133 1.00 81.68 936 LEU A N 1
ATOM 13491 C CA . LEU A 1 957 ? 156.227 146.640 187.232 1.00 77.76 936 LEU A CA 1
ATOM 13492 C C . LEU A 1 957 ? 156.345 145.187 187.663 1.00 80.79 936 LEU A C 1
ATOM 13493 O O . LEU A 1 957 ? 155.364 144.441 187.606 1.00 83.89 936 LEU A O 1
ATOM 13509 N N . ASP A 1 958 ? 157.531 144.766 188.104 1.00 77.74 937 ASP A N 1
ATOM 13510 C CA . ASP A 1 958 ? 157.689 143.404 188.603 1.00 72.63 937 ASP A CA 1
ATOM 13511 C C . ASP A 1 958 ? 156.785 143.157 189.802 1.00 74.73 937 ASP A C 1
ATOM 13512 O O . ASP A 1 958 ? 156.098 142.131 189.878 1.00 83.48 937 ASP A O 1
ATOM 13521 N N . TYR A 1 959 ? 156.763 144.099 190.746 1.00 73.80 938 TYR A N 1
ATOM 13522 C CA . TYR A 1 959 ? 155.951 143.927 191.944 1.00 75.66 938 TYR A CA 1
ATOM 13523 C C . TYR A 1 959 ? 154.468 143.871 191.608 1.00 80.18 938 TYR A C 1
ATOM 13524 O O . TYR A 1 959 ? 153.737 143.028 192.137 1.00 91.82 938 TYR A O 1
ATOM 13542 N N . LEU A 1 960 ? 154.005 144.756 190.725 1.00 81.05 939 LEU A N 1
ATOM 13543 C CA . LEU A 1 960 ? 152.579 144.806 190.425 1.00 79.01 939 LEU A CA 1
ATOM 13544 C C . LEU A 1 960 ? 152.147 143.621 189.572 1.00 83.76 939 LEU A C 1
ATOM 13545 O O . LEU A 1 960 ? 151.038 143.102 189.744 1.00 88.50 939 LEU A O 1
ATOM 13561 N N . THR A 1 961 ? 152.996 143.178 188.642 1.00 86.17 940 THR A N 1
ATOM 13562 C CA . THR A 1 961 ? 152.682 141.980 187.872 1.00 79.56 940 THR A CA 1
ATOM 13563 C C . THR A 1 961 ? 152.635 140.754 188.771 1.00 82.10 940 THR A C 1
ATOM 13564 O O . THR A 1 961 ? 151.759 139.898 188.615 1.00 92.94 940 THR A O 1
ATOM 13575 N N . LYS A 1 962 ? 153.570 140.650 189.718 1.00 80.00 941 LYS A N 1
ATOM 13576 C CA . LYS A 1 962 ? 153.537 139.532 190.653 1.00 82.35 941 LYS A CA 1
ATOM 13577 C C . LYS A 1 962 ? 152.296 139.587 191.532 1.00 81.23 941 LYS A C 1
ATOM 13578 O O . LYS A 1 962 ? 151.692 138.550 191.827 1.00 85.21 941 LYS A O 1
ATOM 13597 N N . LYS A 1 963 ? 151.897 140.782 191.956 1.00 84.24 942 LYS A N 1
ATOM 13598 C CA . LYS A 1 963 ? 150.724 140.945 192.802 1.00 86.49 942 LYS A CA 1
ATOM 13599 C C . LYS A 1 963 ? 149.417 140.984 192.019 1.00 91.59 942 LYS A C 1
ATOM 13600 O O . LYS A 1 963 ? 148.349 140.959 192.638 1.00 91.82 942 LYS A O 1
ATOM 13619 N N . LYS A 1 964 ? 149.471 141.019 190.685 1.00 96.38 943 LYS A N 1
ATOM 13620 C CA . LYS A 1 964 ? 148.277 141.089 189.840 1.00 96.01 943 LYS A CA 1
ATOM 13621 C C . LYS A 1 964 ? 147.416 142.294 190.215 1.00 98.11 943 LYS A C 1
ATOM 13622 O O . LYS A 1 964 ? 146.227 142.176 190.521 1.00 98.30 943 LYS A O 1
ATOM 13641 N N . GLN A 1 965 ? 148.045 143.471 190.213 1.00 93.19 944 GLN A N 1
ATOM 13642 C CA . GLN A 1 965 ? 147.357 144.734 190.458 1.00 90.11 944 GLN A CA 1
ATOM 13643 C C . GLN A 1 965 ? 147.817 145.815 189.487 1.00 90.02 944 GLN A C 1
ATOM 13644 O O . GLN A 1 965 ? 147.587 147.001 189.735 1.00 90.86 944 GLN A O 1
ATOM 13658 N N . LEU A 1 966 ? 148.448 145.430 188.380 1.00 88.50 945 LEU A N 1
ATOM 13659 C CA . LEU A 1 966 ? 149.004 146.386 187.434 1.00 88.76 945 LEU A CA 1
ATOM 13660 C C . LEU A 1 966 ? 147.898 146.853 186.500 1.00 89.52 945 LEU A C 1
ATOM 13661 O O . LEU A 1 966 ? 147.386 146.071 185.693 1.00 91.18 945 LEU A O 1
ATOM 13677 N N . THR A 1 967 ? 147.532 148.125 186.602 1.00 100.12 946 THR A N 1
ATOM 13678 C CA . THR A 1 967 ? 146.522 148.690 185.723 1.00 99.54 946 THR A CA 1
ATOM 13679 C C . THR A 1 967 ? 147.155 149.089 184.398 1.00 97.23 946 THR A C 1
ATOM 13680 O O . THR A 1 967 ? 148.352 149.374 184.319 1.00 100.89 946 THR A O 1
ATOM 13691 N N . ASP A 1 968 ? 146.331 149.120 183.350 1.00 103.45 947 ASP A N 1
ATOM 13692 C CA . ASP A 1 968 ? 146.842 149.460 182.026 1.00 103.23 947 ASP A CA 1
ATOM 13693 C C . ASP A 1 968 ? 147.423 150.868 182.000 1.00 104.65 947 ASP A C 1
ATOM 13694 O O . ASP A 1 968 ? 148.498 151.092 181.433 1.00 109.70 947 ASP A O 1
ATOM 13703 N N . ASN A 1 969 ? 146.737 151.828 182.623 1.00 102.84 948 ASN A N 1
ATOM 13704 C CA . ASN A 1 969 ? 147.223 153.204 182.622 1.00 105.56 948 ASN A CA 1
ATOM 13705 C C . ASN A 1 969 ? 148.567 153.319 183.332 1.00 105.09 948 ASN A C 1
ATOM 13706 O O . ASN A 1 969 ? 149.497 153.962 182.824 1.00 106.04 948 ASN A O 1
ATOM 13717 N N . LEU A 1 970 ? 148.690 152.693 184.503 1.00 92.85 949 LEU A N 1
ATOM 13718 C CA . LEU A 1 970 ? 149.956 152.715 185.226 1.00 93.74 949 LEU A CA 1
ATOM 13719 C C . LEU A 1 970 ? 151.046 151.996 184.444 1.00 96.66 949 LEU A C 1
ATOM 13720 O O . LEU A 1 970 ? 152.202 152.436 184.430 1.00 101.55 949 LEU A O 1
ATOM 13736 N N . LYS A 1 971 ? 150.695 150.888 183.783 1.00 90.83 950 LYS A N 1
ATOM 13737 C CA . LYS A 1 971 ? 151.653 150.190 182.932 1.00 81.48 950 LYS A CA 1
ATOM 13738 C C . LYS A 1 971 ? 152.195 151.110 181.848 1.00 86.85 950 LYS A C 1
ATOM 13739 O O . LYS A 1 971 ? 153.409 151.173 181.627 1.00 95.61 950 LYS A O 1
ATOM 13758 N N . GLU A 1 972 ? 151.312 151.837 181.163 1.00 96.00 951 GLU A N 1
ATOM 13759 C CA . GLU A 1 972 ? 151.766 152.672 180.057 1.00 95.36 951 GLU A CA 1
ATOM 13760 C C . GLU A 1 972 ? 152.584 153.854 180.556 1.00 95.95 951 GLU A C 1
ATOM 13761 O O . GLU A 1 972 ? 153.572 154.239 179.920 1.00 95.63 951 GLU A O 1
ATOM 13773 N N . LYS A 1 973 ? 152.196 154.445 181.689 1.00 95.40 952 LYS A N 1
ATOM 13774 C CA . LYS A 1 973 ? 153.013 155.510 182.268 1.00 91.67 952 LYS A CA 1
ATOM 13775 C C . LYS A 1 973 ? 154.407 155.003 182.613 1.00 88.88 952 LYS A C 1
ATOM 13776 O O . LYS A 1 973 ? 155.414 155.660 182.308 1.00 95.49 952 LYS A O 1
ATOM 13795 N N . ALA A 1 974 ? 154.482 153.828 183.242 1.00 84.44 953 ALA A N 1
ATOM 13796 C CA . ALA A 1 974 ? 155.774 153.265 183.606 1.00 80.22 953 ALA A CA 1
ATOM 13797 C C . ALA A 1 974 ? 156.623 152.998 182.375 1.00 82.43 953 ALA A C 1
ATOM 13798 O O . ALA A 1 974 ? 157.814 153.315 182.360 1.00 95.20 953 ALA A O 1
ATOM 13805 N N . LEU A 1 975 ? 156.028 152.435 181.323 1.00 78.63 954 LEU A N 1
ATOM 13806 C CA . LEU A 1 975 ? 156.801 152.141 180.119 1.00 77.22 954 LEU A CA 1
ATOM 13807 C C . LEU A 1 975 ? 157.253 153.416 179.417 1.00 80.67 954 LEU A C 1
ATOM 13808 O O . LEU A 1 975 ? 158.336 153.451 178.823 1.00 88.50 954 LEU A O 1
ATOM 13824 N N . SER A 1 976 ? 156.431 154.466 179.442 1.00 78.84 955 SER A N 1
ATOM 13825 C CA . SER A 1 976 ? 156.861 155.733 178.861 1.00 79.14 955 SER A CA 1
ATOM 13826 C C . SER A 1 976 ? 158.060 156.288 179.616 1.00 83.87 955 SER A C 1
ATOM 13827 O O . SER A 1 976 ? 159.027 156.762 179.005 1.00 92.79 955 SER A O 1
ATOM 13835 N N . PHE A 1 977 ? 158.022 156.219 180.950 1.00 80.01 956 PHE A N 1
ATOM 13836 C CA . PHE A 1 977 ? 159.192 156.610 181.731 1.00 78.54 956 PHE A CA 1
ATOM 13837 C C . PHE A 1 977 ? 160.390 155.733 181.401 1.00 81.98 956 PHE A C 1
ATOM 13838 O O . PHE A 1 977 ? 161.524 156.215 181.363 1.00 82.74 956 PHE A O 1
ATOM 13855 N N . MET A 1 978 ? 160.162 154.437 181.187 1.00 83.69 957 MET A N 1
ATOM 13856 C CA . MET A 1 978 ? 161.255 153.538 180.833 1.00 71.71 957 MET A CA 1
ATOM 13857 C C . MET A 1 978 ? 161.917 153.959 179.529 1.00 77.78 957 MET A C 1
ATOM 13858 O O . MET A 1 978 ? 163.149 154.014 179.437 1.00 84.60 957 MET A O 1
ATOM 13872 N N . ARG A 1 979 ? 161.114 154.250 178.507 1.00 74.40 958 ARG A N 1
ATOM 13873 C CA . ARG A 1 979 ? 161.672 154.669 177.226 1.00 75.77 958 ARG A CA 1
ATOM 13874 C C . ARG A 1 979 ? 162.412 155.992 177.354 1.00 81.66 958 ARG A C 1
ATOM 13875 O O . ARG A 1 979 ? 163.499 156.161 176.785 1.00 87.54 958 ARG A O 1
ATOM 13896 N N . GLN A 1 980 ? 161.843 156.944 178.098 1.00 80.43 959 GLN A N 1
ATOM 13897 C CA . GLN A 1 980 ? 162.537 158.212 178.299 1.00 84.46 959 GLN A CA 1
ATOM 13898 C C . GLN A 1 980 ? 163.858 158.005 179.024 1.00 86.41 959 GLN A C 1
ATOM 13899 O O . GLN A 1 980 ? 164.872 158.619 178.669 1.00 92.72 959 GLN A O 1
ATOM 13913 N N . GLY A 1 981 ? 163.865 157.148 180.043 1.00 78.00 960 GLY A N 1
ATOM 13914 C CA . GLY A 1 981 ? 165.093 156.880 180.766 1.00 75.06 960 GLY A CA 1
ATOM 13915 C C . GLY A 1 981 ? 166.143 156.248 179.884 1.00 76.64 960 GLY A C 1
ATOM 13916 O O . GLY A 1 981 ? 167.318 156.595 179.960 1.00 77.81 960 GLY A O 1
ATOM 13920 N N . TYR A 1 982 ? 165.729 155.323 179.021 1.00 78.79 961 TYR A N 1
ATOM 13921 C CA . TYR A 1 982 ? 166.681 154.703 178.112 1.00 72.06 961 TYR A CA 1
ATOM 13922 C C . TYR A 1 982 ? 167.259 155.728 177.140 1.00 75.25 961 TYR A C 1
ATOM 13923 O O . TYR A 1 982 ? 168.477 155.748 176.899 1.00 83.65 961 TYR A O 1
ATOM 13941 N N . GLN A 1 983 ? 166.406 156.603 176.587 1.00 79.99 962 GLN A N 1
ATOM 13942 C CA . GLN A 1 983 ? 166.900 157.601 175.642 1.00 77.33 962 GLN A CA 1
ATOM 13943 C C . GLN A 1 983 ? 167.872 158.553 176.316 1.00 83.70 962 GLN A C 1
ATOM 13944 O O . GLN A 1 983 ? 168.927 158.876 175.759 1.00 91.20 962 GLN A O 1
ATOM 13958 N N . ARG A 1 984 ? 167.529 159.017 177.518 1.00 84.59 963 ARG A N 1
ATOM 13959 C CA . ARG A 1 984 ? 168.431 159.893 178.248 1.00 80.39 963 ARG A CA 1
ATOM 13960 C C . ARG A 1 984 ? 169.729 159.187 178.617 1.00 81.76 963 ARG A C 1
ATOM 13961 O O . ARG A 1 984 ? 170.800 159.796 178.550 1.00 84.28 963 ARG A O 1
ATOM 13982 N N . GLU A 1 985 ? 169.655 157.909 179.001 1.00 80.04 964 GLU A N 1
ATOM 13983 C CA . GLU A 1 985 ? 170.831 157.202 179.484 1.00 74.62 964 GLU A CA 1
ATOM 13984 C C . GLU A 1 985 ? 171.835 157.007 178.365 1.00 76.47 964 GLU A C 1
ATOM 13985 O O . GLU A 1 985 ? 173.033 157.243 178.555 1.00 82.59 964 GLU A O 1
ATOM 13997 N N . LEU A 1 986 ? 171.360 156.667 177.162 1.00 79.19 965 LEU A N 1
ATOM 13998 C CA . LEU A 1 986 ? 172.290 156.399 176.063 1.00 71.74 965 LEU A CA 1
ATOM 13999 C C . LEU A 1 986 ? 173.153 157.605 175.698 1.00 76.07 965 LEU A C 1
ATOM 14000 O O . LEU A 1 986 ? 174.128 157.447 174.959 1.00 81.33 965 LEU A O 1
ATOM 14016 N N . LEU A 1 987 ? 172.820 158.801 176.188 1.00 76.49 966 LEU A N 1
ATOM 14017 C CA . LEU A 1 987 ? 173.709 159.946 176.033 1.00 73.28 966 LEU A CA 1
ATOM 14018 C C . LEU A 1 987 ? 175.064 159.688 176.685 1.00 74.85 966 LEU A C 1
ATOM 14019 O O . LEU A 1 987 ? 176.104 160.062 176.133 1.00 81.43 966 LEU A O 1
ATOM 14035 N N . TYR A 1 988 ? 175.075 159.057 177.860 1.00 80.89 967 TYR A N 1
ATOM 14036 C CA . TYR A 1 988 ? 176.271 158.949 178.684 1.00 78.78 967 TYR A CA 1
ATOM 14037 C C . TYR A 1 988 ? 177.111 157.723 178.359 1.00 79.24 967 TYR A C 1
ATOM 14038 O O . TYR A 1 988 ? 177.851 157.249 179.226 1.00 82.27 967 TYR A O 1
ATOM 14056 N N . GLN A 1 989 ? 177.014 157.203 177.141 1.00 79.47 968 GLN A N 1
ATOM 14057 C CA . GLN A 1 989 ? 177.813 156.071 176.699 1.00 75.38 968 GLN A CA 1
ATOM 14058 C C . GLN A 1 989 ? 178.983 156.589 175.882 1.00 77.90 968 GLN A C 1
ATOM 14059 O O . GLN A 1 989 ? 178.790 157.341 174.922 1.00 85.45 968 GLN A O 1
ATOM 14073 N N . ARG A 1 990 ? 180.190 156.189 176.261 1.00 76.99 969 ARG A N 1
ATOM 14074 C CA . ARG A 1 990 ? 181.370 156.633 175.544 1.00 78.72 969 ARG A CA 1
ATOM 14075 C C . ARG A 1 990 ? 181.571 155.780 174.295 1.00 79.94 969 ARG A C 1
ATOM 14076 O O . ARG A 1 990 ? 180.952 154.729 174.117 1.00 82.32 969 ARG A O 1
ATOM 14097 N N . GLU A 1 991 ? 182.452 156.254 173.412 1.00 97.70 970 GLU A N 1
ATOM 14098 C CA . GLU A 1 991 ? 182.665 155.586 172.132 1.00 97.41 970 GLU A CA 1
ATOM 14099 C C . GLU A 1 991 ? 183.238 154.183 172.285 1.00 98.00 970 GLU A C 1
ATOM 14100 O O . GLU A 1 991 ? 183.062 153.361 171.380 1.00 98.84 970 GLU A O 1
ATOM 14112 N N . ASP A 1 992 ? 183.909 153.885 173.396 1.00 87.51 971 ASP A N 1
ATOM 14113 C CA . ASP A 1 992 ? 184.505 152.572 173.605 1.00 86.07 971 ASP A CA 1
ATOM 14114 C C . ASP A 1 992 ? 183.536 151.573 174.228 1.00 85.86 971 ASP A C 1
ATOM 14115 O O . ASP A 1 992 ? 183.970 150.510 174.681 1.00 85.08 971 ASP A O 1
ATOM 14124 N N . GLY A 1 993 ? 182.241 151.887 174.259 1.00 87.32 972 GLY A N 1
ATOM 14125 C CA . GLY A 1 993 ? 181.241 151.006 174.814 1.00 82.46 972 GLY A CA 1
ATOM 14126 C C . GLY A 1 993 ? 180.989 151.179 176.294 1.00 81.02 972 GLY A C 1
ATOM 14127 O O . GLY A 1 993 ? 180.013 150.620 176.806 1.00 85.63 972 GLY A O 1
ATOM 14131 N N . SER A 1 994 ? 181.824 151.935 176.996 1.00 72.91 973 SER A N 1
ATOM 14132 C CA . SER A 1 994 ? 181.650 152.145 178.420 1.00 68.39 973 SER A CA 1
ATOM 14133 C C . SER A 1 994 ? 180.536 153.149 178.681 1.00 71.01 973 SER A C 1
ATOM 14134 O O . SER A 1 994 ? 180.061 153.843 177.781 1.00 83.55 973 SER A O 1
ATOM 14142 N N . PHE A 1 995 ? 180.112 153.208 179.939 1.00 61.60 974 PHE A N 1
ATOM 14143 C CA . PHE A 1 995 ? 179.239 154.256 180.446 1.00 63.24 974 PHE A CA 1
ATOM 14144 C C . PHE A 1 995 ? 179.994 155.030 181.511 1.00 64.02 974 PHE A C 1
ATOM 14145 O O . PHE A 1 995 ? 180.678 154.431 182.346 1.00 78.95 974 PHE A O 1
ATOM 14162 N N . SER A 1 996 ? 179.888 156.351 181.466 1.00 67.79 975 SER A N 1
ATOM 14163 C CA . SER A 1 996 ? 180.528 157.235 182.426 1.00 69.58 975 SER A CA 1
ATOM 14164 C C . SER A 1 996 ? 179.492 158.171 183.028 1.00 72.87 975 SER A C 1
ATOM 14165 O O . SER A 1 996 ? 178.376 158.309 182.526 1.00 77.35 975 SER A O 1
ATOM 14173 N N . ALA A 1 997 ? 179.879 158.815 184.128 1.00 77.87 976 ALA A N 1
ATOM 14174 C CA . ALA A 1 997 ? 178.956 159.706 184.819 1.00 74.13 976 ALA A CA 1
ATOM 14175 C C . ALA A 1 997 ? 178.573 160.897 183.956 1.00 79.43 976 ALA A C 1
ATOM 14176 O O . ALA A 1 997 ? 177.445 161.389 184.054 1.00 88.51 976 ALA A O 1
ATOM 14183 N N . PHE A 1 998 ? 179.489 161.367 183.105 1.00 80.96 977 PHE A N 1
ATOM 14184 C CA . PHE A 1 998 ? 179.270 162.543 182.270 1.00 80.10 977 PHE A CA 1
ATOM 14185 C C . PHE A 1 998 ? 179.626 162.267 180.815 1.00 84.08 977 PHE A C 1
ATOM 14186 O O . PHE A 1 998 ? 180.101 163.158 180.108 1.00 86.43 977 PHE A O 1
ATOM 14203 N N . GLY A 1 999 ? 179.395 161.040 180.352 1.00 85.50 978 GLY A N 1
ATOM 14204 C CA . GLY A 1 999 ? 179.569 160.736 178.942 1.00 84.97 978 GLY A CA 1
ATOM 14205 C C . GLY A 1 999 ? 181.016 160.831 178.506 1.00 84.23 978 GLY A C 1
ATOM 14206 O O . GLY A 1 999 ? 181.934 160.373 179.194 1.00 86.89 978 GLY A O 1
ATOM 14210 N N . ASN A 1 1000 ? 181.224 161.432 177.334 1.00 87.13 979 ASN A N 1
ATOM 14211 C CA . ASN A 1 1000 ? 182.557 161.535 176.756 1.00 88.40 979 ASN A CA 1
ATOM 14212 C C . ASN A 1 1000 ? 183.403 162.631 177.383 1.00 93.78 979 ASN A C 1
ATOM 14213 O O . ASN A 1 1000 ? 184.597 162.712 177.078 1.00 96.92 979 ASN A O 1
ATOM 14224 N N . TYR A 1 1001 ? 182.833 163.475 178.241 1.00 95.83 980 TYR A N 1
ATOM 14225 C CA . TYR A 1 1001 ? 183.637 164.506 178.881 1.00 93.45 980 TYR A CA 1
ATOM 14226 C C . TYR A 1 1001 ? 184.616 163.929 179.892 1.00 91.33 980 TYR A C 1
ATOM 14227 O O . TYR A 1 1001 ? 185.633 164.566 180.178 1.00 96.50 980 TYR A O 1
ATOM 14245 N N . ASP A 1 1002 ? 184.340 162.748 180.433 1.00 90.87 981 ASP A N 1
ATOM 14246 C CA . ASP A 1 1002 ? 185.260 162.139 181.377 1.00 92.70 981 ASP A CA 1
ATOM 14247 C C . ASP A 1 1002 ? 186.459 161.540 180.643 1.00 94.27 981 ASP A C 1
ATOM 14248 O O . ASP A 1 1002 ? 186.345 161.150 179.478 1.00 95.50 981 ASP A O 1
ATOM 14257 N N . PRO A 1 1003 ? 187.623 161.456 181.294 1.00 89.06 982 PRO A N 1
ATOM 14258 C CA . PRO A 1 1003 ? 188.781 160.858 180.614 1.00 87.71 982 PRO A CA 1
ATOM 14259 C C . PRO A 1 1003 ? 188.593 159.394 180.262 1.00 91.55 982 PRO A C 1
ATOM 14260 O O . PRO A 1 1003 ? 189.106 158.949 179.229 1.00 90.31 982 PRO A O 1
ATOM 14271 N N . SER A 1 1004 ? 187.877 158.630 181.085 1.00 86.21 983 SER A N 1
ATOM 14272 C CA . SER A 1 1004 ? 187.687 157.209 180.835 1.00 79.98 983 SER A CA 1
ATOM 14273 C C . SER A 1 1004 ? 186.411 156.744 181.514 1.00 75.51 983 SER A C 1
ATOM 14274 O O . SER A 1 1004 ? 185.921 157.369 182.456 1.00 81.11 983 SER A O 1
ATOM 14282 N N . GLY A 1 1005 ? 185.880 155.629 181.024 1.00 77.66 984 GLY A N 1
ATOM 14283 C CA . GLY A 1 1005 ? 184.653 155.088 181.562 1.00 75.86 984 GLY A CA 1
ATOM 14284 C C . GLY A 1 1005 ? 184.859 154.393 182.887 1.00 73.09 984 GLY A C 1
ATOM 14285 O O . GLY A 1 1005 ? 185.975 154.068 183.285 1.00 79.46 984 GLY A O 1
ATOM 14289 N N . SER A 1 1006 ? 183.744 154.160 183.573 1.00 60.01 985 SER A N 1
ATOM 14290 C CA . SER A 1 1006 ? 183.728 153.551 184.895 1.00 63.07 985 SER A CA 1
ATOM 14291 C C . SER A 1 1006 ? 183.149 152.150 184.794 1.00 62.53 985 SER A C 1
ATOM 14292 O O . SER A 1 1006 ? 182.052 151.967 184.259 1.00 75.99 985 SER A O 1
ATOM 14300 N N . THR A 1 1007 ? 183.886 151.162 185.307 1.00 69.88 986 THR A N 1
ATOM 14301 C CA . THR A 1 1007 ? 183.376 149.797 185.298 1.00 73.77 986 THR A CA 1
ATOM 14302 C C . THR A 1 1007 ? 182.169 149.652 186.209 1.00 77.54 986 THR A C 1
ATOM 14303 O O . THR A 1 1007 ? 181.255 148.882 185.903 1.00 83.57 986 THR A O 1
ATOM 14314 N N . TRP A 1 1008 ? 182.147 150.372 187.329 1.00 75.09 987 TRP A N 1
ATOM 14315 C CA . TRP A 1 1008 ? 181.021 150.271 188.249 1.00 71.58 987 TRP A CA 1
ATOM 14316 C C . TRP A 1 1008 ? 179.734 150.755 187.596 1.00 72.56 987 TRP A C 1
ATOM 14317 O O . TRP A 1 1008 ? 178.708 150.064 187.623 1.00 78.61 987 TRP A O 1
ATOM 14338 N N . LEU A 1 1009 ? 179.771 151.944 186.999 1.00 70.14 988 LEU A N 1
ATOM 14339 C CA . LEU A 1 1009 ? 178.572 152.479 186.369 1.00 61.84 988 LEU A CA 1
ATOM 14340 C C . LEU A 1 1009 ? 178.204 151.699 185.117 1.00 64.26 988 LEU A C 1
ATOM 14341 O O . LEU A 1 1009 ? 177.016 151.529 184.823 1.00 70.65 988 LEU A O 1
ATOM 14357 N N . SER A 1 1010 ? 179.196 151.211 184.373 1.00 71.54 989 SER A N 1
ATOM 14358 C CA . SER A 1 1010 ? 178.897 150.346 183.239 1.00 64.83 989 SER A CA 1
ATOM 14359 C C . SER A 1 1010 ? 178.174 149.089 183.696 1.00 71.30 989 SER A C 1
ATOM 14360 O O . SER A 1 1010 ? 177.206 148.658 183.065 1.00 81.65 989 SER A O 1
ATOM 14368 N N . ALA A 1 1011 ? 178.620 148.497 184.803 1.00 67.24 990 ALA A N 1
ATOM 14369 C CA . ALA A 1 1011 ? 177.953 147.316 185.338 1.00 62.27 990 ALA A CA 1
ATOM 14370 C C . ALA A 1 1011 ? 176.538 147.638 185.789 1.00 65.01 990 ALA A C 1
ATOM 14371 O O . ALA A 1 1011 ? 175.612 146.851 185.564 1.00 75.04 990 ALA A O 1
ATOM 14378 N N . PHE A 1 1012 ? 176.353 148.786 186.437 1.00 73.26 991 PHE A N 1
ATOM 14379 C CA . PHE A 1 1012 ? 175.024 149.177 186.893 1.00 70.39 991 PHE A CA 1
ATOM 14380 C C . PHE A 1 1012 ? 174.070 149.342 185.715 1.00 72.70 991 PHE A C 1
ATOM 14381 O O . PHE A 1 1012 ? 172.943 148.830 185.732 1.00 78.39 991 PHE A O 1
ATOM 14398 N N . VAL A 1 1013 ? 174.521 150.031 184.666 1.00 75.59 992 VAL A N 1
ATOM 14399 C CA . VAL A 1 1013 ? 173.675 150.240 183.496 1.00 72.33 992 VAL A CA 1
ATOM 14400 C C . VAL A 1 1013 ? 173.413 148.919 182.786 1.00 74.98 992 VAL A C 1
ATOM 14401 O O . VAL A 1 1013 ? 172.307 148.678 182.293 1.00 85.50 992 VAL A O 1
ATOM 14414 N N . LEU A 1 1014 ? 174.422 148.047 182.714 1.00 69.52 993 LEU A N 1
ATOM 14415 C CA . LEU A 1 1014 ? 174.234 146.741 182.095 1.00 67.54 993 LEU A CA 1
ATOM 14416 C C . LEU A 1 1014 ? 173.172 145.941 182.830 1.00 72.07 993 LEU A C 1
ATOM 14417 O O . LEU A 1 1014 ? 172.287 145.348 182.206 1.00 83.29 993 LEU A O 1
ATOM 14433 N N . ARG A 1 1015 ? 173.243 145.919 184.160 1.00 77.20 994 ARG A N 1
ATOM 14434 C CA . ARG A 1 1015 ? 172.265 145.170 184.939 1.00 75.84 994 ARG A CA 1
ATOM 14435 C C . ARG A 1 1015 ? 170.868 145.741 184.758 1.00 75.54 994 ARG A C 1
ATOM 14436 O O . ARG A 1 1015 ? 169.903 144.990 184.575 1.00 88.37 994 ARG A O 1
ATOM 14457 N N . CYS A 1 1016 ? 170.738 147.068 184.805 1.00 76.84 995 CYS A N 1
ATOM 14458 C CA . CYS A 1 1016 ? 169.422 147.675 184.640 1.00 79.52 995 CYS A CA 1
ATOM 14459 C C . CYS A 1 1016 ? 168.846 147.384 183.261 1.00 82.51 995 CYS A C 1
ATOM 14460 O O . CYS A 1 1016 ? 167.676 147.003 183.137 1.00 86.58 995 CYS A O 1
ATOM 14468 N N . PHE A 1 1017 ? 169.658 147.520 182.212 1.00 77.57 996 PHE A N 1
ATOM 14469 C CA . PHE A 1 1017 ? 169.171 147.249 180.865 1.00 75.01 996 PHE A CA 1
ATOM 14470 C C . PHE A 1 1017 ? 168.790 145.786 180.696 1.00 77.71 996 PHE A C 1
ATOM 14471 O O . PHE A 1 1017 ? 167.788 145.472 180.046 1.00 87.72 996 PHE A O 1
ATOM 14488 N N . LEU A 1 1018 ? 169.575 144.872 181.267 1.00 75.88 997 LEU A N 1
ATOM 14489 C CA . LEU A 1 1018 ? 169.222 143.461 181.182 1.00 73.83 997 LEU A CA 1
ATOM 14490 C C . LEU A 1 1018 ? 167.931 143.164 181.926 1.00 74.12 997 LEU A C 1
ATOM 14491 O O . LEU A 1 1018 ? 167.155 142.305 181.497 1.00 82.98 997 LEU A O 1
ATOM 14507 N N . GLU A 1 1019 ? 167.683 143.855 183.039 1.00 73.65 998 GLU A N 1
ATOM 14508 C CA . GLU A 1 1019 ? 166.431 143.662 183.758 1.00 75.71 998 GLU A CA 1
ATOM 14509 C C . GLU A 1 1019 ? 165.242 144.280 183.033 1.00 78.38 998 GLU A C 1
ATOM 14510 O O . GLU A 1 1019 ? 164.108 143.853 183.266 1.00 85.13 998 GLU A O 1
ATOM 14522 N N . ALA A 1 1020 ? 165.470 145.261 182.162 1.00 81.43 999 ALA A N 1
ATOM 14523 C CA . ALA A 1 1020 ? 164.404 145.937 181.434 1.00 79.17 999 ALA A CA 1
ATOM 14524 C C . ALA A 1 1020 ? 164.091 145.297 180.087 1.00 80.25 999 ALA A C 1
ATOM 14525 O O . ALA A 1 1020 ? 163.284 145.848 179.333 1.00 84.62 999 ALA A O 1
ATOM 14532 N N . ASP A 1 1021 ? 164.712 144.165 179.759 1.00 93.84 1000 ASP A N 1
ATOM 14533 C CA . ASP A 1 1021 ? 164.431 143.508 178.483 1.00 90.57 1000 ASP A CA 1
ATOM 14534 C C . ASP A 1 1021 ? 162.970 143.121 178.303 1.00 87.02 1000 ASP A C 1
ATOM 14535 O O . ASP A 1 1021 ? 162.401 143.443 177.246 1.00 87.91 1000 ASP A O 1
ATOM 14544 N N . PRO A 1 1022 ? 162.309 142.429 179.239 1.00 79.48 1001 PRO A N 1
ATOM 14545 C CA . PRO A 1 1022 ? 160.947 141.954 178.944 1.00 84.18 1001 PRO A CA 1
ATOM 14546 C C . PRO A 1 1022 ? 159.914 143.057 178.799 1.00 85.60 1001 PRO A C 1
ATOM 14547 O O . PRO A 1 1022 ? 158.846 142.797 178.233 1.00 91.22 1001 PRO A O 1
ATOM 14558 N N . TYR A 1 1023 ? 160.188 144.271 179.277 1.00 79.33 1002 TYR A N 1
ATOM 14559 C CA . TYR A 1 1023 ? 159.205 145.351 179.243 1.00 77.89 1002 TYR A CA 1
ATOM 14560 C C . TYR A 1 1023 ? 159.374 146.237 178.013 1.00 76.90 1002 TYR A C 1
ATOM 14561 O O . TYR A 1 1023 ? 158.430 146.407 177.235 1.00 72.63 1002 TYR A O 1
ATOM 14579 N N . ILE A 1 1024 ? 160.567 146.802 177.827 1.00 83.78 1003 ILE A N 1
ATOM 14580 C CA . ILE A 1 1024 ? 160.867 147.660 176.684 1.00 77.26 1003 ILE A CA 1
ATOM 14581 C C . ILE A 1 1024 ? 161.891 146.961 175.803 1.00 79.52 1003 ILE A C 1
ATOM 14582 O O . ILE A 1 1024 ? 162.339 145.854 176.114 1.00 90.95 1003 ILE A O 1
ATOM 14598 N N . ASP A 1 1025 ? 162.267 147.607 174.705 1.00 86.05 1004 ASP A N 1
ATOM 14599 C CA . ASP A 1 1025 ? 163.191 147.042 173.728 1.00 88.78 1004 ASP A CA 1
ATOM 14600 C C . ASP A 1 1025 ? 164.542 147.734 173.858 1.00 86.56 1004 ASP A C 1
ATOM 14601 O O . ASP A 1 1025 ? 164.657 148.936 173.600 1.00 82.79 1004 ASP A O 1
ATOM 14610 N N . ILE A 1 1026 ? 165.559 146.967 174.241 1.00 89.03 1005 ILE A N 1
ATOM 14611 C CA . ILE A 1 1026 ? 166.911 147.467 174.459 1.00 89.09 1005 ILE A CA 1
ATOM 14612 C C . ILE A 1 1026 ? 167.781 146.993 173.307 1.00 89.15 1005 ILE A C 1
ATOM 14613 O O . ILE A 1 1026 ? 167.695 145.831 172.894 1.00 91.65 1005 ILE A O 1
ATOM 14629 N N . ASP A 1 1027 ? 168.613 147.889 172.785 1.00 82.41 1006 ASP A N 1
ATOM 14630 C CA . ASP A 1 1027 ? 169.559 147.508 171.747 1.00 79.69 1006 ASP A CA 1
ATOM 14631 C C . ASP A 1 1027 ? 170.591 146.554 172.331 1.00 83.80 1006 ASP A C 1
ATOM 14632 O O . ASP A 1 1027 ? 171.291 146.898 173.288 1.00 92.41 1006 ASP A O 1
ATOM 14641 N N . GLN A 1 1028 ? 170.693 145.358 171.752 1.00 80.49 1007 GLN A N 1
ATOM 14642 C CA . GLN A 1 1028 ? 171.601 144.353 172.285 1.00 83.09 1007 GLN A CA 1
ATOM 14643 C C . GLN A 1 1028 ? 173.060 144.674 171.997 1.00 84.20 1007 GLN A C 1
ATOM 14644 O O . GLN A 1 1028 ? 173.942 144.163 172.695 1.00 87.46 1007 GLN A O 1
ATOM 14658 N N . ASN A 1 1029 ? 173.338 145.500 170.989 1.00 84.79 1008 ASN A N 1
ATOM 14659 C CA . ASN A 1 1029 ? 174.717 145.889 170.726 1.00 85.95 1008 ASN A CA 1
ATOM 14660 C C . ASN A 1 1029 ? 175.290 146.701 171.877 1.00 90.11 1008 ASN A C 1
ATOM 14661 O O . ASN A 1 1029 ? 176.478 146.572 172.195 1.00 92.22 1008 ASN A O 1
ATOM 14672 N N . VAL A 1 1030 ? 174.463 147.532 172.513 1.00 88.18 1009 VAL A N 1
ATOM 14673 C CA . VAL A 1 1030 ? 174.909 148.280 173.685 1.00 80.96 1009 VAL A CA 1
ATOM 14674 C C . VAL A 1 1030 ? 175.325 147.318 174.788 1.00 84.68 1009 VAL A C 1
ATOM 14675 O O . VAL A 1 1030 ? 176.381 147.475 175.412 1.00 91.69 1009 VAL A O 1
ATOM 14688 N N . LEU A 1 1031 ? 174.502 146.298 175.033 1.00 76.30 1010 LEU A N 1
ATOM 14689 C CA . LEU A 1 1031 ? 174.822 145.313 176.057 1.00 77.47 1010 LEU A CA 1
ATOM 14690 C C . LEU A 1 1031 ? 176.101 144.563 175.721 1.00 78.14 1010 LEU A C 1
ATOM 14691 O O . LEU A 1 1031 ? 176.944 144.335 176.596 1.00 80.95 1010 LEU A O 1
ATOM 14707 N N . HIS A 1 1032 ? 176.260 144.166 174.459 1.00 85.80 1011 HIS A N 1
ATOM 14708 C CA . HIS A 1 1032 ? 177.447 143.416 174.067 1.00 85.18 1011 HIS A CA 1
ATOM 14709 C C . HIS A 1 1032 ? 178.706 144.252 174.249 1.00 83.73 1011 HIS A C 1
ATOM 14710 O O . HIS A 1 1032 ? 179.711 143.771 174.784 1.00 94.62 1011 HIS A O 1
ATOM 14724 N N . ARG A 1 1033 ? 178.667 145.514 173.817 1.00 77.66 1012 ARG A N 1
ATOM 14725 C CA . ARG A 1 1033 ? 179.833 146.375 173.977 1.00 79.99 1012 ARG A CA 1
ATOM 14726 C C . ARG A 1 1033 ? 180.146 146.619 175.446 1.00 85.32 1012 ARG A C 1
ATOM 14727 O O . ARG A 1 1033 ? 181.316 146.608 175.846 1.00 85.19 1012 ARG A O 1
ATOM 14748 N N . THR A 1 1034 ? 179.116 146.847 176.266 1.00 78.32 1013 THR A N 1
ATOM 14749 C CA . THR A 1 1034 ? 179.355 147.093 177.684 1.00 67.95 1013 THR A CA 1
ATOM 14750 C C . THR A 1 1034 ? 179.960 145.869 178.358 1.00 72.76 1013 THR A C 1
ATOM 14751 O O . THR A 1 1034 ? 180.895 145.993 179.155 1.00 79.24 1013 THR A O 1
ATOM 14762 N N . TYR A 1 1035 ? 179.448 144.677 178.047 1.00 77.46 1014 TYR A N 1
ATOM 14763 C CA . TYR A 1 1035 ? 180.017 143.467 178.627 1.00 69.80 1014 TYR A CA 1
ATOM 14764 C C . TYR A 1 1035 ? 181.453 143.259 178.169 1.00 73.11 1014 TYR A C 1
ATOM 14765 O O . TYR A 1 1035 ? 182.312 142.850 178.961 1.00 82.88 1014 TYR A O 1
ATOM 14783 N N . THR A 1 1036 ? 181.730 143.507 176.886 1.00 81.67 1015 THR A N 1
ATOM 14784 C CA . THR A 1 1036 ? 183.089 143.341 176.385 1.00 81.85 1015 THR A CA 1
ATOM 14785 C C . THR A 1 1036 ? 184.045 144.296 177.079 1.00 88.38 1015 THR A C 1
ATOM 14786 O O . THR A 1 1036 ? 185.170 143.920 177.423 1.00 92.40 1015 THR A O 1
ATOM 14797 N N . TRP A 1 1037 ? 183.620 145.542 177.280 1.00 80.73 1016 TRP A N 1
ATOM 14798 C CA . TRP A 1 1037 ? 184.465 146.496 177.985 1.00 71.60 1016 TRP A CA 1
ATOM 14799 C C . TRP A 1 1037 ? 184.663 146.089 179.438 1.00 76.45 1016 TRP A C 1
ATOM 14800 O O . TRP A 1 1037 ? 185.766 146.223 179.977 1.00 83.63 1016 TRP A O 1
ATOM 14821 N N . LEU A 1 1038 ? 183.608 145.593 180.088 1.00 77.04 1017 LEU A N 1
ATOM 14822 C CA . LEU A 1 1038 ? 183.722 145.186 181.486 1.00 68.42 1017 LEU A CA 1
ATOM 14823 C C . LEU A 1 1038 ? 184.719 144.052 181.649 1.00 69.30 1017 LEU A C 1
ATOM 14824 O O . LEU A 1 1038 ? 185.680 144.161 182.415 1.00 76.17 1017 LEU A O 1
ATOM 14840 N N . LYS A 1 1039 ? 184.545 142.976 180.885 1.00 78.39 1018 LYS A N 1
ATOM 14841 C CA . LYS A 1 1039 ? 185.321 141.767 181.141 1.00 81.51 1018 LYS A CA 1
ATOM 14842 C C . LYS A 1 1039 ? 186.815 141.941 180.907 1.00 82.92 1018 LYS A C 1
ATOM 14843 O O . LYS A 1 1039 ? 187.589 141.078 181.331 1.00 85.63 1018 LYS A O 1
ATOM 14862 N N . GLY A 1 1040 ? 187.245 143.017 180.253 1.00 74.97 1019 GLY A N 1
ATOM 14863 C CA . GLY A 1 1040 ? 188.665 143.292 180.173 1.00 77.61 1019 GLY A CA 1
ATOM 14864 C C . GLY A 1 1040 ? 189.281 143.776 181.468 1.00 83.77 1019 GLY A C 1
ATOM 14865 O O . GLY A 1 1040 ? 190.512 143.777 181.580 1.00 90.33 1019 GLY A O 1
ATOM 14869 N N . HIS A 1 1041 ? 188.464 144.166 182.447 1.00 77.22 1020 HIS A N 1
ATOM 14870 C CA . HIS A 1 1041 ? 188.936 144.746 183.695 1.00 75.89 1020 HIS A CA 1
ATOM 14871 C C . HIS A 1 1041 ? 188.940 143.754 184.850 1.00 77.44 1020 HIS A C 1
ATOM 14872 O O . HIS A 1 1041 ? 189.069 144.170 186.004 1.00 85.10 1020 HIS A O 1
ATOM 14886 N N . GLN A 1 1042 ? 188.804 142.460 184.575 1.00 76.48 1021 GLN A N 1
ATOM 14887 C CA . GLN A 1 1042 ? 188.934 141.436 185.600 1.00 69.22 1021 GLN A CA 1
ATOM 14888 C C . GLN A 1 1042 ? 190.397 141.038 185.712 1.00 72.97 1021 GLN A C 1
ATOM 14889 O O . GLN A 1 1042 ? 191.000 140.588 184.735 1.00 86.37 1021 GLN A O 1
ATOM 14903 N N . LYS A 1 1043 ? 190.959 141.193 186.904 1.00 65.85 1022 LYS A N 1
ATOM 14904 C CA . LYS A 1 1043 ? 192.365 140.898 187.110 1.00 65.43 1022 LYS A CA 1
ATOM 14905 C C . LYS A 1 1043 ? 192.582 139.387 187.106 1.00 70.12 1022 LYS A C 1
ATOM 14906 O O . LYS A 1 1043 ? 191.651 138.599 186.924 1.00 71.11 1022 LYS A O 1
ATOM 14925 N N . SER A 1 1044 ? 193.837 138.976 187.287 1.00 84.72 1023 SER A N 1
ATOM 14926 C CA . SER A 1 1044 ? 194.156 137.553 187.305 1.00 88.21 1023 SER A CA 1
ATOM 14927 C C . SER A 1 1044 ? 193.464 136.848 188.463 1.00 89.13 1023 SER A C 1
ATOM 14928 O O . SER A 1 1044 ? 192.956 135.732 188.308 1.00 88.64 1023 SER A O 1
ATOM 14936 N N . ASN A 1 1045 ? 193.434 137.484 189.631 1.00 80.80 1024 ASN A N 1
ATOM 14937 C CA . ASN A 1 1045 ? 192.796 136.910 190.808 1.00 74.21 1024 ASN A CA 1
ATOM 14938 C C . ASN A 1 1045 ? 191.288 137.114 190.830 1.00 70.22 1024 ASN A C 1
ATOM 14939 O O . ASN A 1 1045 ? 190.657 136.782 191.836 1.00 83.05 1024 ASN A O 1
ATOM 14950 N N . GLY A 1 1046 ? 190.694 137.652 189.767 1.00 61.88 1025 GLY A N 1
ATOM 14951 C CA . GLY A 1 1046 ? 189.267 137.874 189.710 1.00 67.44 1025 GLY A CA 1
ATOM 14952 C C . GLY A 1 1046 ? 188.816 139.222 190.218 1.00 68.36 1025 GLY A C 1
ATOM 14953 O O . GLY A 1 1046 ? 187.623 139.531 190.135 1.00 81.31 1025 GLY A O 1
ATOM 14957 N N . GLU A 1 1047 ? 189.726 140.030 190.745 1.00 61.36 1026 GLU A N 1
ATOM 14958 C CA . GLU A 1 1047 ? 189.382 141.357 191.221 1.00 61.08 1026 GLU A CA 1
ATOM 14959 C C . GLU A 1 1047 ? 189.046 142.266 190.046 1.00 65.29 1026 GLU A C 1
ATOM 14960 O O . GLU A 1 1047 ? 189.795 142.329 189.067 1.00 76.26 1026 GLU A O 1
ATOM 14972 N N . PHE A 1 1048 ? 187.923 142.970 190.141 1.00 64.42 1027 PHE A N 1
ATOM 14973 C CA . PHE A 1 1048 ? 187.596 144.033 189.202 1.00 64.73 1027 PHE A CA 1
ATOM 14974 C C . PHE A 1 1048 ? 188.125 145.353 189.737 1.00 69.52 1027 PHE A C 1
ATOM 14975 O O . PHE A 1 1048 ? 188.117 145.592 190.947 1.00 77.34 1027 PHE A O 1
ATOM 14992 N N . TRP A 1 1049 ? 188.593 146.201 188.829 1.00 69.57 1028 TRP A N 1
ATOM 14993 C CA . TRP A 1 1049 ? 189.104 147.520 189.165 1.00 67.04 1028 TRP A CA 1
ATOM 14994 C C . TRP A 1 1049 ? 188.466 148.544 188.243 1.00 73.51 1028 TRP A C 1
ATOM 14995 O O . TRP A 1 1049 ? 188.096 148.231 187.110 1.00 81.36 1028 TRP A O 1
ATOM 15016 N N . ASP A 1 1050 ? 188.331 149.768 188.746 1.00 77.37 1029 ASP A N 1
ATOM 15017 C CA . ASP A 1 1050 ? 187.605 150.826 188.052 1.00 75.63 1029 ASP A CA 1
ATOM 15018 C C . ASP A 1 1050 ? 188.569 151.902 187.567 1.00 75.96 1029 ASP A C 1
ATOM 15019 O O . ASP A 1 1050 ? 189.122 152.638 188.399 1.00 79.11 1029 ASP A O 1
ATOM 15028 N N . PRO A 1 1051 ? 188.815 152.055 186.257 1.00 69.78 1030 PRO A N 1
ATOM 15029 C CA . PRO A 1 1051 ? 189.655 153.174 185.812 1.00 73.04 1030 PRO A CA 1
ATOM 15030 C C . PRO A 1 1051 ? 188.954 154.515 185.860 1.00 76.08 1030 PRO A C 1
ATOM 15031 O O . PRO A 1 1051 ? 189.633 155.549 185.809 1.00 75.65 1030 PRO A O 1
ATOM 15042 N N . GLY A 1 1052 ? 187.630 154.537 185.959 1.00 80.20 1031 GLY A N 1
ATOM 15043 C CA . GLY A 1 1052 ? 186.900 155.781 185.900 1.00 75.31 1031 GLY A CA 1
ATOM 15044 C C . GLY A 1 1052 ? 187.057 156.609 187.151 1.00 80.96 1031 GLY A C 1
ATOM 15045 O O . GLY A 1 1052 ? 187.615 156.180 188.159 1.00 88.65 1031 GLY A O 1
ATOM 15049 N N . ARG A 1 1053 ? 186.552 157.834 187.072 1.00 84.46 1032 ARG A N 1
ATOM 15050 C CA . ARG A 1 1053 ? 186.645 158.751 188.196 1.00 83.25 1032 ARG A CA 1
ATOM 15051 C C . ARG A 1 1053 ? 185.731 158.299 189.326 1.00 82.12 1032 ARG A C 1
ATOM 15052 O O . ARG A 1 1053 ? 184.609 157.843 189.094 1.00 83.08 1032 ARG A O 1
ATOM 15073 N N . VAL A 1 1054 ? 186.216 158.435 190.558 1.00 77.85 1033 VAL A N 1
ATOM 15074 C CA . VAL A 1 1054 ? 185.450 158.010 191.724 1.00 76.84 1033 VAL A CA 1
ATOM 15075 C C . VAL A 1 1054 ? 184.308 158.991 191.943 1.00 79.65 1033 VAL A C 1
ATOM 15076 O O . VAL A 1 1054 ? 184.537 160.183 192.177 1.00 82.38 1033 VAL A O 1
ATOM 15089 N N . ILE A 1 1055 ? 183.074 158.490 191.867 1.00 82.71 1034 ILE A N 1
ATOM 15090 C CA . ILE A 1 1055 ? 181.893 159.285 192.160 1.00 81.87 1034 ILE A CA 1
ATOM 15091 C C . ILE A 1 1055 ? 181.135 158.765 193.375 1.00 80.35 1034 ILE A C 1
ATOM 15092 O O . ILE A 1 1055 ? 180.485 159.558 194.066 1.00 89.23 1034 ILE A O 1
ATOM 15108 N N . HIS A 1 1056 ? 181.200 157.467 193.656 1.00 77.93 1035 HIS A N 1
ATOM 15109 C CA . HIS A 1 1056 ? 180.623 156.868 194.853 1.00 78.58 1035 HIS A CA 1
ATOM 15110 C C . HIS A 1 1056 ? 181.784 156.463 195.751 1.00 82.62 1035 HIS A C 1
ATOM 15111 O O . HIS A 1 1056 ? 182.460 155.465 195.487 1.00 91.47 1035 HIS A O 1
ATOM 15125 N N . SER A 1 1057 ? 182.018 157.240 196.809 1.00 81.14 1036 SER A N 1
ATOM 15126 C CA . SER A 1 1057 ? 183.201 157.031 197.635 1.00 85.63 1036 SER A CA 1
ATOM 15127 C C . SER A 1 1057 ? 183.173 155.704 198.380 1.00 89.05 1036 SER A C 1
ATOM 15128 O O . SER A 1 1057 ? 184.227 155.243 198.830 1.00 90.84 1036 SER A O 1
ATOM 15136 N N . GLU A 1 1058 ? 182.003 155.081 198.522 1.00 83.21 1037 GLU A N 1
ATOM 15137 C CA . GLU A 1 1058 ? 181.906 153.833 199.270 1.00 80.78 1037 GLU A CA 1
ATOM 15138 C C . GLU A 1 1058 ? 182.319 152.641 198.418 1.00 84.96 1037 GLU A C 1
ATOM 15139 O O . GLU A 1 1058 ? 183.157 151.835 198.834 1.00 88.62 1037 GLU A O 1
ATOM 15151 N N . LEU A 1 1059 ? 181.740 152.509 197.225 1.00 74.96 1038 LEU A N 1
ATOM 15152 C CA . LEU A 1 1059 ? 182.103 151.404 196.345 1.00 72.14 1038 LEU A CA 1
ATOM 15153 C C . LEU A 1 1059 ? 183.451 151.652 195.682 1.00 78.28 1038 LEU A C 1
ATOM 15154 O O . LEU A 1 1059 ? 184.407 150.899 195.888 1.00 81.97 1038 LEU A O 1
ATOM 15170 N N . GLN A 1 1060 ? 183.542 152.714 194.885 1.00 72.86 1039 GLN A N 1
ATOM 15171 C CA . GLN A 1 1060 ? 184.745 152.954 194.098 1.00 72.47 1039 GLN A CA 1
ATOM 15172 C C . GLN A 1 1060 ? 185.926 153.329 194.984 1.00 76.30 1039 GLN A C 1
ATOM 15173 O O . GLN A 1 1060 ? 187.019 152.772 194.843 1.00 79.32 1039 GLN A O 1
ATOM 15187 N N . GLY A 1 1061 ? 185.723 154.266 195.910 1.00 82.79 1040 GLY A N 1
ATOM 15188 C CA . GLY A 1 1061 ? 186.799 154.814 196.703 1.00 84.36 1040 GLY A CA 1
ATOM 15189 C C . GLY A 1 1061 ? 186.936 154.150 198.064 1.00 86.70 1040 GLY A C 1
ATOM 15190 O O . GLY A 1 1061 ? 186.194 153.246 198.438 1.00 87.63 1040 GLY A O 1
ATOM 15194 N N . GLY A 1 1062 ? 187.924 154.630 198.812 1.00 96.06 1041 GLY A N 1
ATOM 15195 C CA . GLY A 1 1062 ? 188.163 154.150 200.155 1.00 98.39 1041 GLY A CA 1
ATOM 15196 C C . GLY A 1 1062 ? 188.831 152.791 200.173 1.00 97.39 1041 GLY A C 1
ATOM 15197 O O . GLY A 1 1062 ? 189.127 152.184 199.144 1.00 88.04 1041 GLY A O 1
ATOM 15201 N N . ASN A 1 1063 ? 189.072 152.308 201.387 1.00 114.07 1042 ASN A N 1
ATOM 15202 C CA . ASN A 1 1063 ? 189.634 150.982 201.569 1.00 112.57 1042 ASN A CA 1
ATOM 15203 C C . ASN A 1 1063 ? 188.563 149.929 201.293 1.00 111.62 1042 ASN A C 1
ATOM 15204 O O . ASN A 1 1063 ? 187.365 150.221 201.274 1.00 111.31 1042 ASN A O 1
ATOM 15215 N N . LYS A 1 1064 ? 189.012 148.696 201.047 1.00 89.76 1043 LYS A N 1
ATOM 15216 C CA . LYS A 1 1064 ? 188.154 147.595 200.601 1.00 86.57 1043 LYS A CA 1
ATOM 15217 C C . LYS A 1 1064 ? 187.471 147.905 199.271 1.00 85.09 1043 LYS A C 1
ATOM 15218 O O . LYS A 1 1064 ? 186.463 147.285 198.923 1.00 88.16 1043 LYS A O 1
ATOM 15237 N N . SER A 1 1065 ? 188.021 148.847 198.506 1.00 84.47 1044 SER A N 1
ATOM 15238 C CA . SER A 1 1065 ? 187.459 149.177 197.200 1.00 77.04 1044 SER A CA 1
ATOM 15239 C C . SER A 1 1065 ? 187.429 147.991 196.250 1.00 81.16 1044 SER A C 1
ATOM 15240 O O . SER A 1 1065 ? 186.387 147.777 195.606 1.00 88.38 1044 SER A O 1
ATOM 15248 N N . PRO A 1 1066 ? 188.502 147.204 196.087 1.00 67.78 1045 PRO A N 1
ATOM 15249 C CA . PRO A 1 1066 ? 188.392 146.036 195.201 1.00 61.42 1045 PRO A CA 1
ATOM 15250 C C . PRO A 1 1066 ? 187.315 145.055 195.616 1.00 71.52 1045 PRO A C 1
ATOM 15251 O O . PRO A 1 1066 ? 186.638 144.492 194.750 1.00 77.41 1045 PRO A O 1
ATOM 15262 N N . VAL A 1 1067 ? 187.107 144.861 196.918 1.00 76.38 1046 VAL A N 1
ATOM 15263 C CA . VAL A 1 1067 ? 186.107 143.896 197.365 1.00 60.44 1046 VAL A CA 1
ATOM 15264 C C . VAL A 1 1067 ? 184.710 144.370 196.983 1.00 62.21 1046 VAL A C 1
ATOM 15265 O O . VAL A 1 1067 ? 183.909 143.604 196.438 1.00 80.65 1046 VAL A O 1
ATOM 15278 N N . THR A 1 1068 ? 184.398 145.639 197.255 1.00 61.37 1047 THR A N 1
ATOM 15279 C CA . THR A 1 1068 ? 183.077 146.154 196.906 1.00 61.91 1047 THR A CA 1
ATOM 15280 C C . THR A 1 1068 ? 182.872 146.185 195.398 1.00 69.87 1047 THR A C 1
ATOM 15281 O O . THR A 1 1068 ? 181.786 145.851 194.911 1.00 79.62 1047 THR A O 1
ATOM 15292 N N . LEU A 1 1069 ? 183.894 146.585 194.639 1.00 65.65 1048 LEU A N 1
ATOM 15293 C CA . LEU A 1 1069 ? 183.751 146.619 193.187 1.00 65.41 1048 LEU A CA 1
ATOM 15294 C C . LEU A 1 1069 ? 183.519 145.226 192.619 1.00 71.05 1048 LEU A C 1
ATOM 15295 O O . LEU A 1 1069 ? 182.657 145.040 191.753 1.00 78.44 1048 LEU A O 1
ATOM 15311 N N . THR A 1 1070 ? 184.275 144.233 193.091 1.00 63.57 1049 THR A N 1
ATOM 15312 C CA . THR A 1 1070 ? 184.080 142.871 192.612 1.00 49.08 1049 THR A CA 1
ATOM 15313 C C . THR A 1 1070 ? 182.705 142.348 192.992 1.00 59.25 1049 THR A C 1
ATOM 15314 O O . THR A 1 1070 ? 182.020 141.735 192.169 1.00 80.38 1049 THR A O 1
ATOM 15325 N N . ALA A 1 1071 ? 182.276 142.588 194.233 1.00 52.54 1050 ALA A N 1
ATOM 15326 C CA . ALA A 1 1071 ? 180.971 142.105 194.663 1.00 51.41 1050 ALA A CA 1
ATOM 15327 C C . ALA A 1 1071 ? 179.843 142.764 193.887 1.00 58.87 1050 ALA A C 1
ATOM 15328 O O . ALA A 1 1071 ? 178.814 142.132 193.638 1.00 70.63 1050 ALA A O 1
ATOM 15335 N N . TYR A 1 1072 ? 180.006 144.030 193.508 1.00 53.56 1051 TYR A N 1
ATOM 15336 C CA . TYR A 1 1072 ? 178.975 144.703 192.728 1.00 56.25 1051 TYR A CA 1
ATOM 15337 C C . TYR A 1 1072 ? 178.947 144.187 191.294 1.00 63.60 1051 TYR A C 1
ATOM 15338 O O . TYR A 1 1072 ? 177.881 143.858 190.755 1.00 78.34 1051 TYR A O 1
ATOM 15356 N N . ILE A 1 1073 ? 180.117 144.087 190.663 1.00 63.82 1052 ILE A N 1
ATOM 15357 C CA . ILE A 1 1073 ? 180.153 143.755 189.245 1.00 60.24 1052 ILE A CA 1
ATOM 15358 C C . ILE A 1 1073 ? 179.842 142.283 189.021 1.00 67.11 1052 ILE A C 1
ATOM 15359 O O . ILE A 1 1073 ? 179.276 141.919 187.985 1.00 81.77 1052 ILE A O 1
ATOM 15375 N N . VAL A 1 1074 ? 180.197 141.408 189.964 1.00 61.77 1053 VAL A N 1
ATOM 15376 C CA . VAL A 1 1074 ? 179.835 140.002 189.828 1.00 51.27 1053 VAL A CA 1
ATOM 15377 C C . VAL A 1 1074 ? 178.322 139.851 189.835 1.00 66.85 1053 VAL A C 1
ATOM 15378 O O . VAL A 1 1074 ? 177.758 139.125 189.012 1.00 81.20 1053 VAL A O 1
ATOM 15391 N N . THR A 1 1075 ? 177.640 140.546 190.748 1.00 65.89 1054 THR A N 1
ATOM 15392 C CA . THR A 1 1075 ? 176.182 140.508 190.760 1.00 66.82 1054 THR A CA 1
ATOM 15393 C C . THR A 1 1075 ? 175.609 141.077 189.472 1.00 74.45 1054 THR A C 1
ATOM 15394 O O . THR A 1 1075 ? 174.626 140.554 188.936 1.00 89.68 1054 THR A O 1
ATOM 15405 N N . SER A 1 1076 ? 176.199 142.159 188.964 1.00 68.35 1055 SER A N 1
ATOM 15406 C CA . SER A 1 1076 ? 175.654 142.775 187.759 1.00 68.83 1055 SER A CA 1
ATOM 15407 C C . SER A 1 1076 ? 175.836 141.901 186.523 1.00 70.59 1055 SER A C 1
ATOM 15408 O O . SER A 1 1076 ? 175.027 141.984 185.593 1.00 75.32 1055 SER A O 1
ATOM 15416 N N . LEU A 1 1077 ? 176.875 141.066 186.481 1.00 72.65 1056 LEU A N 1
ATOM 15417 C CA . LEU A 1 1077 ? 177.142 140.256 185.299 1.00 66.61 1056 LEU A CA 1
ATOM 15418 C C . LEU A 1 1077 ? 176.279 139.001 185.225 1.00 74.97 1056 LEU A C 1
ATOM 15419 O O . LEU A 1 1077 ? 176.209 138.389 184.155 1.00 86.24 1056 LEU A O 1
ATOM 15435 N N . LEU A 1 1078 ? 175.604 138.610 186.310 1.00 69.92 1057 LEU A N 1
ATOM 15436 C CA . LEU A 1 1078 ? 174.843 137.365 186.278 1.00 75.56 1057 LEU A CA 1
ATOM 15437 C C . LEU A 1 1078 ? 173.668 137.444 185.318 1.00 79.37 1057 LEU A C 1
ATOM 15438 O O . LEU A 1 1078 ? 173.325 136.445 184.669 1.00 80.47 1057 LEU A O 1
ATOM 15454 N N . GLY A 1 1079 ? 173.050 138.621 185.205 1.00 80.14 1058 GLY A N 1
ATOM 15455 C CA . GLY A 1 1079 ? 171.926 138.783 184.306 1.00 85.21 1058 GLY A CA 1
ATOM 15456 C C . GLY A 1 1079 ? 172.307 138.657 182.852 1.00 79.50 1058 GLY A C 1
ATOM 15457 O O . GLY A 1 1079 ? 171.432 138.449 182.005 1.00 84.33 1058 GLY A O 1
ATOM 15461 N N . TYR A 1 1080 ? 173.593 138.772 182.546 1.00 76.03 1059 TYR A N 1
ATOM 15462 C CA . TYR A 1 1080 ? 174.086 138.591 181.197 1.00 76.59 1059 TYR A CA 1
ATOM 15463 C C . TYR A 1 1080 ? 174.248 137.119 180.836 1.00 83.50 1059 TYR A C 1
ATOM 15464 O O . TYR A 1 1080 ? 174.512 136.813 179.670 1.00 92.46 1059 TYR A O 1
ATOM 15482 N N . ARG A 1 1081 ? 174.067 136.196 181.792 1.00 82.40 1060 ARG A N 1
ATOM 15483 C CA . ARG A 1 1081 ? 174.211 134.776 181.478 1.00 82.07 1060 ARG A CA 1
ATOM 15484 C C . ARG A 1 1081 ? 173.153 134.287 180.498 1.00 83.79 1060 ARG A C 1
ATOM 15485 O O . ARG A 1 1081 ? 173.305 133.191 179.951 1.00 88.87 1060 ARG A O 1
ATOM 15506 N N . LYS A 1 1082 ? 172.094 135.065 180.260 1.00 94.48 1061 LYS A N 1
ATOM 15507 C CA . LYS A 1 1082 ? 171.163 134.748 179.181 1.00 98.15 1061 LYS A CA 1
ATOM 15508 C C . LYS A 1 1082 ? 171.856 134.792 177.824 1.00 97.97 1061 LYS A C 1
ATOM 15509 O O . LYS A 1 1082 ? 171.731 133.861 177.022 1.00 100.00 1061 LYS A O 1
ATOM 15528 N N . TYR A 1 1083 ? 172.592 135.870 177.546 1.00 94.66 1062 TYR A N 1
ATOM 15529 C CA . TYR A 1 1083 ? 173.263 136.016 176.259 1.00 94.28 1062 TYR A CA 1
ATOM 15530 C C . TYR A 1 1083 ? 174.572 135.247 176.170 1.00 96.23 1062 TYR A C 1
ATOM 15531 O O . TYR A 1 1083 ? 175.132 135.150 175.074 1.00 101.99 1062 TYR A O 1
ATOM 15549 N N . GLN A 1 1084 ? 175.084 134.724 177.279 1.00 95.22 1063 GLN A N 1
ATOM 15550 C CA . GLN A 1 1084 ? 176.359 134.021 177.271 1.00 96.10 1063 GLN A CA 1
ATOM 15551 C C . GLN A 1 1084 ? 176.434 133.067 178.458 1.00 96.13 1063 GLN A C 1
ATOM 15552 O O . GLN A 1 1084 ? 176.752 133.507 179.569 1.00 102.96 1063 GLN A O 1
ATOM 15566 N N . PRO A 1 1085 ? 176.160 131.769 178.292 1.00 101.26 1064 PRO A N 1
ATOM 15567 C CA . PRO A 1 1085 ? 176.179 130.873 179.460 1.00 103.67 1064 PRO A CA 1
ATOM 15568 C C . PRO A 1 1085 ? 177.564 130.571 180.015 1.00 106.27 1064 PRO A C 1
ATOM 15569 O O . PRO A 1 1085 ? 177.647 129.754 180.938 1.00 107.13 1064 PRO A O 1
ATOM 15580 N N . ASN A 1 1086 ? 178.640 131.181 179.502 1.00 113.21 1065 ASN A N 1
ATOM 15581 C CA . ASN A 1 1086 ? 179.983 130.880 179.995 1.00 112.02 1065 ASN A CA 1
ATOM 15582 C C . ASN A 1 1086 ? 180.719 132.121 180.486 1.00 113.34 1065 ASN A C 1
ATOM 15583 O O . ASN A 1 1086 ? 181.908 132.298 180.200 1.00 116.18 1065 ASN A O 1
ATOM 15594 N N . ILE A 1 1087 ? 180.043 132.965 181.261 1.00 93.24 1066 ILE A N 1
ATOM 15595 C CA . ILE A 1 1087 ? 180.707 134.085 181.921 1.00 89.21 1066 ILE A CA 1
ATOM 15596 C C . ILE A 1 1087 ? 181.574 133.483 183.018 1.00 93.03 1066 ILE A C 1
ATOM 15597 O O . ILE A 1 1087 ? 181.063 132.990 184.025 1.00 97.67 1066 ILE A O 1
ATOM 15613 N N . ASP A 1 1088 ? 182.887 133.527 182.827 1.00 95.81 1067 ASP A N 1
ATOM 15614 C CA . ASP A 1 1088 ? 183.815 132.925 183.778 1.00 99.63 1067 ASP A CA 1
ATOM 15615 C C . ASP A 1 1088 ? 184.046 133.917 184.907 1.00 99.69 1067 ASP A C 1
ATOM 15616 O O . ASP A 1 1088 ? 184.916 134.786 184.835 1.00 101.69 1067 ASP A O 1
ATOM 15625 N N . VAL A 1 1089 ? 183.244 133.785 185.961 1.00 87.32 1068 VAL A N 1
ATOM 15626 C CA . VAL A 1 1089 ? 183.375 134.572 187.180 1.00 77.76 1068 VAL A CA 1
ATOM 15627 C C . VAL A 1 1089 ? 183.645 133.677 188.386 1.00 79.71 1068 VAL A C 1
ATOM 15628 O O . VAL A 1 1089 ? 183.427 134.081 189.517 1.00 87.44 1068 VAL A O 1
ATOM 15641 N N . GLN A 1 1090 ? 184.114 132.451 188.154 1.00 83.17 1069 GLN A N 1
ATOM 15642 C CA . GLN A 1 1090 ? 184.407 131.575 189.279 1.00 85.02 1069 GLN A CA 1
ATOM 15643 C C . GLN A 1 1090 ? 185.618 132.066 190.054 1.00 84.37 1069 GLN A C 1
ATOM 15644 O O . GLN A 1 1090 ? 185.669 131.920 191.280 1.00 88.92 1069 GLN A O 1
ATOM 15658 N N . GLU A 1 1091 ? 186.596 132.656 189.368 1.00 76.13 1070 GLU A N 1
ATOM 15659 C CA . GLU A 1 1091 ? 187.739 133.213 190.076 1.00 79.13 1070 GLU A CA 1
ATOM 15660 C C . GLU A 1 1091 ? 187.334 134.433 190.892 1.00 81.65 1070 GLU A C 1
ATOM 15661 O O . GLU A 1 1091 ? 187.835 134.634 192.002 1.00 90.18 1070 GLU A O 1
ATOM 15673 N N . SER A 1 1092 ? 186.418 135.252 190.371 1.00 70.34 1071 SER A N 1
ATOM 15674 C CA . SER A 1 1092 ? 185.912 136.373 191.155 1.00 65.06 1071 SER A CA 1
ATOM 15675 C C . SER A 1 1092 ? 185.146 135.888 192.379 1.00 72.45 1071 SER A C 1
ATOM 15676 O O . SER A 1 1092 ? 185.254 136.473 193.463 1.00 82.48 1071 SER A O 1
ATOM 15684 N N . ILE A 1 1093 ? 184.364 134.819 192.225 1.00 73.92 1072 ILE A N 1
ATOM 15685 C CA . ILE A 1 1093 ? 183.635 134.262 193.360 1.00 69.49 1072 ILE A CA 1
ATOM 15686 C C . ILE A 1 1093 ? 184.606 133.727 194.402 1.00 70.98 1072 ILE A C 1
ATOM 15687 O O . ILE A 1 1093 ? 184.411 133.914 195.609 1.00 84.04 1072 ILE A O 1
ATOM 15703 N N . HIS A 1 1094 ? 185.659 133.041 193.958 1.00 64.61 1073 HIS A N 1
ATOM 15704 C CA . HIS A 1 1094 ? 186.656 132.549 194.899 1.00 73.42 1073 HIS A CA 1
ATOM 15705 C C . HIS A 1 1094 ? 187.350 133.703 195.608 1.00 76.99 1073 HIS A C 1
ATOM 15706 O O . HIS A 1 1094 ? 187.649 133.618 196.804 1.00 80.89 1073 HIS A O 1
ATOM 15720 N N . PHE A 1 1095 ? 187.613 134.790 194.884 1.00 64.38 1074 PHE A N 1
ATOM 15721 C CA . PHE A 1 1095 ? 188.212 135.965 195.503 1.00 59.45 1074 PHE A CA 1
ATOM 15722 C C . PHE A 1 1095 ? 187.301 136.552 196.571 1.00 65.18 1074 PHE A C 1
ATOM 15723 O O . PHE A 1 1095 ? 187.764 136.916 197.658 1.00 80.17 1074 PHE A O 1
ATOM 15740 N N . LEU A 1 1096 ? 186.003 136.659 196.281 1.00 65.83 1075 LEU A N 1
ATOM 15741 C CA . LEU A 1 1096 ? 185.075 137.185 197.277 1.00 59.95 1075 LEU A CA 1
ATOM 15742 C C . LEU A 1 1096 ? 185.004 136.275 198.495 1.00 62.84 1075 LEU A C 1
ATOM 15743 O O . LEU A 1 1096 ? 184.943 136.755 199.631 1.00 69.23 1075 LEU A O 1
ATOM 15759 N N . GLU A 1 1097 ? 185.009 134.959 198.282 1.00 71.33 1076 GLU A N 1
ATOM 15760 C CA . GLU A 1 1097 ? 184.995 134.034 199.411 1.00 63.79 1076 GLU A CA 1
ATOM 15761 C C . GLU A 1 1097 ? 186.250 134.179 200.261 1.00 75.19 1076 GLU A C 1
ATOM 15762 O O . GLU A 1 1097 ? 186.179 134.168 201.496 1.00 87.51 1076 GLU A O 1
ATOM 15774 N N . SER A 1 1098 ? 187.413 134.317 199.619 1.00 79.70 1077 SER A N 1
ATOM 15775 C CA . SER A 1 1098 ? 188.652 134.494 200.369 1.00 78.03 1077 SER A CA 1
ATOM 15776 C C . SER A 1 1098 ? 188.642 135.801 201.148 1.00 78.18 1077 SER A C 1
ATOM 15777 O O . SER A 1 1098 ? 189.086 135.848 202.299 1.00 81.43 1077 SER A O 1
ATOM 15785 N N . GLU A 1 1099 ? 188.142 136.876 200.537 1.00 77.99 1078 GLU A N 1
ATOM 15786 C CA . GLU A 1 1099 ? 188.071 138.153 201.239 1.00 76.56 1078 GLU A CA 1
ATOM 15787 C C . GLU A 1 1099 ? 187.108 138.082 202.415 1.00 83.27 1078 GLU A C 1
ATOM 15788 O O . GLU A 1 1099 ? 187.361 138.681 203.465 1.00 90.91 1078 GLU A O 1
ATOM 15800 N N . PHE A 1 1100 ? 185.994 137.366 202.256 1.00 79.75 1079 PHE A N 1
ATOM 15801 C CA . PHE A 1 1100 ? 185.078 137.178 203.374 1.00 70.81 1079 PHE A CA 1
ATOM 15802 C C . PHE A 1 1100 ? 185.745 136.412 204.505 1.00 69.88 1079 PHE A C 1
ATOM 15803 O O . PHE A 1 1100 ? 185.630 136.792 205.675 1.00 76.51 1079 PHE A O 1
ATOM 15820 N N . SER A 1 1101 ? 186.456 135.333 204.177 1.00 71.88 1080 SER A N 1
ATOM 15821 C CA . SER A 1 1101 ? 187.188 134.594 205.198 1.00 77.75 1080 SER A CA 1
ATOM 15822 C C . SER A 1 1101 ? 188.315 135.416 205.807 1.00 79.97 1080 SER A C 1
ATOM 15823 O O . SER A 1 1101 ? 188.775 135.096 206.907 1.00 81.88 1080 SER A O 1
ATOM 15831 N N . ARG A 1 1102 ? 188.777 136.455 205.110 1.00 92.81 1081 ARG A N 1
ATOM 15832 C CA . ARG A 1 1102 ? 189.791 137.340 205.673 1.00 95.56 1081 ARG A CA 1
ATOM 15833 C C . ARG A 1 1102 ? 189.263 138.066 206.902 1.00 93.46 1081 ARG A C 1
ATOM 15834 O O . ARG A 1 1102 ? 189.979 138.219 207.897 1.00 95.58 1081 ARG A O 1
ATOM 15855 N N . GLY A 1 1103 ? 188.009 138.514 206.848 1.00 86.90 1082 GLY A N 1
ATOM 15856 C CA . GLY A 1 1103 ? 187.399 139.307 207.898 1.00 87.73 1082 GLY A CA 1
ATOM 15857 C C . GLY A 1 1103 ? 186.973 140.670 207.397 1.00 88.66 1082 GLY A C 1
ATOM 15858 O O . GLY A 1 1103 ? 187.819 141.494 207.041 1.00 89.58 1082 GLY A O 1
ATOM 15862 N N . ILE A 1 1104 ? 185.665 140.917 207.366 1.00 78.62 1083 ILE A N 1
ATOM 15863 C CA . ILE A 1 1104 ? 185.093 142.178 206.902 1.00 75.87 1083 ILE A CA 1
ATOM 15864 C C . ILE A 1 1104 ? 184.577 142.927 208.120 1.00 79.44 1083 ILE A C 1
ATOM 15865 O O . ILE A 1 1104 ? 183.769 142.391 208.888 1.00 89.05 1083 ILE A O 1
ATOM 15881 N N . SER A 1 1105 ? 185.033 144.165 208.292 1.00 84.84 1084 SER A N 1
ATOM 15882 C CA . SER A 1 1105 ? 184.648 144.998 209.424 1.00 87.32 1084 SER A CA 1
ATOM 15883 C C . SER A 1 1105 ? 183.508 145.953 209.099 1.00 89.79 1084 SER A C 1
ATOM 15884 O O . SER A 1 1105 ? 182.619 146.153 209.930 1.00 89.88 1084 SER A O 1
ATOM 15892 N N . ASP A 1 1106 ? 183.516 146.552 207.914 1.00 85.49 1085 ASP A N 1
ATOM 15893 C CA . ASP A 1 1106 ? 182.476 147.499 207.545 1.00 78.96 1085 ASP A CA 1
ATOM 15894 C C . ASP A 1 1106 ? 181.152 146.781 207.313 1.00 78.85 1085 ASP A C 1
ATOM 15895 O O . ASP A 1 1106 ? 181.112 145.614 206.919 1.00 81.86 1085 ASP A O 1
ATOM 15904 N N . ASN A 1 1107 ? 180.057 147.494 207.579 1.00 69.97 1086 ASN A N 1
ATOM 15905 C CA . ASN A 1 1107 ? 178.733 146.935 207.326 1.00 56.47 1086 ASN A CA 1
ATOM 15906 C C . ASN A 1 1107 ? 178.409 146.935 205.840 1.00 60.10 1086 ASN A C 1
ATOM 15907 O O . ASN A 1 1107 ? 177.798 145.990 205.334 1.00 78.38 1086 ASN A O 1
ATOM 15917 N N . TYR A 1 1108 ? 178.808 147.984 205.124 1.00 64.07 1087 TYR A N 1
ATOM 15918 C CA . TYR A 1 1108 ? 178.486 148.084 203.705 1.00 61.11 1087 TYR A CA 1
ATOM 15919 C C . TYR A 1 1108 ? 179.235 147.037 202.891 1.00 67.51 1087 TYR A C 1
ATOM 15920 O O . TYR A 1 1108 ? 178.654 146.380 202.017 1.00 79.65 1087 TYR A O 1
ATOM 15938 N N . THR A 1 1109 ? 180.530 146.869 203.162 1.00 61.25 1088 THR A N 1
ATOM 15939 C CA . THR A 1 1109 ? 181.305 145.858 202.454 1.00 61.91 1088 THR A CA 1
ATOM 15940 C C . THR A 1 1109 ? 180.757 144.467 202.722 1.00 68.36 1088 THR A C 1
ATOM 15941 O O . THR A 1 1109 ? 180.633 143.653 201.800 1.00 81.67 1088 THR A O 1
ATOM 15952 N N . LEU A 1 1110 ? 180.424 144.174 203.978 1.00 64.85 1089 LEU A N 1
ATOM 15953 C CA . LEU A 1 1110 ? 179.895 142.857 204.307 1.00 64.26 1089 LEU A CA 1
ATOM 15954 C C . LEU A 1 1110 ? 178.529 142.641 203.676 1.00 62.02 1089 LEU A C 1
ATOM 15955 O O . LEU A 1 1110 ? 178.209 141.528 203.251 1.00 73.69 1089 LEU A O 1
ATOM 15971 N N . ALA A 1 1111 ? 177.706 143.689 203.604 1.00 62.98 1090 ALA A N 1
ATOM 15972 C CA . ALA A 1 1111 ? 176.411 143.560 202.946 1.00 61.19 1090 ALA A CA 1
ATOM 15973 C C . ALA A 1 1111 ? 176.576 143.248 201.466 1.00 66.18 1090 ALA A C 1
ATOM 15974 O O . ALA A 1 1111 ? 175.887 142.374 200.927 1.00 75.33 1090 ALA A O 1
ATOM 15981 N N . LEU A 1 1112 ? 177.492 143.944 200.790 1.00 59.39 1091 LEU A N 1
ATOM 15982 C CA . LEU A 1 1112 ? 177.724 143.656 199.376 1.00 55.45 1091 LEU A CA 1
ATOM 15983 C C . LEU A 1 1112 ? 178.294 142.257 199.183 1.00 64.04 1091 LEU A C 1
ATOM 15984 O O . LEU A 1 1112 ? 177.923 141.557 198.234 1.00 80.96 1091 LEU A O 1
ATOM 16000 N N . ILE A 1 1113 ? 179.197 141.833 200.068 1.00 60.58 1092 ILE A N 1
ATOM 16001 C CA . ILE A 1 1113 ? 179.734 140.477 199.999 1.00 55.67 1092 ILE A CA 1
ATOM 16002 C C . ILE A 1 1113 ? 178.616 139.458 200.154 1.00 66.10 1092 ILE A C 1
ATOM 16003 O O . ILE A 1 1113 ? 178.565 138.456 199.432 1.00 68.99 1092 ILE A O 1
ATOM 16019 N N . THR A 1 1114 ? 177.719 139.680 201.114 1.00 64.72 1093 THR A N 1
ATOM 16020 C CA . THR A 1 1114 ? 176.631 138.739 201.340 1.00 56.33 1093 THR A CA 1
ATOM 16021 C C . THR A 1 1114 ? 175.707 138.680 200.138 1.00 61.92 1093 THR A C 1
ATOM 16022 O O . THR A 1 1114 ? 175.265 137.599 199.739 1.00 77.67 1093 THR A O 1
ATOM 16033 N N . TYR A 1 1115 ? 175.401 139.833 199.545 1.00 55.02 1094 TYR A N 1
ATOM 16034 C CA . TYR A 1 1115 ? 174.534 139.841 198.374 1.00 53.70 1094 TYR A CA 1
ATOM 16035 C C . TYR A 1 1115 ? 175.186 139.121 197.202 1.00 61.71 1094 TYR A C 1
ATOM 16036 O O . TYR A 1 1115 ? 174.519 138.376 196.476 1.00 79.37 1094 TYR A O 1
ATOM 16054 N N . ALA A 1 1116 ? 176.490 139.321 197.003 1.00 55.54 1095 ALA A N 1
ATOM 16055 C CA . ALA A 1 1116 ? 177.181 138.622 195.924 1.00 52.57 1095 ALA A CA 1
ATOM 16056 C C . ALA A 1 1116 ? 177.188 137.120 196.159 1.00 53.96 1095 ALA A C 1
ATOM 16057 O O . ALA A 1 1116 ? 176.837 136.339 195.268 1.00 71.20 1095 ALA A O 1
ATOM 16064 N N . LEU A 1 1117 ? 177.554 136.694 197.366 1.00 47.76 1096 LEU A N 1
ATOM 16065 C CA . LEU A 1 1117 ? 177.615 135.266 197.650 1.00 55.86 1096 LEU A CA 1
ATOM 16066 C C . LEU A 1 1117 ? 176.237 134.621 197.609 1.00 65.85 1096 LEU A C 1
ATOM 16067 O O . LEU A 1 1117 ? 176.124 133.431 197.302 1.00 71.75 1096 LEU A O 1
ATOM 16083 N N . SER A 1 1118 ? 175.184 135.376 197.917 1.00 62.22 1097 SER A N 1
ATOM 16084 C CA . SER A 1 1118 ? 173.832 134.845 197.805 1.00 57.92 1097 SER A CA 1
ATOM 16085 C C . SER A 1 1118 ? 173.396 134.738 196.351 1.00 63.60 1097 SER A C 1
ATOM 16086 O O . SER A 1 1118 ? 172.745 133.760 195.969 1.00 65.70 1097 SER A O 1
ATOM 16094 N N . SER A 1 1119 ? 173.731 135.737 195.531 1.00 68.11 1098 SER A N 1
ATOM 16095 C CA . SER A 1 1119 ? 173.340 135.703 194.126 1.00 63.20 1098 SER A CA 1
ATOM 16096 C C . SER A 1 1119 ? 173.983 134.531 193.401 1.00 68.47 1098 SER A C 1
ATOM 16097 O O . SER A 1 1119 ? 173.317 133.825 192.637 1.00 72.56 1098 SER A O 1
ATOM 16105 N N . VAL A 1 1120 ? 175.280 134.302 193.630 1.00 66.72 1099 VAL A N 1
ATOM 16106 C CA . VAL A 1 1120 ? 175.974 133.190 192.984 1.00 59.72 1099 VAL A CA 1
ATOM 16107 C C . VAL A 1 1120 ? 175.767 131.868 193.702 1.00 64.45 1099 VAL A C 1
ATOM 16108 O O . VAL A 1 1120 ? 176.288 130.844 193.245 1.00 71.82 1099 VAL A O 1
ATOM 16121 N N . GLY A 1 1121 ? 175.030 131.852 194.810 1.00 73.55 1100 GLY A N 1
ATOM 16122 C CA . GLY A 1 1121 ? 174.753 130.619 195.519 1.00 79.16 1100 GLY A CA 1
ATOM 16123 C C . GLY A 1 1121 ? 175.995 129.959 196.076 1.00 78.99 1100 GLY A C 1
ATOM 16124 O O . GLY A 1 1121 ? 176.163 128.744 195.961 1.00 82.44 1100 GLY A O 1
ATOM 16128 N N . SER A 1 1122 ? 176.869 130.752 196.684 1.00 67.89 1101 SER A N 1
ATOM 16129 C CA . SER A 1 1122 ? 178.104 130.237 197.255 1.00 69.82 1101 SER A CA 1
ATOM 16130 C C . SER A 1 1122 ? 177.863 129.739 198.680 1.00 74.18 1101 SER A C 1
ATOM 16131 O O . SER A 1 1122 ? 177.182 130.411 199.456 1.00 78.06 1101 SER A O 1
ATOM 16139 N N . PRO A 1 1123 ? 178.445 128.609 199.101 1.00 73.74 1102 PRO A N 1
ATOM 16140 C CA . PRO A 1 1123 ? 178.097 128.057 200.423 1.00 70.53 1102 PRO A CA 1
ATOM 16141 C C . PRO A 1 1123 ? 178.456 128.961 201.590 1.00 78.41 1102 PRO A C 1
ATOM 16142 O O . PRO A 1 1123 ? 177.942 128.751 202.695 1.00 78.18 1102 PRO A O 1
ATOM 16153 N N . LYS A 1 1124 ? 179.318 129.952 201.385 1.00 79.82 1103 LYS A N 1
ATOM 16154 C CA . LYS A 1 1124 ? 179.640 130.929 202.414 1.00 70.70 1103 LYS A CA 1
ATOM 16155 C C . LYS A 1 1124 ? 178.554 131.977 202.606 1.00 72.37 1103 LYS A C 1
ATOM 16156 O O . LYS A 1 1124 ? 178.655 132.778 203.539 1.00 83.26 1103 LYS A O 1
ATOM 16175 N N . ALA A 1 1125 ? 177.528 132.002 201.754 1.00 65.02 1104 ALA A N 1
ATOM 16176 C CA . ALA A 1 1125 ? 176.531 133.063 201.829 1.00 60.00 1104 ALA A CA 1
ATOM 16177 C C . ALA A 1 1125 ? 175.740 132.994 203.127 1.00 71.29 1104 ALA A C 1
ATOM 16178 O O . ALA A 1 1125 ? 175.419 134.030 203.718 1.00 77.09 1104 ALA A O 1
ATOM 16185 N N . LYS A 1 1126 ? 175.404 131.784 203.579 1.00 74.32 1105 LYS A N 1
ATOM 16186 C CA . LYS A 1 1126 ? 174.672 131.648 204.832 1.00 66.34 1105 LYS A CA 1
ATOM 16187 C C . LYS A 1 1126 ? 175.490 132.170 206.003 1.00 69.87 1105 LYS A C 1
ATOM 16188 O O . LYS A 1 1126 ? 174.958 132.862 206.876 1.00 75.29 1105 LYS A O 1
ATOM 16207 N N . GLU A 1 1127 ? 176.785 131.845 206.046 1.00 76.04 1106 GLU A N 1
ATOM 16208 C CA . GLU A 1 1127 ? 177.632 132.351 207.120 1.00 70.07 1106 GLU A CA 1
ATOM 16209 C C . GLU A 1 1127 ? 177.720 133.868 207.075 1.00 70.64 1106 GLU A C 1
ATOM 16210 O O . GLU A 1 1127 ? 177.657 134.533 208.115 1.00 74.93 1106 GLU A O 1
ATOM 16222 N N . ALA A 1 1128 ? 177.861 134.433 205.876 1.00 72.46 1107 ALA A N 1
ATOM 16223 C CA . ALA A 1 1128 ? 177.943 135.882 205.749 1.00 68.17 1107 ALA A CA 1
ATOM 16224 C C . ALA A 1 1128 ? 176.663 136.548 206.224 1.00 70.33 1107 ALA A C 1
ATOM 16225 O O . ALA A 1 1128 ? 176.707 137.554 206.938 1.00 77.40 1107 ALA A O 1
ATOM 16232 N N . LEU A 1 1129 ? 175.509 135.995 205.854 1.00 72.65 1108 LEU A N 1
ATOM 16233 C CA . LEU A 1 1129 ? 174.250 136.615 206.247 1.00 69.40 1108 LEU A CA 1
ATOM 16234 C C . LEU A 1 1129 ? 173.986 136.443 207.737 1.00 66.90 1108 LEU A C 1
ATOM 16235 O O . LEU A 1 1129 ? 173.432 137.342 208.377 1.00 78.52 1108 LEU A O 1
ATOM 16251 N N . ASN A 1 1130 ? 174.361 135.298 208.309 1.00 68.42 1109 ASN A N 1
ATOM 16252 C CA . ASN A 1 1130 ? 174.241 135.137 209.753 1.00 63.51 1109 ASN A CA 1
ATOM 16253 C C . ASN A 1 1130 ? 175.126 136.132 210.483 1.00 76.89 1109 ASN A C 1
ATOM 16254 O O . ASN A 1 1130 ? 174.712 136.726 211.485 1.00 84.56 1109 ASN A O 1
ATOM 16265 N N . MET A 1 1131 ? 176.350 136.332 209.993 1.00 86.20 1110 MET A N 1
ATOM 16266 C CA . MET A 1 1131 ? 177.252 137.293 210.615 1.00 79.33 1110 MET A CA 1
ATOM 16267 C C . MET A 1 1131 ? 176.734 138.716 210.467 1.00 70.90 1110 MET A C 1
ATOM 16268 O O . MET A 1 1131 ? 176.931 139.540 211.363 1.00 78.31 1110 MET A O 1
ATOM 16282 N N . LEU A 1 1132 ? 176.087 139.023 209.343 1.00 58.52 1111 LEU A N 1
ATOM 16283 C CA . LEU A 1 1132 ? 175.550 140.364 209.140 1.00 63.95 1111 LEU A CA 1
ATOM 16284 C C . LEU A 1 1132 ? 174.329 140.609 210.016 1.00 70.44 1111 LEU A C 1
ATOM 16285 O O . LEU A 1 1132 ? 174.133 141.721 210.516 1.00 77.59 1111 LEU A O 1
ATOM 16301 N N . THR A 1 1133 ? 173.482 139.594 210.194 1.00 72.05 1112 THR A N 1
ATOM 16302 C CA . THR A 1 1133 ? 172.297 139.766 211.027 1.00 61.23 1112 THR A CA 1
ATOM 16303 C C . THR A 1 1133 ? 172.679 140.024 212.478 1.00 67.44 1112 THR A C 1
ATOM 16304 O O . THR A 1 1133 ? 172.168 140.959 213.101 1.00 80.39 1112 THR A O 1
ATOM 16315 N N . TRP A 1 1134 ? 173.642 139.268 213.008 1.00 80.61 1113 TRP A N 1
ATOM 16316 C CA . TRP A 1 1134 ? 174.008 139.399 214.415 1.00 83.75 1113 TRP A CA 1
ATOM 16317 C C . TRP A 1 1134 ? 174.599 140.758 214.759 1.00 78.38 1113 TRP A C 1
ATOM 16318 O O . TRP A 1 1134 ? 174.709 141.075 215.947 1.00 84.34 1113 TRP A O 1
ATOM 16339 N N . ARG A 1 1135 ? 174.980 141.560 213.770 1.00 66.84 1114 ARG A N 1
ATOM 16340 C CA . ARG A 1 1135 ? 175.428 142.925 213.995 1.00 68.93 1114 ARG A CA 1
ATOM 16341 C C . ARG A 1 1135 ? 174.295 143.941 213.913 1.00 76.70 1114 ARG A C 1
ATOM 16342 O O . ARG A 1 1135 ? 174.558 145.143 213.992 1.00 77.46 1114 ARG A O 1
ATOM 16363 N N . ALA A 1 1136 ? 173.049 143.496 213.760 1.00 79.79 1115 ALA A N 1
ATOM 16364 C CA . ALA A 1 1136 ? 171.933 144.401 213.553 1.00 65.52 1115 ALA A CA 1
ATOM 16365 C C . ALA A 1 1136 ? 171.416 144.938 214.882 1.00 66.45 1115 ALA A C 1
ATOM 16366 O O . ALA A 1 1136 ? 171.786 144.474 215.963 1.00 71.65 1115 ALA A O 1
ATOM 16373 N N . GLU A 1 1137 ? 170.539 145.935 214.782 1.00 77.15 1116 GLU A N 1
ATOM 16374 C CA . GLU A 1 1137 ? 169.892 146.565 215.931 1.00 77.04 1116 GLU A CA 1
ATOM 16375 C C . GLU A 1 1137 ? 168.471 146.025 216.028 1.00 84.67 1116 GLU A C 1
ATOM 16376 O O . GLU A 1 1137 ? 167.591 146.441 215.274 1.00 91.49 1116 GLU A O 1
ATOM 16388 N N . GLN A 1 1138 ? 168.237 145.108 216.961 1.00 94.87 1117 GLN A N 1
ATOM 16389 C CA . GLN A 1 1138 ? 166.887 144.618 217.227 1.00 95.96 1117 GLN A CA 1
ATOM 16390 C C . GLN A 1 1138 ? 166.222 145.606 218.173 1.00 96.41 1117 GLN A C 1
ATOM 16391 O O . GLN A 1 1138 ? 166.509 145.627 219.371 1.00 104.89 1117 GLN A O 1
ATOM 16405 N N . GLU A 1 1139 ? 165.334 146.435 217.629 1.00 91.57 1118 GLU A N 1
ATOM 16406 C CA . GLU A 1 1139 ? 164.681 147.485 218.402 1.00 97.05 1118 GLU A CA 1
ATOM 16407 C C . GLU A 1 1139 ? 163.278 147.686 217.858 1.00 98.47 1118 GLU A C 1
ATOM 16408 O O . GLU A 1 1139 ? 163.114 148.106 216.710 1.00 98.67 1118 GLU A O 1
ATOM 16420 N N . GLY A 1 1140 ? 162.275 147.398 218.680 1.00 92.85 1119 GLY A N 1
ATOM 16421 C CA . GLY A 1 1140 ? 160.895 147.614 218.276 1.00 94.37 1119 GLY A CA 1
ATOM 16422 C C . GLY A 1 1140 ? 160.458 146.780 217.094 1.00 93.69 1119 GLY A C 1
ATOM 16423 O O . GLY A 1 1140 ? 159.756 147.283 216.208 1.00 94.63 1119 GLY A O 1
ATOM 16427 N N . GLY A 1 1141 ? 160.850 145.511 217.061 1.00 84.31 1120 GLY A N 1
ATOM 16428 C CA . GLY A 1 1141 ? 160.492 144.658 215.938 1.00 83.27 1120 GLY A CA 1
ATOM 16429 C C . GLY A 1 1141 ? 161.091 145.109 214.625 1.00 90.12 1120 GLY A C 1
ATOM 16430 O O . GLY A 1 1141 ? 160.452 144.970 213.575 1.00 89.25 1120 GLY A O 1
ATOM 16434 N N . MET A 1 1142 ? 162.310 145.645 214.660 1.00 88.63 1121 MET A N 1
ATOM 16435 C CA . MET A 1 1142 ? 162.998 146.134 213.475 1.00 77.78 1121 MET A CA 1
ATOM 16436 C C . MET A 1 1142 ? 164.469 145.767 213.562 1.00 84.92 1121 MET A C 1
ATOM 16437 O O . MET A 1 1142 ? 165.048 145.732 214.648 1.00 95.80 1121 MET A O 1
ATOM 16451 N N . GLN A 1 1143 ? 165.066 145.492 212.404 1.00 70.94 1122 GLN A N 1
ATOM 16452 C CA . GLN A 1 1143 ? 166.495 145.240 212.278 1.00 65.25 1122 GLN A CA 1
ATOM 16453 C C . GLN A 1 1143 ? 167.095 146.299 211.372 1.00 72.62 1122 GLN A C 1
ATOM 16454 O O . GLN A 1 1143 ? 166.601 146.521 210.263 1.00 80.90 1122 GLN A O 1
ATOM 16468 N N . PHE A 1 1144 ? 168.152 146.950 211.841 1.00 69.36 1123 PHE A N 1
ATOM 16469 C CA . PHE A 1 1144 ? 168.814 147.964 211.040 1.00 66.07 1123 PHE A CA 1
ATOM 16470 C C . PHE A 1 1144 ? 170.250 148.103 211.511 1.00 73.21 1123 PHE A C 1
ATOM 16471 O O . PHE A 1 1144 ? 170.619 147.631 212.588 1.00 85.01 1123 PHE A O 1
ATOM 16488 N N . TRP A 1 1145 ? 171.053 148.750 210.673 1.00 59.36 1124 TRP A N 1
ATOM 16489 C CA . TRP A 1 1145 ? 172.468 148.970 210.921 1.00 54.70 1124 TRP A CA 1
ATOM 16490 C C . TRP A 1 1145 ? 172.730 150.466 210.937 1.00 64.54 1124 TRP A C 1
ATOM 16491 O O . TRP A 1 1145 ? 172.326 151.176 210.013 1.00 77.78 1124 TRP A O 1
ATOM 16512 N N . VAL A 1 1146 ? 173.399 150.937 211.986 1.00 73.57 1125 VAL A N 1
ATOM 16513 C CA . VAL A 1 1146 ? 173.719 152.348 212.167 1.00 72.38 1125 VAL A CA 1
ATOM 16514 C C . VAL A 1 1146 ? 175.231 152.490 212.141 1.00 76.74 1125 VAL A C 1
ATOM 16515 O O . VAL A 1 1146 ? 175.922 151.956 213.016 1.00 87.21 1125 VAL A O 1
ATOM 16528 N N . SER A 1 1147 ? 175.739 153.213 211.148 1.00 81.46 1126 SER A N 1
ATOM 16529 C CA . SER A 1 1147 ? 177.158 153.519 211.030 1.00 87.56 1126 SER A CA 1
ATOM 16530 C C . SER A 1 1147 ? 177.371 154.977 211.404 1.00 94.47 1126 SER A C 1
ATOM 16531 O O . SER A 1 1147 ? 176.743 155.869 210.824 1.00 94.74 1126 SER A O 1
ATOM 16539 N N . SER A 1 1148 ? 178.255 155.215 212.367 1.00 104.90 1127 SER A N 1
ATOM 16540 C CA . SER A 1 1148 ? 178.428 156.547 212.925 1.00 103.80 1127 SER A CA 1
ATOM 16541 C C . SER A 1 1148 ? 179.387 157.374 212.082 1.00 105.03 1127 SER A C 1
ATOM 16542 O O . SER A 1 1148 ? 180.346 156.851 211.508 1.00 101.22 1127 SER A O 1
ATOM 16550 N N . GLU A 1 1149 ? 179.118 158.674 212.012 1.00 116.08 1128 GLU A N 1
ATOM 16551 C CA . GLU A 1 1149 ? 180.027 159.624 211.390 1.00 116.50 1128 GLU A CA 1
ATOM 16552 C C . GLU A 1 1149 ? 179.800 160.984 212.030 1.00 116.16 1128 GLU A C 1
ATOM 16553 O O . GLU A 1 1149 ? 178.664 161.339 212.358 1.00 113.03 1128 GLU A O 1
ATOM 16565 N N . SER A 1 1150 ? 180.884 161.740 212.198 1.00 123.06 1129 SER A N 1
ATOM 16566 C CA . SER A 1 1150 ? 180.868 162.983 212.957 1.00 122.59 1129 SER A CA 1
ATOM 16567 C C . SER A 1 1150 ? 180.747 164.219 212.072 1.00 120.39 1129 SER A C 1
ATOM 16568 O O . SER A 1 1150 ? 181.063 165.324 212.527 1.00 122.40 1129 SER A O 1
ATOM 16576 N N . LYS A 1 1151 ? 180.306 164.060 210.819 1.00 108.22 1130 LYS A N 1
ATOM 16577 C CA . LYS A 1 1151 ? 180.137 165.188 209.908 1.00 109.51 1130 LYS A CA 1
ATOM 16578 C C . LYS A 1 1151 ? 178.848 165.063 209.106 1.00 107.05 1130 LYS A C 1
ATOM 16579 O O . LYS A 1 1151 ? 178.796 165.473 207.942 1.00 112.46 1130 LYS A O 1
ATOM 16598 N N . LEU A 1 1152 ? 177.804 164.501 209.706 1.00 88.82 1131 LEU A N 1
ATOM 16599 C CA . LEU A 1 1152 ? 176.491 164.391 209.088 1.00 88.76 1131 LEU A CA 1
ATOM 16600 C C . LEU A 1 1152 ? 175.529 165.325 209.802 1.00 93.01 1131 LEU A C 1
ATOM 16601 O O . LEU A 1 1152 ? 175.446 165.312 211.034 1.00 97.18 1131 LEU A O 1
ATOM 16617 N N . SER A 1 1153 ? 174.810 166.133 209.032 1.00 93.83 1132 SER A N 1
ATOM 16618 C CA . SER A 1 1153 ? 173.769 166.965 209.612 1.00 97.99 1132 SER A CA 1
ATOM 16619 C C . SER A 1 1153 ? 172.672 166.083 210.189 1.00 96.20 1132 SER A C 1
ATOM 16620 O O . SER A 1 1153 ? 172.255 165.102 209.569 1.00 98.17 1132 SER A O 1
ATOM 16628 N N . ASP A 1 1154 ? 172.214 166.425 211.389 1.00 105.82 1133 ASP A N 1
ATOM 16629 C CA . ASP A 1 1154 ? 171.152 165.652 212.016 1.00 108.91 1133 ASP A CA 1
ATOM 16630 C C . ASP A 1 1154 ? 169.882 165.753 211.186 1.00 104.22 1133 ASP A C 1
ATOM 16631 O O . ASP A 1 1154 ? 169.465 166.848 210.800 1.00 105.81 1133 ASP A O 1
ATOM 16640 N N . SER A 1 1155 ? 169.271 164.606 210.904 1.00 83.05 1134 SER A N 1
ATOM 16641 C CA . SER A 1 1155 ? 168.031 164.590 210.145 1.00 78.77 1134 SER A CA 1
ATOM 16642 C C . SER A 1 1155 ? 167.278 163.306 210.449 1.00 80.18 1134 SER A C 1
ATOM 16643 O O . SER A 1 1155 ? 167.841 162.334 210.958 1.00 82.78 1134 SER A O 1
ATOM 16651 N N . TRP A 1 1156 ? 165.983 163.334 210.136 1.00 77.98 1135 TRP A N 1
ATOM 16652 C CA . TRP A 1 1156 ? 165.140 162.153 210.287 1.00 80.45 1135 TRP A CA 1
ATOM 16653 C C . TRP A 1 1156 ? 165.671 160.978 209.477 1.00 79.86 1135 TRP A C 1
ATOM 16654 O O . TRP A 1 1156 ? 165.610 159.829 209.927 1.00 84.48 1135 TRP A O 1
ATOM 16675 N N . GLN A 1 1157 ? 166.187 161.239 208.288 1.00 78.02 1136 GLN A N 1
ATOM 16676 C CA . GLN A 1 1157 ? 166.580 160.152 207.405 1.00 72.83 1136 GLN A CA 1
ATOM 16677 C C . GLN A 1 1157 ? 167.912 159.556 207.867 1.00 75.24 1136 GLN A C 1
ATOM 16678 O O . GLN A 1 1157 ? 168.806 160.299 208.276 1.00 82.67 1136 GLN A O 1
ATOM 16692 N N . PRO A 1 1158 ? 168.092 158.236 207.817 1.00 71.72 1137 PRO A N 1
ATOM 16693 C CA . PRO A 1 1158 ? 169.412 157.668 208.096 1.00 77.38 1137 PRO A CA 1
ATOM 16694 C C . PRO A 1 1158 ? 170.341 157.873 206.905 1.00 75.57 1137 PRO A C 1
ATOM 16695 O O . PRO A 1 1158 ? 169.975 158.462 205.893 1.00 76.29 1137 PRO A O 1
ATOM 16706 N N . ARG A 1 1159 ? 171.564 157.374 207.046 1.00 76.86 1138 ARG A N 1
ATOM 16707 C CA . ARG A 1 1159 ? 172.542 157.503 205.980 1.00 71.29 1138 ARG A CA 1
ATOM 16708 C C . ARG A 1 1159 ? 172.133 156.694 204.760 1.00 79.61 1138 ARG A C 1
ATOM 16709 O O . ARG A 1 1159 ? 171.452 155.672 204.859 1.00 84.75 1138 ARG A O 1
ATOM 16730 N N . SER A 1 1160 ? 172.595 157.147 203.595 1.00 78.59 1139 SER A N 1
ATOM 16731 C CA . SER A 1 1160 ? 172.461 156.343 202.389 1.00 73.08 1139 SER A CA 1
ATOM 16732 C C . SER A 1 1160 ? 173.138 154.991 202.565 1.00 78.02 1139 SER A C 1
ATOM 16733 O O . SER A 1 1160 ? 172.647 153.971 202.067 1.00 82.96 1139 SER A O 1
ATOM 16741 N N . LEU A 1 1161 ? 174.264 154.964 203.280 1.00 81.02 1140 LEU A N 1
ATOM 16742 C CA . LEU A 1 1161 ? 174.953 153.705 203.534 1.00 69.87 1140 LEU A CA 1
ATOM 16743 C C . LEU A 1 1161 ? 174.088 152.755 204.351 1.00 74.02 1140 LEU A C 1
ATOM 16744 O O . LEU A 1 1161 ? 174.028 151.559 204.057 1.00 84.98 1140 LEU A O 1
ATOM 16760 N N . ASP A 1 1162 ? 173.407 153.265 205.379 1.00 72.83 1141 ASP A N 1
ATOM 16761 C CA . ASP A 1 1162 ? 172.562 152.402 206.200 1.00 72.33 1141 ASP A CA 1
ATOM 16762 C C . ASP A 1 1162 ? 171.381 151.861 205.406 1.00 73.10 1141 ASP A C 1
ATOM 16763 O O . ASP A 1 1162 ? 171.013 150.689 205.552 1.00 77.91 1141 ASP A O 1
ATOM 16772 N N . ILE A 1 1163 ? 170.768 152.699 204.570 1.00 71.10 1142 ILE A N 1
ATOM 16773 C CA . ILE A 1 1163 ? 169.659 152.235 203.742 1.00 69.40 1142 ILE A CA 1
ATOM 16774 C C . ILE A 1 1163 ? 170.137 151.170 202.767 1.00 70.71 1142 ILE A C 1
ATOM 16775 O O . ILE A 1 1163 ? 169.460 150.158 202.554 1.00 75.07 1142 ILE A O 1
ATOM 16791 N N . GLU A 1 1164 ? 171.303 151.378 202.153 1.00 73.40 1143 GLU A N 1
ATOM 16792 C CA . GLU A 1 1164 ? 171.838 150.366 201.248 1.00 62.81 1143 GLU A CA 1
ATOM 16793 C C . GLU A 1 1164 ? 172.153 149.074 201.988 1.00 68.76 1143 GLU A C 1
ATOM 16794 O O . GLU A 1 1164 ? 171.937 147.983 201.456 1.00 81.90 1143 GLU A O 1
ATOM 16806 N N . VAL A 1 1165 ? 172.677 149.173 203.210 1.00 62.53 1144 VAL A N 1
ATOM 16807 C CA . VAL A 1 1165 ? 172.981 147.976 203.989 1.00 54.13 1144 VAL A CA 1
ATOM 16808 C C . VAL A 1 1165 ? 171.706 147.199 204.275 1.00 56.42 1144 VAL A C 1
ATOM 16809 O O . VAL A 1 1165 ? 171.656 145.974 204.120 1.00 70.12 1144 VAL A O 1
ATOM 16822 N N . ALA A 1 1166 ? 170.656 147.902 204.702 1.00 63.88 1145 ALA A N 1
ATOM 16823 C CA . ALA A 1 1166 ? 169.389 147.235 204.977 1.00 60.04 1145 ALA A CA 1
ATOM 16824 C C . ALA A 1 1166 ? 168.821 146.604 203.716 1.00 60.38 1145 ALA A C 1
ATOM 16825 O O . ALA A 1 1166 ? 168.317 145.477 203.749 1.00 78.48 1145 ALA A O 1
ATOM 16832 N N . ALA A 1 1167 ? 168.905 147.310 202.589 1.00 57.51 1146 ALA A N 1
ATOM 16833 C CA . ALA A 1 1167 ? 168.365 146.782 201.343 1.00 57.30 1146 ALA A CA 1
ATOM 16834 C C . ALA A 1 1167 ? 169.131 145.551 200.875 1.00 59.76 1146 ALA A C 1
ATOM 16835 O O . ALA A 1 1167 ? 168.523 144.573 200.430 1.00 73.59 1146 ALA A O 1
ATOM 16842 N N . TYR A 1 1168 ? 170.461 145.573 200.963 1.00 58.59 1147 TYR A N 1
ATOM 16843 C CA . TYR A 1 1168 ? 171.238 144.411 200.547 1.00 46.30 1147 TYR A CA 1
ATOM 16844 C C . TYR A 1 1168 ? 171.024 143.236 201.487 1.00 61.12 1147 TYR A C 1
ATOM 16845 O O . TYR A 1 1168 ? 170.991 142.087 201.043 1.00 77.11 1147 TYR A O 1
ATOM 16863 N N . ALA A 1 1169 ? 170.884 143.492 202.789 1.00 61.17 1148 ALA A N 1
ATOM 16864 C CA . ALA A 1 1169 ? 170.571 142.403 203.706 1.00 47.63 1148 ALA A CA 1
ATOM 16865 C C . ALA A 1 1169 ? 169.206 141.808 203.396 1.00 54.80 1148 ALA A C 1
ATOM 16866 O O . ALA A 1 1169 ? 169.023 140.588 203.453 1.00 74.05 1148 ALA A O 1
ATOM 16873 N N . LEU A 1 1170 ? 168.234 142.654 203.062 1.00 61.22 1149 LEU A N 1
ATOM 16874 C CA . LEU A 1 1170 ? 166.913 142.152 202.703 1.00 59.06 1149 LEU A CA 1
ATOM 16875 C C . LEU A 1 1170 ? 166.963 141.335 201.419 1.00 62.93 1149 LEU A C 1
ATOM 16876 O O . LEU A 1 1170 ? 166.321 140.285 201.318 1.00 76.88 1149 LEU A O 1
ATOM 16892 N N . LEU A 1 1171 ? 167.728 141.796 200.428 1.00 62.44 1150 LE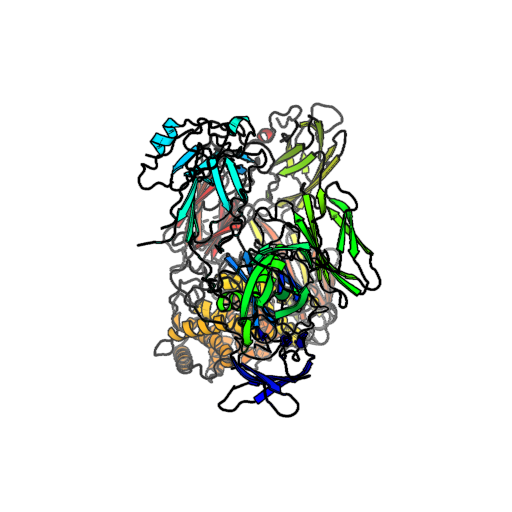U A N 1
ATOM 16893 C CA . LEU A 1 1171 ? 167.889 141.025 199.199 1.00 57.53 1150 LEU A CA 1
ATOM 16894 C C . LEU A 1 1171 ? 168.587 139.699 199.466 1.00 61.77 1150 LEU A C 1
ATOM 16895 O O . LEU A 1 1171 ? 168.244 138.679 198.862 1.00 72.34 1150 LEU A O 1
ATOM 16911 N N . SER A 1 1172 ? 169.583 139.696 200.353 1.00 62.78 1151 SER A N 1
ATOM 16912 C CA . SER A 1 1172 ? 170.250 138.452 200.716 1.00 55.18 1151 SER A CA 1
ATOM 16913 C C . SER A 1 1172 ? 169.282 137.489 201.385 1.00 66.46 1151 SER A C 1
ATOM 16914 O O . SER A 1 1172 ? 169.306 136.284 201.116 1.00 73.40 1151 SER A O 1
ATOM 16922 N N . HIS A 1 1173 ? 168.429 138.004 202.272 1.00 70.28 1152 HIS A N 1
ATOM 16923 C CA . HIS A 1 1173 ? 167.419 137.161 202.899 1.00 61.29 1152 HIS A CA 1
ATOM 16924 C C . HIS A 1 1173 ? 166.459 136.600 201.864 1.00 67.06 1152 HIS A C 1
ATOM 16925 O O . HIS A 1 1173 ? 166.052 135.437 201.950 1.00 76.75 1152 HIS A O 1
ATOM 16939 N N . PHE A 1 1174 ? 166.074 137.418 200.887 1.00 60.77 1153 PHE A N 1
ATOM 16940 C CA . PHE A 1 1174 ? 165.191 136.940 199.831 1.00 61.81 1153 PHE A CA 1
ATOM 16941 C C . PHE A 1 1174 ? 165.851 135.823 199.034 1.00 70.43 1153 PHE A C 1
ATOM 16942 O O . PHE A 1 1174 ? 165.323 134.711 198.955 1.00 76.34 1153 PHE A O 1
ATOM 16959 N N . LEU A 1 1175 ? 167.063 136.068 198.531 1.00 70.30 1154 LEU A N 1
ATOM 16960 C CA . LEU A 1 1175 ? 167.737 135.103 197.666 1.00 60.08 1154 LEU A CA 1
ATOM 16961 C C . LEU A 1 1175 ? 168.028 133.780 198.360 1.00 61.53 1154 LEU A C 1
ATOM 16962 O O . LEU A 1 1175 ? 168.231 132.774 197.675 1.00 74.47 1154 LEU A O 1
ATOM 16978 N N . GLN A 1 1176 ? 168.055 133.752 199.690 1.00 57.32 1155 GLN A N 1
ATOM 16979 C CA . GLN A 1 1176 ? 168.259 132.526 200.449 1.00 63.42 1155 GLN A CA 1
ATOM 16980 C C . GLN A 1 1176 ? 166.952 131.899 200.925 1.00 70.93 1155 GLN A C 1
ATOM 16981 O O . GLN A 1 1176 ? 166.988 130.930 201.689 1.00 71.65 1155 GLN A O 1
ATOM 16995 N N . PHE A 1 1177 ? 165.804 132.414 200.480 1.00 76.82 1156 PHE A N 1
ATOM 16996 C CA . PHE A 1 1177 ? 164.498 131.866 200.842 1.00 75.19 1156 PHE A CA 1
ATOM 16997 C C . PHE A 1 1177 ? 164.287 131.897 202.353 1.00 75.82 1156 PHE A C 1
ATOM 16998 O O . PHE A 1 1177 ? 163.901 130.903 202.971 1.00 79.80 1156 PHE A O 1
ATOM 17015 N N . GLN A 1 1178 ? 164.548 133.059 202.949 1.00 74.12 1157 GLN A N 1
ATOM 17016 C CA . GLN A 1 1178 ? 164.378 133.282 204.384 1.00 78.52 1157 GLN A CA 1
ATOM 17017 C C . GLN A 1 1178 ? 163.513 134.524 204.551 1.00 84.39 1157 GLN A C 1
ATOM 17018 O O . GLN A 1 1178 ? 163.998 135.650 204.411 1.00 88.12 1157 GLN A O 1
ATOM 17032 N N . THR A 1 1179 ? 162.236 134.312 204.859 1.00 93.69 1158 THR A N 1
ATOM 17033 C CA . THR A 1 1179 ? 161.244 135.376 204.931 1.00 90.33 1158 THR A CA 1
ATOM 17034 C C . THR A 1 1179 ? 160.949 135.821 206.355 1.00 89.34 1158 THR A C 1
ATOM 17035 O O . THR A 1 1179 ? 160.800 137.020 206.600 1.00 97.54 1158 THR A O 1
ATOM 17046 N N . SER A 1 1180 ? 160.857 134.885 207.301 1.00 88.78 1159 SER A N 1
ATOM 17047 C CA . SER A 1 1180 ? 160.467 135.244 208.660 1.00 92.35 1159 SER A CA 1
ATOM 17048 C C . SER A 1 1180 ? 161.488 136.168 209.311 1.00 93.95 1159 SER A C 1
ATOM 17049 O O . SER A 1 1180 ? 161.115 137.118 210.009 1.00 97.53 1159 SER A O 1
ATOM 17057 N N . GLU A 1 1181 ? 162.777 135.912 209.095 1.00 83.42 1160 GLU A N 1
ATOM 17058 C CA . GLU A 1 1181 ? 163.825 136.750 209.666 1.00 84.90 1160 GLU A CA 1
ATOM 17059 C C . GLU A 1 1181 ? 164.179 137.940 208.786 1.00 85.70 1160 GLU A C 1
ATOM 17060 O O . GLU A 1 1181 ? 164.963 138.789 209.216 1.00 89.79 1160 GLU A O 1
ATOM 17072 N N . GLY A 1 1182 ? 163.619 138.030 207.582 1.00 69.22 1161 GLY A N 1
ATOM 17073 C CA . GLY A 1 1182 ? 163.776 139.203 206.747 1.00 69.63 1161 GLY A CA 1
ATOM 17074 C C . GLY A 1 1182 ? 162.703 140.245 206.928 1.00 73.45 1161 GLY A C 1
ATOM 17075 O O . GLY A 1 1182 ? 162.867 141.384 206.481 1.00 76.33 1161 GLY A O 1
ATOM 17079 N N . ILE A 1 1183 ? 161.600 139.884 207.586 1.00 84.46 1162 ILE A N 1
ATOM 17080 C CA . ILE A 1 1183 ? 160.497 140.828 207.765 1.00 78.24 1162 ILE A CA 1
ATOM 17081 C C . ILE A 1 1183 ? 160.919 142.067 208.548 1.00 80.04 1162 ILE A C 1
ATOM 17082 O O . ILE A 1 1183 ? 160.530 143.175 208.151 1.00 94.14 1162 ILE A O 1
ATOM 17098 N N . PRO A 1 1184 ? 161.653 141.964 209.667 1.00 64.09 1163 PRO A N 1
ATOM 17099 C CA . PRO A 1 1184 ? 162.034 143.194 210.387 1.00 63.53 1163 PRO A CA 1
ATOM 17100 C C . PRO A 1 1184 ? 162.820 144.175 209.540 1.00 72.56 1163 PRO A C 1
ATOM 17101 O O . PRO A 1 1184 ? 162.628 145.396 209.647 1.00 83.76 1163 PRO A O 1
ATOM 17112 N N . ILE A 1 1185 ? 163.684 143.665 208.667 1.00 70.60 1164 ILE A N 1
ATOM 17113 C CA . ILE A 1 1185 ? 164.437 144.545 207.785 1.00 63.84 1164 ILE A CA 1
ATOM 17114 C C . ILE A 1 1185 ? 163.488 145.212 206.802 1.00 69.10 1164 ILE A C 1
ATOM 17115 O O . ILE A 1 1185 ? 163.655 146.386 206.462 1.00 79.34 1164 ILE A O 1
ATOM 17131 N N . MET A 1 1186 ? 162.469 144.482 206.341 1.00 79.60 1165 MET A N 1
ATOM 17132 C CA . MET A 1 1186 ? 161.467 145.082 205.467 1.00 75.01 1165 MET A CA 1
ATOM 17133 C C . MET A 1 1186 ? 160.707 146.187 206.184 1.00 78.16 1165 MET A C 1
ATOM 17134 O O . MET A 1 1186 ? 160.451 147.250 205.605 1.00 85.58 1165 MET A O 1
ATOM 17148 N N . ARG A 1 1187 ? 160.328 145.950 207.442 1.00 74.48 1166 ARG A N 1
ATOM 17149 C CA . ARG A 1 1187 ? 159.610 146.962 208.208 1.00 65.24 1166 ARG A CA 1
ATOM 17150 C C . ARG A 1 1187 ? 160.441 148.226 208.330 1.00 68.21 1166 ARG A C 1
ATOM 17151 O O . ARG A 1 1187 ? 159.972 149.327 208.017 1.00 79.18 1166 ARG A O 1
ATOM 17172 N N . TRP A 1 1188 ? 161.702 148.080 208.736 1.00 61.54 1167 TRP A N 1
ATOM 17173 C CA . TRP A 1 1188 ? 162.554 149.255 208.870 1.00 57.56 1167 TRP A CA 1
ATOM 17174 C C . TRP A 1 1188 ? 162.748 149.955 207.536 1.00 64.62 1167 TRP A C 1
ATOM 17175 O O . TRP A 1 1188 ? 162.627 151.179 207.453 1.00 73.94 1167 TRP A O 1
ATOM 17196 N N . LEU A 1 1189 ? 163.021 149.199 206.475 1.00 71.50 1168 LEU A N 1
ATOM 17197 C CA . LEU A 1 1189 ? 163.315 149.815 205.190 1.00 70.21 1168 LEU A CA 1
ATOM 17198 C C . LEU A 1 1189 ? 162.105 150.541 204.621 1.00 71.04 1168 LEU A C 1
ATOM 17199 O O . LEU A 1 1189 ? 162.261 151.549 203.927 1.00 76.66 1168 LEU A O 1
ATOM 17215 N N . SER A 1 1190 ? 160.897 150.053 204.903 1.00 67.92 1169 SER A N 1
ATOM 17216 C CA . SER A 1 1190 ? 159.703 150.689 204.363 1.00 63.61 1169 SER A CA 1
ATOM 17217 C C . SER A 1 1190 ? 159.380 152.015 205.041 1.00 69.19 1169 SER A C 1
ATOM 17218 O O . SER A 1 1190 ? 158.629 152.812 204.471 1.00 74.15 1169 SER A O 1
ATOM 17226 N N . ARG A 1 1191 ? 159.934 152.280 206.224 1.00 70.42 1170 ARG A N 1
ATOM 17227 C CA . ARG A 1 1191 ? 159.599 153.465 207.004 1.00 70.08 1170 ARG A CA 1
ATOM 17228 C C . ARG A 1 1191 ? 160.592 154.615 206.838 1.00 77.68 1170 ARG A C 1
ATOM 17229 O O . ARG A 1 1191 ? 160.498 155.594 207.582 1.00 83.07 1170 ARG A O 1
ATOM 17250 N N . GLN A 1 1192 ? 161.522 154.537 205.878 1.00 70.19 1171 GLN A N 1
ATOM 17251 C CA . GLN A 1 1192 ? 162.575 155.546 205.745 1.00 67.59 1171 GLN A CA 1
ATOM 17252 C C . GLN A 1 1192 ? 162.537 156.221 204.383 1.00 70.81 1171 GLN A C 1
ATOM 17253 O O . GLN A 1 1192 ? 163.584 156.406 203.755 1.00 83.15 1171 GLN A O 1
ATOM 17267 N N . ARG A 1 1193 ? 161.351 156.602 203.927 1.00 69.28 1172 ARG A N 1
ATOM 17268 C CA . ARG A 1 1193 ? 161.169 157.287 202.659 1.00 66.90 1172 ARG A CA 1
ATOM 17269 C C . ARG A 1 1193 ? 160.746 158.729 202.889 1.00 71.14 1172 ARG A C 1
ATOM 17270 O O . ARG A 1 1193 ? 160.224 159.087 203.948 1.00 85.12 1172 ARG A O 1
ATOM 17291 N N . ASN A 1 1194 ? 160.969 159.550 201.870 1.00 70.78 1173 ASN A N 1
ATOM 17292 C CA . ASN A 1 1194 ? 160.595 160.953 201.896 1.00 72.01 1173 ASN A CA 1
ATOM 17293 C C . ASN A 1 1194 ? 159.217 161.122 201.268 1.00 80.70 1173 ASN A C 1
ATOM 17294 O O . ASN A 1 1194 ? 158.642 160.186 200.711 1.00 87.65 1173 ASN A O 1
ATOM 17305 N N . SER A 1 1195 ? 158.712 162.357 201.298 1.00 88.29 1174 SER A N 1
ATOM 17306 C CA . SER A 1 1195 ? 157.345 162.630 200.863 1.00 89.03 1174 SER A CA 1
ATOM 17307 C C . SER A 1 1195 ? 157.092 162.243 199.412 1.00 89.42 1174 SER A C 1
ATOM 17308 O O . SER A 1 1195 ? 155.935 162.033 199.034 1.00 90.55 1174 SER A O 1
ATOM 17316 N N . LEU A 1 1196 ? 158.136 162.138 198.597 1.00 87.25 1175 LEU A N 1
ATOM 17317 C CA . LEU A 1 1196 ? 158.016 161.716 197.210 1.00 88.46 1175 LEU A CA 1
ATOM 17318 C C . LEU A 1 1196 ? 158.001 160.202 197.043 1.00 89.05 1175 LEU A C 1
ATOM 17319 O O . LEU A 1 1196 ? 157.895 159.724 195.911 1.00 90.83 1175 LEU A O 1
ATOM 17335 N N . GLY A 1 1197 ? 158.105 159.437 198.127 1.00 85.57 1176 GLY A N 1
ATOM 17336 C CA . GLY A 1 1197 ? 158.154 157.994 198.033 1.00 85.59 1176 GLY A CA 1
ATOM 17337 C C . GLY A 1 1197 ? 159.518 157.410 197.746 1.00 87.15 1176 GLY A C 1
ATOM 17338 O O . GLY A 1 1197 ? 159.619 156.194 197.557 1.00 90.17 1176 GLY A O 1
ATOM 17342 N N . GLY A 1 1198 ? 160.569 158.232 197.701 1.00 80.59 1177 GLY A N 1
ATOM 17343 C CA . GLY A 1 1198 ? 161.919 157.771 197.476 1.00 78.47 1177 GLY A CA 1
ATOM 17344 C C . GLY A 1 1198 ? 162.764 157.862 198.737 1.00 85.00 1177 GLY A C 1
ATOM 17345 O O . GLY A 1 1198 ? 162.358 158.406 199.760 1.00 98.14 1177 GLY A O 1
ATOM 17349 N N . PHE A 1 1199 ? 163.963 157.303 198.641 1.00 74.90 1178 PHE A N 1
ATOM 17350 C CA . PHE A 1 1199 ? 164.943 157.329 199.712 1.00 73.39 1178 PHE A CA 1
ATOM 17351 C C . PHE A 1 1199 ? 165.895 158.499 199.473 1.00 79.75 1178 PHE A C 1
ATOM 17352 O O . PHE A 1 1199 ? 165.643 159.361 198.627 1.00 83.39 1178 PHE A O 1
ATOM 17369 N N . ALA A 1 1200 ? 166.992 158.549 200.229 1.00 77.03 1179 ALA A N 1
ATOM 17370 C CA . ALA A 1 1200 ? 167.831 159.741 200.268 1.00 78.07 1179 ALA A CA 1
ATOM 17371 C C . ALA A 1 1200 ? 168.431 160.090 198.911 1.00 81.49 1179 ALA A C 1
ATOM 17372 O O . ALA A 1 1200 ? 168.082 161.119 198.327 1.00 85.09 1179 ALA A O 1
ATOM 17379 N N . SER A 1 1201 ? 169.318 159.244 198.400 1.00 82.72 1180 SER A N 1
ATOM 17380 C CA . SER A 1 1201 ? 170.022 159.479 197.150 1.00 79.94 1180 SER A CA 1
ATOM 17381 C C . SER A 1 1201 ? 169.396 158.670 196.019 1.00 75.47 1180 SER A C 1
ATOM 17382 O O . SER A 1 1201 ? 168.297 158.126 196.145 1.00 81.11 1180 SER A O 1
ATOM 17390 N N . THR A 1 1202 ? 170.103 158.594 194.889 1.00 77.37 1181 THR A N 1
ATOM 17391 C CA . THR A 1 1202 ? 169.641 157.777 193.773 1.00 81.63 1181 THR A CA 1
ATOM 17392 C C . THR A 1 1202 ? 169.956 156.301 193.983 1.00 82.39 1181 THR A C 1
ATOM 17393 O O . THR A 1 1202 ? 169.060 155.457 193.894 1.00 91.55 1181 THR A O 1
ATOM 17404 N N . GLN A 1 1203 ? 171.226 155.971 194.228 1.00 74.37 1182 GLN A N 1
ATOM 17405 C CA . GLN A 1 1203 ? 171.637 154.570 194.273 1.00 76.04 1182 GLN A CA 1
ATOM 17406 C C . GLN A 1 1203 ? 170.903 153.815 195.371 1.00 83.89 1182 GLN A C 1
ATOM 17407 O O . GLN A 1 1203 ? 170.360 152.726 195.139 1.00 90.88 1182 GLN A O 1
ATOM 17421 N N . ASP A 1 1204 ? 170.870 154.384 196.575 1.00 80.45 1183 ASP A N 1
ATOM 17422 C CA . ASP A 1 1204 ? 170.186 153.722 197.678 1.00 80.04 1183 ASP A CA 1
ATOM 17423 C C . ASP A 1 1204 ? 168.706 153.562 197.379 1.00 80.15 1183 ASP A C 1
ATOM 17424 O O . ASP A 1 1204 ? 168.100 152.556 197.752 1.00 88.56 1183 ASP A O 1
ATOM 17433 N N . THR A 1 1205 ? 168.109 154.540 196.696 1.00 71.05 1184 THR A N 1
ATOM 17434 C CA . THR A 1 1205 ? 166.703 154.429 196.325 1.00 67.73 1184 THR A CA 1
ATOM 17435 C C . THR A 1 1205 ? 166.474 153.253 195.388 1.00 70.57 1184 THR A C 1
ATOM 17436 O O . THR A 1 1205 ? 165.537 152.474 195.579 1.00 82.85 1184 THR A O 1
ATOM 17447 N N . THR A 1 1206 ? 167.321 153.105 194.367 1.00 69.30 1185 THR A N 1
ATOM 17448 C CA . THR A 1 1206 ? 167.152 151.997 193.431 1.00 71.60 1185 THR A CA 1
ATOM 17449 C C . THR A 1 1206 ? 167.319 150.660 194.136 1.00 77.07 1185 THR A C 1
ATOM 17450 O O . THR A 1 1206 ? 166.512 149.741 193.950 1.00 90.76 1185 THR A O 1
ATOM 17461 N N . VAL A 1 1207 ? 168.354 150.535 194.967 1.00 64.75 1186 VAL A N 1
ATOM 17462 C CA . VAL A 1 1207 ? 168.599 149.258 195.630 1.00 57.75 1186 VAL A CA 1
ATOM 17463 C C . VAL A 1 1207 ? 167.480 148.943 196.616 1.00 69.05 1186 VAL A C 1
ATOM 17464 O O . VAL A 1 1207 ? 167.008 147.803 196.695 1.00 79.00 1186 VAL A O 1
ATOM 17477 N N . ALA A 1 1208 ? 167.030 149.943 197.377 1.00 66.42 1187 ALA A N 1
ATOM 17478 C CA . ALA A 1 1208 ? 165.966 149.720 198.347 1.00 62.97 1187 ALA A CA 1
ATOM 17479 C C . ALA A 1 1208 ? 164.653 149.382 197.662 1.00 69.19 1187 ALA A C 1
ATOM 17480 O O . ALA A 1 1208 ? 163.896 148.540 198.153 1.00 85.98 1187 ALA A O 1
ATOM 17487 N N . LEU A 1 1209 ? 164.351 150.031 196.538 1.00 68.40 1188 LEU A N 1
ATOM 17488 C CA . LEU A 1 1209 ? 163.128 149.694 195.822 1.00 69.80 1188 LEU A CA 1
ATOM 17489 C C . LEU A 1 1209 ? 163.210 148.296 195.233 1.00 73.08 1188 LEU A C 1
ATOM 17490 O O . LEU A 1 1209 ? 162.210 147.575 195.215 1.00 82.20 1188 LEU A O 1
ATOM 17506 N N . LYS A 1 1210 ? 164.387 147.885 194.758 1.00 70.64 1189 LYS A N 1
ATOM 17507 C CA . LYS A 1 1210 ? 164.547 146.505 194.313 1.00 68.98 1189 LYS A CA 1
ATOM 17508 C C . LYS A 1 1210 ? 164.287 145.538 195.458 1.00 71.33 1189 LYS A C 1
ATOM 17509 O O . LYS A 1 1210 ? 163.581 144.537 195.295 1.00 80.95 1189 LYS A O 1
ATOM 17528 N N . ALA A 1 1211 ? 164.848 145.828 196.631 1.00 64.69 1190 ALA A N 1
ATOM 17529 C CA . ALA A 1 1211 ? 164.670 144.938 197.771 1.00 64.75 1190 ALA A CA 1
ATOM 17530 C C . ALA A 1 1211 ? 163.208 144.859 198.187 1.00 71.66 1190 ALA A C 1
ATOM 17531 O O . ALA A 1 1211 ? 162.681 143.766 198.421 1.00 79.67 1190 ALA A O 1
ATOM 17538 N N . LEU A 1 1212 ? 162.530 146.005 198.266 1.00 67.97 1191 LEU A N 1
ATOM 17539 C CA . LEU A 1 1212 ? 161.135 145.999 198.685 1.00 62.87 1191 LEU A CA 1
ATOM 17540 C C . LEU A 1 1212 ? 160.234 145.382 197.627 1.00 73.51 1191 LEU A C 1
ATOM 17541 O O . LEU A 1 1212 ? 159.225 144.764 197.968 1.00 79.35 1191 LEU A O 1
ATOM 17557 N N . SER A 1 1213 ? 160.569 145.531 196.346 1.00 72.75 1192 SER A N 1
ATOM 17558 C CA . SER A 1 1213 ? 159.781 144.883 195.307 1.00 68.78 1192 SER A CA 1
ATOM 17559 C C . SER A 1 1213 ? 159.944 143.373 195.360 1.00 75.52 1192 SER A C 1
ATOM 17560 O O . SER A 1 1213 ? 158.964 142.633 195.229 1.00 85.34 1192 SER A O 1
ATOM 17568 N N . GLU A 1 1214 ? 161.173 142.894 195.552 1.00 78.01 1193 GLU A N 1
ATOM 17569 C CA . GLU A 1 1214 ? 161.391 141.457 195.616 1.00 74.96 1193 GLU A CA 1
ATOM 17570 C C . GLU A 1 1214 ? 160.787 140.847 196.873 1.00 73.62 1193 GLU A C 1
ATOM 17571 O O . GLU A 1 1214 ? 160.293 139.717 196.828 1.00 80.09 1193 GLU A O 1
ATOM 17583 N N . PHE A 1 1215 ? 160.812 141.568 197.995 1.00 68.37 1194 PHE A N 1
ATOM 17584 C CA . PHE A 1 1215 ? 160.378 140.991 199.260 1.00 69.69 1194 PHE A CA 1
ATOM 17585 C C . PHE A 1 1215 ? 158.890 141.184 199.523 1.00 78.69 1194 PHE A C 1
ATOM 17586 O O . PHE A 1 1215 ? 158.236 140.276 200.047 1.00 89.51 1194 PHE A O 1
ATOM 17603 N N . ALA A 1 1216 ? 158.338 142.347 199.177 1.00 77.79 1195 ALA A N 1
ATOM 17604 C CA . ALA A 1 1216 ? 156.919 142.595 199.395 1.00 81.00 1195 ALA A CA 1
ATOM 17605 C C . ALA A 1 1216 ? 156.052 141.665 198.563 1.00 86.35 1195 ALA A C 1
ATOM 17606 O O . ALA A 1 1216 ? 154.917 141.368 198.950 1.00 87.56 1195 ALA A O 1
ATOM 17613 N N . ALA A 1 1217 ? 156.558 141.202 197.420 1.00 84.54 1196 ALA A N 1
ATOM 17614 C CA . ALA A 1 1217 ? 155.799 140.281 196.590 1.00 81.71 1196 ALA A CA 1
ATOM 17615 C C . ALA A 1 1217 ? 155.577 138.935 197.266 1.00 86.11 1196 ALA A C 1
ATOM 17616 O O . ALA A 1 1217 ? 154.651 138.215 196.883 1.00 89.74 1196 ALA A O 1
ATOM 17623 N N . LEU A 1 1218 ? 156.400 138.576 198.251 1.00 92.31 1197 LEU A N 1
ATOM 17624 C CA . LEU A 1 1218 ? 156.224 137.330 198.986 1.00 91.98 1197 LEU A CA 1
ATOM 17625 C C . LEU A 1 1218 ? 155.247 137.447 200.146 1.00 89.97 1197 LEU A C 1
ATOM 17626 O O . LEU A 1 1218 ? 154.926 136.427 200.764 1.00 93.18 1197 LEU A O 1
ATOM 17642 N N . MET A 1 1219 ? 154.774 138.646 200.464 1.00 98.68 1198 MET A N 1
ATOM 17643 C CA . MET A 1 1219 ? 153.809 138.822 201.535 1.00 101.81 1198 MET A CA 1
ATOM 17644 C C . MET A 1 1219 ? 152.402 138.532 201.027 1.00 104.82 1198 MET A C 1
ATOM 17645 O O . MET A 1 1219 ? 152.111 138.637 199.833 1.00 106.54 1198 MET A O 1
ATOM 17659 N N . ASN A 1 1220 ? 151.525 138.162 201.959 1.00 116.44 1199 ASN A N 1
ATOM 17660 C CA . ASN A 1 1220 ? 150.135 137.826 201.660 1.00 117.12 1199 ASN A CA 1
ATOM 17661 C C . ASN A 1 1220 ? 149.269 138.992 202.115 1.00 117.55 1199 ASN A C 1
ATOM 17662 O O . ASN A 1 1220 ? 149.088 139.218 203.314 1.00 119.43 1199 ASN A O 1
ATOM 17673 N N . THR A 1 1221 ? 148.753 139.741 201.150 1.00 105.28 1200 THR A N 1
ATOM 17674 C CA . THR A 1 1221 ? 147.858 140.866 201.379 1.00 105.84 1200 THR A CA 1
ATOM 17675 C C . THR A 1 1221 ? 146.592 140.706 200.550 1.00 107.52 1200 THR A C 1
ATOM 17676 O O . THR A 1 1221 ? 146.119 141.649 199.914 1.00 107.35 1200 THR A O 1
ATOM 17687 N N . GLU A 1 1222 ? 146.039 139.491 200.540 1.00 127.57 1201 GLU A N 1
ATOM 17688 C CA . GLU A 1 1222 ? 144.870 139.208 199.712 1.00 126.85 1201 GLU A CA 1
ATOM 17689 C C . GLU A 1 1222 ? 143.667 140.053 200.115 1.00 125.18 1201 GLU A C 1
ATOM 17690 O O . GLU A 1 1222 ? 142.894 140.472 199.247 1.00 125.71 1201 GLU A O 1
ATOM 17702 N N . ARG A 1 1223 ? 143.493 140.316 201.411 1.00 118.14 1202 ARG A N 1
ATOM 17703 C CA . ARG A 1 1223 ? 142.456 141.222 201.888 1.00 117.99 1202 ARG A CA 1
ATOM 17704 C C . ARG A 1 1223 ? 143.067 142.210 202.866 1.00 115.11 1202 ARG A C 1
ATOM 17705 O O . ARG A 1 1223 ? 143.961 141.861 203.641 1.00 114.81 1202 ARG A O 1
ATOM 17726 N N . THR A 1 1224 ? 142.576 143.443 202.816 1.00 98.20 1203 THR A N 1
ATOM 17727 C CA . THR A 1 1224 ? 143.024 144.497 203.716 1.00 98.43 1203 THR A CA 1
ATOM 17728 C C . THR A 1 1224 ? 141.864 145.455 203.919 1.00 98.65 1203 THR A C 1
ATOM 17729 O O . THR A 1 1224 ? 141.320 145.984 202.947 1.00 105.60 1203 THR A O 1
ATOM 17740 N N . ASN A 1 1225 ? 141.465 145.648 205.175 1.00 93.97 1204 ASN A N 1
ATOM 17741 C CA . ASN A 1 1225 ? 140.334 146.513 205.523 1.00 96.60 1204 ASN A CA 1
ATOM 17742 C C . ASN A 1 1225 ? 140.719 147.269 206.792 1.00 99.62 1204 ASN A C 1
ATOM 17743 O O . ASN A 1 1225 ? 140.490 146.784 207.901 1.00 102.24 1204 ASN A O 1
ATOM 17754 N N . ILE A 1 1226 ? 141.284 148.462 206.616 1.00 95.51 1205 ILE A N 1
ATOM 17755 C CA . ILE A 1 1226 ? 141.893 149.231 207.695 1.00 93.43 1205 ILE A CA 1
ATOM 17756 C C . ILE A 1 1226 ? 141.182 150.574 207.779 1.00 92.74 1205 ILE A C 1
ATOM 17757 O O . ILE A 1 1226 ? 140.967 151.235 206.756 1.00 96.03 1205 ILE A O 1
ATOM 17773 N N . GLN A 1 1227 ? 140.814 150.973 208.994 1.00 90.75 1206 GLN A N 1
ATOM 17774 C CA . GLN A 1 1227 ? 140.153 152.251 209.259 1.00 90.99 1206 GLN A CA 1
ATOM 17775 C C . GLN A 1 1227 ? 141.104 153.092 210.105 1.00 87.82 1206 GLN A C 1
ATOM 17776 O O . GLN A 1 1227 ? 141.073 153.040 211.334 1.00 91.00 1206 GLN A O 1
ATOM 17790 N N . VAL A 1 1228 ? 141.950 153.870 209.438 1.00 83.68 1207 VAL A N 1
ATOM 17791 C CA . VAL A 1 1228 ? 142.915 154.719 210.126 1.00 80.65 1207 VAL A CA 1
ATOM 17792 C C . VAL A 1 1228 ? 142.211 155.979 210.601 1.00 82.24 1207 VAL A C 1
ATOM 17793 O O . VAL A 1 1228 ? 141.483 156.620 209.836 1.00 93.54 1207 VAL A O 1
ATOM 17806 N N . THR A 1 1229 ? 142.428 156.339 211.863 1.00 78.50 1208 THR A N 1
ATOM 17807 C CA . THR A 1 1229 ? 141.885 157.554 212.456 1.00 79.50 1208 THR A CA 1
ATOM 17808 C C . THR A 1 1229 ? 143.037 158.419 212.941 1.00 85.27 1208 THR A C 1
ATOM 17809 O O . THR A 1 1229 ? 143.898 157.945 213.688 1.00 97.66 1208 THR A O 1
ATOM 17820 N N . VAL A 1 1230 ? 143.044 159.682 212.525 1.00 79.73 1209 VAL A N 1
ATOM 17821 C CA . VAL A 1 1230 ? 144.086 160.640 212.866 1.00 82.18 1209 VAL A CA 1
ATOM 17822 C C . VAL A 1 1230 ? 143.424 161.738 213.679 1.00 86.88 1209 VAL A C 1
ATOM 17823 O O . VAL A 1 1230 ? 142.619 162.512 213.146 1.00 99.65 1209 VAL A O 1
ATOM 17836 N N . THR A 1 1231 ? 143.758 161.812 214.964 1.00 81.12 1210 THR A N 1
ATOM 17837 C CA . THR A 1 1231 ? 143.196 162.815 215.860 1.00 86.87 1210 THR A CA 1
ATOM 17838 C C . THR A 1 1231 ? 144.295 163.279 216.799 1.00 91.03 1210 THR A C 1
ATOM 17839 O O . THR A 1 1231 ? 144.978 162.457 217.413 1.00 99.02 1210 THR A O 1
ATOM 17850 N N . GLY A 1 1232 ? 144.480 164.589 216.891 1.00 89.87 1211 GLY A N 1
ATOM 17851 C CA . GLY A 1 1232 ? 145.532 165.145 217.704 1.00 87.69 1211 GLY A CA 1
ATOM 17852 C C . GLY A 1 1232 ? 145.476 166.656 217.742 1.00 90.87 1211 GLY A C 1
ATOM 17853 O O . GLY A 1 1232 ? 144.529 167.275 217.250 1.00 98.06 1211 GLY A O 1
ATOM 17857 N N . PRO A 1 1233 ? 146.486 167.281 218.351 1.00 88.34 1212 PRO A N 1
ATOM 17858 C CA . PRO A 1 1233 ? 146.529 168.752 218.353 1.00 86.70 1212 PRO A CA 1
ATOM 17859 C C . PRO A 1 1233 ? 146.561 169.363 216.964 1.00 89.65 1212 PRO A C 1
ATOM 17860 O O . PRO A 1 1233 ? 145.938 170.408 216.741 1.00 91.81 1212 PRO A O 1
ATOM 17871 N N . SER A 1 1234 ? 147.269 168.743 216.018 1.00 88.84 1213 SER A N 1
ATOM 17872 C CA . SER A 1 1234 ? 147.350 169.291 214.669 1.00 89.63 1213 SER A CA 1
ATOM 17873 C C . SER A 1 1234 ? 146.129 168.968 213.822 1.00 90.64 1213 SER A C 1
ATOM 17874 O O . SER A 1 1234 ? 145.954 169.579 212.762 1.00 92.93 1213 SER A O 1
ATOM 17882 N N . SER A 1 1235 ? 145.307 168.011 214.248 1.00 91.81 1214 SER A N 1
ATOM 17883 C CA . SER A 1 1235 ? 144.070 167.640 213.566 1.00 94.10 1214 SER A CA 1
ATOM 17884 C C . SER A 1 1235 ? 142.986 167.579 214.632 1.00 95.22 1214 SER A C 1
ATOM 17885 O O . SER A 1 1235 ? 142.821 166.544 215.291 1.00 97.41 1214 SER A O 1
ATOM 17893 N N . PRO A 1 1236 ? 142.274 168.690 214.889 1.00 100.26 1215 PRO A N 1
ATOM 17894 C CA . PRO A 1 1236 ? 141.166 168.626 215.851 1.00 99.77 1215 PRO A CA 1
ATOM 17895 C C . PRO A 1 1236 ? 140.047 167.727 215.356 1.00 101.20 1215 PRO A C 1
ATOM 17896 O O . PRO A 1 1236 ? 139.607 166.817 216.065 1.00 100.16 1215 PRO A O 1
ATOM 17907 N N . SER A 1 1237 ? 139.589 167.968 214.136 1.00 106.95 1216 SER A N 1
ATOM 17908 C CA . SER A 1 1237 ? 138.584 167.103 213.536 1.00 105.29 1216 SER A CA 1
ATOM 17909 C C . SER A 1 1237 ? 139.226 165.759 213.198 1.00 103.22 1216 SER A C 1
ATOM 17910 O O . SER A 1 1237 ? 140.259 165.736 212.519 1.00 102.24 1216 SER A O 1
ATOM 17918 N N . PRO A 1 1238 ? 138.668 164.612 213.655 1.00 95.56 1217 PRO A N 1
ATOM 17919 C CA . PRO A 1 1238 ? 139.303 163.330 213.314 1.00 93.13 1217 PRO A CA 1
ATOM 17920 C C . PRO A 1 1238 ? 139.306 163.060 211.819 1.00 91.83 1217 PRO A C 1
ATOM 17921 O O . PRO A 1 1238 ? 138.247 162.899 211.207 1.00 94.75 1217 PRO A O 1
ATOM 17932 N N . VAL A 1 1239 ? 140.493 163.026 211.223 1.00 89.28 1218 VAL A N 1
ATOM 17933 C CA . VAL A 1 1239 ? 140.637 162.705 209.807 1.00 87.55 1218 VAL A CA 1
ATOM 17934 C C . VAL A 1 1239 ? 140.685 161.191 209.666 1.00 93.18 1218 VAL A C 1
ATOM 17935 O O . VAL A 1 1239 ? 141.556 160.535 210.242 1.00 100.79 1218 VAL A O 1
ATOM 17948 N N . LYS A 1 1240 ? 139.763 160.636 208.887 1.00 85.48 1219 LYS A N 1
ATOM 17949 C CA . LYS A 1 1240 ? 139.591 159.193 208.779 1.00 81.66 1219 LYS A CA 1
ATOM 17950 C C . LYS A 1 1240 ? 139.947 158.744 207.370 1.00 84.07 1219 LYS A C 1
ATOM 17951 O O . LYS A 1 1240 ? 139.377 159.246 206.395 1.00 90.95 1219 LYS A O 1
ATOM 17970 N N . PHE A 1 1241 ? 140.884 157.805 207.268 1.00 79.21 1220 PHE A N 1
ATOM 17971 C CA . PHE A 1 1241 ? 141.235 157.156 206.012 1.00 80.34 1220 PHE A CA 1
ATOM 17972 C C . PHE A 1 1241 ? 140.677 155.742 206.018 1.00 84.54 1220 PHE A C 1
ATOM 17973 O O . PHE A 1 1241 ? 140.857 155.002 206.990 1.00 91.73 1220 PHE A O 1
ATOM 17990 N N . LEU A 1 1242 ? 139.990 155.378 204.940 1.00 88.12 1221 LEU A N 1
ATOM 17991 C CA . LEU A 1 1242 ? 139.488 154.028 204.724 1.00 83.01 1221 LEU A CA 1
ATOM 17992 C C . LEU A 1 1242 ? 140.365 153.357 203.680 1.00 87.02 1221 LEU A C 1
ATOM 17993 O O . LEU A 1 1242 ? 140.540 153.895 202.582 1.00 91.10 1221 LEU A O 1
ATOM 18009 N N . ILE A 1 1243 ? 140.911 152.192 204.018 1.00 87.24 1222 ILE A N 1
ATOM 18010 C CA . ILE A 1 1243 ? 141.802 151.443 203.142 1.00 85.70 1222 ILE A CA 1
ATOM 18011 C C . ILE A 1 1243 ? 141.166 150.082 202.915 1.00 86.81 1222 ILE A C 1
ATOM 18012 O O . ILE A 1 1243 ? 141.051 149.281 203.850 1.00 87.88 1222 ILE A O 1
ATOM 18028 N N . ASP A 1 1244 ? 140.762 149.818 201.679 1.00 97.92 1223 ASP A N 1
ATOM 18029 C CA . ASP A 1 1244 ? 140.137 148.568 201.268 1.00 96.41 1223 ASP A CA 1
ATOM 18030 C C . ASP A 1 1244 ? 141.003 147.903 200.203 1.00 97.35 1223 ASP A C 1
ATOM 18031 O O . ASP A 1 1244 ? 142.064 148.406 199.835 1.00 103.41 1223 ASP A O 1
ATOM 18040 N N . THR A 1 1245 ? 140.535 146.759 199.700 1.00 99.30 1224 THR A N 1
ATOM 18041 C CA . THR A 1 1245 ? 141.263 146.045 198.659 1.00 98.99 1224 THR A CA 1
ATOM 18042 C C . THR A 1 1245 ? 141.209 146.746 197.310 1.00 101.81 1224 THR A C 1
ATOM 18043 O O . THR A 1 1245 ? 141.953 146.357 196.404 1.00 109.51 1224 THR A O 1
ATOM 18054 N N . HIS A 1 1246 ? 140.358 147.759 197.152 1.00 105.52 1225 HIS A N 1
ATOM 18055 C CA . HIS A 1 1246 ? 140.256 148.493 195.898 1.00 106.47 1225 HIS A CA 1
ATOM 18056 C C . HIS A 1 1246 ? 141.208 149.680 195.874 1.00 106.88 1225 HIS A C 1
ATOM 18057 O O . HIS A 1 1246 ? 141.990 149.833 194.931 1.00 107.48 1225 HIS A O 1
ATOM 18071 N N . ASN A 1 1247 ? 141.157 150.520 196.904 1.00 96.37 1226 ASN A N 1
ATOM 18072 C CA . ASN A 1 1247 ? 142.055 151.670 197.019 1.00 95.90 1226 ASN A CA 1
ATOM 18073 C C . ASN A 1 1247 ? 143.309 151.319 197.814 1.00 97.28 1226 ASN A C 1
ATOM 18074 O O . ASN A 1 1247 ? 143.717 152.040 198.722 1.00 92.92 1226 ASN A O 1
ATOM 18085 N N . ARG A 1 1248 ? 143.949 150.206 197.453 1.00 98.29 1227 ARG A N 1
ATOM 18086 C CA . ARG A 1 1248 ? 145.186 149.820 198.122 1.00 90.44 1227 ARG A CA 1
ATOM 18087 C C . ARG A 1 1248 ? 146.312 150.779 197.776 1.00 94.47 1227 ARG A C 1
ATOM 18088 O O . ARG A 1 1248 ? 147.041 151.239 198.661 1.00 101.47 1227 ARG A O 1
ATOM 18109 N N . LEU A 1 1249 ? 146.459 151.095 196.494 1.00 83.60 1228 LEU A N 1
ATOM 18110 C CA . LEU A 1 1249 ? 147.553 151.915 196.000 1.00 84.81 1228 LEU A CA 1
ATOM 18111 C C . LEU A 1 1249 ? 147.213 153.398 195.951 1.00 92.04 1228 LEU A C 1
ATOM 18112 O O . LEU A 1 1249 ? 148.021 154.184 195.450 1.00 87.85 1228 LEU A O 1
ATOM 18128 N N . LEU A 1 1250 ? 146.047 153.799 196.447 1.00 91.71 1229 LEU A N 1
ATOM 18129 C CA . LEU A 1 1250 ? 145.672 155.205 196.480 1.00 89.88 1229 LEU A CA 1
ATOM 18130 C C . LEU A 1 1250 ? 146.345 155.873 197.670 1.00 91.95 1229 LEU A C 1
ATOM 18131 O O . LEU A 1 1250 ? 146.139 155.462 198.816 1.00 93.07 1229 LEU A O 1
ATOM 18147 N N . LEU A 1 1251 ? 147.148 156.900 197.404 1.00 89.03 1230 LEU A N 1
ATOM 18148 C CA . LEU A 1 1251 ? 147.785 157.674 198.466 1.00 87.69 1230 LEU A CA 1
ATOM 18149 C C . LEU A 1 1251 ? 146.768 158.681 198.981 1.00 86.92 1230 LEU A C 1
ATOM 18150 O O . LEU A 1 1251 ? 146.585 159.752 198.400 1.00 90.87 1230 LEU A O 1
ATOM 18166 N N . GLN A 1 1252 ? 146.098 158.337 200.075 1.00 84.10 1231 GLN A N 1
ATOM 18167 C CA . GLN A 1 1252 ? 145.067 159.193 200.644 1.00 83.33 1231 GLN A CA 1
ATOM 18168 C C . GLN A 1 1252 ? 145.729 160.259 201.502 1.00 89.67 1231 GLN A C 1
ATOM 18169 O O . GLN A 1 1252 ? 146.359 159.936 202.510 1.00 98.17 1231 GLN A O 1
ATOM 18183 N N . THR A 1 1253 ? 145.564 161.524 201.123 1.00 90.47 1232 THR A N 1
ATOM 18184 C CA . THR A 1 1253 ? 146.269 162.637 201.742 1.00 86.34 1232 THR A CA 1
ATOM 18185 C C . THR A 1 1253 ? 145.286 163.565 202.441 1.00 84.31 1232 THR A C 1
ATOM 18186 O O . THR A 1 1253 ? 144.112 163.645 202.072 1.00 87.50 1232 THR A O 1
ATOM 18197 N N . ALA A 1 1254 ? 145.781 164.266 203.459 1.00 83.84 1233 ALA A N 1
ATOM 18198 C CA . ALA A 1 1254 ? 144.970 165.220 204.203 1.00 86.47 1233 ALA A CA 1
ATOM 18199 C C . ALA A 1 1254 ? 145.872 166.310 204.754 1.00 91.56 1233 ALA A C 1
ATOM 18200 O O . ALA A 1 1254 ? 146.896 166.014 205.376 1.00 96.45 1233 ALA A O 1
ATOM 18207 N N . GLU A 1 1255 ? 145.477 167.560 204.543 1.00 91.99 1234 GLU A N 1
ATOM 18208 C CA . GLU A 1 1255 ? 146.253 168.711 204.981 1.00 85.42 1234 GLU A CA 1
ATOM 18209 C C . GLU A 1 1255 ? 145.868 169.056 206.414 1.00 84.36 1234 GLU A C 1
ATOM 18210 O O . GLU A 1 1255 ? 144.719 169.424 206.679 1.00 89.94 1234 GLU A O 1
ATOM 18222 N N . LEU A 1 1256 ? 146.820 168.934 207.330 1.00 81.51 1235 LEU A N 1
ATOM 18223 C CA . LEU A 1 1256 ? 146.587 169.249 208.730 1.00 84.09 1235 LEU A CA 1
ATOM 18224 C C . LEU A 1 1256 ? 146.851 170.724 209.001 1.00 88.37 1235 LEU A C 1
ATOM 18225 O O . LEU A 1 1256 ? 147.505 171.420 208.222 1.00 87.31 1235 LEU A O 1
ATOM 18241 N N . ALA A 1 1257 ? 146.335 171.192 210.133 1.00 96.79 1236 ALA A N 1
ATOM 18242 C CA . ALA A 1 1257 ? 146.624 172.544 210.576 1.00 97.51 1236 ALA A CA 1
ATOM 18243 C C . ALA A 1 1257 ? 148.053 172.622 211.106 1.00 101.71 1236 ALA A C 1
ATOM 18244 O O . ALA A 1 1257 ? 148.719 171.609 211.334 1.00 101.69 1236 ALA A O 1
ATOM 18251 N N . VAL A 1 1258 ? 148.523 173.851 211.301 1.00 101.92 1237 VAL A N 1
ATOM 18252 C CA . VAL A 1 1258 ? 149.873 174.128 211.778 1.00 95.69 1237 VAL A CA 1
ATOM 18253 C C . VAL A 1 1258 ? 149.773 174.607 213.217 1.00 96.54 1237 VAL A C 1
ATOM 18254 O O . VAL A 1 1258 ? 149.180 175.658 213.487 1.00 100.96 1237 VAL A O 1
ATOM 18267 N N . VAL A 1 1259 ? 150.344 173.835 214.144 1.00 90.13 1238 VAL A N 1
ATOM 18268 C CA . VAL A 1 1259 ? 150.440 174.232 215.543 1.00 93.75 1238 VAL A CA 1
ATOM 18269 C C . VAL A 1 1259 ? 151.805 173.825 216.075 1.00 97.29 1238 VAL A C 1
ATOM 18270 O O . VAL A 1 1259 ? 152.471 172.941 215.533 1.00 96.78 1238 VAL A O 1
ATOM 18283 N N . GLN A 1 1260 ? 152.209 174.485 217.159 1.00 96.24 1239 GLN A N 1
ATOM 18284 C CA . GLN A 1 1260 ? 153.503 174.263 217.791 1.00 93.70 1239 GLN A CA 1
ATOM 18285 C C . GLN A 1 1260 ? 153.294 173.558 219.123 1.00 95.30 1239 GLN A C 1
ATOM 18286 O O . GLN A 1 1260 ? 152.682 174.156 220.020 1.00 94.60 1239 GLN A O 1
ATOM 18300 N N . PRO A 1 1261 ? 153.757 172.313 219.333 1.00 93.10 1240 PRO A N 1
ATOM 18301 C CA . PRO A 1 1261 ? 154.401 171.371 218.408 1.00 89.77 1240 PRO A CA 1
ATOM 18302 C C . PRO A 1 1261 ? 153.384 170.619 217.565 1.00 88.52 1240 PRO A C 1
ATOM 18303 O O . PRO A 1 1261 ? 152.264 170.392 218.005 1.00 90.76 1240 PRO A O 1
ATOM 18314 N N . THR A 1 1262 ? 153.745 170.218 216.352 1.00 83.63 1241 THR A N 1
ATOM 18315 C CA . THR A 1 1262 ? 152.889 169.344 215.563 1.00 84.79 1241 THR A CA 1
ATOM 18316 C C . THR A 1 1262 ? 152.843 167.960 216.196 1.00 88.18 1241 THR A C 1
ATOM 18317 O O . THR A 1 1262 ? 153.881 167.395 216.547 1.00 87.86 1241 THR A O 1
ATOM 18328 N N . ALA A 1 1263 ? 151.640 167.408 216.332 1.00 85.32 1242 ALA A N 1
ATOM 18329 C CA . ALA A 1 1263 ? 151.475 166.083 216.909 1.00 81.09 1242 ALA A CA 1
ATOM 18330 C C . ALA A 1 1263 ? 150.174 165.481 216.410 1.00 84.08 1242 ALA A C 1
ATOM 18331 O O . ALA A 1 1263 ? 149.184 166.195 216.230 1.00 89.02 1242 ALA A O 1
ATOM 18338 N N . VAL A 1 1264 ? 150.192 164.170 216.182 1.00 84.75 1243 VAL A N 1
ATOM 18339 C CA . VAL A 1 1264 ? 149.017 163.420 215.759 1.00 77.39 1243 VAL A CA 1
ATOM 18340 C C . VAL A 1 1264 ? 149.076 162.033 216.378 1.00 80.94 1243 VAL A C 1
ATOM 18341 O O . VAL A 1 1264 ? 150.144 161.414 216.447 1.00 91.29 1243 VAL A O 1
ATOM 18354 N N . ASN A 1 1265 ? 147.924 161.555 216.838 1.00 89.93 1244 ASN A N 1
ATOM 18355 C CA . ASN A 1 1265 ? 147.746 160.171 217.250 1.00 88.58 1244 ASN A CA 1
ATOM 18356 C C . ASN A 1 1265 ? 147.038 159.439 216.122 1.00 91.55 1244 ASN A C 1
ATOM 18357 O O . ASN A 1 1265 ? 145.957 159.854 215.694 1.00 99.16 1244 ASN A O 1
ATOM 18367 N N . ILE A 1 1266 ? 147.657 158.372 215.640 1.00 82.62 1245 ILE A N 1
ATOM 18368 C CA . ILE A 1 1266 ? 147.131 157.557 214.556 1.00 80.37 1245 ILE A CA 1
ATOM 18369 C C . ILE A 1 1266 ? 146.603 156.270 215.167 1.00 84.32 1245 ILE A C 1
ATOM 18370 O O . ILE A 1 1266 ? 147.375 155.467 215.703 1.00 90.86 1245 ILE A O 1
ATOM 18386 N N . SER A 1 1267 ? 145.290 156.080 215.090 1.00 87.61 1246 SER A N 1
ATOM 18387 C CA . SER A 1 1267 ? 144.618 154.896 215.608 1.00 86.24 1246 SER A CA 1
ATOM 18388 C C . SER A 1 1267 ? 144.064 154.117 214.427 1.00 89.67 1246 SER A C 1
ATOM 18389 O O . SER A 1 1267 ? 143.301 154.666 213.626 1.00 99.54 1246 SER A O 1
ATOM 18397 N N . ALA A 1 1268 ? 144.441 152.846 214.328 1.00 92.47 1247 ALA A N 1
ATOM 18398 C CA . ALA A 1 1268 ? 144.077 152.000 213.202 1.00 95.80 1247 ALA A CA 1
ATOM 18399 C C . ALA A 1 1268 ? 143.451 150.711 213.705 1.00 99.45 1247 ALA A C 1
ATOM 18400 O O . ALA A 1 1268 ? 143.855 150.174 214.740 1.00 104.23 1247 ALA A O 1
ATOM 18407 N N . ASN A 1 1269 ? 142.457 150.227 212.965 1.00 99.03 1248 ASN A N 1
ATOM 18408 C CA . ASN A 1 1269 ? 141.776 148.979 213.272 1.00 99.83 1248 ASN A CA 1
ATOM 18409 C C . ASN A 1 1269 ? 141.596 148.195 211.985 1.00 100.97 1248 ASN A C 1
ATOM 18410 O O . ASN A 1 1269 ? 141.190 148.770 210.972 1.00 105.03 1248 ASN A O 1
ATOM 18421 N N . GLY A 1 1270 ? 141.912 146.898 212.025 1.00 105.58 1249 GLY A N 1
ATOM 18422 C CA . GLY A 1 1270 ? 141.658 146.019 210.897 1.00 102.20 1249 GLY A CA 1
ATOM 18423 C C . GLY A 1 1270 ? 142.740 145.003 210.593 1.00 104.31 1249 GLY A C 1
ATOM 18424 O O . GLY A 1 1270 ? 143.401 144.488 211.498 1.00 111.81 1249 GLY A O 1
ATOM 18428 N N . PHE A 1 1271 ? 142.916 144.709 209.304 1.00 100.01 1250 PHE A N 1
ATOM 18429 C CA . PHE A 1 1271 ? 143.834 143.688 208.818 1.00 101.62 1250 PHE A CA 1
ATOM 18430 C C . PHE A 1 1271 ? 144.646 144.255 207.663 1.00 103.09 1250 PHE A C 1
ATOM 18431 O O . PHE A 1 1271 ? 144.119 145.008 206.840 1.00 110.72 1250 PHE A O 1
ATOM 18448 N N . GLY A 1 1272 ? 145.924 143.901 207.611 1.00 93.89 1251 GLY A N 1
ATOM 18449 C CA . GLY A 1 1272 ? 146.781 144.203 206.480 1.00 96.75 1251 GLY A CA 1
ATOM 18450 C C . GLY A 1 1272 ? 147.836 145.240 206.823 1.00 97.40 1251 GLY A C 1
ATOM 18451 O O . GLY A 1 1272 ? 147.920 145.747 207.942 1.00 103.09 1251 GLY A O 1
ATOM 18455 N N . PHE A 1 1273 ? 148.647 145.546 205.813 1.00 98.46 1252 PHE A N 1
ATOM 18456 C CA . PHE A 1 1273 ? 149.711 146.532 205.934 1.00 99.69 1252 PHE A CA 1
ATOM 18457 C C . PHE A 1 1273 ? 149.207 147.902 205.514 1.00 102.62 1252 PHE A C 1
ATOM 18458 O O . PHE A 1 1273 ? 148.435 148.028 204.560 1.00 106.54 1252 PHE A O 1
ATOM 18475 N N . ALA A 1 1274 ? 149.645 148.926 206.236 1.00 92.42 1253 ALA A N 1
ATOM 18476 C CA . ALA A 1 1274 ? 149.366 150.304 205.873 1.00 88.74 1253 ALA A CA 1
ATOM 18477 C C . ALA A 1 1274 ? 150.519 151.173 206.337 1.00 90.12 1253 ALA A C 1
ATOM 18478 O O . ALA A 1 1274 ? 150.980 151.045 207.474 1.00 95.35 1253 ALA A O 1
ATOM 18485 N N . ILE A 1 1275 ? 150.978 152.050 205.454 1.00 78.70 1254 ILE A N 1
ATOM 18486 C CA . ILE A 1 1275 ? 152.020 153.019 205.765 1.00 77.23 1254 ILE A CA 1
ATOM 18487 C C . ILE A 1 1275 ? 151.331 154.357 205.965 1.00 83.06 1254 ILE A C 1
ATOM 18488 O O . ILE A 1 1275 ? 150.579 154.811 205.092 1.00 90.78 1254 ILE A O 1
ATOM 18504 N N . CYS A 1 1276 ? 151.557 154.963 207.129 1.00 84.51 1255 CYS A N 1
ATOM 18505 C CA . CYS A 1 1276 ? 151.067 156.299 207.444 1.00 78.84 1255 CYS A CA 1
ATOM 18506 C C . CYS A 1 1276 ? 152.266 157.201 207.671 1.00 80.27 1255 CYS A C 1
ATOM 18507 O O . CYS A 1 1276 ? 153.124 156.894 208.502 1.00 92.28 1255 CYS A O 1
ATOM 18515 N N . GLN A 1 1277 ? 152.312 158.312 206.946 1.00 69.87 1256 GLN A N 1
ATOM 18516 C CA . GLN A 1 1277 ? 153.464 159.195 206.924 1.00 65.03 1256 GLN A CA 1
ATOM 18517 C C . GLN A 1 1277 ? 153.029 160.630 207.170 1.00 72.74 1256 GLN A C 1
ATOM 18518 O O . GLN A 1 1277 ? 152.059 161.106 206.579 1.00 87.15 1256 GLN A O 1
ATOM 18532 N N . LEU A 1 1278 ? 153.766 161.313 208.037 1.00 73.99 1257 LEU A N 1
ATOM 18533 C CA . LEU A 1 1278 ? 153.573 162.726 208.330 1.00 68.02 1257 LEU A CA 1
ATOM 18534 C C . LEU A 1 1278 ? 154.686 163.488 207.634 1.00 71.78 1257 LEU A C 1
ATOM 18535 O O . LEU A 1 1278 ? 155.862 163.239 207.915 1.00 85.25 1257 LEU A O 1
ATOM 18551 N N . ASN A 1 1279 ? 154.320 164.400 206.734 1.00 70.06 1258 ASN A N 1
ATOM 18552 C CA . ASN A 1 1279 ? 155.266 165.250 206.023 1.00 64.85 1258 ASN A CA 1
ATOM 18553 C C . ASN A 1 1279 ? 155.089 166.689 206.480 1.00 79.06 1258 ASN A C 1
ATOM 18554 O O . ASN A 1 1279 ? 153.967 167.209 206.489 1.00 93.95 1258 ASN A O 1
ATOM 18565 N N . VAL A 1 1280 ? 156.193 167.327 206.857 1.00 69.34 1259 VAL A N 1
ATOM 18566 C CA . VAL A 1 1280 ? 156.226 168.733 207.235 1.00 58.45 1259 VAL A CA 1
ATOM 18567 C C . VAL A 1 1280 ? 157.248 169.421 206.346 1.00 68.92 1259 VAL A C 1
ATOM 18568 O O . VAL A 1 1280 ? 158.343 168.892 206.137 1.00 75.22 1259 VAL A O 1
ATOM 18581 N N . VAL A 1 1281 ? 156.880 170.576 205.797 1.00 76.06 1260 VAL A N 1
ATOM 18582 C CA . VAL A 1 1281 ? 157.780 171.391 204.989 1.00 72.12 1260 VAL A CA 1
ATOM 18583 C C . VAL A 1 1281 ? 157.764 172.803 205.548 1.00 73.09 1260 VAL A C 1
ATOM 18584 O O . VAL A 1 1281 ? 156.690 173.376 205.750 1.00 81.16 1260 VAL A O 1
ATOM 18597 N N . TYR A 1 1282 ? 158.945 173.366 205.794 1.00 73.80 1261 TYR A N 1
ATOM 18598 C CA . TYR A 1 1282 ? 159.038 174.695 206.382 1.00 74.06 1261 TYR A CA 1
ATOM 18599 C C . TYR A 1 1282 ? 160.279 175.374 205.830 1.00 78.89 1261 TYR A C 1
ATOM 18600 O O . TYR A 1 1282 ? 161.015 174.797 205.031 1.00 86.01 1261 TYR A O 1
ATOM 18618 N N . ASN A 1 1283 ? 160.488 176.626 206.232 1.00 77.63 1262 ASN A N 1
ATOM 18619 C CA . ASN A 1 1283 ? 161.635 177.414 205.795 1.00 77.47 1262 ASN A CA 1
ATOM 18620 C C . ASN A 1 1283 ? 162.307 178.025 207.010 1.00 86.31 1262 ASN A C 1
ATOM 18621 O O . ASN A 1 1283 ? 161.703 178.846 207.706 1.00 93.81 1262 ASN A O 1
ATOM 18632 N N . VAL A 1 1284 ? 163.551 177.632 207.260 1.00 92.84 1263 VAL A N 1
ATOM 18633 C CA . VAL A 1 1284 ? 164.339 178.299 208.285 1.00 89.62 1263 VAL A CA 1
ATOM 18634 C C . VAL A 1 1284 ? 164.770 179.667 207.768 1.00 93.68 1263 VAL A C 1
ATOM 18635 O O . VAL A 1 1284 ? 164.859 179.906 206.563 1.00 95.77 1263 VAL A O 1
ATOM 18648 N N . LYS A 1 1285 ? 165.057 180.572 208.700 1.00 104.46 1264 LYS A N 1
ATOM 18649 C CA . LYS A 1 1285 ? 165.273 181.970 208.343 1.00 103.20 1264 LYS A CA 1
ATOM 18650 C C . LYS A 1 1285 ? 166.575 182.154 207.572 1.00 102.24 1264 LYS A C 1
ATOM 18651 O O . LYS A 1 1285 ? 166.568 182.610 206.425 1.00 104.42 1264 LYS A O 1
ATOM 18670 N N . ALA A 1 1286 ? 167.701 181.800 208.183 1.00 112.88 1265 ALA A N 1
ATOM 18671 C CA . ALA A 1 1286 ? 169.001 182.080 207.590 1.00 116.53 1265 ALA A CA 1
ATOM 18672 C C . ALA A 1 1286 ? 170.028 181.112 208.155 1.00 118.92 1265 ALA A C 1
ATOM 18673 O O . ALA A 1 1286 ? 169.776 180.403 209.133 1.00 118.33 1265 ALA A O 1
ATOM 18680 N N . SER A 1 1287 ? 171.195 181.096 207.518 1.00 115.91 1266 SER A N 1
ATOM 18681 C CA . SER A 1 1287 ? 172.305 180.244 207.928 1.00 116.47 1266 SER A CA 1
ATOM 18682 C C . SER A 1 1287 ? 173.623 181.006 207.848 1.00 111.73 1266 SER A C 1
ATOM 18683 O O . SER A 1 1287 ? 174.016 181.684 208.796 1.00 109.26 1266 SER A O 1
ATOM 18691 N N . SER A 1 1295 ? 183.495 176.834 208.241 1.00 135.39 1274 SER A N 1
ATOM 18692 C CA . SER A 1 1295 ? 182.251 176.390 208.857 1.00 138.91 1274 SER A CA 1
ATOM 18693 C C . SER A 1 1295 ? 182.243 176.737 210.342 1.00 141.68 1274 SER A C 1
ATOM 18694 O O . SER A 1 1295 ? 183.186 177.352 210.843 1.00 139.70 1274 SER A O 1
ATOM 18701 N N . ILE A 1 1296 ? 181.178 176.341 211.035 1.00 164.10 1275 ILE A N 1
ATOM 18702 C CA . ILE A 1 1296 ? 180.983 176.630 212.449 1.00 165.26 1275 ILE A CA 1
ATOM 18703 C C . ILE A 1 1296 ? 180.597 175.332 213.159 1.00 164.68 1275 ILE A C 1
ATOM 18704 O O . ILE A 1 1296 ? 180.572 174.260 212.555 1.00 163.42 1275 ILE A O 1
ATOM 18720 N N . GLN A 1 1297 ? 180.299 175.442 214.460 1.00 173.81 1276 GLN A N 1
ATOM 18721 C CA . GLN A 1 1297 ? 180.160 174.272 215.324 1.00 173.41 1276 GLN A CA 1
ATOM 18722 C C . GLN A 1 1297 ? 179.059 173.314 214.877 1.00 173.20 1276 GLN A C 1
ATOM 18723 O O . GLN A 1 1297 ? 179.052 172.158 215.316 1.00 169.87 1276 GLN A O 1
ATOM 18737 N N . ASN A 1 1298 ? 178.117 173.761 214.049 1.00 161.24 1277 ASN A N 1
ATOM 18738 C CA . ASN A 1 1298 ? 177.108 172.852 213.531 1.00 157.81 1277 ASN A CA 1
ATOM 18739 C C . ASN A 1 1298 ? 177.767 171.764 212.686 1.00 154.84 1277 ASN A C 1
ATOM 18740 O O . ASN A 1 1298 ? 178.886 171.916 212.190 1.00 154.69 1277 ASN A O 1
ATOM 18751 N N . GLN A 1 1299 ? 177.060 170.649 212.532 1.00 124.40 1278 GLN A N 1
ATOM 18752 C CA . GLN A 1 1299 ? 177.598 169.496 211.815 1.00 121.18 1278 GLN A CA 1
ATOM 18753 C C . GLN A 1 1299 ? 177.485 169.771 210.321 1.00 122.82 1278 GLN A C 1
ATOM 18754 O O . GLN A 1 1299 ? 176.419 169.604 209.725 1.00 124.99 1278 GLN A O 1
ATOM 18768 N N . GLU A 1 1300 ? 178.585 170.216 209.716 1.00 113.17 1279 GLU A N 1
ATOM 18769 C CA . GLU A 1 1300 ? 178.662 170.448 208.278 1.00 109.15 1279 GLU A CA 1
ATOM 18770 C C . GLU A 1 1300 ? 179.967 169.870 207.760 1.00 106.84 1279 GLU A C 1
ATOM 18771 O O . GLU A 1 1300 ? 181.045 170.253 208.224 1.00 107.14 1279 GLU A O 1
ATOM 18783 N N . ALA A 1 1301 ? 179.868 168.946 206.804 1.00 89.62 1280 ALA A N 1
ATOM 18784 C CA . ALA A 1 1301 ? 181.069 168.346 206.232 1.00 91.25 1280 ALA A CA 1
ATOM 18785 C C . ALA A 1 1301 ? 181.803 169.328 205.330 1.00 91.40 1280 ALA A C 1
ATOM 18786 O O . ALA A 1 1301 ? 183.039 169.355 205.310 1.00 95.27 1280 ALA A O 1
ATOM 18793 N N . PHE A 1 1302 ? 181.064 170.121 204.562 1.00 76.19 1281 PHE A N 1
ATOM 18794 C CA . PHE A 1 1302 ? 181.651 171.101 203.662 1.00 69.79 1281 PHE A CA 1
ATOM 18795 C C . PHE A 1 1302 ? 181.787 172.445 204.360 1.00 77.60 1281 PHE A C 1
ATOM 18796 O O . PHE A 1 1302 ? 180.871 172.896 205.052 1.00 89.47 1281 PHE A O 1
ATOM 18813 N N . ASP A 1 1303 ? 182.938 173.077 204.179 1.00 80.28 1282 ASP A N 1
ATOM 18814 C CA . ASP A 1 1303 ? 183.128 174.479 204.511 1.00 79.66 1282 ASP A CA 1
ATOM 18815 C C . ASP A 1 1303 ? 182.847 175.273 203.247 1.00 81.26 1282 ASP A C 1
ATOM 18816 O O . ASP A 1 1303 ? 183.502 175.052 202.226 1.00 83.23 1282 ASP A O 1
ATOM 18825 N N . LEU A 1 1304 ? 181.864 176.166 203.312 1.00 81.39 1283 LEU A N 1
ATOM 18826 C CA . LEU A 1 1304 ? 181.394 176.940 202.173 1.00 74.51 1283 LEU A CA 1
ATOM 18827 C C . LEU A 1 1304 ? 181.473 178.419 202.508 1.00 71.70 1283 LEU A C 1
ATOM 18828 O O . LEU A 1 1304 ? 181.243 178.815 203.653 1.00 79.20 1283 LEU A O 1
ATOM 18844 N N . ASP A 1 1305 ? 181.810 179.234 201.511 1.00 77.77 1284 ASP A N 1
ATOM 18845 C CA . ASP A 1 1305 ? 181.871 180.679 201.698 1.00 80.55 1284 ASP A CA 1
ATOM 18846 C C . ASP A 1 1305 ? 181.521 181.357 200.385 1.00 81.36 1284 ASP A C 1
ATOM 18847 O O . ASP A 1 1305 ? 182.199 181.141 199.376 1.00 87.86 1284 ASP A O 1
ATOM 18856 N N . VAL A 1 1306 ? 180.478 182.182 200.403 1.00 73.29 1285 VAL A N 1
ATOM 18857 C CA . VAL A 1 1306 ? 179.998 182.897 199.227 1.00 73.81 1285 VAL A CA 1
ATOM 18858 C C . VAL A 1 1306 ? 180.320 184.369 199.426 1.00 78.36 1285 VAL A C 1
ATOM 18859 O O . VAL A 1 1306 ? 179.797 185.004 200.348 1.00 79.74 1285 VAL A O 1
ATOM 18872 N N . ALA A 1 1307 ? 181.175 184.916 198.563 1.00 83.24 1286 ALA A N 1
ATOM 18873 C CA . ALA A 1 1307 ? 181.585 186.315 198.628 1.00 82.12 1286 ALA A CA 1
ATOM 18874 C C . ALA A 1 1307 ? 181.052 187.024 197.392 1.00 86.27 1286 ALA A C 1
ATOM 18875 O O . ALA A 1 1307 ? 181.495 186.745 196.276 1.00 91.62 1286 ALA A O 1
ATOM 18882 N N . VAL A 1 1308 ? 180.104 187.933 197.591 1.00 88.17 1287 VAL A N 1
ATOM 18883 C CA . VAL A 1 1308 ? 179.496 188.680 196.496 1.00 84.75 1287 VAL A CA 1
ATOM 18884 C C . VAL A 1 1308 ? 180.328 189.935 196.282 1.00 87.54 1287 VAL A C 1
ATOM 18885 O O . VAL A 1 1308 ? 180.309 190.845 197.114 1.00 91.87 1287 VAL A O 1
ATOM 18898 N N . LYS A 1 1309 ? 181.059 189.986 195.169 1.00 94.97 1288 LYS A N 1
ATOM 18899 C CA . LYS A 1 1309 ? 181.884 191.134 194.810 1.00 99.37 1288 LYS A CA 1
ATOM 18900 C C . LYS A 1 1309 ? 181.276 191.761 193.566 1.00 101.03 1288 LYS A C 1
ATOM 18901 O O . LYS A 1 1309 ? 181.386 191.208 192.468 1.00 98.15 1288 LYS A O 1
ATOM 18920 N N . GLU A 1 1310 ? 180.635 192.911 193.748 1.00 121.08 1289 GLU A N 1
ATOM 18921 C CA . GLU A 1 1310 ? 179.984 193.625 192.663 1.00 124.18 1289 GLU A CA 1
ATOM 18922 C C . GLU A 1 1310 ? 179.973 195.103 193.020 1.00 125.37 1289 GLU A C 1
ATOM 18923 O O . GLU A 1 1310 ? 179.761 195.461 194.182 1.00 124.00 1289 GLU A O 1
ATOM 18935 N N . ASN A 1 1311 ? 180.211 195.952 192.024 1.00 135.77 1290 ASN A N 1
ATOM 18936 C CA . ASN A 1 1311 ? 180.334 197.381 192.279 1.00 135.57 1290 ASN A CA 1
ATOM 18937 C C . ASN A 1 1311 ? 179.017 197.950 192.785 1.00 135.75 1290 ASN A C 1
ATOM 18938 O O . ASN A 1 1311 ? 177.943 197.611 192.285 1.00 137.21 1290 ASN A O 1
ATOM 18949 N N . LYS A 1 1312 ? 179.107 198.844 193.771 1.00 133.23 1291 LYS A N 1
ATOM 18950 C CA . LYS A 1 1312 ? 177.898 199.431 194.335 1.00 134.31 1291 LYS A CA 1
ATOM 18951 C C . LYS A 1 1312 ? 177.157 200.287 193.316 1.00 133.61 1291 LYS A C 1
ATOM 18952 O O . LYS A 1 1312 ? 175.922 200.330 193.329 1.00 131.25 1291 LYS A O 1
ATOM 18971 N N . ASP A 1 1313 ? 177.883 200.968 192.429 1.00 127.08 1292 ASP A N 1
ATOM 18972 C CA . ASP A 1 1313 ? 177.224 201.827 191.452 1.00 126.59 1292 ASP A CA 1
ATOM 18973 C C . ASP A 1 1313 ? 176.484 201.020 190.391 1.00 125.77 1292 ASP A C 1
ATOM 18974 O O . ASP A 1 1313 ? 175.463 201.480 189.869 1.00 124.10 1292 ASP A O 1
ATOM 18983 N N . ASP A 1 1314 ? 176.976 199.828 190.060 1.00 117.55 1293 ASP A N 1
ATOM 18984 C CA . ASP A 1 1314 ? 176.370 198.997 189.028 1.00 115.60 1293 ASP A CA 1
ATOM 18985 C C . ASP A 1 1314 ? 175.296 198.113 189.648 1.00 111.84 1293 ASP A C 1
ATOM 18986 O O . ASP A 1 1314 ? 175.570 197.365 190.591 1.00 116.39 1293 ASP A O 1
ATOM 18995 N N . LEU A 1 1315 ? 174.081 198.197 189.108 1.00 95.55 1294 LEU A N 1
ATOM 18996 C CA . LEU A 1 1315 ? 172.926 197.477 189.629 1.00 97.23 1294 LEU A CA 1
ATOM 18997 C C . LEU A 1 1315 ? 172.463 196.347 188.715 1.00 97.21 1294 LEU A C 1
ATOM 18998 O O . LEU A 1 1315 ? 171.436 195.721 189.002 1.00 97.69 1294 LEU A O 1
ATOM 19014 N N . ASN A 1 1316 ? 173.199 196.052 187.637 1.00 94.67 1295 ASN A N 1
ATOM 19015 C CA . ASN A 1 1316 ? 172.800 195.034 186.674 1.00 91.53 1295 ASN A CA 1
ATOM 19016 C C . ASN A 1 1316 ? 173.639 193.769 186.727 1.00 92.95 1295 ASN A C 1
ATOM 19017 O O . ASN A 1 1316 ? 173.161 192.721 186.284 1.00 90.11 1295 ASN A O 1
ATOM 19028 N N . HIS A 1 1317 ? 174.861 193.836 187.251 1.00 95.54 1296 HIS A N 1
ATOM 19029 C CA . HIS A 1 1317 ? 175.763 192.693 187.324 1.00 93.61 1296 HIS A CA 1
ATOM 19030 C C . HIS A 1 1317 ? 176.039 192.361 188.780 1.00 92.49 1296 HIS A C 1
ATOM 19031 O O . HIS A 1 1317 ? 176.283 193.260 189.589 1.00 93.83 1296 HIS A O 1
ATOM 19045 N N . VAL A 1 1318 ? 175.983 191.074 189.109 1.00 89.23 1297 VAL A N 1
ATOM 19046 C CA . VAL A 1 1318 ? 176.339 190.574 190.430 1.00 90.64 1297 VAL A CA 1
ATOM 19047 C C . VAL A 1 1318 ? 177.218 189.351 190.218 1.00 92.65 1297 VAL A C 1
ATOM 19048 O O . VAL A 1 1318 ? 176.749 188.323 189.717 1.00 94.14 1297 VAL A O 1
ATOM 19061 N N . ASP A 1 1319 ? 178.492 189.469 190.572 1.00 88.90 1298 ASP A N 1
ATOM 19062 C CA . ASP A 1 1319 ? 179.444 188.372 190.502 1.00 81.34 1298 ASP A CA 1
ATOM 19063 C C . ASP A 1 1319 ? 179.680 187.869 191.914 1.00 82.50 1298 ASP A C 1
ATOM 19064 O O . ASP A 1 1319 ? 179.976 188.665 192.812 1.00 86.35 1298 ASP A O 1
ATOM 19073 N N . LEU A 1 1320 ? 179.514 186.564 192.116 1.00 76.97 1299 LEU A N 1
ATOM 19074 C CA . LEU A 1 1320 ? 179.737 185.945 193.417 1.00 80.74 1299 LEU A CA 1
ATOM 19075 C C . LEU A 1 1320 ? 180.744 184.816 193.279 1.00 84.81 1299 LEU A C 1
ATOM 19076 O O . LEU A 1 1320 ? 180.647 183.994 192.364 1.00 90.17 1299 LEU A O 1
ATOM 19092 N N . ASN A 1 1321 ? 181.710 184.792 194.189 1.00 86.58 1300 ASN A N 1
ATOM 19093 C CA . ASN A 1 1321 ? 182.755 183.782 194.231 1.00 79.17 1300 ASN A CA 1
ATOM 19094 C C . ASN A 1 1321 ? 182.409 182.789 195.333 1.00 81.65 1300 ASN A C 1
ATOM 19095 O O . ASN A 1 1321 ? 182.332 183.166 196.508 1.00 94.72 1300 ASN A O 1
ATOM 19106 N N . VAL A 1 1322 ? 182.181 181.536 194.952 1.00 67.10 1301 VAL A N 1
ATOM 19107 C CA . VAL A 1 1322 ? 181.808 180.471 195.875 1.00 69.06 1301 VAL A CA 1
ATOM 19108 C C . VAL A 1 1322 ? 183.045 179.619 196.095 1.00 74.39 1301 VAL A C 1
ATOM 19109 O O . VAL A 1 1322 ? 183.473 178.902 195.186 1.00 90.13 1301 VAL A O 1
ATOM 19122 N N . CYS A 1 1323 ? 183.628 179.702 197.287 1.00 80.24 1302 CYS A N 1
ATOM 19123 C CA . CYS A 1 1323 ? 184.799 178.916 197.655 1.00 83.50 1302 CYS A CA 1
ATOM 19124 C C . CYS A 1 1323 ? 184.366 177.841 198.637 1.00 89.54 1302 CYS A C 1
ATOM 19125 O O . CYS A 1 1323 ? 183.812 178.152 199.698 1.00 99.16 1302 CYS A O 1
ATOM 19132 N N . THR A 1 1324 ? 184.626 176.583 198.285 1.00 81.29 1303 THR A N 1
ATOM 19133 C CA . THR A 1 1324 ? 184.216 175.440 199.082 1.00 74.16 1303 THR A CA 1
ATOM 19134 C C . THR A 1 1324 ? 185.383 174.483 199.271 1.00 81.32 1303 THR A C 1
ATOM 19135 O O . THR A 1 1324 ? 186.291 174.409 198.441 1.00 89.89 1303 THR A O 1
ATOM 19146 N N . SER A 1 1325 ? 185.341 173.755 200.382 1.00 83.06 1304 SER A N 1
ATOM 19147 C CA . SER A 1 1325 ? 186.288 172.687 200.660 1.00 73.42 1304 SER A CA 1
ATOM 19148 C C . SER A 1 1325 ? 185.563 171.633 201.477 1.00 80.51 1304 SER A C 1
ATOM 19149 O O . SER A 1 1325 ? 184.525 171.904 202.081 1.00 94.99 1304 SER A O 1
ATOM 19157 N N . PHE A 1 1326 ? 186.110 170.424 201.484 1.00 80.54 1305 PHE A N 1
ATOM 19158 C CA . PHE A 1 1326 ? 185.489 169.273 202.137 1.00 77.90 1305 PHE A CA 1
ATOM 19159 C C . PHE A 1 1326 ? 186.363 168.855 203.312 1.00 81.22 1305 PHE A C 1
ATOM 19160 O O . PHE A 1 1326 ? 187.395 168.205 203.130 1.00 84.04 1305 PHE A O 1
ATOM 19177 N N . SER A 1 1327 ? 185.943 169.226 204.517 1.00 102.18 1306 SER A N 1
ATOM 19178 C CA . SER A 1 1327 ? 186.658 168.863 205.738 1.00 108.84 1306 SER A CA 1
ATOM 19179 C C . SER A 1 1327 ? 186.190 167.477 206.156 1.00 111.77 1306 SER A C 1
ATOM 19180 O O . SER A 1 1327 ? 185.262 167.321 206.951 1.00 113.42 1306 SER A O 1
ATOM 19188 N N . GLY A 1 1328 ? 186.842 166.454 205.612 1.00 109.80 1307 GLY A N 1
ATOM 19189 C CA . GLY A 1 1328 ? 186.459 165.087 205.868 1.00 108.02 1307 GLY A CA 1
ATOM 19190 C C . GLY A 1 1328 ? 187.555 164.102 205.511 1.00 109.76 1307 GLY A C 1
ATOM 19191 O O . GLY A 1 1328 ? 188.682 164.489 205.188 1.00 105.95 1307 GLY A O 1
ATOM 19195 N N . PRO A 1 1329 ? 187.246 162.797 205.560 1.00 114.34 1308 PRO A N 1
ATOM 19196 C CA . PRO A 1 1329 ? 188.267 161.793 205.227 1.00 113.13 1308 PRO A CA 1
ATOM 19197 C C . PRO A 1 1329 ? 188.613 161.784 203.746 1.00 113.04 1308 PRO A C 1
ATOM 19198 O O . PRO A 1 1329 ? 187.812 161.346 202.914 1.00 109.38 1308 PRO A O 1
ATOM 19209 N N . GLY A 1 1330 ? 189.805 162.272 203.410 1.00 109.18 1309 GLY A N 1
ATOM 19210 C CA . GLY A 1 1330 ? 190.249 162.261 202.027 1.00 105.54 1309 GLY A CA 1
ATOM 19211 C C . GLY A 1 1330 ? 189.340 163.082 201.135 1.00 103.92 1309 GLY A C 1
ATOM 19212 O O . GLY A 1 1330 ? 188.786 164.108 201.543 1.00 102.62 1309 GLY A O 1
ATOM 19216 N N . ARG A 1 1331 ? 189.177 162.620 199.900 1.00 98.07 1310 ARG A N 1
ATOM 19217 C CA . ARG A 1 1331 ? 188.313 163.280 198.936 1.00 93.74 1310 ARG A CA 1
ATOM 19218 C C . ARG A 1 1331 ? 186.877 162.810 199.114 1.00 90.77 1310 ARG A C 1
ATOM 19219 O O . ARG A 1 1331 ? 186.620 161.704 199.593 1.00 93.86 1310 ARG A O 1
ATOM 19240 N N . SER A 1 1332 ? 185.941 163.668 198.723 1.00 82.26 1311 SER A N 1
ATOM 19241 C CA . SER A 1 1332 ? 184.532 163.314 198.730 1.00 81.28 1311 SER A CA 1
ATOM 19242 C C . SER A 1 1332 ? 184.171 162.617 197.423 1.00 85.25 1311 SER A C 1
ATOM 19243 O O . SER A 1 1332 ? 185.000 162.451 196.526 1.00 88.71 1311 SER A O 1
ATOM 19251 N N . GLY A 1 1333 ? 182.918 162.203 197.312 1.00 84.16 1312 GLY A N 1
ATOM 19252 C CA . GLY A 1 1333 ? 182.403 161.663 196.075 1.00 82.22 1312 GLY A CA 1
ATOM 19253 C C . GLY A 1 1333 ? 181.956 162.782 195.162 1.00 80.92 1312 GLY A C 1
ATOM 19254 O O . GLY A 1 1333 ? 182.375 163.934 195.291 1.00 85.60 1312 GLY A O 1
ATOM 19258 N N . MET A 1 1334 ? 181.086 162.434 194.223 1.00 78.58 1313 MET A N 1
ATOM 19259 C CA . MET A 1 1334 ? 180.518 163.437 193.339 1.00 77.98 1313 MET A CA 1
ATOM 19260 C C . MET A 1 1334 ? 179.629 164.370 194.145 1.00 81.02 1313 MET A C 1
ATOM 19261 O O . MET A 1 1334 ? 178.744 163.917 194.877 1.00 83.64 1313 MET A O 1
ATOM 19275 N N . ALA A 1 1335 ? 179.866 165.672 194.014 1.00 78.68 1314 ALA A N 1
ATOM 19276 C CA . ALA A 1 1335 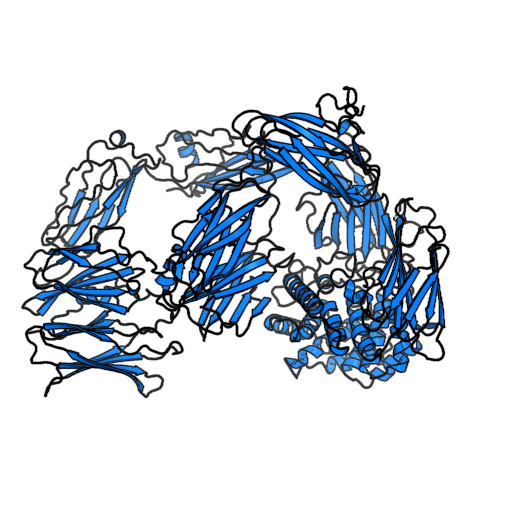? 179.154 166.684 194.779 1.00 65.76 1314 ALA A CA 1
ATOM 19277 C C . ALA A 1 1335 ? 178.267 167.509 193.860 1.00 69.80 1314 ALA A C 1
ATOM 19278 O O . ALA A 1 1335 ? 178.488 167.582 192.651 1.00 82.63 1314 ALA A O 1
ATOM 19285 N N . LEU A 1 1336 ? 177.252 168.127 194.454 1.00 67.48 1315 LEU A N 1
ATOM 19286 C CA . LEU A 1 1336 ? 176.308 168.974 193.738 1.00 66.56 1315 LEU A CA 1
ATOM 19287 C C . LEU A 1 1336 ? 176.241 170.314 194.448 1.00 75.09 1315 LEU A C 1
ATOM 19288 O O . LEU A 1 1336 ? 175.934 170.365 195.642 1.00 85.85 1315 LEU A O 1
ATOM 19304 N N . MET A 1 1337 ? 176.511 171.391 193.716 1.00 72.64 1316 MET A N 1
ATOM 19305 C CA . MET A 1 1337 ? 176.352 172.751 194.214 1.00 67.69 1316 MET A CA 1
ATOM 19306 C C . MET A 1 1337 ? 175.134 173.359 193.539 1.00 72.68 1316 MET A C 1
ATOM 19307 O O . MET A 1 1337 ? 175.100 173.480 192.311 1.00 79.43 1316 MET A O 1
ATOM 19321 N N . GLU A 1 1338 ? 174.145 173.741 194.338 1.00 82.53 1317 GLU A N 1
ATOM 19322 C CA . GLU A 1 1338 ? 172.947 174.420 193.862 1.00 81.87 1317 GLU A CA 1
ATOM 19323 C C . GLU A 1 1338 ? 173.060 175.879 194.274 1.00 81.75 1317 GLU A C 1
ATOM 19324 O O . GLU A 1 1338 ? 173.068 176.195 195.469 1.00 85.26 1317 GLU A O 1
ATOM 19336 N N . VAL A 1 1339 ? 173.176 176.753 193.283 1.00 74.45 1318 VAL A N 1
ATOM 19337 C CA . VAL A 1 1339 ? 173.259 178.194 193.482 1.00 73.40 1318 VAL A CA 1
ATOM 19338 C C . VAL A 1 1339 ? 171.904 178.770 193.104 1.00 75.60 1318 VAL A C 1
ATOM 19339 O O . VAL A 1 1339 ? 171.518 178.730 191.932 1.00 83.67 1318 VAL A O 1
ATOM 19352 N N . ASN A 1 1340 ? 171.165 179.294 194.080 1.00 73.60 1319 ASN A N 1
ATOM 19353 C CA . ASN A 1 1340 ? 169.927 180.002 193.807 1.00 72.38 1319 ASN A CA 1
ATOM 19354 C C . ASN A 1 1340 ? 170.269 181.454 193.514 1.00 76.73 1319 ASN A C 1
ATOM 19355 O O . ASN A 1 1340 ? 170.901 182.124 194.335 1.00 79.58 1319 ASN A O 1
ATOM 19366 N N . LEU A 1 1341 ? 169.871 181.929 192.344 1.00 80.52 1320 LEU A N 1
ATOM 19367 C CA . LEU A 1 1341 ? 170.162 183.297 191.963 1.00 78.50 1320 LEU A CA 1
ATOM 19368 C C . LEU A 1 1341 ? 169.160 184.241 192.611 1.00 78.35 1320 LEU A C 1
ATOM 19369 O O . LEU A 1 1341 ? 168.031 183.866 192.931 1.00 73.68 1320 LEU A O 1
ATOM 19385 N N . LEU A 1 1342 ? 169.590 185.482 192.809 1.00 71.04 1321 LEU A N 1
ATOM 19386 C CA . LEU A 1 1342 ? 168.692 186.488 193.348 1.00 65.80 1321 LEU A CA 1
ATOM 19387 C C . LEU A 1 1342 ? 167.553 186.736 192.372 1.00 77.75 1321 LEU A C 1
ATOM 19388 O O . LEU A 1 1342 ? 167.712 186.621 191.156 1.00 85.87 1321 LEU A O 1
ATOM 19404 N N . SER A 1 1343 ? 166.394 187.095 192.918 1.00 80.31 1322 SER A N 1
ATOM 19405 C CA . SER A 1 1343 ? 165.201 187.277 192.105 1.00 74.28 1322 SER A CA 1
ATOM 19406 C C . SER A 1 1343 ? 165.432 188.346 191.049 1.00 77.88 1322 SER A C 1
ATOM 19407 O O . SER A 1 1343 ? 165.768 189.489 191.371 1.00 77.56 1322 SER A O 1
ATOM 19415 N N . GLY A 1 1344 ? 165.254 187.968 189.789 1.00 83.95 1323 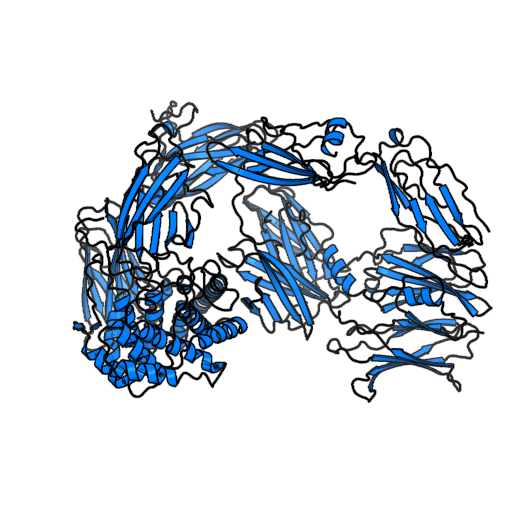GLY A N 1
ATOM 19416 C CA . GLY A 1 1344 ? 165.505 188.855 188.678 1.00 82.03 1323 GLY A CA 1
ATOM 19417 C C . GLY A 1 1344 ? 166.907 188.808 188.120 1.00 84.54 1323 GLY A C 1
ATOM 19418 O O . GLY A 1 1344 ? 167.273 189.706 187.354 1.00 97.42 1323 GLY A O 1
ATOM 19422 N N . PHE A 1 1345 ? 167.699 187.797 188.471 1.00 72.68 1324 PHE A N 1
ATOM 19423 C CA . PHE A 1 1345 ? 169.047 187.618 187.951 1.00 69.39 1324 PHE A CA 1
ATOM 19424 C C . PHE A 1 1345 ? 169.137 186.286 187.229 1.00 74.89 1324 PHE A C 1
ATOM 19425 O O . PHE A 1 1345 ? 168.533 185.297 187.653 1.00 79.02 1324 PHE A O 1
ATOM 19442 N N . MET A 1 1346 ? 169.875 186.276 186.125 1.00 81.45 1325 MET A N 1
ATOM 19443 C CA . MET A 1 1346 ? 170.145 185.069 185.361 1.00 76.00 1325 MET A CA 1
ATOM 19444 C C . MET A 1 1346 ? 171.623 185.023 185.023 1.00 80.37 1325 MET A C 1
ATOM 19445 O O . MET A 1 1346 ? 172.264 186.060 184.837 1.00 85.81 1325 MET A O 1
ATOM 19459 N N . VAL A 1 1347 ? 172.159 183.812 184.955 1.00 75.72 1326 VAL A N 1
ATOM 19460 C CA . VAL A 1 1347 ? 173.546 183.575 184.568 1.00 79.05 1326 VAL A CA 1
ATOM 19461 C C . VAL A 1 1347 ? 173.551 183.223 183.083 1.00 86.00 1326 VAL A C 1
ATOM 19462 O O . VAL A 1 1347 ? 172.913 182.231 182.702 1.00 85.48 1326 VAL A O 1
ATOM 19475 N N . PRO A 1 1348 ? 174.227 183.989 182.218 1.00 93.84 1327 PRO A N 1
ATOM 19476 C CA . PRO A 1 1348 ? 174.169 183.680 180.786 1.00 92.28 1327 PRO A CA 1
ATOM 19477 C C . PRO A 1 1348 ? 174.756 182.312 180.481 1.00 93.32 1327 PRO A C 1
ATOM 19478 O O . PRO A 1 1348 ? 175.557 181.763 181.238 1.00 99.38 1327 PRO A O 1
ATOM 19489 N N . SER A 1 1349 ? 174.326 181.749 179.356 1.00 105.61 1328 SER A N 1
ATOM 19490 C CA . SER A 1 1349 ? 174.796 180.431 178.965 1.00 109.20 1328 SER A CA 1
ATOM 19491 C C . SER A 1 1349 ? 176.284 180.476 178.643 1.00 112.45 1328 SER A C 1
ATOM 19492 O O . SER A 1 1349 ? 176.810 181.489 178.174 1.00 111.58 1328 SER A O 1
ATOM 19500 N N . GLU A 1 1350 ? 176.962 179.355 178.896 1.00 118.89 1329 GLU A N 1
ATOM 19501 C CA . GLU A 1 1350 ? 178.409 179.240 178.695 1.00 120.00 1329 GLU A CA 1
ATOM 19502 C C . GLU A 1 1350 ? 179.161 180.338 179.454 1.00 118.69 1329 GLU A C 1
ATOM 19503 O O . GLU A 1 1350 ? 180.196 180.841 179.011 1.00 117.23 1329 GLU A O 1
ATOM 19515 N N . ALA A 1 1351 ? 178.637 180.709 180.623 1.00 93.74 1330 ALA A N 1
ATOM 19516 C CA . ALA A 1 1351 ? 179.313 181.647 181.511 1.00 89.76 1330 ALA A CA 1
ATOM 19517 C C . ALA A 1 1351 ? 180.281 180.941 182.448 1.00 91.97 1330 ALA A C 1
ATOM 19518 O O . ALA A 1 1351 ? 181.336 181.493 182.777 1.00 93.67 1330 ALA A O 1
ATOM 19525 N N . ILE A 1 1352 ? 179.939 179.732 182.881 1.00 88.90 1331 ILE A N 1
ATOM 19526 C CA . ILE A 1 1352 ? 180.778 178.926 183.761 1.00 89.98 1331 ILE A CA 1
ATOM 19527 C C . ILE A 1 1352 ? 181.442 177.872 182.889 1.00 91.52 1331 ILE A C 1
ATOM 19528 O O . ILE A 1 1352 ? 180.793 176.921 182.444 1.00 91.49 1331 ILE A O 1
ATOM 19544 N N . SER A 1 1353 ? 182.739 178.032 182.648 1.00 94.97 1332 SER A N 1
ATOM 19545 C CA . SER A 1 1353 ? 183.463 177.078 181.823 1.00 93.85 1332 SER A CA 1
ATOM 19546 C C . SER A 1 1353 ? 183.634 175.763 182.567 1.00 92.09 1332 SER A C 1
ATOM 19547 O O . SER A 1 1353 ? 184.002 175.742 183.744 1.00 88.92 1332 SER A O 1
ATOM 19555 N N . LEU A 1 1354 ? 183.358 174.661 181.878 1.00 84.11 1333 LEU A N 1
ATOM 19556 C CA . LEU A 1 1354 ? 183.613 173.353 182.457 1.00 78.41 1333 LEU A CA 1
ATOM 19557 C C . LEU A 1 1354 ? 185.107 173.175 182.668 1.00 81.94 1333 LEU A C 1
ATOM 19558 O O . LEU A 1 1354 ? 185.920 173.588 181.838 1.00 88.98 1333 LEU A O 1
ATOM 19574 N N . SER A 1 1355 ? 185.463 172.570 183.796 1.00 82.70 1334 SER A N 1
ATOM 19575 C CA . SER A 1 1355 ? 186.859 172.356 184.149 1.00 89.13 1334 SER A CA 1
ATOM 19576 C C . SER A 1 1355 ? 187.038 170.942 184.675 1.00 94.27 1334 SER A C 1
ATOM 19577 O O . SER A 1 1355 ? 186.131 170.112 184.562 1.00 91.72 1334 SER A O 1
ATOM 19585 N N . GLU A 1 1356 ? 188.213 170.649 185.231 1.00 108.18 1335 GLU A N 1
ATOM 19586 C CA . GLU A 1 1356 ? 188.436 169.334 185.817 1.00 104.18 1335 GLU A CA 1
ATOM 19587 C C . GLU A 1 1356 ? 187.501 169.078 186.992 1.00 104.10 1335 GLU A C 1
ATOM 19588 O O . GLU A 1 1356 ? 187.142 167.925 187.253 1.00 104.35 1335 GLU A O 1
ATOM 19600 N N . THR A 1 1357 ? 187.094 170.128 187.707 1.00 85.33 1336 THR A N 1
ATOM 19601 C CA . THR A 1 1357 ? 186.178 169.990 188.836 1.00 80.84 1336 THR A CA 1
ATOM 19602 C C . THR A 1 1357 ? 184.722 170.097 188.389 1.00 85.45 1336 THR A C 1
ATOM 19603 O O . THR A 1 1357 ? 183.929 169.179 188.617 1.00 93.63 1336 THR A O 1
ATOM 19614 N N . VAL A 1 1358 ? 184.358 171.206 187.752 1.00 81.82 1337 VAL A N 1
ATOM 19615 C CA . VAL A 1 1358 ? 182.986 171.403 187.292 1.00 80.51 1337 VAL A CA 1
ATOM 19616 C C . VAL A 1 1358 ? 182.779 170.530 186.060 1.00 83.92 1337 VAL A C 1
ATOM 19617 O O . VAL A 1 1358 ? 183.336 170.808 184.994 1.00 92.17 1337 VAL A O 1
ATOM 19630 N N . LYS A 1 1359 ? 181.972 169.481 186.198 1.00 76.11 1338 LYS A N 1
ATOM 19631 C CA . LYS A 1 1359 ? 181.736 168.529 185.122 1.00 73.01 1338 LYS A CA 1
ATOM 19632 C C . LYS A 1 1359 ? 180.491 168.832 184.307 1.00 77.56 1338 LYS A C 1
ATOM 19633 O O . LYS A 1 1359 ? 180.418 168.431 183.143 1.00 84.45 1338 LYS A O 1
ATOM 19652 N N . LYS A 1 1360 ? 179.509 169.519 184.883 1.00 73.37 1339 LYS A N 1
ATOM 19653 C CA . LYS A 1 1360 ? 178.292 169.845 184.155 1.00 69.80 1339 LYS A CA 1
ATOM 19654 C C . LYS A 1 1360 ? 177.588 170.983 184.873 1.00 72.00 1339 LYS A C 1
ATOM 19655 O O . LYS A 1 1360 ? 177.492 170.972 186.102 1.00 84.44 1339 LYS A O 1
ATOM 19674 N N . VAL A 1 1361 ? 177.109 171.959 184.107 1.00 72.13 1340 VAL A N 1
ATOM 19675 C CA . VAL A 1 1361 ? 176.318 173.071 184.622 1.00 75.46 1340 VAL A CA 1
ATOM 19676 C C . VAL A 1 1361 ? 174.932 172.983 184.005 1.00 76.98 1340 VAL A C 1
ATOM 19677 O O . VAL A 1 1361 ? 174.797 172.938 182.777 1.00 87.18 1340 VAL A O 1
ATOM 19690 N N . GLU A 1 1362 ? 173.909 172.953 184.855 1.00 77.89 1341 GLU A N 1
ATOM 19691 C CA . GLU A 1 1362 ? 172.516 172.909 184.432 1.00 84.60 1341 GLU A CA 1
ATOM 19692 C C . GLU A 1 1362 ? 171.825 174.191 184.865 1.00 90.86 1341 GLU A C 1
ATOM 19693 O O . GLU A 1 1362 ? 171.930 174.596 186.027 1.00 95.93 1341 GLU A O 1
ATOM 19705 N N . TYR A 1 1363 ? 171.116 174.816 183.928 1.00 93.91 1342 TYR A N 1
ATOM 19706 C CA . TYR A 1 1363 ? 170.461 176.106 184.138 1.00 91.65 1342 TYR A CA 1
ATOM 19707 C C . TYR A 1 1363 ? 168.967 175.850 184.297 1.00 94.07 1342 TYR A C 1
ATOM 19708 O O . TYR A 1 1363 ? 168.228 175.772 183.316 1.00 99.89 1342 TYR A O 1
ATOM 19726 N N . ASP A 1 1364 ? 168.518 175.718 185.542 1.00 100.60 1343 ASP A N 1
ATOM 19727 C CA . ASP A 1 1364 ? 167.095 175.593 185.823 1.00 104.23 1343 ASP A CA 1
ATOM 19728 C C . ASP A 1 1364 ? 166.502 177.002 185.887 1.00 103.60 1343 ASP A C 1
ATOM 19729 O O . ASP A 1 1364 ? 167.141 177.983 185.499 1.00 103.14 1343 ASP A O 1
ATOM 19738 N N . HIS A 1 1365 ? 165.271 177.130 186.376 1.00 107.22 1344 HIS A N 1
ATOM 19739 C CA . HIS A 1 1365 ? 164.613 178.433 186.448 1.00 109.47 1344 HIS A CA 1
ATOM 19740 C C . HIS A 1 1365 ? 165.199 179.201 187.625 1.00 108.73 1344 HIS A C 1
ATOM 19741 O O . HIS A 1 1365 ? 164.832 178.969 188.778 1.00 107.21 1344 HIS A O 1
ATOM 19755 N N . GLY A 1 1366 ? 166.108 180.128 187.338 1.00 101.07 1345 GLY A N 1
ATOM 19756 C CA . GLY A 1 1366 ? 166.731 180.900 188.402 1.00 102.35 1345 GLY A CA 1
ATOM 19757 C C . GLY A 1 1366 ? 167.505 180.041 189.374 1.00 102.61 1345 GLY A C 1
ATOM 19758 O O . GLY A 1 1366 ? 167.421 180.248 190.591 1.00 101.83 1345 GLY A O 1
ATOM 19762 N N . LYS A 1 1367 ? 168.254 179.071 188.861 1.00 94.78 1346 LYS A N 1
ATOM 19763 C CA . LYS A 1 1367 ? 168.973 178.120 189.690 1.00 86.35 1346 LYS A CA 1
ATOM 19764 C C . LYS A 1 1367 ? 170.060 177.488 188.838 1.00 90.00 1346 LYS A C 1
ATOM 19765 O O . LYS A 1 1367 ? 169.844 177.223 187.653 1.00 96.33 1346 LYS A O 1
ATOM 19784 N N . LEU A 1 1368 ? 171.218 177.252 189.444 1.00 82.56 1347 LEU A N 1
ATOM 19785 C CA . LEU A 1 1368 ? 172.342 176.612 188.780 1.00 78.73 1347 LEU A CA 1
ATOM 19786 C C . LEU A 1 1368 ? 172.704 175.341 189.522 1.00 83.45 1347 LEU A C 1
ATOM 19787 O O . LEU A 1 1368 ? 172.931 175.378 190.732 1.00 90.66 1347 LEU A O 1
ATOM 19803 N N . ASN A 1 1369 ? 172.774 174.231 188.794 1.00 77.29 1348 ASN A N 1
ATOM 19804 C CA . ASN A 1 1369 ? 173.209 172.947 189.330 1.00 72.37 1348 ASN A CA 1
ATOM 19805 C C . ASN A 1 1369 ? 174.579 172.641 188.744 1.00 78.39 1348 ASN A C 1
ATOM 19806 O O . ASN A 1 1369 ? 174.687 172.306 187.560 1.00 86.96 1348 ASN A O 1
ATOM 19817 N N . LEU A 1 1370 ? 175.620 172.773 189.559 1.00 71.18 1349 LEU A N 1
ATOM 19818 C CA . LEU A 1 1370 ? 176.980 172.436 189.165 1.00 74.22 1349 LEU A CA 1
ATOM 19819 C C . LEU A 1 1370 ? 177.320 171.066 189.735 1.00 71.20 1349 LEU A C 1
ATOM 19820 O O . LEU A 1 1370 ? 177.267 170.868 190.953 1.00 80.25 1349 LEU A O 1
ATOM 19836 N N . TYR A 1 1371 ? 177.665 170.129 188.858 1.00 64.84 1350 TYR A N 1
ATOM 19837 C CA . TYR A 1 1371 ? 178.026 168.773 189.258 1.00 64.11 1350 TYR A CA 1
ATOM 19838 C C . TYR A 1 1371 ? 179.535 168.726 189.441 1.00 70.52 1350 TYR A C 1
ATOM 19839 O O . TYR A 1 1371 ? 180.287 168.450 188.509 1.00 82.62 1350 TYR A O 1
ATOM 19857 N N . LEU A 1 1372 ? 179.985 168.998 190.661 1.00 72.40 1351 LEU A N 1
ATOM 19858 C CA . LEU A 1 1372 ? 181.410 168.970 190.948 1.00 75.65 1351 LEU A CA 1
ATOM 19859 C C . LEU A 1 1372 ? 181.909 167.535 191.020 1.00 73.59 1351 LEU A C 1
ATOM 19860 O O . LEU A 1 1372 ? 181.260 166.660 191.602 1.00 79.17 1351 LEU A O 1
ATOM 19876 N N . ASP A 1 1373 ? 183.086 167.305 190.437 1.00 80.84 1352 ASP A N 1
ATOM 19877 C CA . ASP A 1 1373 ? 183.663 165.967 190.414 1.00 85.48 1352 ASP A CA 1
ATOM 19878 C C . ASP A 1 1373 ? 183.964 165.472 191.822 1.00 84.37 1352 ASP A C 1
ATOM 19879 O O . ASP A 1 1373 ? 183.564 164.368 192.202 1.00 91.24 1352 ASP A O 1
ATOM 19888 N N . SER A 1 1374 ? 184.682 166.269 192.606 1.00 82.62 1353 SER A N 1
ATOM 19889 C CA . SER A 1 1374 ? 185.056 165.875 193.956 1.00 84.61 1353 SER A CA 1
ATOM 19890 C C . SER A 1 1374 ? 185.681 167.067 194.653 1.00 87.22 1353 SER A C 1
ATOM 19891 O O . SER A 1 1374 ? 186.376 167.862 194.019 1.00 92.66 1353 SER A O 1
ATOM 19899 N N . VAL A 1 1375 ? 185.434 167.178 195.954 1.00 79.68 1354 VAL A N 1
ATOM 19900 C CA . VAL A 1 1375 ? 185.957 168.258 196.780 1.00 81.07 1354 VAL A CA 1
ATOM 19901 C C . VAL A 1 1375 ? 186.819 167.644 197.871 1.00 83.33 1354 VAL A C 1
ATOM 19902 O O . VAL A 1 1375 ? 186.406 166.679 198.522 1.00 88.91 1354 VAL A O 1
ATOM 19915 N N . ASN A 1 1376 ? 188.021 168.191 198.051 1.00 82.57 1355 ASN A N 1
ATOM 19916 C CA . ASN A 1 1376 ? 188.922 167.770 199.117 1.00 78.66 1355 ASN A CA 1
ATOM 19917 C C . ASN A 1 1376 ? 189.362 168.994 199.908 1.00 82.40 1355 ASN A C 1
ATOM 19918 O O . ASN A 1 1376 ? 188.816 170.083 199.717 1.00 90.38 1355 ASN A O 1
ATOM 19928 N N . GLU A 1 1377 ? 190.343 168.833 200.795 1.00 90.76 1356 GLU A N 1
ATOM 19929 C CA . GLU A 1 1377 ? 190.688 169.895 201.733 1.00 90.38 1356 GLU A CA 1
ATOM 19930 C C . GLU A 1 1377 ? 191.243 171.142 201.056 1.00 92.60 1356 GLU A C 1
ATOM 19931 O O . GLU A 1 1377 ? 191.303 172.195 201.698 1.00 98.14 1356 GLU A O 1
ATOM 19943 N N . THR A 1 1378 ? 191.660 171.059 199.796 1.00 86.27 1357 THR A N 1
ATOM 19944 C CA . THR A 1 1378 ? 192.132 172.238 199.083 1.00 86.18 1357 THR A CA 1
ATOM 19945 C C . THR A 1 1378 ? 190.945 173.053 198.587 1.00 92.31 1357 THR A C 1
ATOM 19946 O O . THR A 1 1378 ? 190.015 172.511 197.984 1.00 87.77 1357 THR A O 1
ATOM 19957 N N . GLN A 1 1379 ? 190.993 174.360 198.825 1.00 101.91 1358 GLN A N 1
ATOM 19958 C CA . GLN A 1 1379 ? 189.851 175.221 198.555 1.00 95.06 1358 GLN A CA 1
ATOM 19959 C C . GLN A 1 1379 ? 189.639 175.378 197.057 1.00 93.44 1358 GLN A C 1
ATOM 19960 O O . GLN A 1 1379 ? 190.552 175.782 196.331 1.00 99.19 1358 GLN A O 1
ATOM 19974 N N . PHE A 1 1380 ? 188.427 175.075 196.603 1.00 77.07 1359 PHE A N 1
ATOM 19975 C CA . PHE A 1 1380 ? 188.027 175.218 195.209 1.00 83.16 1359 PHE A CA 1
ATOM 19976 C C . PHE A 1 1380 ? 187.054 176.380 195.104 1.00 87.32 1359 PHE A C 1
ATOM 19977 O O . PHE A 1 1380 ? 186.009 176.372 195.760 1.00 88.92 1359 PHE A O 1
ATOM 19994 N N . CYS A 1 1381 ? 187.392 177.369 194.278 1.00 97.46 1360 CYS A N 1
ATOM 19995 C CA . CYS A 1 1381 ? 186.601 178.581 194.115 1.00 90.33 1360 CYS A CA 1
ATOM 19996 C C . CYS A 1 1381 ? 186.064 178.652 192.695 1.00 89.51 1360 CYS A C 1
ATOM 19997 O O . CYS A 1 1381 ? 186.815 178.450 191.737 1.00 94.51 1360 CYS A O 1
ATOM 20004 N N . VAL A 1 1382 ? 184.769 178.938 192.568 1.00 80.70 1361 VAL A N 1
ATOM 20005 C CA . VAL A 1 1382 ? 184.106 179.084 191.277 1.00 78.53 1361 VAL A CA 1
ATOM 20006 C C . VAL A 1 1382 ? 183.383 180.422 191.243 1.00 84.49 1361 VAL A C 1
ATOM 20007 O O . VAL A 1 1382 ? 182.715 180.802 192.210 1.00 87.48 1361 VAL A O 1
ATOM 20020 N N . ASN A 1 1383 ? 183.511 181.133 190.127 1.00 93.96 1362 ASN A N 1
ATOM 20021 C CA . ASN A 1 1383 ? 182.853 182.418 189.926 1.00 86.48 1362 ASN A CA 1
ATOM 20022 C C . ASN A 1 1383 ? 181.536 182.220 189.193 1.00 86.99 1362 ASN A C 1
ATOM 20023 O O . ASN A 1 1383 ? 181.499 181.579 188.139 1.00 94.46 1362 ASN A O 1
ATOM 20034 N N . ILE A 1 1384 ? 180.467 182.776 189.751 1.00 83.46 1363 ILE A N 1
ATOM 20035 C CA . ILE A 1 1384 ? 179.149 182.818 189.132 1.00 82.10 1363 ILE A CA 1
ATOM 20036 C C . ILE A 1 1384 ? 178.883 184.275 188.757 1.00 84.87 1363 ILE A C 1
ATOM 20037 O O . ILE A 1 1384 ? 178.718 185.113 189.658 1.00 90.34 1363 ILE A O 1
ATOM 20053 N N . PRO A 1 1385 ? 178.926 184.648 187.460 1.00 81.22 1364 PRO A N 1
ATOM 20054 C CA . PRO A 1 1385 ? 178.451 185.979 187.062 1.00 82.52 1364 PRO A CA 1
ATOM 20055 C C . PRO A 1 1385 ? 176.978 185.955 186.704 1.00 83.96 1364 PRO A C 1
ATOM 20056 O O . PRO A 1 1385 ? 176.572 185.148 185.863 1.00 86.19 1364 PRO A O 1
ATOM 20067 N N . ALA A 1 1386 ? 176.176 186.828 187.310 1.00 81.65 1365 ALA A N 1
ATOM 20068 C CA . ALA A 1 1386 ? 174.747 186.907 187.063 1.00 80.10 1365 ALA A CA 1
ATOM 20069 C C . ALA A 1 1386 ? 174.410 188.301 186.560 1.00 84.21 1365 ALA A C 1
ATOM 20070 O O . ALA A 1 1386 ? 174.943 189.295 187.061 1.00 82.18 1365 ALA A O 1
ATOM 20077 N N . VAL A 1 1387 ? 173.533 188.363 185.561 1.00 88.85 1366 VAL A N 1
ATOM 20078 C CA . VAL A 1 1387 ? 173.145 189.605 184.905 1.00 83.44 1366 VAL A CA 1
ATOM 20079 C C . VAL A 1 1387 ? 171.657 189.807 185.130 1.00 88.18 1366 VAL A C 1
ATOM 20080 O O . VAL A 1 1387 ? 170.869 188.872 184.959 1.00 94.24 1366 VAL A O 1
ATOM 20093 N N . ARG A 1 1388 ? 171.276 191.019 185.519 1.00 84.24 1367 ARG A N 1
ATOM 20094 C CA . ARG A 1 1388 ? 169.872 191.317 185.757 1.00 80.01 1367 ARG A CA 1
ATOM 20095 C C . ARG A 1 1388 ? 169.091 191.253 184.454 1.00 79.25 1367 ARG A C 1
ATOM 20096 O O . ARG A 1 1388 ? 169.538 191.755 183.419 1.00 89.52 1367 ARG A O 1
ATOM 20117 N N . ASN A 1 1389 ? 167.919 190.621 184.509 1.00 77.11 1368 ASN A N 1
ATOM 20118 C CA . ASN A 1 1389 ? 166.968 190.635 183.408 1.00 85.16 1368 ASN A CA 1
ATOM 20119 C C . ASN A 1 1389 ? 165.577 191.092 183.812 1.00 83.85 1368 ASN A C 1
ATOM 20120 O O . ASN A 1 1389 ? 164.788 191.442 182.929 1.00 84.37 1368 ASN A O 1
ATOM 20131 N N . PHE A 1 1390 ? 165.254 191.100 185.105 1.00 77.35 1369 PHE A N 1
ATOM 20132 C CA . PHE A 1 1390 ? 164.020 191.675 185.618 1.00 76.64 1369 PHE A CA 1
ATOM 20133 C C . PHE A 1 1390 ? 164.347 192.614 186.764 1.00 81.70 1369 PHE A C 1
ATOM 20134 O O . PHE A 1 1390 ? 165.220 192.323 187.584 1.00 90.76 1369 PHE A O 1
ATOM 20151 N N . LYS A 1 1391 ? 163.646 193.740 186.817 1.00 83.58 1370 LYS A N 1
ATOM 20152 C CA . LYS A 1 1391 ? 163.809 194.702 187.899 1.00 84.52 1370 LYS A CA 1
ATOM 20153 C C . LYS A 1 1391 ? 162.997 194.223 189.093 1.00 86.48 1370 LYS A C 1
ATOM 20154 O O . LYS A 1 1391 ? 161.765 194.187 189.033 1.00 95.61 1370 LYS A O 1
ATOM 20173 N N . VAL A 1 1392 ? 163.679 193.849 190.173 1.00 74.15 1371 VAL A N 1
ATOM 20174 C CA . VAL A 1 1392 ? 163.038 193.380 191.397 1.00 61.83 1371 VAL A CA 1
ATOM 20175 C C . VAL A 1 1392 ? 163.619 194.165 192.562 1.00 61.83 1371 VAL A C 1
ATOM 20176 O O . VAL A 1 1392 ? 164.837 194.163 192.766 1.00 74.89 1371 VAL A O 1
ATOM 20189 N N . SER A 1 1393 ? 162.754 194.824 193.322 1.00 72.05 1372 SER A N 1
ATOM 20190 C CA . SER A 1 1393 ? 163.154 195.633 194.461 1.00 77.74 1372 SER A CA 1
ATOM 20191 C C . SER A 1 1393 ? 162.972 194.854 195.754 1.00 79.16 1372 SER A C 1
ATOM 20192 O O . SER A 1 1393 ? 162.159 193.933 195.841 1.00 89.86 1372 SER A O 1
ATOM 20200 N N . ASN A 1 1394 ? 163.727 195.255 196.773 1.00 72.33 1373 ASN A N 1
ATOM 20201 C CA . ASN A 1 1394 ? 163.648 194.634 198.091 1.00 72.99 1373 ASN A CA 1
ATOM 20202 C C . ASN A 1 1394 ? 163.966 193.143 198.006 1.00 77.50 1373 ASN A C 1
ATOM 20203 O O . ASN A 1 1394 ? 163.272 192.303 198.578 1.00 85.06 1373 ASN A O 1
ATOM 20214 N N . THR A 1 1395 ? 165.032 192.823 197.276 1.00 78.97 1374 THR A N 1
ATOM 20215 C CA . THR A 1 1395 ? 165.408 191.434 197.048 1.00 77.02 1374 THR A CA 1
ATOM 20216 C C . THR A 1 1395 ? 165.739 190.741 198.361 1.00 78.83 1374 THR A C 1
ATOM 20217 O O . THR A 1 1395 ? 166.425 191.303 199.218 1.00 81.98 1374 THR A O 1
ATOM 20228 N N . GLN A 1 1396 ? 165.243 189.518 198.517 1.00 78.81 1375 GLN A N 1
ATOM 20229 C CA . GLN A 1 1396 ? 165.526 188.705 199.689 1.00 78.64 1375 GLN A CA 1
ATOM 20230 C C . GLN A 1 1396 ? 166.775 187.861 199.462 1.00 81.08 1375 GLN A C 1
ATOM 20231 O O . GLN A 1 1396 ? 167.207 187.637 198.330 1.00 85.01 1375 GLN A O 1
ATOM 20245 N N . ASP A 1 1397 ? 167.350 187.387 200.564 1.00 80.35 1376 ASP A N 1
ATOM 20246 C CA . ASP A 1 1397 ? 168.586 186.619 200.496 1.00 73.66 1376 ASP A CA 1
ATOM 20247 C C . ASP A 1 1397 ? 168.360 185.306 199.761 1.00 74.12 1376 ASP A C 1
ATOM 20248 O O . ASP A 1 1397 ? 167.412 184.573 200.058 1.00 80.02 1376 ASP A O 1
ATOM 20257 N N . ALA A 1 1398 ? 169.236 185.010 198.802 1.00 71.23 1377 ALA A N 1
ATOM 20258 C CA . ALA A 1 1398 ? 169.255 183.716 198.139 1.00 70.94 1377 ALA A CA 1
ATOM 20259 C C . ALA A 1 1398 ? 170.272 182.817 198.834 1.00 78.75 1377 ALA A C 1
ATOM 20260 O O . ALA A 1 1398 ? 170.971 183.242 199.754 1.00 87.15 1377 ALA A O 1
ATOM 20267 N N . SER A 1 1399 ? 170.365 181.563 198.390 1.00 76.53 1378 SER A N 1
ATOM 20268 C CA . SER A 1 1399 ? 171.160 180.552 199.073 1.00 75.60 1378 SER A CA 1
ATOM 20269 C C . SER A 1 1399 ? 172.018 179.764 198.094 1.00 74.33 1378 SER A C 1
ATOM 20270 O O . SER A 1 1399 ? 171.635 179.523 196.947 1.00 82.75 1378 SER A O 1
ATOM 20278 N N . VAL A 1 1400 ? 173.188 179.359 198.578 1.00 69.32 1379 VAL A N 1
ATOM 20279 C CA . VAL A 1 1400 ? 174.083 178.444 197.881 1.00 61.12 1379 VAL A CA 1
ATOM 20280 C C . VAL A 1 1400 ? 174.275 177.236 198.780 1.00 71.48 1379 VAL A C 1
ATOM 20281 O O . VAL A 1 1400 ? 174.686 177.382 199.938 1.00 88.52 1379 VAL A O 1
ATOM 20294 N N . SER A 1 1401 ? 173.985 176.048 198.251 1.00 73.04 1380 SER A N 1
ATOM 20295 C CA . SER A 1 1401 ? 174.018 174.814 199.028 1.00 75.28 1380 SER A CA 1
ATOM 20296 C C . SER A 1 1401 ? 174.821 173.771 198.272 1.00 75.19 1380 SER A C 1
ATOM 20297 O O . SER A 1 1401 ? 174.444 173.388 197.163 1.00 85.55 1380 SER A O 1
ATOM 20305 N N . ILE A 1 1402 ? 175.911 173.302 198.874 1.00 67.93 1381 ILE A N 1
ATOM 20306 C CA . ILE A 1 1402 ? 176.711 172.214 198.318 1.00 63.02 1381 ILE A CA 1
ATOM 20307 C C . ILE A 1 1402 ? 176.462 170.972 199.156 1.00 69.48 1381 ILE A C 1
ATOM 20308 O O . ILE A 1 1402 ? 176.509 171.029 200.388 1.00 83.91 1381 ILE A O 1
ATOM 20324 N N . VAL A 1 1403 ? 176.173 169.858 198.484 1.00 67.08 1382 VAL A N 1
ATOM 20325 C CA . VAL A 1 1403 ? 175.876 168.592 199.137 1.00 67.44 1382 VAL A CA 1
ATOM 20326 C C . VAL A 1 1403 ? 176.670 167.489 198.455 1.00 72.40 1382 VAL A C 1
ATOM 20327 O O . VAL A 1 1403 ? 177.086 167.609 197.302 1.00 79.96 1382 VAL A O 1
ATOM 20340 N N . ASP A 1 1404 ? 176.896 166.412 199.198 1.00 77.37 1383 ASP A N 1
ATOM 20341 C CA . ASP A 1 1404 ? 177.407 165.181 198.614 1.00 73.26 1383 ASP A CA 1
ATOM 20342 C C . ASP A 1 1404 ? 176.236 164.428 198.003 1.00 73.54 1383 ASP A C 1
ATOM 20343 O O . ASP A 1 1404 ? 175.228 164.194 198.674 1.00 79.18 1383 ASP A O 1
ATOM 20352 N N . TYR A 1 1405 ? 176.361 164.061 196.726 1.00 74.86 1384 TYR A N 1
ATOM 20353 C CA . TYR A 1 1405 ? 175.209 163.525 196.011 1.00 72.00 1384 TYR A CA 1
ATOM 20354 C C . TYR A 1 1405 ? 174.745 162.202 196.606 1.00 82.12 1384 TYR A C 1
ATOM 20355 O O . TYR A 1 1405 ? 173.539 161.957 196.720 1.00 89.87 1384 TYR A O 1
ATOM 20373 N N . TYR A 1 1406 ? 175.682 161.337 196.990 1.00 82.14 1385 TYR A N 1
ATOM 20374 C CA . TYR A 1 1406 ? 175.360 160.028 197.539 1.00 82.14 1385 TYR A CA 1
ATOM 20375 C C . TYR A 1 1406 ? 175.339 160.019 199.062 1.00 86.32 1385 TYR A C 1
ATOM 20376 O O . TYR A 1 1406 ? 175.393 158.946 199.670 1.00 88.58 1385 TYR A O 1
ATOM 20394 N N . GLU A 1 1407 ? 175.253 161.191 199.687 1.00 90.46 1386 GLU A N 1
ATOM 20395 C CA . GLU A 1 1407 ? 175.076 161.308 201.126 1.00 80.46 1386 GLU A CA 1
ATOM 20396 C C . GLU A 1 1407 ? 174.557 162.709 201.424 1.00 78.91 1386 GLU A C 1
ATOM 20397 O O . GLU A 1 1407 ? 175.316 163.555 201.909 1.00 90.16 1386 GLU A O 1
ATOM 20409 N N . PRO A 1 1408 ? 173.269 162.982 201.193 1.00 73.45 1387 PRO A N 1
ATOM 20410 C CA . PRO A 1 1408 ? 172.774 164.366 201.311 1.00 76.48 1387 PRO A CA 1
ATOM 20411 C C . PRO A 1 1408 ? 172.943 164.984 202.689 1.00 77.58 1387 PRO A C 1
ATOM 20412 O O . PRO A 1 1408 ? 172.853 166.211 202.806 1.00 82.31 1387 PRO A O 1
ATOM 20423 N N . ARG A 1 1409 ? 173.174 164.190 203.734 1.00 79.54 1388 ARG A N 1
ATOM 20424 C CA . ARG A 1 1409 ? 173.396 164.767 205.052 1.00 78.30 1388 ARG A CA 1
ATOM 20425 C C . ARG A 1 1409 ? 174.750 165.454 205.161 1.00 82.61 1388 ARG A C 1
ATOM 20426 O O . ARG A 1 1409 ? 174.945 166.258 206.078 1.00 92.32 1388 ARG A O 1
ATOM 20447 N N . ARG A 1 1410 ? 175.688 165.157 204.262 1.00 76.00 1389 ARG A N 1
ATOM 20448 C CA . ARG A 1 1410 ? 176.937 165.911 204.161 1.00 78.51 1389 ARG A CA 1
ATOM 20449 C C . ARG A 1 1410 ? 176.664 167.113 203.273 1.00 81.28 1389 ARG A C 1
ATOM 20450 O O . ARG A 1 1410 ? 176.767 167.043 202.049 1.00 88.50 1389 ARG A O 1
ATOM 20471 N N . GLN A 1 1411 ? 176.310 168.230 203.903 1.00 76.96 1390 GLN A N 1
ATOM 20472 C CA . GLN A 1 1411 ? 175.823 169.402 203.197 1.00 71.24 1390 GLN A CA 1
ATOM 20473 C C . GLN A 1 1411 ? 176.298 170.660 203.903 1.00 75.58 1390 GLN A C 1
ATOM 20474 O O . GLN A 1 1411 ? 176.704 170.632 205.065 1.00 88.87 1390 GLN A O 1
ATOM 20488 N N . ALA A 1 1412 ? 176.249 171.767 203.171 1.00 67.67 1391 ALA A N 1
ATOM 20489 C CA . ALA A 1 1412 ? 176.551 173.079 203.723 1.00 70.40 1391 ALA A CA 1
ATOM 20490 C C . ALA A 1 1412 ? 175.786 174.113 202.919 1.00 74.98 1391 ALA A C 1
ATOM 20491 O O . ALA A 1 1412 ? 175.864 174.112 201.687 1.00 75.08 1391 ALA A O 1
ATOM 20498 N N . VAL A 1 1413 ? 175.048 174.975 203.616 1.00 83.21 1392 VAL A N 1
ATOM 20499 C CA . VAL A 1 1413 ? 174.211 176.000 203.006 1.00 77.01 1392 VAL A CA 1
ATOM 20500 C C . VAL A 1 1413 ? 174.605 177.351 203.577 1.00 78.68 1392 VAL A C 1
ATOM 20501 O O . VAL A 1 1413 ? 174.805 177.487 204.789 1.00 83.19 1392 VAL A O 1
ATOM 20514 N N . ARG A 1 1414 ? 174.721 178.347 202.701 1.00 72.98 1393 ARG A N 1
ATOM 20515 C CA . ARG A 1 1414 ? 174.990 179.720 203.100 1.00 74.73 1393 ARG A CA 1
ATOM 20516 C C . ARG A 1 1414 ? 174.042 180.649 202.363 1.00 78.45 1393 ARG A C 1
ATOM 20517 O O . ARG A 1 1414 ? 173.581 180.341 201.264 1.00 82.33 1393 ARG A O 1
ATOM 20538 N N . SER A 1 1415 ? 173.734 181.778 202.992 1.00 82.31 1394 SER A N 1
ATOM 20539 C CA . SER A 1 1415 ? 172.895 182.811 202.405 1.00 75.50 1394 SER A CA 1
ATOM 20540 C C . SER A 1 1415 ? 173.758 183.945 201.872 1.00 76.70 1394 SER A C 1
ATOM 20541 O O . SER A 1 1415 ? 174.868 184.185 202.352 1.00 88.08 1394 SER A O 1
ATOM 20549 N N . TYR A 1 1416 ? 173.240 184.637 200.862 1.00 64.56 1395 TYR A N 1
ATOM 20550 C CA . TYR A 1 1416 ? 173.919 185.796 200.305 1.00 68.12 1395 TYR A CA 1
ATOM 20551 C C . TYR A 1 1416 ? 172.882 186.752 199.742 1.00 73.15 1395 TYR A C 1
ATOM 20552 O O . TYR A 1 1416 ? 171.750 186.368 199.437 1.00 83.05 1395 TYR A O 1
ATOM 20570 N N . ASN A 1 1417 ? 173.294 188.008 199.601 1.00 74.66 1396 ASN A N 1
ATOM 20571 C CA . ASN A 1 1417 ? 172.445 189.040 199.032 1.00 73.35 1396 ASN A CA 1
ATOM 20572 C C . ASN A 1 1417 ? 173.328 190.201 198.608 1.00 80.37 1396 ASN A C 1
ATOM 20573 O O . ASN A 1 1417 ? 174.325 190.508 199.264 1.00 85.10 1396 ASN A O 1
ATOM 20584 N N . SER A 1 1418 ? 172.954 190.841 197.505 1.00 88.67 1397 SER A N 1
ATOM 20585 C CA . SER A 1 1418 ? 173.712 191.983 197.019 1.00 93.28 1397 SER A CA 1
ATOM 20586 C C . SER A 1 1418 ? 173.574 193.156 197.978 1.00 93.27 1397 SER A C 1
ATOM 20587 O O . SER A 1 1418 ? 172.513 193.376 198.568 1.00 92.44 1397 SER A O 1
ATOM 20595 N N . GLU A 1 1419 ? 174.658 193.914 198.134 1.00 116.50 1398 GLU A N 1
ATOM 20596 C CA . GLU A 1 1419 ? 174.668 195.027 199.075 1.00 119.66 1398 GLU A CA 1
ATOM 20597 C C . GLU A 1 1419 ? 173.968 196.270 198.543 1.00 118.79 1398 GLU A C 1
ATOM 20598 O O . GLU A 1 1419 ? 173.751 197.207 199.318 1.00 115.68 1398 GLU A O 1
ATOM 20610 N N . VAL A 1 1420 ? 173.618 196.306 197.257 1.00 113.48 1399 VAL A N 1
ATOM 20611 C CA . VAL A 1 1420 ? 172.878 197.412 196.661 1.00 114.77 1399 VAL A CA 1
ATOM 20612 C C . VAL A 1 1420 ? 171.584 196.860 196.081 1.00 113.46 1399 VAL A C 1
ATOM 20613 O O . VAL A 1 1420 ? 171.586 195.827 195.403 1.00 112.21 1399 VAL A O 1
ATOM 20626 N N . LYS A 1 1421 ? 170.478 197.547 196.366 1.00 104.01 1400 LYS A N 1
ATOM 20627 C CA . LYS A 1 1421 ? 169.144 197.110 195.983 1.00 100.49 1400 LYS A CA 1
ATOM 20628 C C . LYS A 1 1421 ? 168.472 198.199 195.162 1.00 100.21 1400 LYS A C 1
ATOM 20629 O O . LYS A 1 1421 ? 168.695 199.391 195.384 1.00 104.62 1400 LYS A O 1
ATOM 20648 N N . LEU A 1 1422 ? 167.645 197.778 194.212 1.00 93.59 1401 LEU A N 1
ATOM 20649 C CA . LEU A 1 1422 ? 166.725 198.706 193.575 1.00 91.91 1401 LEU A CA 1
ATOM 20650 C C . LEU A 1 1422 ? 165.689 199.163 194.591 1.00 94.16 1401 LEU A C 1
ATOM 20651 O O . LEU A 1 1422 ? 165.193 198.368 195.391 1.00 101.48 1401 LEU A O 1
ATOM 20667 N N . SER A 1 1423 ? 165.368 200.451 194.569 1.00 100.05 1402 SER A N 1
ATOM 20668 C CA . SER A 1 1423 ? 164.396 200.966 195.516 1.00 103.62 1402 SER A CA 1
ATOM 20669 C C . SER A 1 1423 ? 162.989 200.542 195.107 1.00 104.06 1402 SER A C 1
ATOM 20670 O O . SER A 1 1423 ? 162.777 199.908 194.071 1.00 104.40 1402 SER A O 1
ATOM 20678 N N . SER A 1 1424 ? 162.017 200.895 195.947 1.00 107.73 1403 SER A N 1
ATOM 20679 C CA . SER A 1 1424 ? 160.635 200.521 195.669 1.00 109.03 1403 SER A CA 1
ATOM 20680 C C . SER A 1 1424 ? 160.130 201.170 194.385 1.00 106.65 1403 SER A C 1
ATOM 20681 O O . SER A 1 1424 ? 159.451 200.518 193.584 1.00 107.80 1403 SER A O 1
ATOM 20689 N N . CYS A 1 1425 ? 160.458 202.444 194.165 1.00 114.52 1404 CYS A N 1
ATOM 20690 C CA . CYS A 1 1425 ? 159.939 203.194 193.027 1.00 117.44 1404 CYS A CA 1
ATOM 20691 C C . CYS A 1 1425 ? 160.908 203.272 191.855 1.00 111.46 1404 CYS A C 1
ATOM 20692 O O . CYS A 1 1425 ? 160.641 204.006 190.900 1.00 113.50 1404 CYS A O 1
ATOM 20699 N N . ASP A 1 1426 ? 162.018 202.536 191.894 1.00 98.71 1405 ASP A N 1
ATOM 20700 C CA . ASP A 1 1426 ? 162.809 202.355 190.685 1.00 102.72 1405 ASP A CA 1
ATOM 20701 C C . ASP A 1 1426 ? 162.150 201.381 189.720 1.00 101.70 1405 ASP A C 1
ATOM 20702 O O . ASP A 1 1426 ? 162.516 201.353 188.540 1.00 100.91 1405 ASP A O 1
ATOM 20711 N N . LEU A 1 1427 ? 161.183 200.592 190.193 1.00 94.82 1406 LEU A N 1
ATOM 20712 C CA . LEU A 1 1427 ? 160.448 199.701 189.303 1.00 95.31 1406 LEU A CA 1
ATOM 20713 C C . LEU A 1 1427 ? 159.667 200.486 188.261 1.00 102.54 1406 LEU A C 1
ATOM 20714 O O . LEU A 1 1427 ? 159.617 200.095 187.089 1.00 98.67 1406 LEU A O 1
ATOM 20730 N N . CYS A 1 1428 ? 159.039 201.588 188.664 1.00 134.55 1407 CYS A N 1
ATOM 20731 C CA . CYS A 1 1428 ? 158.234 202.349 187.722 1.00 131.85 1407 CYS A CA 1
ATOM 20732 C C . CYS A 1 1428 ? 159.110 203.022 186.677 1.00 134.57 1407 CYS A C 1
ATOM 20733 O O . CYS A 1 1428 ? 160.240 203.434 186.954 1.00 131.18 1407 CYS A O 1
ATOM 20740 N N . SER A 1 1429 ? 158.570 203.134 185.472 1.00 139.94 1408 SER A N 1
ATOM 20741 C CA . SER A 1 1429 ? 159.220 203.830 184.377 1.00 139.57 1408 SER A CA 1
ATOM 20742 C C . SER A 1 1429 ? 158.847 205.311 184.439 1.00 142.23 1408 SER A C 1
ATOM 20743 O O . SER A 1 1429 ? 158.306 205.798 185.435 1.00 139.05 1408 SER A O 1
ATOM 20751 N N . ASP A 1 1430 ? 159.138 206.045 183.369 1.00 163.90 1409 ASP A N 1
ATOM 20752 C CA . ASP A 1 1430 ? 158.841 207.468 183.288 1.00 162.76 1409 ASP A CA 1
ATOM 20753 C C . ASP A 1 1430 ? 157.373 207.760 182.979 1.00 163.03 1409 ASP A C 1
ATOM 20754 O O . ASP A 1 1430 ? 157.027 208.929 182.777 1.00 163.85 1409 ASP A O 1
ATOM 20763 N N . VAL A 1 1431 ? 156.513 206.738 182.923 1.00 154.37 1410 VAL A N 1
ATOM 20764 C CA . VAL A 1 1431 ? 155.094 206.969 182.682 1.00 156.15 1410 VAL A CA 1
ATOM 20765 C C . VAL A 1 1431 ? 154.506 207.837 183.796 1.00 155.69 1410 VAL A C 1
ATOM 20766 O O . VAL A 1 1431 ? 154.956 207.806 184.948 1.00 152.30 1410 VAL A O 1
ATOM 20779 N N . GLN A 1 1432 ? 153.489 208.620 183.440 1.00 167.27 1411 GLN A N 1
ATOM 20780 C CA . GLN A 1 1432 ? 152.833 209.528 184.372 1.00 166.29 1411 GLN A CA 1
ATOM 20781 C C . GLN A 1 1432 ? 151.689 208.825 185.088 1.00 163.55 1411 GLN A C 1
ATOM 20782 O O . GLN A 1 1432 ? 151.153 207.819 184.615 1.00 162.60 1411 GLN A O 1
ATOM 20796 N N . GLY A 1 1433 ? 151.328 209.361 186.254 1.00 159.48 1412 GLY A N 1
ATOM 20797 C CA . GLY A 1 1433 ? 150.340 208.739 187.105 1.00 160.40 1412 GLY A CA 1
ATOM 20798 C C . GLY A 1 1433 ? 150.870 207.604 187.952 1.00 160.56 1412 GLY A C 1
ATOM 20799 O O . GLY A 1 1433 ? 150.148 207.119 188.832 1.00 159.95 1412 GLY A O 1
ATOM 20803 N N . CYS A 1 1434 ? 152.106 207.168 187.716 1.00 158.69 1413 CYS A N 1
ATOM 20804 C CA . CYS A 1 1434 ? 152.720 206.050 188.419 1.00 158.45 1413 CYS A CA 1
ATOM 20805 C C . CYS A 1 1434 ? 153.634 206.620 189.493 1.00 157.68 1413 CYS A C 1
ATOM 20806 O O . CYS A 1 1434 ? 154.761 207.034 189.199 1.00 156.89 1413 CYS A O 1
ATOM 20813 N N . ARG A 1 1435 ? 153.161 206.618 190.739 1.00 156.39 1414 ARG A N 1
ATOM 20814 C CA . ARG A 1 1435 ? 153.839 207.287 191.851 1.00 158.77 1414 ARG A CA 1
ATOM 20815 C C . ARG A 1 1435 ? 154.012 206.329 193.023 1.00 158.72 1414 ARG A C 1
ATOM 20816 O O . ARG A 1 1435 ? 153.254 206.391 194.001 1.00 158.14 1414 ARG A O 1
ATOM 20837 N N . PRO A 1 1436 ? 155.002 205.428 192.968 1.00 140.31 1415 PRO A N 1
ATOM 20838 C CA . PRO A 1 1436 ? 155.361 204.684 194.187 1.00 139.02 1415 PRO A CA 1
ATOM 20839 C C . PRO A 1 1436 ? 156.248 205.471 195.144 1.00 140.57 1415 PRO A C 1
ATOM 20840 O O . PRO A 1 1436 ? 156.408 205.042 196.295 1.00 137.30 1415 PRO A O 1
ATOM 20851 N N . CYS A 1 1437 ? 156.835 206.587 194.711 1.00 156.91 1416 CYS A N 1
ATOM 20852 C CA . CYS A 1 1437 ? 157.448 207.555 195.626 1.00 155.07 1416 CYS A CA 1
ATOM 20853 C C . CYS A 1 1437 ? 157.118 208.965 195.156 1.00 151.65 1416 CYS A C 1
ATOM 20854 O O . CYS A 1 1437 ? 155.963 209.276 194.869 1.00 148.78 1416 CYS A O 1
#

GO terms:
  GO:0005576 extracellular region (C, TAS)
  GO:0005886 plasma membrane (C, TAS)
  GO:0031092 platelet alpha granule membrane (C, TAS)
  GO:0005886 plasma membrane (C, IDA)
  GO:0030512 negative regulation of transforming growth factor beta receptor signaling pathway (P, IDA)
  GO:0061045 negative regulation of wound healing (P, IDA)
  GO:0009986 cell surface (C, HDA)

Sequence (1324 aa):
GPRFLVTAPGIIRPGGNVTIGVELLEHCPSQVTVKAELLKTASNLTVSVLEAEGVFEKGSFKTLTLPSLPLNSADEIYELRVTGRTQDEILFSNSTRLSFETKRISVFIQTDKALYKPKQEVKFRIVTLFSDFKPYKTSLNILIKDPKSNLIQQWLSQQSDLGVISKTFQLSSHPILGDWSIQVQVNDQTYYQSFQVSEYVLPKFEVTLQTPLYCSMNSKHLNGTITAKYTYGKPVKGDVTLTFLPLSFWGKKKNITKTFKINGSANFSFNDEEMKNVMDSPGPVEILTTVTESVTGISRNVSTNVFFKQHDYIIEFFDYTTVLKPSLNFTATVKVTRADGNQLTLEERRNNVVITVTQRNYTEKMEAVQKINYTVPQSGTFKIEFPILEDSSELQLKAYFLGSKSSMAVHSLFKSPSKTYIQLKTRDENIKVGSPFELVVSGNKRLKELSYMVVSRGQLVAVGKQNSTMFSLTPENSWTPKACVIVYYIEDDGEIISDVLKIPVQLVFKNKIKLYWSKVKAEPSEKVSLRISVTQPDSIVGIVAVDKSVNLMNASNDITMENVVHELELYNTGYYLGMFMNSFAVFQECGLWVLTDANLTKDHFPETWIWLDTNMGYRIYQEFEVTVPDSITSWVATGFVISEDLGLGLTTTPVELQAFQPFFIFLNLPYSVIRGEEFALEITIFNYLKDATEVKVIIEKSDKFDILMTSNEINATGHQQTLLVPSEDGATVLFPIRPTHLGEIPITVTALSPTASDAVTQMILVKAEGIEKSYSQSILLDLTDNRLQSTLKTLSFSFPPNTVTGSERVQITAIGDVLGPSINGLASLIRMPYGCGEQNMINFAPNIYILDYLTKKKQLTDNLKEKALSFMRQGYQRELLYQREDGSFSAFGNYDPSGSTWLSAFVLRCFLEADPYIDIDQNVLHRTYTWLKGHQKSNGEFWDPGRVIHSELQGGNKSPVTLTAYIVTSLLGYRKYQPNIDVQESIHFLESEFSRGISDNYTLALITYALSSVGSPKAKEALNMLTWRAEQEGGMQFWVSSESKLSDSWQPRSLDIEVAAYALLSHFLQFQTSEGIPIMRWLSRQRNSLGGFASTQDTTVALKALSEFAALMNTERTNIQVTVTGPSSPSPVKFLIDTHNRLLLQTAELAVVQPTAVNISANGFGFAICQLNVVYNVKASSIQNQEAFDLDVAVKENKDDLNHVDLNVCTSFSGPGRSGMALMEVNLLSGFMVPSEAISLSETVKKVEYDHGKLNLYLDSVNETQFCVNIPAVRNFKVSNTQDASVSIVDYYEPRRQAVRSYNSEVKLSSCDLCSDVQGCRPC

InterPro domains:
  IPR001599 Alpha-2-macroglobulin [PF00207] (693-782)
  IPR001599 Alpha-2-macroglobulin [SM01360] (693-784)
  IPR002890 Macroglobulin domain [PF01835] (131-221)
  IPR008930 Terpenoid cyclases/protein prenyltransferase alpha-alpha toroid [SSF48239] (906-1198)
  IPR009048 Alpha-macroglobulin, receptor-binding [PF07677] (1310-1396)
  IPR009048 Alpha-macroglobulin, receptor-binding [SM01361] (1311-1395)
  IPR011625 Alpha-2-macroglobulin, bait region domain [PF07703] (468-599)
  IPR011625 Alpha-2-macroglobulin, bait region domain [SM01359] (468-599)
  IPR011626 Alpha-macroglobulin-like, TED domain [PF07678] (897-1194)
  IPR013783 Immunoglobulin-like fold [G3DSA:2.60.40.10] (348-455)
  IPR013783 Immunoglobulin-like fold [G3DSA:2.60.40.10] (747-860)
  IPR014756 Immunoglobulin E-set [SSF81296] (742-795)
  IPR019742 Alpha-2-macroglobulin, conserved site [PS00477] (918-926)
  IPR036595 Alpha-macroglobulin, receptor-binding domain superfamily [G3DSA:2.60.40.690] (1278-1423)
  IPR036595 Alpha-macroglobulin, receptor-binding domain superfamily [SSF49410] (1279-1407)
  IPR041555 Macroglobulin domain MG3 [PF17791] (223-300)
  IPR041813 Alpha-2-macroglobulin, TED domain [cd02897] (907-1194)
  IPR047565 Alpha-macroglobulin-like, thiol-ester bond-forming region [SM01419] (910-939)
  IPR050473 Alpha-2-macroglobulin/Complement system [PTHR11412] (14-1418)

Radius of gyration: 40.35 Å; Cα contacts (8 Å, |Δi|>4): 3208; chains: 1; bounding box: 64×86×116 Å

B-factor: mean 108.89, std 44.6, range [46.3, 234.88]

Nearest PDB structures (foldseek):
  7q61-assembly1_A  TM=5.275E-01  e=6.175E-77  Homo sapiens
  7q60-assembly1_A  TM=5.226E-01  e=2.292E-75  Homo sapiens
  5hcd-assembly1_B  TM=7.816E-01  e=2.345E-28  Homo sapiens
  8cml-assembly1_E  TM=8.065E-01  e=9.515E-27  Homo sapiens
  7ad6-assembly1_B  TM=7.888E-01  e=9.950E-27  Homo sapiens

Secondary structure (DSSP, 8-state):
---BEEEEESEE-TTS--EEEEEE-TT--S-EEEEEEEEE-SSSS-EEEEEEEEEE-TTEEEEEEPPPPPTT-----EEEEEEEE-SS-EEEEEEEEEEE----SEEEEEES-SEE-SS-EEEEEEEEE-TTS-B---EEEEEEE-TT--EEEEEEEEE-BTTEEEEEEE--SS---EE-EEEEEETTEEEEE--EE------SEEE--B--SSEETT-S----B-BEEETTSPBP--B-EEEEE---TTS----B---SB-SSB------HHHHHHHH--PPPEEEEEEEE-TTT--EEEEEEEE-EESSSEEEEEES--SSB-TTSB--BEEEEEETTS---THHHH-SEE--EEEEE-------B-----EEPPSSS---B--B--TT--EEEEEE--SS--EEEEEE-BPP-TT---EEEEE--S--BTTS-EEEEEEESS----EEEEEEETTEEEEEEEE-SSEEEE---GGG-S-EEEEEEEE-TTSBEEEEEEEE-PBP--SS-EEEEES-SEE-TT-EEEEEEEESSSSEEEEEEEEETTTTTT---SS--HHHHHHHHHHHS-----S---SHHHHHHTTSEEEEESSB--------EEEEEEEEE-S-SEEEEEEE--SS--EEEEEEEEEETTTEEEE-SS-EEEEE--SEEEEEE--SEEETT-EEEEEEEEEE-SSS-EEEEEEE---TTEEE----SSSS--S-EEEEEE-SS----EEEEEEE-S-EEEEEEEEEE-SS-EEEEEEEEEEE-SSEEEEEEEEEE----SSS--EEEEEEEE---TTB-TT--EEEEEEESSTTHHHHHTTS-S-SS---STTGGGGGTHHHHHHHHHHHHHT---HHHHHHHHHHHHHHHHHHGGGB-TTS-B-TTGGGSSS--HHHHHHHHHHHHHTTTTS---HHHHHHHHHHHHTTB-TTS-B---SPP--TTTTSSTTHHHHHHHHHHHHHHGGGGT-TT---HHHHHHHHHHHHH---SHHHHHHHHHHHHHTT-TTHHHHHHHHHTTS---SS--------TT----SS--HHHHHHHHHHHHHHHHTT--TTTHHHHHHHHT---TTS--SSHHHHHHHHHHHHHHHTTS--S--EEEEEEEETTEEEEEEEEE-SSSSS--EEEEEP--SSEEEEEEEEEES--EEEEEEEEEE-----SS--SEEEEEEEE--SS-SSEEEEEEEEEE-SSS---SEEEEEEPPTTEEPPTT-S---SSEEEEEEETTEEEEEES---SS-EEEEEEEEE-S-EESPPPEEEEEEETTEEEEEEEEEE--S--B-GGGSS-S-TT----

Organism: Homo sapiens (NCBI:txid9606)

Foldseek 3Di:
DWFWKKKWFQAAEAPDKTKIKIAGEQPHDFFKKKKKFKWFPQDVDIDGDKIWMDTDGHGFTDMTIIDGHHLLDDDTFIKMWMWMGDPPDTPDIDIDTHHYANLFWFKAKFWQDQEAEAQDKTKIKIAIAGLLQFGDWFFKKKFKADPVGWTLAIDGRDTDDRRMDIDIDTGFRDFDFAWMWMWIQTNNDIDIDIGGYDHDDDQQKDWDFDFQQEEELPDFWGKTKIAIAGPLQHTDQFWKFKFWFAPAPCAPRGGDGPTGTCRRIDIDIDGSVVVVNRNPLGHWIWIWMWTADPQVRDIDIDTDTHGYDHHQKDKAWDPWDLEDQAPAWTKTFIAIAGRVRDRPFPVQQVFWWQFFKFFDLPPCDPTDRHTHTDTAGPRRRPIDTHHHHLRGQKIKTFGDGPPDRDIDIRGAYADDPVSWAKEKDFDDAQAEAQDKGKIAIDIPDDDAWKKKWKAALSHTDDIGIHGDRMDIDHHHQRCPQKMKMKIWDADPQLFIHIAIDIHGYQYDFPKAKDKDKQDQEDAAQDKTKIKIAIDAFQKKKWKWKWFPQPCVVPRQNRPDSVVVRVSSVSSQDDDAQPHCRFPVNRQPRRRMDIDIPGPRDDDHTMDTFDGDIDRGHRDRMDMGMGGHHNDFTKMWMWMWMAHNPRRIYTHPGTRIHGHDDQKDKDWDDAQEAEAPWKFKIWIWIFGADQAKFKKKKAKDDDPQKDWLQPFPDPPDRPRIDIDIAGHGTDGTAIITIHGHAFAKDKIKMKMDTVVDIDIDIDIHGYAYFFDKDKAKFKAKPAFADPVPQKDKDKDWFFDDPQFGPPFKFKKKWKFFALLQLCLQLLVPQDPDDQLWQLSLCSQALLLLLVVLLCVLVVNDDPVSLVVSLVSNSNSLSSNVQQAEPQLAGDGQRPLWPDHWLLSLLVVLLRLLSCPVRGPGRVVSNVSSVVVNVVQQDPQRFGATPTFFFPCPQHHDPPNSLSSLLRNLLSCVSVCVVPVCPPRVSSLVVLVVVVVVPDDDLLSLLSSLLSCLSVVPPCNVVSLVVSQVQWDCDPLATWHADDDQQFFDGPAGWLSGLLSLLSSLSSCLSVVHQPSSVRSSSVNSGRGASSSAHDFRVSRSSSSNSNSSRSSPDDPVWWWKWKWKDDPQAPDIDIDTDTPVRNSPTGMDITHDDGIDMIMIMMGIHHIMMMMMMMMTRRNFDVDPGRAQKDKDKAWDDDQVDDFKIKIKIKMAGNDDFKARWKKKKWQAWRQKAFDPPNWPDDQFFSDWDGDSRMIITTGGIHHHDIDMTMTMIGGDIQMFPIHWTKMKMASNSTRSNIDMHTDDDPHGDHSPVSRDPDPSRDSD

Solvent-accessible surface area: 55791 Å² total; per-residue (Å²): 80,14,82,10,0,0,0,0,4,20,26,1,19,1,33,17,65,12,9,0,0,0,4,0,11,103,120,8,73,58,102,0,40,0,76,0,23,0,7,46,34,54,72,155,108,81,63,64,61,23,98,18,116,17,88,12,91,110,40,20,15,89,51,10,71,0,63,42,4,68,34,122,18,62,98,53,75,4,48,0,96,0,28,0,100,8,142,99,92,87,21,9,66,69,48,30,142,4,60,33,22,85,28,19,2,0,9,13,10,3,1,11,14,23,10,0,51,27,143,39,70,0,47,0,0,0,0,0,0,71,35,79,4,60,5,25,103,16,61,0,42,0,15,0,42,3,50,116,76,2,27,5,21,56,38,96,84,37,114,0,77,21,0,7,16,51,50,64,2,74,1,1,26,71,7,18,84,23,85,4,24,0,28,0,62,0,70,141,29,46,29,145,39,61,1,78,1,32,103,93,100,132,43,31,2,59,21,81,8,98,36,58,106,102,14,4,22,87,41,98,127,26,42,11,26,1,46,0,65,47,77,54,6,94,53,3,92,8,66,0,68,8,37,27,36,5,62,0,196,164,13,138,96,91,63,41,91,54,65,82,104,0,106,8,59,22,107,3,57,21,54,47,93,56,25,81,67,4,43,118,107,8,17,31,12,60,9,67,0,29,2,74,50,92,68,47,52,58,58,66,81,35,92,29,72,12,75,27,45,97,61,34,29,44,10,53,28,77,95,95,27,68,22,0,4,2,41,6,60,0,27,0,22,0,59,13,32,38,12,78,53,78,74,79,57,120,144,41,74,139,76,40,4,39,3,8,11,13,10,72,39,145,34,200,170,85,90,36,85,106,104,68,101,103,57,16,47,112,55,2,42,17,85,24,103,10,90,10,91,104,66,1,11,8,0,30,2,50,0,97,13,78,2,25,110,35,71,22,63,14,107,28,40,8,101,10,134,47,88,7,2,0,10,5,52,38,168,61,156,69,6,58,24,50,37,87,5,68,0,45,4,45,33,37,89,190,32,95,89,2,3,24,0,0,6,3,21,21,59,3,35,24,29,16,63,43,130,59,67,109,10,62,12,66,1,109,26,54,13,0,14,83,0,6,0,0,0,1,6,20,35,135,76,4,20,4,4,1,8,30,36,84,2,84,6,85,5,43,14,117,2,100,6,95,7,107,26,45,87,120,97,3,81,12,72,49,139,5,18,1,84,0,31,9,63,38,63,97,0,20,0,0,0,5,0,13,11,105,66,13,88,158,76,128,29,67,9,30,6,36,67,113,27,0,49,108,23,0,87,98,2,65,70,54,143,132,24,57,77,29,57,4,15,52,0,6,1,27,23,18,23,0,47,22,20,26,63,10,101,22,84,130,85,157,40,9,75,30,46,10,38,35,52,14,93,0,24,181,73,87,106,35,85,52,124,30,58,0,42,82,41,42,33,24,3,13,0,17,5,1,0,0,1,89,90,34,0,2,0,16,17,134,88,71,38,75,0,70,0,42,10,16,2,23,5,49,9,49,22,4,116,26,0,28,53,33,0,22,0,5,0,39,0,9,0,32,1,44,52,167,92,60,21,104,0,78,0,28,0,77,133,38,110,59,6,60,39,29,6,91,36,140,92,162,142,31,82,1,35,65,24,80,36,109,0,62,47,96,8,32,13,80,7,18,0,0,0,83,4,47,91,62,32,98,1,49,1,37,0,26,0,70,14,115,110,21,62,29,57,30,79,66,109,1,42,2,83,12,33,30,20,98,66,44,38,6,55,6,9,10,0,42,0,40,71,105,179,73,104,66,23,120,70,82,0,56,28,72,16,37,144,65,22,4,108,54,11,39,122,1,41,0,6,1,1,1,2,3,0,0,9,0,14,77,13,8,61,54,1,7,139,26,23,80,4,0,0,0,0,0,0,3,10,0,0,1,1,2,5,0,0,39,3,0,75,108,33,174,52,39,74,115,105,21,66,98,105,0,16,44,56,0,67,29,0,2,5,24,0,4,62,5,13,26,126,56,0,0,1,1,5,6,2,82,162,8,92,32,0,5,0,0,0,0,0,0,0,1,16,0,1,12,49,0,34,110,51,11,32,14,10,90,89,0,0,74,92,1,16,100,45,0,47,66,23,41,87,115,66,0,28,0,111,26,45,8,108,58,4,4,31,50,0,9,13,65,143,60,19,49,2,2,5,0,0,1,0,0,12,0,0,27,39,9,116,127,64,68,126,121,15,94,6,126,84,0,15,115,21,0,36,36,17,23,74,160,46,11,106,62,26,2,4,0,0,0,0,0,17,0,0,10,28,30,63,9,111,60,6,98,87,0,1,53,87,0,23,207,88,17,82,132,107,76,47,28,14,26,2,97,24,112,53,100,68,10,20,114,54,69,18,24,20,2,10,5,0,2,0,0,0,2,0,0,5,0,3,45,63,34,184,34,46,88,72,0,38,25,0,0,62,17,0,1,61,24,3,13,40,51,0,0,0,16,0,0,0,0,0,1,4,0,0,24,0,0,3,32,0,2,23,95,28,114,14,113,119,2,75,0,67,0,29,0,57,18,84,0,4,105,78,85,35,129,10,95,0,40,62,167,42,9,33,104,48,29,88,19,117,12,53,70,57,114,72,0,18,0,54,0,32,0,58,20,39,1,8,0,4,1,7,0,4,0,24,21,10,15,108,58,84,71,121,170,54,82,15,0,0,40,2,77,22,51,29,150,10,93,140,121,49,54,53,68,6,59,2,44,0,16,0,15,6,42,18,110,52,125,6,1,0,0,0,0,29,0,46,19,5,12,8,11,64,6,33,81,156,38,13,93,81,58,150,23,3,20,43,25,37,90,75,117,42,52,1,4,0,0,0,10,13,2,38,130,94,114,40,59,11,91,0,45,3,15,28,78,38,73,1,0,71,5,41,81,12,15,0,18,0,18,2,0,12,4,36,49,20,38,0,10,46,39,12,34,5,82,37,94,21,52,55,29,61,0,17,44,129,50,137,28,4,115,35,123